Protein 6CP9 (pdb70)

InterPro domains:
  IPR006914 VENN motif-containing domain [PF04829] (2862-2911)
  IPR008638 Filamentous haemagglutinin FhaB/tRNA nuclease CdiA-like, TPS domain [PF05860] (38-288)
  IPR008638 Filamentous haemagglutinin FhaB/tRNA nuclease CdiA-like, TPS domain [SM00912] (46-168)
  IPR008638 Filamentous haemagglutinin FhaB/tRNA nuclease CdiA-like, TPS domain [TIGR01901] (64-163)
  IPR011050 Pectin lyase fold/virulence factor [SSF51126] (42-374)
  IPR012334 Pectin lyase fold [G3DSA:2.160.20.10] (32-325)
  IPR025157 Hemagglutinin repeat [PF13332] (1862-1915)
  IPR025157 Hemagglutinin repeat [PF13332] (1922-1990)
  IPR025157 Hemagglutinin repeat [PF13332] (2048-2116)
  IPR025157 Hemagglutinin repeat [PF13332] (2131-2283)
  IPR025157 Hemagglutinin repeat [PF13332] (2364-2531)

Structure (mmCIF, N/CA/C/O backbone):
data_6CP9
#
_entry.id   6CP9
#
_cell.length_a   102.643
_cell.length_b   145.446
_cell.length_c   84.281
_cell.angle_alpha   90.00
_cell.angle_beta   90.00
_cell.angle_gamma   90.00
#
_symmetry.space_group_name_H-M   'P 21 21 2'
#
loop_
_entity.id
_entity.type
_entity.pdbx_description
1 polymer CdiA
2 polymer CdiI
3 water water
#
loop_
_atom_site.group_PDB
_atom_site.id
_atom_site.type_symbol
_atom_site.label_atom_id
_atom_site.label_alt_id
_atom_site.label_comp_id
_atom_site.label_asym_id
_atom_site.label_entity_id
_atom_site.label_seq_id
_atom_site.pdbx_PDB_ins_code
_atom_site.Cartn_x
_atom_site.Cartn_y
_atom_site.Cartn_z
_atom_site.occupancy
_atom_site.B_iso_or_equiv
_atom_site.auth_seq_id
_atom_site.auth_comp_id
_atom_site.auth_asym_id
_atom_site.auth_atom_id
_atom_site.pdbx_PDB_model_num
ATOM 1 N N . THR A 1 6 ? 42.579 13.919 -40.796 1.00 151.23 144 THR A N 1
ATOM 2 C CA . THR A 1 6 ? 42.272 13.660 -39.394 1.00 147.82 144 THR A CA 1
ATOM 3 C C . THR A 1 6 ? 40.961 12.914 -39.222 1.00 150.94 144 THR A C 1
ATOM 4 O O . THR A 1 6 ? 40.956 11.763 -38.819 1.00 154.27 144 THR A O 1
ATOM 8 N N . ALA A 1 7 ? 39.844 13.568 -39.540 1.00 151.52 145 ALA A N 1
ATOM 9 C CA . ALA A 1 7 ? 38.523 12.983 -39.324 1.00 149.88 145 ALA A CA 1
ATOM 10 C C . ALA A 1 7 ? 38.370 11.632 -40.017 1.00 154.77 145 ALA A C 1
ATOM 11 O O . ALA A 1 7 ? 37.404 10.904 -39.762 1.00 151.65 145 ALA A O 1
ATOM 13 N N . GLN A 1 8 ? 39.316 11.292 -40.896 1.00 155.73 146 GLN A N 1
ATOM 14 C CA . GLN A 1 8 ? 39.422 9.948 -41.448 1.00 158.48 146 GLN A CA 1
ATOM 15 C C . GLN A 1 8 ? 40.274 9.032 -40.575 1.00 149.58 146 GLN A C 1
ATOM 16 O O . GLN A 1 8 ? 40.045 7.816 -40.569 1.00 152.79 146 GLN A O 1
ATOM 22 N N . THR A 1 9 ? 41.254 9.582 -39.846 1.00 138.39 147 THR A N 1
ATOM 23 C CA . THR A 1 9 ? 41.952 8.807 -38.817 1.00 126.89 147 THR A CA 1
ATOM 24 C C . THR A 1 9 ? 40.958 8.214 -37.831 1.00 126.72 147 THR A C 1
ATOM 25 O O . THR A 1 9 ? 41.050 7.039 -37.453 1.00 124.26 147 THR A O 1
ATOM 29 N N . ILE A 1 10 ? 39.993 9.031 -37.409 1.00 126.75 148 ILE A N 1
ATOM 30 C CA . ILE A 1 10 ? 38.913 8.562 -36.550 1.00 126.71 148 ILE A CA 1
ATOM 31 C C . ILE A 1 10 ? 38.065 7.521 -37.279 1.00 133.78 148 ILE A C 1
ATOM 32 O O . ILE A 1 10 ? 37.592 6.551 -36.673 1.00 135.87 148 ILE A O 1
ATOM 37 N N . ALA A 1 11 ? 37.880 7.691 -38.596 1.00 134.76 149 ALA A N 1
ATOM 38 C CA . ALA A 1 11 ? 37.041 6.773 -39.364 1.00 130.35 149 ALA A CA 1
ATOM 39 C C . ALA A 1 11 ? 37.694 5.405 -39.547 1.00 122.14 149 ALA A C 1
ATOM 40 O O . ALA A 1 11 ? 36.990 4.389 -39.601 1.00 122.32 149 ALA A O 1
ATOM 42 N N . ASN A 1 12 ? 39.022 5.350 -39.651 1.00 115.55 150 ASN A N 1
ATOM 43 C CA . ASN A 1 12 ? 39.728 4.081 -39.777 1.00 111.31 150 ASN A CA 1
ATOM 44 C C . ASN A 1 12 ? 40.099 3.477 -38.431 1.00 104.07 150 ASN A C 1
ATOM 45 O O . ASN A 1 12 ? 40.792 2.453 -38.392 1.00 103.20 150 ASN A O 1
ATOM 50 N N . SER A 1 13 ? 39.653 4.080 -37.332 1.00 100.97 151 SER A N 1
ATOM 51 C CA . SER A 1 13 ? 40.052 3.625 -36.011 1.00 95.11 151 SER A CA 1
ATOM 52 C C . SER A 1 13 ? 39.186 2.456 -35.568 1.00 89.54 151 SER A C 1
ATOM 53 O O . SER A 1 13 ? 38.280 2.000 -36.271 1.00 93.48 151 SER A O 1
ATOM 56 N N . VAL A 1 14 ? 39.473 1.986 -34.357 1.00 80.94 152 VAL A N 1
ATOM 57 C CA . VAL A 1 14 ? 38.700 0.928 -33.726 1.00 77.27 152 VAL A CA 1
ATOM 58 C C . VAL A 1 14 ? 37.606 1.500 -32.843 1.00 77.43 152 VAL A C 1
ATOM 59 O O . VAL A 1 14 ? 36.792 0.732 -32.311 1.00 74.47 152 VAL A O 1
ATOM 63 N N . VAL A 1 15 ? 37.583 2.818 -32.646 1.00 73.89 153 VAL A N 1
ATOM 64 C CA . VAL A 1 15 ? 36.623 3.487 -31.779 1.00 74.33 153 VAL A CA 1
ATOM 65 C C . VAL A 1 15 ? 35.494 4.017 -32.647 1.00 87.90 153 VAL A C 1
ATOM 66 O O . VAL A 1 15 ? 35.670 4.996 -33.380 1.00 91.23 153 VAL A O 1
ATOM 70 N N . ASP A 1 16 ? 34.323 3.396 -32.519 1.00 91.20 154 ASP A N 1
ATOM 71 C CA . ASP A 1 16 ? 33.132 3.850 -33.221 1.00 94.95 154 ASP A CA 1
ATOM 72 C C . ASP A 1 16 ? 32.760 5.253 -32.760 1.00 96.05 154 ASP A C 1
ATOM 73 O O . ASP A 1 16 ? 33.085 5.679 -31.649 1.00 96.41 154 ASP A O 1
ATOM 78 N N . ALA A 1 17 ? 32.072 5.977 -33.631 1.00 78.75 155 ALA A N 1
ATOM 79 C CA . ALA A 1 17 ? 31.648 7.335 -33.297 1.00 90.85 155 ALA A CA 1
ATOM 80 C C . ALA A 1 17 ? 30.746 7.341 -32.065 1.00 92.70 155 ALA A C 1
ATOM 81 O O . ALA A 1 17 ? 30.795 8.276 -31.254 1.00 93.31 155 ALA A O 1
ATOM 83 N N . LYS A 1 18 ? 29.948 6.281 -31.896 1.00 86.89 156 LYS A N 1
ATOM 84 C CA . LYS A 1 18 ? 29.044 6.174 -30.760 1.00 79.33 156 LYS A CA 1
ATOM 85 C C . LYS A 1 18 ? 29.814 6.018 -29.461 1.00 80.30 156 LYS A C 1
ATOM 86 O O . LYS A 1 18 ? 29.327 6.425 -28.398 1.00 84.18 156 LYS A O 1
ATOM 92 N N . LYS A 1 19 ? 31.018 5.432 -29.530 1.00 70.65 157 LYS A N 1
ATOM 93 C CA . LYS A 1 19 ? 31.825 5.195 -28.350 1.00 75.59 157 LYS A CA 1
ATOM 94 C C . LYS A 1 19 ? 32.475 6.464 -27.831 1.00 84.40 157 LYS A C 1
ATOM 95 O O . LYS A 1 19 ? 32.945 6.477 -26.687 1.00 84.39 157 LYS A O 1
ATOM 101 N N . PHE A 1 20 ? 32.506 7.535 -28.630 1.00 86.47 158 PHE A N 1
ATOM 102 C CA . PHE A 1 20 ? 33.162 8.737 -28.138 1.00 83.34 158 PHE A CA 1
ATOM 103 C C . PHE A 1 20 ? 32.295 9.455 -27.130 1.00 74.54 158 PHE A C 1
ATOM 104 O O . PHE A 1 20 ? 32.820 10.147 -26.256 1.00 73.48 158 PHE A O 1
ATOM 112 N N . ASP A 1 21 ? 30.979 9.273 -27.199 1.00 72.69 159 ASP A N 1
ATOM 113 C CA . ASP A 1 21 ? 30.140 9.764 -26.112 1.00 76.28 159 ASP A CA 1
ATOM 114 C C . ASP A 1 21 ? 30.482 9.070 -24.801 1.00 70.21 159 ASP A C 1
ATOM 115 O O . ASP A 1 21 ? 30.563 9.722 -23.755 1.00 67.05 159 ASP A O 1
ATOM 120 N N . TYR A 1 22 ? 30.738 7.758 -24.844 1.00 63.45 160 TYR A N 1
ATOM 121 C CA . TYR A 1 22 ? 31.136 7.056 -23.631 1.00 60.95 160 TYR A CA 1
ATOM 122 C C . TYR A 1 22 ? 32.475 7.556 -23.118 1.00 67.62 160 TYR A C 1
ATOM 123 O O . TYR A 1 22 ? 32.657 7.736 -21.911 1.00 74.37 160 TYR A O 1
ATOM 132 N N . LEU A 1 23 ? 33.429 7.781 -24.019 1.00 72.50 161 LEU A N 1
ATOM 133 C CA . LEU A 1 23 ? 34.781 8.139 -23.596 1.00 73.37 161 LEU A CA 1
ATOM 134 C C . LEU A 1 23 ? 34.832 9.493 -22.919 1.00 78.65 161 LEU A C 1
ATOM 135 O O . LEU A 1 23 ? 35.713 9.727 -22.086 1.00 82.56 161 LEU A O 1
ATOM 140 N N . PHE A 1 24 ? 33.944 10.415 -23.286 1.00 73.83 162 PHE A N 1
ATOM 141 C CA . PHE A 1 24 ? 33.924 11.731 -22.660 1.00 69.48 162 PHE A CA 1
ATOM 142 C C . PHE A 1 24 ? 32.817 11.879 -21.628 1.00 72.86 162 PHE A C 1
ATOM 143 O O . PHE A 1 24 ? 32.432 13.003 -21.297 1.00 72.58 162 PHE A O 1
ATOM 151 N N . GLY A 1 25 ? 32.300 10.768 -21.113 1.00 71.55 163 GLY A N 1
ATOM 152 C CA . GLY A 1 25 ? 31.340 10.845 -20.031 1.00 71.50 163 GLY A CA 1
ATOM 153 C C . GLY A 1 25 ? 29.959 11.290 -20.444 1.00 74.50 163 GLY A C 1
ATOM 154 O O . GLY A 1 25 ? 29.237 11.878 -19.634 1.00 77.43 163 GLY A O 1
ATOM 155 N N . LYS A 1 26 ? 29.552 11.010 -21.675 1.00 78.62 164 LYS A N 1
ATOM 156 C CA . LYS A 1 26 ? 28.219 11.394 -22.115 1.00 80.93 164 LYS A CA 1
ATOM 157 C C . LYS A 1 26 ? 27.312 10.213 -22.449 1.00 80.69 164 LYS A C 1
ATOM 158 O O . LYS A 1 26 ? 26.165 10.436 -22.840 1.00 88.65 164 LYS A O 1
ATOM 164 N N . ALA A 1 27 ? 27.757 8.970 -22.253 1.00 79.04 165 ALA A N 1
ATOM 165 C CA . ALA A 1 27 ? 26.909 7.801 -22.506 1.00 75.17 165 ALA A CA 1
ATOM 166 C C . ALA A 1 27 ? 26.048 7.539 -21.276 1.00 78.09 165 ALA A C 1
ATOM 167 O O . ALA A 1 27 ? 26.354 6.702 -20.419 1.00 78.44 165 ALA A O 1
ATOM 169 N N . THR A 1 28 ? 24.939 8.265 -21.210 1.00 75.80 166 THR A N 1
ATOM 170 C CA . THR A 1 28 ? 24.009 8.103 -20.106 1.00 82.85 166 THR A CA 1
ATOM 171 C C . THR A 1 28 ? 23.489 6.663 -20.016 1.00 86.09 166 THR A C 1
ATOM 172 O O . THR A 1 28 ? 23.237 6.002 -21.029 1.00 85.28 166 THR A O 1
ATOM 176 N N . GLY A 1 29 ? 23.335 6.180 -18.777 1.00 82.47 167 GLY A N 1
ATOM 177 C CA . GLY A 1 29 ? 23.029 4.783 -18.534 1.00 73.79 167 GLY A CA 1
ATOM 178 C C . GLY A 1 29 ? 21.583 4.383 -18.800 1.00 78.16 167 GLY A C 1
ATOM 179 O O . GLY A 1 29 ? 20.648 5.192 -18.791 1.00 73.13 167 GLY A O 1
ATOM 180 N N . ASN A 1 30 ? 21.417 3.080 -19.017 1.00 76.45 168 ASN A N 1
ATOM 181 C CA . ASN A 1 30 ? 20.121 2.439 -19.232 1.00 74.98 168 ASN A CA 1
ATOM 182 C C . ASN A 1 30 ? 20.286 0.943 -18.941 1.00 75.32 168 ASN A C 1
ATOM 183 O O . ASN A 1 30 ? 21.330 0.508 -18.448 1.00 79.55 168 ASN A O 1
ATOM 188 N N . SER A 1 31 ? 19.263 0.145 -19.262 1.00 68.24 169 SER A N 1
ATOM 189 C CA . SER A 1 31 ? 19.270 -1.264 -18.873 1.00 74.11 169 SER A CA 1
ATOM 190 C C . SER A 1 31 ? 20.471 -2.030 -19.424 1.00 73.06 169 SER A C 1
ATOM 191 O O . SER A 1 31 ? 20.865 -3.043 -18.838 1.00 65.18 169 SER A O 1
ATOM 194 N N . HIS A 1 32 ? 21.017 -1.605 -20.567 1.00 64.92 170 HIS A N 1
ATOM 195 C CA . HIS A 1 32 ? 22.129 -2.271 -21.227 1.00 63.97 170 HIS A CA 1
ATOM 196 C C . HIS A 1 32 ? 23.436 -1.473 -21.172 1.00 71.47 170 HIS A C 1
ATOM 197 O O . HIS A 1 32 ? 24.434 -1.865 -21.804 1.00 63.37 170 HIS A O 1
ATOM 204 N N . THR A 1 33 ? 23.444 -0.342 -20.470 1.00 66.60 171 THR A N 1
ATOM 205 C CA . THR A 1 33 ? 24.579 0.572 -20.421 1.00 63.93 171 THR A CA 1
ATOM 206 C C . THR A 1 33 ? 24.818 0.949 -18.972 1.00 64.38 171 THR A C 1
ATOM 207 O O . THR A 1 33 ? 23.928 1.520 -18.323 1.00 65.60 171 THR A O 1
ATOM 211 N N . LEU A 1 34 ? 25.993 0.600 -18.460 1.00 63.97 172 LEU A N 1
ATOM 212 C CA . LEU A 1 34 ? 26.377 0.995 -17.120 1.00 64.83 172 LEU A CA 1
ATOM 213 C C . LEU A 1 34 ? 26.842 2.454 -17.126 1.00 65.11 172 LEU A C 1
ATOM 214 O O . LEU A 1 34 ? 27.689 2.849 -17.936 1.00 76.30 172 LEU A O 1
ATOM 219 N N . ASP A 1 35 ? 26.285 3.269 -16.242 1.00 66.67 173 ASP A N 1
ATOM 220 C CA . ASP A 1 35 ? 26.597 4.691 -16.309 1.00 72.55 173 ASP A CA 1
ATOM 221 C C . ASP A 1 35 ? 27.969 4.921 -15.684 1.00 68.44 173 ASP A C 1
ATOM 222 O O . ASP A 1 35 ? 28.125 4.804 -14.466 1.00 68.40 173 ASP A O 1
ATOM 227 N N . ARG A 1 36 ? 28.951 5.294 -16.507 1.00 65.90 174 ARG A N 1
ATOM 228 C CA . ARG A 1 36 ? 30.272 5.687 -16.027 1.00 65.79 174 ARG A CA 1
ATOM 229 C C . ARG A 1 36 ? 30.587 7.108 -16.476 1.00 66.11 174 ARG A C 1
ATOM 230 O O . ARG A 1 36 ? 31.737 7.446 -16.746 1.00 69.11 174 ARG A O 1
ATOM 238 N N . THR A 1 37 ? 29.563 7.945 -16.595 1.00 79.73 175 THR A N 1
ATOM 239 C CA . THR A 1 37 ? 29.765 9.269 -17.173 1.00 78.38 175 THR A CA 1
ATOM 240 C C . THR A 1 37 ? 30.694 10.110 -16.314 1.00 76.51 175 THR A C 1
ATOM 241 O O . THR A 1 37 ? 31.632 10.731 -16.829 1.00 77.84 175 THR A O 1
ATOM 245 N N . ASN A 1 38 ? 30.485 10.094 -14.991 1.00 72.46 176 ASN A N 1
ATOM 246 C CA . ASN A 1 38 ? 31.312 10.904 -14.101 1.00 72.31 176 ASN A CA 1
ATOM 247 C C . ASN A 1 38 ? 32.766 10.456 -14.133 1.00 78.02 176 ASN A C 1
ATOM 248 O O . ASN A 1 38 ? 33.683 11.279 -14.281 1.00 75.77 176 ASN A O 1
ATOM 253 N N . GLN A 1 39 ? 32.989 9.142 -14.048 1.00 68.52 177 GLN A N 1
ATOM 254 C CA . GLN A 1 39 ? 34.343 8.621 -13.943 1.00 70.79 177 GLN A CA 1
ATOM 255 C C . GLN A 1 39 ? 35.146 8.971 -15.179 1.00 67.33 177 GLN A C 1
ATOM 256 O O . GLN A 1 39 ? 36.267 9.478 -15.084 1.00 72.42 177 GLN A O 1
ATOM 262 N N . LEU A 1 40 ? 34.555 8.754 -16.348 1.00 67.45 178 LEU A N 1
ATOM 263 C CA . LEU A 1 40 ? 35.261 8.961 -17.606 1.00 67.77 178 LEU A CA 1
ATOM 264 C C . LEU A 1 40 ? 35.478 10.447 -17.886 1.00 65.21 178 LEU A C 1
ATOM 265 O O . LEU A 1 40 ? 36.540 10.838 -18.370 1.00 65.00 178 LEU A O 1
ATOM 270 N N . ALA A 1 41 ? 34.481 11.283 -17.598 1.00 66.49 179 ALA A N 1
ATOM 271 C CA . ALA A 1 41 ? 34.635 12.723 -17.785 1.00 73.52 179 ALA A CA 1
ATOM 272 C C . ALA A 1 41 ? 35.753 13.279 -16.907 1.00 70.81 179 ALA A C 1
ATOM 273 O O . ALA A 1 41 ? 36.574 14.076 -17.374 1.00 68.07 179 ALA A O 1
ATOM 275 N N . LEU A 1 42 ? 35.800 12.853 -15.636 1.00 68.62 180 LEU A N 1
ATOM 276 C CA . LEU A 1 42 ? 36.835 13.294 -14.697 1.00 68.77 180 LEU A CA 1
ATOM 277 C C . LEU A 1 42 ? 38.211 12.832 -15.125 1.00 72.20 180 LEU A C 1
ATOM 278 O O . LEU A 1 42 ? 39.198 13.548 -14.927 1.00 83.37 180 LEU A O 1
ATOM 283 N N . GLU A 1 43 ? 38.307 11.613 -15.655 1.00 66.09 181 GLU A N 1
ATOM 284 C CA . GLU A 1 43 ? 39.602 11.113 -16.079 1.00 66.13 181 GLU A CA 1
ATOM 285 C C . GLU A 1 43 ? 40.102 11.860 -17.310 1.00 70.17 181 GLU A C 1
ATOM 286 O O . GLU A 1 43 ? 41.279 12.238 -17.374 1.00 73.71 181 GLU A O 1
ATOM 300 N N . LYS A 1 45 ? 39.511 14.862 -18.196 1.00 67.11 183 LYS A N 1
ATOM 301 C CA . LYS A 1 45 ? 39.998 16.159 -17.755 1.00 69.24 183 LYS A CA 1
ATOM 302 C C . LYS A 1 45 ? 41.326 16.013 -17.027 1.00 67.60 183 LYS A C 1
ATOM 303 O O . LYS A 1 45 ? 42.208 16.863 -17.173 1.00 72.64 183 LYS A O 1
ATOM 309 N N . ARG A 1 46 ? 41.471 14.971 -16.207 1.00 67.01 184 ARG A N 1
ATOM 310 C CA . ARG A 1 46 ? 42.737 14.746 -15.520 1.00 67.01 184 ARG A CA 1
ATOM 311 C C . ARG A 1 46 ? 43.874 14.554 -16.516 1.00 66.50 184 ARG A C 1
ATOM 312 O O . ARG A 1 46 ? 44.911 15.214 -16.420 1.00 76.19 184 ARG A O 1
ATOM 320 N N . LEU A 1 47 ? 43.657 13.735 -17.538 1.00 68.14 185 LEU A N 1
ATOM 321 C CA . LEU A 1 47 ? 44.695 13.460 -18.524 1.00 69.79 185 LEU A CA 1
ATOM 322 C C . LEU A 1 47 ? 44.907 14.618 -19.488 1.00 70.96 185 LEU A C 1
ATOM 323 O O . LEU A 1 47 ? 45.841 14.577 -20.289 1.00 75.25 185 LEU A O 1
ATOM 328 N N . GLY A 1 48 ? 44.044 15.619 -19.469 1.00 59.10 186 GLY A N 1
ATOM 329 C CA . GLY A 1 48 ? 44.132 16.710 -20.421 1.00 68.76 186 GLY A CA 1
ATOM 330 C C . GLY A 1 48 ? 43.582 16.405 -21.799 1.00 69.56 186 GLY A C 1
ATOM 331 O O . GLY A 1 48 ? 43.960 17.067 -22.770 1.00 71.38 186 GLY A O 1
ATOM 332 N N . VAL A 1 49 ? 42.662 15.456 -21.909 1.00 63.86 187 VAL A N 1
ATOM 333 C CA . VAL A 1 49 ? 42.035 15.103 -23.175 1.00 71.89 187 VAL A CA 1
ATOM 334 C C . VAL A 1 49 ? 40.714 15.851 -23.230 1.00 76.94 187 VAL A C 1
ATOM 335 O O . VAL A 1 49 ? 39.783 15.556 -22.468 1.00 75.58 187 VAL A O 1
ATOM 339 N N . ALA A 1 50 ? 40.650 16.827 -24.126 1.00 74.05 188 ALA A N 1
ATOM 340 C CA . ALA A 1 50 ? 39.471 17.658 -24.297 1.00 76.32 188 ALA A CA 1
ATOM 341 C C . ALA A 1 50 ? 38.494 17.017 -25.278 1.00 79.61 188 ALA A C 1
ATOM 342 O O . ALA A 1 50 ? 38.876 16.255 -26.168 1.00 80.71 188 ALA A O 1
ATOM 344 N N . ASP A 1 51 ? 37.220 17.370 -25.130 1.00 75.81 189 ASP A N 1
ATOM 345 C CA . ASP A 1 51 ? 36.185 16.857 -26.027 1.00 83.14 189 ASP A CA 1
ATOM 346 C C . ASP A 1 51 ? 36.171 17.665 -27.329 1.00 86.17 189 ASP A C 1
ATOM 347 O O . ASP A 1 51 ? 35.160 18.222 -27.752 1.00 95.32 189 ASP A O 1
ATOM 352 N N . ASP A 1 52 ? 37.328 17.730 -27.964 1.00 85.70 190 ASP A N 1
ATOM 353 C CA . ASP A 1 52 ? 37.468 18.421 -29.238 1.00 88.87 190 ASP A CA 1
ATOM 354 C C . ASP A 1 52 ? 38.023 17.451 -30.282 1.00 95.38 190 ASP A C 1
ATOM 355 O O . ASP A 1 52 ? 38.151 16.246 -30.040 1.00 92.49 190 ASP A O 1
ATOM 360 N N . ILE A 1 53 ? 38.345 17.990 -31.458 1.00 102.16 191 ILE A N 1
ATOM 361 C CA . ILE A 1 53 ? 38.879 17.159 -32.534 1.00 110.42 191 ILE A CA 1
ATOM 362 C C . ILE A 1 53 ? 40.234 16.565 -32.161 1.00 107.10 191 ILE A C 1
ATOM 363 O O . ILE A 1 53 ? 40.504 15.391 -32.448 1.00 103.71 191 ILE A O 1
ATOM 368 N N . ASN A 1 54 ? 41.117 17.360 -31.540 1.00 105.90 192 ASN A N 1
ATOM 369 C CA . ASN A 1 54 ? 42.396 16.816 -31.088 1.00 97.16 192 ASN A CA 1
ATOM 370 C C . ASN A 1 54 ? 42.169 15.722 -30.055 1.00 92.61 192 ASN A C 1
ATOM 371 O O . ASN A 1 54 ? 42.775 14.651 -30.129 1.00 94.37 192 ASN A O 1
ATOM 376 N N . GLY A 1 55 ? 41.281 15.967 -29.095 1.00 87.42 193 GLY A N 1
ATOM 377 C CA . GLY A 1 55 ? 40.991 14.948 -28.108 1.00 79.69 193 GLY A CA 1
ATOM 378 C C . GLY A 1 55 ? 40.536 13.642 -28.729 1.00 74.48 193 GLY A C 1
ATOM 379 O O . GLY A 1 55 ? 40.987 12.571 -28.324 1.00 73.40 193 GLY A O 1
ATOM 380 N N . HIS A 1 56 ? 39.636 13.707 -29.716 1.00 75.52 194 HIS A N 1
ATOM 381 C CA . HIS A 1 56 ? 39.157 12.479 -30.350 1.00 78.83 194 HIS A CA 1
ATOM 382 C C . HIS A 1 56 ? 40.272 11.754 -31.084 1.00 81.18 194 HIS A C 1
ATOM 383 O O . HIS A 1 56 ? 40.363 10.521 -31.030 1.00 80.31 194 HIS A O 1
ATOM 390 N N . ALA A 1 57 ? 41.134 12.505 -31.770 1.00 81.55 195 ALA A N 1
ATOM 391 C CA . ALA A 1 57 ? 42.188 11.894 -32.569 1.00 81.14 195 ALA A CA 1
ATOM 392 C C . ALA A 1 57 ? 43.217 11.217 -31.674 1.00 82.56 195 ALA A C 1
ATOM 393 O O . ALA A 1 57 ? 43.717 10.130 -31.994 1.00 82.41 195 ALA A O 1
ATOM 395 N N . VAL A 1 58 ? 43.515 11.841 -30.531 1.00 75.93 196 VAL A N 1
ATOM 396 C CA . VAL A 1 58 ? 44.455 11.281 -29.570 1.00 67.17 196 VAL A CA 1
ATOM 397 C C . VAL A 1 58 ? 43.958 9.933 -29.055 1.00 72.37 196 VAL A C 1
ATOM 398 O O . VAL A 1 58 ? 44.697 8.936 -29.054 1.00 75.45 196 VAL A O 1
ATOM 402 N N . LEU A 1 59 ? 42.680 9.869 -28.659 1.00 62.24 197 LEU A N 1
ATOM 403 C CA . LEU A 1 59 ? 42.132 8.616 -28.163 1.00 59.82 197 LEU A CA 1
ATOM 404 C C . LEU A 1 59 ? 42.012 7.598 -29.286 1.00 65.09 197 LEU A C 1
ATOM 405 O O . LEU A 1 59 ? 42.351 6.421 -29.107 1.00 62.55 197 LEU A O 1
ATOM 410 N N . ALA A 1 60 ? 41.498 8.029 -30.442 1.00 69.59 198 ALA A N 1
ATOM 411 C CA . ALA A 1 60 ? 41.347 7.128 -31.580 1.00 71.08 198 ALA A CA 1
ATOM 412 C C . ALA A 1 60 ? 42.661 6.440 -31.913 1.00 74.68 198 ALA A C 1
ATOM 413 O O . ALA A 1 60 ? 42.725 5.214 -32.059 1.00 69.82 198 ALA A O 1
ATOM 415 N N . GLU A 1 61 ? 43.727 7.225 -32.019 1.00 77.83 199 GLU A N 1
ATOM 416 C CA . GLU A 1 61 ? 45.019 6.659 -32.359 1.00 85.20 199 GLU A CA 1
ATOM 417 C C . GLU A 1 61 ? 45.494 5.697 -31.277 1.00 77.90 199 GLU A C 1
ATOM 418 O O . GLU A 1 61 ? 45.964 4.593 -31.584 1.00 69.54 199 GLU A O 1
ATOM 424 N N . HIS A 1 62 ? 45.318 6.062 -30.005 1.00 56.46 200 HIS A N 1
ATOM 425 C CA . HIS A 1 62 ? 45.792 5.202 -28.924 1.00 57.86 200 HIS A CA 1
ATOM 426 C C . HIS A 1 62 ? 45.064 3.852 -28.904 1.00 67.96 200 HIS A C 1
ATOM 427 O O . HIS A 1 62 ? 45.704 2.793 -28.854 1.00 71.61 200 HIS A O 1
ATOM 434 N N . PHE A 1 63 ? 43.722 3.862 -28.939 1.00 69.20 201 PHE A N 1
ATOM 435 C CA . PHE A 1 63 ? 43.013 2.584 -28.857 1.00 63.54 201 PHE A CA 1
ATOM 436 C C . PHE A 1 63 ? 43.172 1.772 -30.129 1.00 63.51 201 PHE A C 1
ATOM 437 O O . PHE A 1 63 ? 43.145 0.538 -30.077 1.00 62.54 201 PHE A O 1
ATOM 445 N N . THR A 1 64 ? 43.370 2.426 -31.269 1.00 64.82 202 THR A N 1
ATOM 446 C CA . THR A 1 64 ? 43.710 1.655 -32.457 1.00 71.78 202 THR A CA 1
ATOM 447 C C . THR A 1 64 ? 45.078 1.014 -32.301 1.00 75.68 202 THR A C 1
ATOM 448 O O . THR A 1 64 ? 45.252 -0.175 -32.583 1.00 72.91 202 THR A O 1
ATOM 452 N N . GLN A 1 65 ? 46.044 1.778 -31.796 1.00 74.84 203 GLN A N 1
ATOM 453 C CA . GLN A 1 65 ? 47.395 1.258 -31.666 1.00 67.54 203 GLN A CA 1
ATOM 454 C C . GLN A 1 65 ? 47.465 0.167 -30.610 1.00 65.19 203 GLN A C 1
ATOM 455 O O . GLN A 1 65 ? 48.312 -0.728 -30.697 1.00 63.93 203 GLN A O 1
ATOM 461 N N . ALA A 1 66 ? 46.572 0.222 -29.618 1.00 55.46 204 ALA A N 1
ATOM 462 C CA . ALA A 1 66 ? 46.546 -0.794 -28.575 1.00 51.46 204 ALA A CA 1
ATOM 463 C C . ALA A 1 66 ? 46.190 -2.171 -29.123 1.00 62.50 204 ALA A C 1
ATOM 464 O O . ALA A 1 66 ? 46.468 -3.187 -28.479 1.00 70.61 204 ALA A O 1
ATOM 466 N N . THR A 1 67 ? 45.500 -2.229 -30.249 1.00 60.13 205 THR A N 1
ATOM 467 C CA . THR A 1 67 ? 45.197 -3.515 -30.853 1.00 68.80 205 THR A CA 1
ATOM 468 C C . THR A 1 67 ? 46.354 -4.071 -31.670 1.00 76.25 205 THR A C 1
ATOM 469 O O . THR A 1 67 ? 46.327 -5.253 -32.027 1.00 80.20 205 THR A O 1
ATOM 473 N N . LYS A 1 68 ? 47.322 -3.235 -32.051 1.00 79.53 206 LYS A N 1
ATOM 474 C CA . LYS A 1 68 ? 48.407 -3.701 -32.914 1.00 79.73 206 LYS A CA 1
ATOM 475 C C . LYS A 1 68 ? 49.464 -4.534 -32.190 1.00 81.76 206 LYS A C 1
ATOM 476 O O . LYS A 1 68 ? 50.160 -5.309 -32.847 1.00 91.77 206 LYS A O 1
ATOM 482 N N . ASP A 1 69 ? 49.645 -4.371 -30.878 1.00 80.70 207 ASP A N 1
ATOM 483 C CA . ASP A 1 69 ? 50.546 -5.237 -30.117 1.00 89.63 207 ASP A CA 1
ATOM 484 C C . ASP A 1 69 ? 49.758 -6.450 -29.623 1.00 86.51 207 ASP A C 1
ATOM 485 O O . ASP A 1 69 ? 48.736 -6.286 -28.954 1.00 92.52 207 ASP A O 1
ATOM 490 N N . SER A 1 70 ? 50.330 -7.641 -29.760 1.00 81.44 208 SER A N 1
ATOM 491 C CA . SER A 1 70 ? 49.665 -8.857 -29.309 1.00 79.15 208 SER A CA 1
ATOM 492 C C . SER A 1 70 ? 50.101 -9.289 -27.922 1.00 76.26 208 SER A C 1
ATOM 493 O O . SER A 1 70 ? 49.521 -10.228 -27.364 1.00 79.18 208 SER A O 1
ATOM 496 N N . ASN A 1 71 ? 51.038 -8.559 -27.333 1.00 70.90 209 ASN A N 1
ATOM 497 C CA . ASN A 1 71 ? 51.631 -8.829 -26.035 1.00 64.46 209 ASN A CA 1
ATOM 498 C C . ASN A 1 71 ? 51.005 -8.003 -24.920 1.00 59.27 209 ASN A C 1
ATOM 499 O O . ASN A 1 71 ? 51.565 -7.953 -23.818 1.00 58.00 209 ASN A O 1
ATOM 504 N N . ASN A 1 72 ? 49.895 -7.308 -25.191 1.00 53.48 210 ASN A N 1
ATOM 505 C CA . ASN A 1 72 ? 49.200 -6.588 -24.138 1.00 51.77 210 ASN A CA 1
ATOM 506 C C . ASN A 1 72 ? 47.833 -7.180 -23.843 1.00 56.93 210 ASN A C 1
ATOM 507 O O . ASN A 1 72 ? 47.025 -6.509 -23.192 1.00 61.50 210 ASN A O 1
ATOM 512 N N . ILE A 1 73 ? 47.550 -8.396 -24.322 1.00 59.62 211 ILE A N 1
ATOM 513 C CA . ILE A 1 73 ? 46.260 -9.063 -24.099 1.00 55.60 211 ILE A CA 1
ATOM 514 C C . ILE A 1 73 ? 46.303 -9.806 -22.774 1.00 59.70 211 ILE A C 1
ATOM 515 O O . ILE A 1 73 ? 47.018 -10.798 -22.639 1.00 69.89 211 ILE A O 1
ATOM 520 N N . VAL A 1 74 ? 45.487 -9.381 -21.814 1.00 58.58 212 VAL A N 1
ATOM 521 C CA . VAL A 1 74 ? 45.529 -9.994 -20.490 1.00 57.62 212 VAL A CA 1
ATOM 522 C C . VAL A 1 74 ? 44.417 -11.003 -20.237 1.00 58.59 212 VAL A C 1
ATOM 523 O O . VAL A 1 74 ? 44.561 -11.836 -19.330 1.00 60.85 212 VAL A O 1
ATOM 527 N N . LYS A 1 75 ? 43.309 -10.938 -20.975 1.00 57.94 213 LYS A N 1
ATOM 528 C CA . LYS A 1 75 ? 42.233 -11.896 -20.783 1.00 48.10 213 LYS A CA 1
ATOM 529 C C . LYS A 1 75 ? 41.470 -12.042 -22.093 1.00 52.50 213 LYS A C 1
ATOM 530 O O . LYS A 1 75 ? 41.248 -11.056 -22.801 1.00 64.08 213 LYS A O 1
ATOM 536 N N . LYS A 1 76 ? 41.083 -13.277 -22.405 1.00 56.93 214 LYS A N 1
ATOM 537 C CA . LYS A 1 76 ? 40.286 -13.630 -23.568 1.00 62.46 214 LYS A CA 1
ATOM 538 C C . LYS A 1 76 ? 39.006 -14.337 -23.132 1.00 69.00 214 LYS A C 1
ATOM 539 O O . LYS A 1 76 ? 38.973 -15.011 -22.100 1.00 74.71 214 LYS A O 1
ATOM 545 N N . TYR A 1 77 ? 37.945 -14.188 -23.923 1.00 66.38 215 TYR A N 1
ATOM 546 C CA . TYR A 1 77 ? 36.691 -14.867 -23.616 1.00 62.37 215 TYR A CA 1
ATOM 547 C C . TYR A 1 77 ? 35.945 -15.144 -24.915 1.00 66.79 215 TYR A C 1
ATOM 548 O O . TYR A 1 77 ? 35.897 -14.286 -25.802 1.00 71.03 215 TYR A O 1
ATOM 557 N N . THR A 1 78 ? 35.374 -16.348 -25.022 1.00 66.49 216 THR A N 1
ATOM 558 C CA . THR A 1 78 ? 34.601 -16.753 -26.191 1.00 70.33 216 THR A CA 1
ATOM 559 C C . THR A 1 78 ? 33.304 -17.423 -25.775 1.00 69.79 216 THR A C 1
ATOM 560 O O . THR A 1 78 ? 33.310 -18.348 -24.962 1.00 68.17 216 THR A O 1
ATOM 564 N N . ASP A 1 79 ? 32.195 -16.995 -26.364 1.00 74.43 217 ASP A N 1
ATOM 565 C CA . ASP A 1 79 ? 30.945 -17.710 -26.160 1.00 75.53 217 ASP A CA 1
ATOM 566 C C . ASP A 1 79 ? 30.265 -17.840 -27.519 1.00 78.31 217 ASP A C 1
ATOM 567 O O . ASP A 1 79 ? 30.879 -17.576 -28.562 1.00 79.00 217 ASP A O 1
ATOM 572 N N . GLN A 1 80 ? 29.004 -18.294 -27.506 1.00 80.56 218 GLN A N 1
ATOM 573 C CA . GLN A 1 80 ? 28.275 -18.496 -28.750 1.00 85.95 218 GLN A CA 1
ATOM 574 C C . GLN A 1 80 ? 28.180 -17.234 -29.588 1.00 85.07 218 GLN A C 1
ATOM 575 O O . GLN A 1 80 ? 27.977 -17.332 -30.798 1.00 90.64 218 GLN A O 1
ATOM 581 N N . TYR A 1 81 ? 28.317 -16.054 -28.980 1.00 84.80 219 TYR A N 1
ATOM 582 C CA . TYR A 1 81 ? 28.178 -14.825 -29.744 1.00 87.02 219 TYR A CA 1
ATOM 583 C C . TYR A 1 81 ? 29.464 -14.382 -30.428 1.00 93.97 219 TYR A C 1
ATOM 584 O O . TYR A 1 81 ? 29.394 -13.849 -31.539 1.00 102.95 219 TYR A O 1
ATOM 593 N N . GLY A 1 82 ? 30.632 -14.601 -29.834 1.00 86.75 220 GLY A N 1
ATOM 594 C CA . GLY A 1 82 ? 31.858 -14.205 -30.500 1.00 80.33 220 GLY A CA 1
ATOM 595 C C . GLY A 1 82 ? 33.047 -14.250 -29.562 1.00 80.75 220 GLY A C 1
ATOM 596 O O . GLY A 1 82 ? 32.970 -14.785 -28.454 1.00 82.61 220 GLY A O 1
ATOM 597 N N . SER A 1 83 ? 34.135 -13.624 -30.005 1.00 75.90 221 SER A N 1
ATOM 598 C CA . SER A 1 83 ? 35.399 -13.664 -29.283 1.00 65.81 221 SER A CA 1
ATOM 599 C C . SER A 1 83 ? 35.782 -12.270 -28.827 1.00 66.37 221 SER A C 1
ATOM 600 O O . SER A 1 83 ? 35.768 -11.328 -29.625 1.00 68.22 221 SER A O 1
ATOM 603 N N . PHE A 1 84 ? 36.194 -12.160 -27.563 1.00 66.07 222 PHE A N 1
ATOM 604 C CA . PHE A 1 84 ? 36.446 -10.878 -26.918 1.00 61.29 222 PHE A CA 1
ATOM 605 C C . PHE A 1 84 ? 37.777 -10.955 -26.197 1.00 62.92 222 PHE A C 1
ATOM 606 O O . PHE A 1 84 ? 38.263 -12.043 -25.882 1.00 68.10 222 PHE A O 1
ATOM 614 N N . GLU A 1 85 ? 38.376 -9.790 -25.955 1.00 66.31 223 GLU A N 1
ATOM 615 C CA . GLU A 1 85 ? 39.683 -9.739 -25.318 1.00 61.00 223 GLU A CA 1
ATOM 616 C C . GLU A 1 85 ? 39.828 -8.447 -24.531 1.00 59.98 223 GLU A C 1
ATOM 617 O O . GLU A 1 85 ? 39.267 -7.412 -24.896 1.00 62.72 223 GLU A O 1
ATOM 623 N N . ILE A 1 86 ? 40.608 -8.513 -23.458 1.00 57.47 224 ILE A N 1
ATOM 624 C CA . ILE A 1 86 ? 40.959 -7.340 -22.662 1.00 58.40 224 ILE A CA 1
ATOM 625 C C . ILE A 1 86 ? 42.438 -7.026 -22.848 1.00 56.45 224 ILE A C 1
ATOM 626 O O . ILE A 1 86 ? 43.292 -7.925 -22.780 1.00 58.91 224 ILE A O 1
ATOM 631 N N . ARG A 1 87 ? 42.738 -5.744 -23.058 1.00 48.47 225 ARG A N 1
ATOM 632 C CA . ARG A 1 87 ? 44.086 -5.273 -23.345 1.00 49.98 225 ARG A CA 1
ATOM 633 C C . ARG A 1 87 ? 44.480 -4.161 -22.382 1.00 50.02 225 ARG A C 1
ATOM 634 O O . ARG A 1 87 ? 43.652 -3.334 -22.014 1.00 56.48 225 ARG A O 1
ATOM 642 N N . GLU A 1 88 ? 45.720 -4.184 -21.918 1.00 56.98 226 GLU A N 1
ATOM 643 C CA . GLU A 1 88 ? 46.256 -3.107 -21.093 1.00 58.80 226 GLU A CA 1
ATOM 644 C C . GLU A 1 88 ? 47.102 -2.160 -21.951 1.00 62.06 226 GLU A C 1
ATOM 645 O O . GLU A 1 88 ? 47.911 -2.598 -22.782 1.00 61.06 226 GLU A O 1
ATOM 651 N N . SER A 1 89 ? 46.939 -0.860 -21.738 1.00 52.42 227 SER A N 1
ATOM 652 C CA . SER A 1 89 ? 47.713 0.078 -22.535 1.00 56.64 227 SER A CA 1
ATOM 653 C C . SER A 1 89 ? 48.042 1.306 -21.700 1.00 53.45 227 SER A C 1
ATOM 654 O O . SER A 1 89 ? 47.206 1.807 -20.947 1.00 64.38 227 SER A O 1
ATOM 657 N N . PHE A 1 90 ? 49.263 1.792 -21.866 1.00 48.83 228 PHE A N 1
ATOM 658 C CA . PHE A 1 90 ? 49.769 2.930 -21.112 1.00 50.55 228 PHE A CA 1
ATOM 659 C C . PHE A 1 90 ? 49.511 4.213 -21.886 1.00 53.64 228 PHE A C 1
ATOM 660 O O . PHE A 1 90 ? 49.708 4.265 -23.104 1.00 59.57 228 PHE A O 1
ATOM 668 N N . PHE A 1 91 ? 49.029 5.226 -21.181 1.00 53.99 229 PHE A N 1
ATOM 669 C CA . PHE A 1 91 ? 48.654 6.486 -21.809 1.00 62.39 229 PHE A CA 1
ATOM 670 C C . PHE A 1 91 ? 49.044 7.633 -20.888 1.00 65.69 229 PHE A C 1
ATOM 671 O O . PHE A 1 91 ? 48.633 7.665 -19.724 1.00 66.27 229 PHE A O 1
ATOM 679 N N . ILE A 1 92 ? 49.846 8.558 -21.399 1.00 63.53 230 ILE A N 1
ATOM 680 C CA . ILE A 1 92 ? 50.113 9.831 -20.748 1.00 58.37 230 ILE A CA 1
ATOM 681 C C . ILE A 1 92 ? 49.490 10.930 -21.607 1.00 60.83 230 ILE A C 1
ATOM 682 O O . ILE A 1 92 ? 49.684 10.956 -22.827 1.00 67.86 230 ILE A O 1
ATOM 687 N N . GLY A 1 93 ? 48.685 11.792 -20.985 1.00 62.26 231 GLY A N 1
ATOM 688 C CA . GLY A 1 93 ? 47.958 12.818 -21.700 1.00 54.19 231 GLY A CA 1
ATOM 689 C C . GLY A 1 93 ? 48.645 14.171 -21.736 1.00 59.45 231 GLY A C 1
ATOM 690 O O . GLY A 1 93 ? 49.653 14.398 -21.065 1.00 67.35 231 GLY A O 1
ATOM 691 N N . PRO A 1 94 ? 48.061 15.118 -22.478 1.00 63.22 232 PRO A N 1
ATOM 692 C CA . PRO A 1 94 ? 48.662 16.460 -22.584 1.00 67.21 232 PRO A CA 1
ATOM 693 C C . PRO A 1 94 ? 48.925 17.131 -21.247 1.00 70.72 232 PRO A C 1
ATOM 694 O O . PRO A 1 94 ? 49.866 17.919 -21.143 1.00 71.83 232 PRO A O 1
ATOM 698 N N . SER A 1 95 ? 48.149 16.818 -20.207 1.00 73.09 233 SER A N 1
ATOM 699 C CA . SER A 1 95 ? 48.431 17.369 -18.886 1.00 69.79 233 SER A CA 1
ATOM 700 C C . SER A 1 95 ? 49.698 16.777 -18.263 1.00 66.04 233 SER A C 1
ATOM 701 O O . SER A 1 95 ? 50.204 17.330 -17.286 1.00 65.74 233 SER A O 1
ATOM 704 N N . GLY A 1 96 ? 50.206 15.663 -18.784 1.00 59.96 234 GLY A N 1
ATOM 705 C CA . GLY A 1 96 ? 51.304 14.966 -18.163 1.00 63.54 234 GLY A CA 1
ATOM 706 C C . GLY A 1 96 ? 50.899 13.874 -17.190 1.00 74.77 234 GLY A C 1
ATOM 707 O O . GLY A 1 96 ? 51.762 13.089 -16.775 1.00 86.70 234 GLY A O 1
ATOM 708 N N . LYS A 1 97 ? 49.632 13.813 -16.784 1.00 69.90 235 LYS A N 1
ATOM 709 C CA . LYS A 1 97 ? 49.164 12.736 -15.924 1.00 61.16 235 LYS A CA 1
ATOM 710 C C . LYS A 1 97 ? 48.967 11.470 -16.746 1.00 59.67 235 LYS A C 1
ATOM 711 O O . LYS A 1 97 ? 48.742 11.515 -17.955 1.00 60.01 235 LYS A O 1
ATOM 717 N N . ALA A 1 98 ? 49.103 10.327 -16.095 1.00 60.10 236 ALA A N 1
ATOM 718 C CA . ALA A 1 98 ? 49.133 9.068 -16.818 1.00 54.41 236 ALA A CA 1
ATOM 719 C C . ALA A 1 98 ? 48.129 8.089 -16.240 1.00 59.51 236 ALA A C 1
ATOM 720 O O . ALA A 1 98 ? 47.655 8.231 -15.112 1.00 73.31 236 ALA A O 1
ATOM 722 N N . THR A 1 99 ? 47.787 7.104 -17.057 1.00 56.35 237 THR A N 1
ATOM 723 C CA . THR A 1 99 ? 46.931 6.027 -16.620 1.00 59.37 237 THR A CA 1
ATOM 724 C C . THR A 1 99 ? 47.224 4.817 -17.489 1.00 59.50 237 THR A C 1
ATOM 725 O O . THR A 1 99 ? 47.926 4.905 -18.496 1.00 60.18 237 THR A O 1
ATOM 729 N N . VAL A 1 100 ? 46.717 3.671 -17.053 1.00 59.68 238 VAL A N 1
ATOM 730 C CA . VAL A 1 100 ? 46.699 2.454 -17.849 1.00 49.97 238 VAL A CA 1
ATOM 731 C C . VAL A 1 100 ? 45.251 2.181 -18.198 1.00 53.53 238 VAL A C 1
ATOM 732 O O . VAL A 1 100 ? 44.413 2.001 -17.305 1.00 57.24 238 VAL A O 1
ATOM 736 N N . PHE A 1 101 ? 44.961 2.102 -19.486 1.00 51.52 239 PHE A N 1
ATOM 737 C CA . PHE A 1 101 ? 43.612 1.804 -19.940 1.00 50.25 239 PHE A CA 1
ATOM 738 C C . PHE A 1 101 ? 43.474 0.290 -20.031 1.00 56.52 239 PHE A C 1
ATOM 739 O O . PHE A 1 101 ? 44.308 -0.379 -20.660 1.00 52.41 239 PHE A O 1
ATOM 747 N N . GLU A 1 102 ? 42.434 -0.239 -19.378 1.00 52.88 240 GLU A N 1
ATOM 748 C CA . GLU A 1 102 ? 42.029 -1.634 -19.509 1.00 51.95 240 GLU A CA 1
ATOM 749 C C . GLU A 1 102 ? 40.842 -1.622 -20.472 1.00 49.91 240 GLU A C 1
ATOM 750 O O . GLU A 1 102 ? 39.726 -1.259 -20.087 1.00 53.70 240 GLU A O 1
ATOM 756 N N . SER A 1 103 ? 41.084 -1.988 -21.734 1.00 47.11 241 SER A N 1
ATOM 757 C CA . SER A 1 103 ? 40.082 -1.877 -22.782 1.00 45.27 241 SER A CA 1
ATOM 758 C C . SER A 1 103 ? 39.625 -3.258 -23.215 1.00 57.86 241 SER A C 1
ATOM 759 O O . SER A 1 103 ? 40.402 -4.223 -23.205 1.00 58.11 241 SER A O 1
ATOM 762 N N . THR A 1 104 ? 38.334 -3.343 -23.555 1.00 56.73 242 THR A N 1
ATOM 763 C CA . THR A 1 104 ? 37.710 -4.572 -24.002 1.00 52.68 242 THR A CA 1
ATOM 764 C C . THR A 1 104 ? 37.330 -4.437 -25.466 1.00 59.10 242 THR A C 1
ATOM 765 O O . THR A 1 104 ? 36.648 -3.476 -25.843 1.00 66.42 242 THR A O 1
ATOM 769 N N . PHE A 1 105 ? 37.731 -5.419 -26.273 1.00 53.09 243 PHE A N 1
ATOM 770 C CA . PHE A 1 105 ? 37.413 -5.466 -27.689 1.00 56.25 243 PHE A CA 1
ATOM 771 C C . PHE A 1 105 ? 36.650 -6.753 -28.025 1.00 62.28 243 PHE A C 1
ATOM 772 O O . PHE A 1 105 ? 36.695 -7.743 -27.292 1.00 66.22 243 PHE A O 1
ATOM 780 N N . GLU A 1 106 ? 35.908 -6.725 -29.123 1.00 53.43 244 GLU A N 1
ATOM 781 C CA . GLU A 1 106 ? 35.473 -7.947 -29.790 1.00 58.75 244 GLU A CA 1
ATOM 782 C C . GLU A 1 106 ? 36.406 -8.201 -30.970 1.00 66.87 244 GLU A C 1
ATOM 783 O O . GLU A 1 106 ? 36.755 -7.268 -31.699 1.00 71.94 244 GLU A O 1
ATOM 789 N N . VAL A 1 107 ? 36.845 -9.444 -31.135 1.00 66.03 245 VAL A N 1
ATOM 790 C CA . VAL A 1 107 ? 37.656 -9.809 -32.289 1.00 71.03 245 VAL A CA 1
ATOM 791 C C . VAL A 1 107 ? 36.714 -10.291 -33.386 1.00 75.89 245 VAL A C 1
ATOM 792 O O . VAL A 1 107 ? 36.256 -11.437 -33.384 1.00 88.07 245 VAL A O 1
ATOM 804 N N . LYS A 1 109 ? 34.896 -11.247 -37.113 1.00 111.33 247 LYS A N 1
ATOM 805 C CA . LYS A 1 109 ? 35.184 -12.382 -37.979 1.00 115.20 247 LYS A CA 1
ATOM 806 C C . LYS A 1 109 ? 36.124 -11.983 -39.109 1.00 118.96 247 LYS A C 1
ATOM 807 O O . LYS A 1 109 ? 36.958 -12.790 -39.533 1.00 121.85 247 LYS A O 1
ATOM 813 N N . ASP A 1 110 ? 36.032 -10.743 -39.591 1.00 122.15 248 ASP A N 1
ATOM 814 C CA . ASP A 1 110 ? 36.979 -10.267 -40.592 1.00 132.93 248 ASP A CA 1
ATOM 815 C C . ASP A 1 110 ? 38.324 -9.893 -39.982 1.00 130.31 248 ASP A C 1
ATOM 816 O O . ASP A 1 110 ? 39.159 -9.302 -40.671 1.00 142.60 248 ASP A O 1
ATOM 821 N N . GLY A 1 111 ? 38.527 -10.155 -38.694 1.00 117.33 249 GLY A N 1
ATOM 822 C CA . GLY A 1 111 ? 39.807 -9.964 -38.054 1.00 110.42 249 GLY A CA 1
ATOM 823 C C . GLY A 1 111 ? 40.005 -8.620 -37.387 1.00 103.98 249 GLY A C 1
ATOM 824 O O . GLY A 1 111 ? 40.895 -8.494 -36.536 1.00 95.25 249 GLY A O 1
ATOM 825 N N . SER A 1 112 ? 39.196 -7.619 -37.734 1.00 100.82 250 SER A N 1
ATOM 826 C CA . SER A 1 112 ? 39.367 -6.293 -37.171 1.00 90.52 250 SER A CA 1
ATOM 827 C C . SER A 1 112 ? 38.971 -6.304 -35.708 1.00 82.47 250 SER A C 1
ATOM 828 O O . SER A 1 112 ? 38.431 -7.282 -35.191 1.00 82.50 250 SER A O 1
ATOM 831 N N . HIS A 1 113 ? 39.259 -5.204 -35.033 1.00 79.53 251 HIS A N 1
ATOM 832 C CA . HIS A 1 113 ? 38.976 -5.081 -33.617 1.00 73.47 251 HIS A CA 1
ATOM 833 C C . HIS A 1 113 ? 37.938 -3.991 -33.400 1.00 70.78 251 HIS A C 1
ATOM 834 O O . HIS A 1 113 ? 37.986 -2.936 -34.039 1.00 73.23 251 HIS A O 1
ATOM 841 N N . ARG A 1 114 ? 36.973 -4.275 -32.531 1.00 71.09 252 ARG A N 1
ATOM 842 C CA . ARG A 1 114 ? 35.874 -3.360 -32.231 1.00 71.68 252 ARG A CA 1
ATOM 843 C C . ARG A 1 114 ? 35.983 -2.954 -30.762 1.00 69.04 252 ARG A C 1
ATOM 844 O O . ARG A 1 114 ? 35.873 -3.796 -29.861 1.00 67.02 252 ARG A O 1
ATOM 852 N N . PHE A 1 115 ? 36.250 -1.673 -30.532 1.00 71.81 253 PHE A N 1
ATOM 853 C CA . PHE A 1 115 ? 36.319 -1.135 -29.178 1.00 65.15 253 PHE A CA 1
ATOM 854 C C . PHE A 1 115 ? 34.939 -1.200 -28.546 1.00 63.87 253 PHE A C 1
ATOM 855 O O . PHE A 1 115 ? 33.971 -0.694 -29.123 1.00 62.61 253 PHE A O 1
ATOM 863 N N . ILE A 1 116 ? 34.856 -1.802 -27.351 1.00 63.81 254 ILE A N 1
ATOM 864 C CA . ILE A 1 116 ? 33.601 -1.927 -26.590 1.00 57.85 254 ILE A CA 1
ATOM 865 C C . ILE A 1 116 ? 33.571 -0.940 -25.423 1.00 54.12 254 ILE A C 1
ATOM 866 O O . ILE A 1 116 ? 32.672 -0.118 -25.324 1.00 63.46 254 ILE A O 1
ATOM 871 N N . THR A 1 117 ? 34.568 -1.004 -24.537 1.00 58.30 255 THR A N 1
ATOM 872 C CA . THR A 1 117 ? 34.634 -0.119 -23.377 1.00 56.78 255 THR A CA 1
ATOM 873 C C . THR A 1 117 ? 36.072 -0.093 -22.877 1.00 56.65 255 THR A C 1
ATOM 874 O O . THR A 1 117 ? 36.929 -0.850 -23.333 1.00 65.72 255 THR A O 1
ATOM 878 N N . THR A 1 118 ? 36.327 0.793 -21.924 1.00 56.38 256 THR A N 1
ATOM 879 C CA . THR A 1 118 ? 37.640 0.882 -21.302 1.00 58.79 256 THR A CA 1
ATOM 880 C C . THR A 1 118 ? 37.471 1.501 -19.930 1.00 60.61 256 THR A C 1
ATOM 881 O O . THR A 1 118 ? 36.555 2.291 -19.700 1.00 60.25 256 THR A O 1
ATOM 885 N N . ILE A 1 119 ? 38.377 1.137 -19.034 1.00 64.49 257 ILE A N 1
ATOM 886 C CA . ILE A 1 119 ? 38.451 1.693 -17.688 1.00 66.30 257 ILE A CA 1
ATOM 887 C C . ILE A 1 119 ? 39.856 2.245 -17.468 1.00 62.03 257 ILE A C 1
ATOM 888 O O . ILE A 1 119 ? 40.845 1.533 -17.721 1.00 54.65 257 ILE A O 1
ATOM 893 N N . PRO A 1 120 ? 40.015 3.466 -16.963 1.00 66.08 258 PRO A N 1
ATOM 894 C CA . PRO A 1 120 ? 41.359 3.903 -16.562 1.00 66.64 258 PRO A CA 1
ATOM 895 C C . PRO A 1 120 ? 41.688 3.354 -15.185 1.00 67.31 258 PRO A C 1
ATOM 896 O O . PRO A 1 120 ? 40.842 3.313 -14.288 1.00 79.61 258 PRO A O 1
ATOM 900 N N . LYS A 1 121 ? 42.935 2.936 -15.020 1.00 65.07 259 LYS A N 1
ATOM 901 C CA . LYS A 1 121 ? 43.431 2.415 -13.752 1.00 71.62 259 LYS A CA 1
ATOM 902 C C . LYS A 1 121 ? 44.708 3.177 -13.433 1.00 86.54 259 LYS A C 1
ATOM 903 O O . LYS A 1 121 ? 45.771 2.865 -13.975 1.00 91.95 259 LYS A O 1
ATOM 909 N N . ASN A 1 122 ? 44.585 4.175 -12.552 1.00 97.81 260 ASN A N 1
ATOM 910 C CA . ASN A 1 122 ? 45.679 5.107 -12.292 1.00 107.81 260 ASN A CA 1
ATOM 911 C C . ASN A 1 122 ? 46.811 4.446 -11.510 1.00 117.29 260 ASN A C 1
ATOM 912 O O . ASN A 1 122 ? 47.964 4.431 -11.960 1.00 125.26 260 ASN A O 1
ATOM 917 N N . GLY A 1 123 ? 46.505 3.901 -10.333 1.00 117.07 261 GLY A N 1
ATOM 918 C CA . GLY A 1 123 ? 47.523 3.421 -9.407 1.00 116.65 261 GLY A CA 1
ATOM 919 C C . GLY A 1 123 ? 48.511 2.409 -9.958 1.00 118.17 261 GLY A C 1
ATOM 920 O O . GLY A 1 123 ? 48.238 1.733 -10.951 1.00 118.31 261 GLY A O 1
ATOM 929 N N . PHE B 2 2 ? 35.114 -10.014 -17.614 1.00 60.27 2 PHE B N 1
ATOM 930 C CA . PHE B 2 2 ? 34.109 -10.936 -18.115 1.00 57.50 2 PHE B CA 1
ATOM 931 C C . PHE B 2 2 ? 33.429 -11.646 -16.954 1.00 58.76 2 PHE B C 1
ATOM 932 O O . PHE B 2 2 ? 34.084 -12.083 -16.006 1.00 60.30 2 PHE B O 1
ATOM 940 N N . ILE B 2 3 ? 32.102 -11.736 -17.018 1.00 64.51 3 ILE B N 1
ATOM 941 C CA . ILE B 2 3 ? 31.367 -12.623 -16.122 1.00 62.65 3 ILE B CA 1
ATOM 942 C C . ILE B 2 3 ? 31.533 -14.046 -16.652 1.00 65.83 3 ILE B C 1
ATOM 943 O O . ILE B 2 3 ? 30.873 -14.452 -17.607 1.00 78.25 3 ILE B O 1
ATOM 948 N N . GLU B 2 4 ? 32.440 -14.800 -16.049 1.00 61.78 4 GLU B N 1
ATOM 949 C CA . GLU B 2 4 ? 32.728 -16.149 -16.512 1.00 66.96 4 GLU B CA 1
ATOM 950 C C . GLU B 2 4 ? 31.855 -17.213 -15.864 1.00 68.11 4 GLU B C 1
ATOM 951 O O . GLU B 2 4 ? 31.727 -18.299 -16.430 1.00 70.44 4 GLU B O 1
ATOM 957 N N . ASN B 2 5 ? 31.296 -16.948 -14.685 1.00 66.29 5 ASN B N 1
ATOM 958 C CA . ASN B 2 5 ? 30.404 -17.880 -14.003 1.00 68.73 5 ASN B CA 1
ATOM 959 C C . ASN B 2 5 ? 29.067 -17.198 -13.769 1.00 71.58 5 ASN B C 1
ATOM 960 O O . ASN B 2 5 ? 28.941 -16.326 -12.901 1.00 72.51 5 ASN B O 1
ATOM 965 N N . LYS B 2 6 ? 28.074 -17.625 -14.526 1.00 65.52 6 LYS B N 1
ATOM 966 C CA . LYS B 2 6 ? 26.732 -17.082 -14.477 1.00 64.89 6 LYS B CA 1
ATOM 967 C C . LYS B 2 6 ? 25.766 -18.258 -14.484 1.00 62.74 6 LYS B C 1
ATOM 968 O O . LYS B 2 6 ? 26.118 -19.358 -14.924 1.00 57.91 6 LYS B O 1
ATOM 974 N N . PRO B 2 7 ? 24.553 -18.056 -13.976 1.00 62.63 7 PRO B N 1
ATOM 975 C CA . PRO B 2 7 ? 23.516 -19.076 -14.156 1.00 56.05 7 PRO B CA 1
ATOM 976 C C . PRO B 2 7 ? 23.293 -19.330 -15.637 1.00 58.20 7 PRO B C 1
ATOM 977 O O . PRO B 2 7 ? 23.403 -18.418 -16.464 1.00 60.82 7 PRO B O 1
ATOM 981 N N . GLY B 2 8 ? 23.023 -20.595 -15.968 1.00 57.33 8 GLY B N 1
ATOM 982 C CA . GLY B 2 8 ? 22.660 -20.939 -17.327 1.00 61.08 8 GLY B CA 1
ATOM 983 C C . GLY B 2 8 ? 21.368 -20.267 -17.742 1.00 70.89 8 GLY B C 1
ATOM 984 O O . GLY B 2 8 ? 20.579 -19.807 -16.917 1.00 73.77 8 GLY B O 1
ATOM 985 N N . GLU B 2 9 ? 21.170 -20.180 -19.054 1.00 91.88 9 GLU B N 1
ATOM 986 C CA . GLU B 2 9 ? 19.995 -19.493 -19.568 1.00 94.20 9 GLU B CA 1
ATOM 987 C C . GLU B 2 9 ? 18.711 -20.156 -19.073 1.00 89.32 9 GLU B C 1
ATOM 988 O O . GLU B 2 9 ? 17.705 -19.477 -18.849 1.00 88.77 9 GLU B O 1
ATOM 994 N N . ILE B 2 10 ? 18.739 -21.471 -18.859 1.00 85.12 10 ILE B N 1
ATOM 995 C CA . ILE B 2 10 ? 17.577 -22.168 -18.323 1.00 78.04 10 ILE B CA 1
ATOM 996 C C . ILE B 2 10 ? 17.377 -21.840 -16.852 1.00 82.50 10 ILE B C 1
ATOM 997 O O . ILE B 2 10 ? 16.242 -21.688 -16.390 1.00 89.57 10 ILE B O 1
ATOM 1002 N N . GLU B 2 11 ? 18.463 -21.763 -16.081 1.00 82.04 11 GLU B N 1
ATOM 1003 C CA . GLU B 2 11 ? 18.326 -21.430 -14.665 1.00 76.33 11 GLU B CA 1
ATOM 1004 C C . GLU B 2 11 ? 17.689 -20.052 -14.487 1.00 75.55 11 GLU B C 1
ATOM 1005 O O . GLU B 2 11 ? 16.835 -19.861 -13.609 1.00 89.77 11 GLU B O 1
ATOM 1011 N N . LEU B 2 12 ? 18.105 -19.075 -15.298 1.00 66.66 12 LEU B N 1
ATOM 1012 C CA . LEU B 2 12 ? 17.513 -17.741 -15.257 1.00 70.51 12 LEU B CA 1
ATOM 1013 C C . LEU B 2 12 ? 16.058 -17.767 -15.721 1.00 76.38 12 LEU B C 1
ATOM 1014 O O . LEU B 2 12 ? 15.217 -17.009 -15.217 1.00 72.11 12 LEU B O 1
ATOM 1019 N N . LEU B 2 13 ? 15.756 -18.609 -16.709 1.00 76.19 13 LEU B N 1
ATOM 1020 C CA . LEU B 2 13 ? 14.384 -18.764 -17.164 1.00 78.61 13 LEU B CA 1
ATOM 1021 C C . LEU B 2 13 ? 13.481 -19.216 -16.020 1.00 88.01 13 LEU B C 1
ATOM 1022 O O . LEU B 2 13 ? 12.392 -18.663 -15.817 1.00 85.50 13 LEU B O 1
ATOM 1027 N N . SER B 2 14 ? 13.936 -20.200 -15.235 1.00 86.22 14 SER B N 1
ATOM 1028 C CA . SER B 2 14 ? 13.146 -20.653 -14.092 1.00 80.42 14 SER B CA 1
ATOM 1029 C C . SER B 2 14 ? 13.013 -19.549 -13.057 1.00 81.42 14 SER B C 1
ATOM 1030 O O . SER B 2 14 ? 11.937 -19.337 -12.490 1.00 87.70 14 SER B O 1
ATOM 1033 N N . PHE B 2 15 ? 14.119 -18.865 -12.769 1.00 75.33 15 PHE B N 1
ATOM 1034 C CA . PHE B 2 15 ? 14.122 -17.848 -11.728 1.00 75.78 15 PHE B CA 1
ATOM 1035 C C . PHE B 2 15 ? 13.171 -16.697 -12.046 1.00 71.78 15 PHE B C 1
ATOM 1036 O O . PHE B 2 15 ? 12.492 -16.182 -11.152 1.00 69.82 15 PHE B O 1
ATOM 1044 N N . PHE B 2 16 ? 13.176 -16.221 -13.290 1.00 74.37 16 PHE B N 1
ATOM 1045 C CA . PHE B 2 16 ? 12.356 -15.083 -13.671 1.00 73.67 16 PHE B CA 1
ATOM 1046 C C . PHE B 2 16 ? 11.047 -15.483 -14.313 1.00 74.58 16 PHE B C 1
ATOM 1047 O O . PHE B 2 16 ? 10.234 -14.605 -14.594 1.00 69.84 16 PHE B O 1
ATOM 1055 N N . GLU B 2 17 ? 10.849 -16.775 -14.574 1.00 81.53 17 GLU B N 1
ATOM 1056 C CA . GLU B 2 17 ? 9.638 -17.281 -15.207 1.00 87.59 17 GLU B CA 1
ATOM 1057 C C . GLU B 2 17 ? 9.346 -16.526 -16.502 1.00 87.73 17 GLU B C 1
ATOM 1058 O O . GLU B 2 17 ? 8.195 -16.402 -16.924 1.00 94.98 17 GLU B O 1
ATOM 1064 N N . SER B 2 18 ? 10.409 -16.072 -17.165 1.00 78.60 18 SER B N 1
ATOM 1065 C CA . SER B 2 18 ? 10.316 -15.346 -18.422 1.00 73.70 18 SER B CA 1
ATOM 1066 C C . SER B 2 18 ? 11.679 -15.324 -19.086 1.00 77.04 18 SER B C 1
ATOM 1067 O O . SER B 2 18 ? 12.710 -15.361 -18.417 1.00 78.22 18 SER B O 1
ATOM 1070 N N . GLU B 2 19 ? 11.671 -15.304 -20.409 1.00 82.39 19 GLU B N 1
ATOM 1071 C CA . GLU B 2 19 ? 12.885 -15.066 -21.162 1.00 81.99 19 GLU B CA 1
ATOM 1072 C C . GLU B 2 19 ? 13.324 -13.617 -20.920 1.00 76.66 19 GLU B C 1
ATOM 1073 O O . GLU B 2 19 ? 12.587 -12.820 -20.326 1.00 69.52 19 GLU B O 1
ATOM 1079 N N . PRO B 2 20 ? 14.547 -13.252 -21.310 1.00 69.20 20 PRO B N 1
ATOM 1080 C CA . PRO B 2 20 ? 14.928 -11.841 -21.229 1.00 59.64 20 PRO B CA 1
ATOM 1081 C C . PRO B 2 20 ? 13.983 -10.989 -22.046 1.00 61.86 20 PRO B C 1
ATOM 1082 O O . PRO B 2 20 ? 13.512 -11.393 -23.109 1.00 71.57 20 PRO B O 1
ATOM 1086 N N . VAL B 2 21 ? 13.711 -9.799 -21.529 1.00 61.99 21 VAL B N 1
ATOM 1087 C CA . VAL B 2 21 ? 13.002 -8.772 -22.283 1.00 60.99 21 VAL B CA 1
ATOM 1088 C C . VAL B 2 21 ? 13.809 -8.347 -23.512 1.00 66.63 21 VAL B C 1
ATOM 1089 O O . VAL B 2 21 ? 13.253 -8.152 -24.605 1.00 66.38 21 VAL B O 1
ATOM 1093 N N . SER B 2 22 ? 15.129 -8.183 -23.356 1.00 58.62 22 SER B N 1
ATOM 1094 C CA . SER B 2 22 ? 15.931 -7.701 -24.467 1.00 55.30 22 SER B CA 1
ATOM 1095 C C . SER B 2 22 ? 17.380 -8.139 -24.318 1.00 63.71 22 SER B C 1
ATOM 1096 O O . SER B 2 22 ? 17.894 -8.354 -23.211 1.00 64.86 22 SER B O 1
ATOM 1099 N N . PHE B 2 23 ? 18.036 -8.220 -25.462 1.00 63.99 23 PHE B N 1
ATOM 1100 C CA . PHE B 2 23 ? 19.421 -8.621 -25.552 1.00 61.07 23 PHE B CA 1
ATOM 1101 C C . PHE B 2 23 ? 20.174 -7.561 -26.340 1.00 60.09 23 PHE B C 1
ATOM 1102 O O . PHE B 2 23 ? 19.692 -7.101 -27.379 1.00 58.83 23 PHE B O 1
ATOM 1110 N N . GLU B 2 24 ? 21.354 -7.182 -25.855 1.00 60.40 24 GLU B N 1
ATOM 1111 C CA . GLU B 2 24 ? 22.216 -6.227 -26.546 1.00 60.59 24 GLU B CA 1
ATOM 1112 C C . GLU B 2 24 ? 23.453 -6.980 -27.006 1.00 68.53 24 GLU B C 1
ATOM 1113 O O . GLU B 2 24 ? 24.221 -7.485 -26.187 1.00 71.22 24 GLU B O 1
ATOM 1119 N N . ARG B 2 25 ? 23.603 -7.092 -28.326 1.00 74.23 25 ARG B N 1
ATOM 1120 C CA . ARG B 2 25 ? 24.725 -7.804 -28.915 1.00 68.67 25 ARG B CA 1
ATOM 1121 C C . ARG B 2 25 ? 26.061 -7.096 -28.647 1.00 69.98 25 ARG B C 1
ATOM 1122 O O . ARG B 2 25 ? 27.080 -7.759 -28.412 1.00 55.06 25 ARG B O 1
ATOM 1130 N N . ASP B 2 26 ? 26.065 -5.759 -28.625 1.00 67.72 26 ASP B N 1
ATOM 1131 C CA . ASP B 2 26 ? 27.313 -5.013 -28.491 1.00 73.16 26 ASP B CA 1
ATOM 1132 C C . ASP B 2 26 ? 28.129 -5.478 -27.286 1.00 75.08 26 ASP B C 1
ATOM 1133 O O . ASP B 2 26 ? 29.348 -5.668 -27.385 1.00 73.94 26 ASP 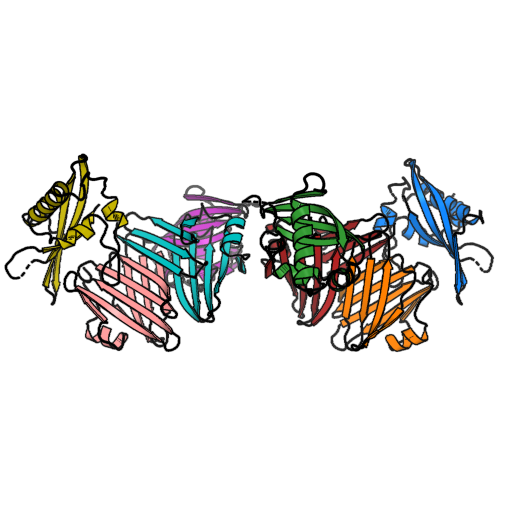B O 1
ATOM 1138 N N . ASN B 2 27 ? 27.472 -5.708 -26.149 1.00 66.34 27 ASN B N 1
ATOM 1139 C CA . ASN B 2 27 ? 28.180 -6.038 -24.920 1.00 58.22 27 ASN B CA 1
ATOM 1140 C C . ASN B 2 27 ? 27.597 -7.280 -24.247 1.00 57.14 27 ASN B C 1
ATOM 1141 O O . ASN B 2 27 ? 27.697 -7.422 -23.020 1.00 59.37 27 ASN B O 1
ATOM 1146 N N . ILE B 2 28 ? 26.953 -8.162 -25.022 1.00 55.08 28 ILE B N 1
ATOM 1147 C CA . ILE B 2 28 ? 26.332 -9.397 -24.525 1.00 57.17 28 ILE B CA 1
ATOM 1148 C C . ILE B 2 28 ? 25.595 -9.117 -23.217 1.00 59.86 28 ILE B C 1
ATOM 1149 O O . ILE B 2 28 ? 25.972 -9.638 -22.164 1.00 59.46 28 ILE B O 1
ATOM 1154 N N . SER B 2 29 ? 24.574 -8.262 -23.241 1.00 55.83 29 SER B N 1
ATOM 1155 C CA . SER B 2 29 ? 23.910 -7.868 -22.006 1.00 54.72 29 SER B CA 1
ATOM 1156 C C . SER B 2 29 ? 22.422 -8.198 -22.080 1.00 56.56 29 SER B C 1
ATOM 1157 O O . SER B 2 29 ? 21.809 -8.144 -23.156 1.00 55.19 29 SER B O 1
ATOM 1160 N N . PHE B 2 30 ? 21.864 -8.621 -20.948 1.00 58.44 30 PHE B N 1
ATOM 1161 C CA . PHE B 2 30 ? 20.493 -9.114 -20.890 1.00 60.02 30 PHE B CA 1
ATOM 1162 C C . PHE B 2 30 ? 19.702 -8.299 -19.881 1.00 57.92 30 PHE B C 1
ATOM 1163 O O . PHE B 2 30 ? 20.214 -7.935 -18.827 1.00 59.38 30 PHE B O 1
ATOM 1171 N N . LEU B 2 31 ? 18.427 -8.069 -20.168 1.00 55.55 31 LEU B N 1
ATOM 1172 C CA . LEU B 2 31 ? 17.537 -7.437 -19.207 1.00 52.21 31 LEU B CA 1
ATOM 1173 C C . LEU B 2 31 ? 16.401 -8.395 -18.874 1.00 64.35 31 LEU B C 1
ATOM 1174 O O . LEU B 2 31 ? 15.741 -8.929 -19.779 1.00 69.55 31 LEU B O 1
ATOM 1179 N N . TYR B 2 32 ? 16.208 -8.644 -17.581 1.00 63.62 32 TYR B N 1
ATOM 1180 C CA . TYR B 2 32 ? 15.063 -9.390 -17.076 1.00 63.24 32 TYR B CA 1
ATOM 1181 C C . TYR B 2 32 ? 14.215 -8.486 -16.185 1.00 63.80 32 TYR B C 1
ATOM 1182 O O . TYR B 2 32 ? 14.749 -7.589 -15.517 1.00 67.85 32 TYR B O 1
ATOM 1191 N N . THR B 2 33 ? 12.909 -8.807 -16.104 1.00 59.04 33 THR B N 1
ATOM 1192 C CA . THR B 2 33 ? 11.884 -8.059 -15.377 1.00 62.23 33 THR B CA 1
ATOM 1193 C C . THR B 2 33 ? 11.015 -9.014 -14.575 1.00 65.20 33 THR B C 1
ATOM 1194 O O . THR B 2 33 ? 10.595 -10.063 -15.077 1.00 69.67 33 THR B O 1
ATOM 1198 N N . ALA B 2 34 ? 10.661 -8.599 -13.367 1.00 64.35 34 ALA B N 1
ATOM 1199 C CA . ALA B 2 34 ? 9.706 -9.339 -12.569 1.00 67.66 34 ALA B CA 1
ATOM 1200 C C . ALA B 2 34 ? 8.815 -8.336 -11.850 1.00 76.27 34 ALA B C 1
ATOM 1201 O O . ALA B 2 34 ? 9.254 -7.228 -11.510 1.00 70.90 34 ALA B O 1
ATOM 1203 N N . LYS B 2 35 ? 7.559 -8.758 -11.607 1.00 81.89 35 LYS B N 1
ATOM 1204 C CA . LYS B 2 35 ? 6.545 -7.958 -10.934 1.00 81.95 35 LYS B CA 1
ATOM 1205 C C . LYS B 2 35 ? 5.884 -8.773 -9.835 1.00 79.58 35 LYS B C 1
ATOM 1206 O O . LYS B 2 35 ? 5.759 -9.996 -9.935 1.00 79.72 35 LYS B O 1
ATOM 1212 N N . ASN B 2 36 ? 5.421 -8.085 -8.803 1.00 75.26 36 ASN B N 1
ATOM 1213 C CA . ASN B 2 36 ? 4.464 -8.672 -7.885 1.00 82.20 36 ASN B CA 1
ATOM 1214 C C . ASN B 2 36 ? 3.098 -8.062 -8.206 1.00 88.73 36 ASN B C 1
ATOM 1215 O O . ASN B 2 36 ? 2.981 -7.182 -9.060 1.00 97.72 36 ASN B O 1
ATOM 1220 N N . LYS B 2 37 ? 2.057 -8.492 -7.504 1.00 85.24 37 LYS B N 1
ATOM 1221 C CA . LYS B 2 37 ? 0.715 -8.045 -7.854 1.00 91.86 37 LYS B CA 1
ATOM 1222 C C . LYS B 2 37 ? 0.308 -6.732 -7.179 1.00 89.49 37 LYS B C 1
ATOM 1223 O O . LYS B 2 37 ? -0.889 -6.410 -7.172 1.00 87.39 37 LYS B O 1
ATOM 1229 N N . CYS B 2 38 ? 1.264 -5.972 -6.618 1.00 74.18 38 CYS B N 1
ATOM 1230 C CA . CYS B 2 38 ? 0.972 -4.725 -5.916 1.00 72.94 38 CYS B CA 1
ATOM 1231 C C . CYS B 2 38 ? 1.625 -3.490 -6.538 1.00 76.14 38 CYS B C 1
ATOM 1232 O O . CYS B 2 38 ? 1.708 -2.448 -5.878 1.00 78.63 38 CYS B O 1
ATOM 1235 N N . GLY B 2 39 ? 2.075 -3.564 -7.791 1.00 73.91 39 GLY B N 1
ATOM 1236 C CA . GLY B 2 39 ? 2.704 -2.438 -8.459 1.00 74.87 39 GLY B CA 1
ATOM 1237 C C . GLY B 2 39 ? 4.215 -2.354 -8.299 1.00 82.82 39 GLY B C 1
ATOM 1238 O O . GLY B 2 39 ? 4.833 -1.394 -8.795 1.00 80.04 39 GLY B O 1
ATOM 1239 N N . LEU B 2 40 ? 4.830 -3.325 -7.631 1.00 84.51 40 LEU B N 1
ATOM 1240 C CA . LEU B 2 40 ? 6.268 -3.341 -7.428 1.00 75.66 40 LEU B CA 1
ATOM 1241 C C . LEU B 2 40 ? 6.921 -4.181 -8.519 1.00 69.14 40 LEU B C 1
ATOM 1242 O O . LEU B 2 40 ? 6.486 -5.309 -8.776 1.00 71.08 40 LEU B O 1
ATOM 1247 N N . SER B 2 41 ? 7.935 -3.625 -9.184 1.00 59.69 41 SER B N 1
ATOM 1248 C CA . SER B 2 41 ? 8.637 -4.365 -10.223 1.00 60.96 41 SER B CA 1
ATOM 1249 C C . SER B 2 41 ? 10.136 -4.168 -10.078 1.00 66.30 41 SER B C 1
ATOM 1250 O O . SER B 2 41 ? 10.606 -3.169 -9.523 1.00 66.72 41 SER B O 1
ATOM 1253 N N . VAL B 2 42 ? 10.891 -5.101 -10.656 1.00 63.22 42 VAL B N 1
ATOM 1254 C CA . VAL B 2 42 ? 12.345 -5.058 -10.595 1.00 55.69 42 VAL B CA 1
ATOM 1255 C C . VAL B 2 42 ? 12.943 -5.425 -11.954 1.00 59.14 42 VAL B C 1
ATOM 1256 O O . VAL B 2 42 ? 12.522 -6.398 -12.586 1.00 67.62 42 VAL B O 1
ATOM 1260 N N . ASP B 2 43 ? 13.898 -4.610 -12.412 1.00 57.25 43 ASP B N 1
ATOM 1261 C CA . ASP B 2 43 ? 14.658 -4.819 -13.642 1.00 59.33 43 ASP B CA 1
ATOM 1262 C C . ASP B 2 43 ? 16.056 -5.291 -13.276 1.00 63.41 43 ASP B C 1
ATOM 1263 O O . ASP B 2 43 ? 16.797 -4.569 -12.605 1.00 67.64 43 ASP B O 1
ATOM 1268 N N . PHE B 2 44 ? 16.430 -6.476 -13.720 1.00 58.25 44 PHE B N 1
ATOM 1269 C CA . PHE B 2 44 ? 17.758 -7.004 -13.429 1.00 57.58 44 PHE B CA 1
ATOM 1270 C C . PHE B 2 44 ? 18.516 -7.161 -14.743 1.00 54.59 44 PHE B C 1
ATOM 1271 O O . PHE B 2 44 ? 18.013 -7.786 -15.684 1.00 58.87 44 PHE B O 1
ATOM 1279 N N . SER B 2 45 ? 19.711 -6.584 -14.827 1.00 51.50 45 SER B N 1
ATOM 1280 C CA . SER B 2 45 ? 20.475 -6.706 -16.060 1.00 48.00 45 SER B CA 1
ATOM 1281 C C . SER B 2 45 ? 21.945 -6.866 -15.745 1.00 51.53 45 SER B C 1
ATOM 1282 O O . SER B 2 45 ? 22.423 -6.521 -14.660 1.00 53.43 45 SER B O 1
ATOM 1285 N N . PHE B 2 46 ? 22.661 -7.402 -16.729 1.00 53.93 46 PHE B N 1
ATOM 1286 C CA . PHE B 2 46 ? 24.073 -7.698 -16.570 1.00 52.81 46 PHE B CA 1
ATOM 1287 C C . PHE B 2 46 ? 24.675 -7.802 -17.953 1.00 58.68 46 PHE B C 1
ATOM 1288 O O . PHE B 2 46 ? 23.981 -8.139 -18.917 1.00 61.89 46 PHE B O 1
ATOM 1296 N N . SER B 2 47 ? 25.973 -7.513 -18.032 1.00 60.35 47 SER B N 1
ATOM 1297 C CA . SER B 2 47 ? 26.741 -7.577 -19.269 1.00 54.05 47 SER B CA 1
ATOM 1298 C C . SER B 2 47 ? 27.852 -8.595 -19.084 1.00 48.14 47 SER B C 1
ATOM 1299 O O . SER B 2 47 ? 28.705 -8.425 -18.213 1.00 51.54 47 SER B O 1
ATOM 1302 N N . VAL B 2 48 ? 27.825 -9.664 -19.889 1.00 50.15 48 VAL B N 1
ATOM 1303 C CA . VAL B 2 48 ? 28.849 -10.698 -19.756 1.00 45.74 48 VAL B CA 1
ATOM 1304 C C . VAL B 2 48 ? 30.219 -10.166 -20.148 1.00 55.05 48 VAL B C 1
ATOM 1305 O O . VAL B 2 48 ? 31.220 -10.564 -19.551 1.00 58.19 48 VAL B O 1
ATOM 1309 N N . VAL B 2 49 ? 30.308 -9.267 -21.143 1.00 52.67 49 VAL B N 1
ATOM 1310 C CA . VAL B 2 49 ? 31.628 -8.885 -21.619 1.00 62.11 49 VAL B CA 1
ATOM 1311 C C . VAL B 2 49 ? 32.177 -7.651 -20.930 1.00 64.52 49 VAL B C 1
ATOM 1312 O O . VAL B 2 49 ? 33.385 -7.405 -21.016 1.00 65.82 49 VAL B O 1
ATOM 1316 N N . GLU B 2 50 ? 31.331 -6.852 -20.294 1.00 62.50 50 GLU B N 1
ATOM 1317 C CA . GLU B 2 50 ? 31.789 -5.699 -19.532 1.00 47.31 50 GLU B CA 1
ATOM 1318 C C . GLU B 2 50 ? 31.782 -5.923 -18.018 1.00 55.06 50 GLU B C 1
ATOM 1319 O O . GLU B 2 50 ? 32.237 -5.043 -17.275 1.00 54.33 50 GLU B O 1
ATOM 1325 N N . GLY B 2 51 ? 31.235 -7.036 -17.538 1.00 61.26 51 GLY B N 1
ATOM 1326 C CA . GLY B 2 51 ? 31.345 -7.401 -16.132 1.00 59.12 51 GLY B CA 1
ATOM 1327 C C . GLY B 2 51 ? 30.567 -6.593 -15.111 1.00 58.59 51 GLY B C 1
ATOM 1328 O O . GLY B 2 51 ? 31.102 -6.293 -14.039 1.00 53.54 51 GLY B O 1
ATOM 1329 N N . TRP B 2 52 ? 29.304 -6.261 -15.386 1.00 57.02 52 TRP B N 1
ATOM 1330 C CA . TRP B 2 52 ? 28.512 -5.512 -14.411 1.00 55.97 52 TRP B CA 1
ATOM 1331 C C . TRP B 2 52 ? 27.134 -6.123 -14.235 1.00 49.15 52 TRP B C 1
ATOM 1332 O O . TRP B 2 52 ? 26.672 -6.913 -15.058 1.00 56.38 52 TRP B O 1
ATOM 1343 N N . ILE B 2 53 ? 26.504 -5.765 -13.115 1.00 52.52 53 ILE B N 1
ATOM 1344 C CA . ILE B 2 53 ? 25.101 -6.055 -12.825 1.00 52.03 53 ILE B CA 1
ATOM 1345 C C . ILE B 2 53 ? 24.410 -4.741 -12.470 1.00 50.10 53 ILE B C 1
ATOM 1346 O O . ILE B 2 53 ? 24.988 -3.912 -11.762 1.00 57.74 53 ILE B O 1
ATOM 1351 N N . GLN B 2 54 ? 23.161 -4.576 -12.916 1.00 50.87 54 GLN B N 1
ATOM 1352 C CA . GLN B 2 54 ? 22.314 -3.447 -12.550 1.00 55.39 54 GLN B CA 1
ATOM 1353 C C . GLN B 2 54 ? 20.924 -3.935 -12.132 1.00 59.10 54 GLN B C 1
ATOM 1354 O O . GLN B 2 54 ? 20.397 -4.916 -12.668 1.00 59.74 54 GLN B O 1
ATOM 1360 N N . TYR B 2 55 ? 20.316 -3.230 -11.186 1.00 46.00 55 TYR B N 1
ATOM 1361 C CA . TYR B 2 55 ? 18.915 -3.462 -10.910 1.00 47.87 55 TYR B CA 1
ATOM 1362 C C . TYR B 2 55 ? 18.254 -2.133 -10.571 1.00 58.62 55 TYR B C 1
ATOM 1363 O O . TYR B 2 55 ? 18.886 -1.225 -10.006 1.00 54.59 55 TYR B O 1
ATOM 1372 N N . THR B 2 56 ? 17.007 -2.002 -11.019 1.00 57.94 56 THR B N 1
ATOM 1373 C CA . THR B 2 56 ? 16.145 -0.863 -10.747 1.00 55.98 56 THR B CA 1
ATOM 1374 C C . THR B 2 56 ? 14.833 -1.390 -10.185 1.00 61.95 56 THR B C 1
ATOM 1375 O O . THR B 2 56 ? 14.274 -2.356 -10.711 1.00 64.83 56 THR B O 1
ATOM 1379 N N . VAL B 2 57 ? 14.354 -0.784 -9.111 1.00 60.25 57 VAL B N 1
ATOM 1380 C CA . VAL B 2 57 ? 13.066 -1.130 -8.528 1.00 60.20 57 VAL B CA 1
ATOM 1381 C C . VAL B 2 57 ? 12.085 -0.001 -8.800 1.00 69.84 57 VAL B C 1
ATOM 1382 O O . VAL B 2 57 ? 12.403 1.180 -8.593 1.00 73.70 57 VAL B O 1
ATOM 1386 N N . ARG B 2 58 ? 10.898 -0.364 -9.278 1.00 71.36 58 ARG B N 1
ATOM 1387 C CA . ARG B 2 58 ? 9.850 0.599 -9.569 1.00 63.04 58 ARG B CA 1
ATOM 1388 C C . ARG B 2 58 ? 8.620 0.264 -8.743 1.00 64.42 58 ARG B C 1
ATOM 1389 O O . ARG B 2 58 ? 8.212 -0.904 -8.651 1.00 70.53 58 ARG B O 1
ATOM 1397 N N . LEU B 2 59 ? 8.055 1.288 -8.131 1.00 65.61 59 LEU B N 1
ATOM 1398 C CA . LEU B 2 59 ? 6.742 1.236 -7.505 1.00 65.61 59 LEU B CA 1
ATOM 1399 C C . LEU B 2 59 ? 5.840 2.073 -8.387 1.00 75.74 59 LEU B C 1
ATOM 1400 O O . LEU B 2 59 ? 6.150 3.242 -8.643 1.00 68.68 59 LEU B O 1
ATOM 1405 N N . HIS B 2 60 ? 4.820 1.428 -8.956 1.00 88.69 60 HIS B N 1
ATOM 1406 C CA . HIS B 2 60 ? 3.877 2.065 -9.868 1.00 93.53 60 HIS B CA 1
ATOM 1407 C C . HIS B 2 60 ? 4.624 2.766 -10.991 1.00 100.04 60 HIS B C 1
ATOM 1408 O O . HIS B 2 60 ? 4.313 3.902 -11.359 1.00 96.99 60 HIS B O 1
ATOM 1415 N N . GLU B 2 61 ? 5.637 2.074 -11.525 1.00 102.90 61 GLU B N 1
ATOM 1416 C CA . GLU B 2 61 ? 6.435 2.518 -12.658 1.00 110.29 61 GLU B CA 1
ATOM 1417 C C . GLU B 2 61 ? 7.261 3.761 -12.344 1.00 103.68 61 GLU B C 1
ATOM 1418 O O . GLU B 2 61 ? 7.851 4.356 -13.251 1.00 113.13 61 GLU B O 1
ATOM 1424 N N . ASN B 2 62 ? 7.298 4.185 -11.087 1.00 91.54 62 ASN B N 1
ATOM 1425 C CA . ASN B 2 62 ? 8.232 5.200 -10.621 1.00 87.00 62 ASN B CA 1
ATOM 1426 C C . ASN B 2 62 ? 9.463 4.518 -10.033 1.00 74.06 62 ASN B C 1
ATOM 1427 O O . ASN B 2 62 ? 9.344 3.609 -9.204 1.00 70.78 62 ASN B O 1
ATOM 1432 N N . GLU B 2 63 ? 10.639 4.942 -10.476 1.00 70.73 63 GLU B N 1
ATOM 1433 C CA . GLU B 2 63 ? 11.883 4.343 -10.000 1.00 59.08 63 GLU B CA 1
ATOM 1434 C C . GLU B 2 63 ? 12.108 4.726 -8.545 1.00 62.10 63 GLU B C 1
ATOM 1435 O O . GLU B 2 63 ? 12.091 5.914 -8.214 1.00 68.16 63 GLU B O 1
ATOM 1441 N N . ILE B 2 64 ? 12.300 3.746 -7.660 1.00 62.32 64 ILE B N 1
ATOM 1442 C CA . ILE B 2 64 ? 12.623 4.066 -6.279 1.00 68.78 64 ILE B CA 1
ATOM 1443 C C . ILE B 2 64 ? 14.035 3.631 -5.890 1.00 72.02 64 ILE B C 1
ATOM 1444 O O . ILE B 2 64 ? 14.683 4.327 -5.097 1.00 68.28 64 ILE B O 1
ATOM 1449 N N . LEU B 2 65 ? 14.539 2.523 -6.429 1.00 67.20 65 LEU B N 1
ATOM 1450 C CA . LEU B 2 65 ? 15.893 2.090 -6.150 1.00 68.83 65 LEU B CA 1
ATOM 1451 C C . LEU B 2 65 ? 16.587 1.756 -7.461 1.00 65.11 65 LEU B C 1
ATOM 1452 O O . LEU B 2 65 ? 16.002 1.132 -8.348 1.00 66.21 65 LEU B O 1
ATOM 1457 N N . HIS B 2 66 ? 17.836 2.188 -7.576 1.00 60.68 66 HIS B N 1
ATOM 1458 C CA . HIS B 2 66 ? 18.711 1.786 -8.661 1.00 62.45 66 HIS B CA 1
ATOM 1459 C C . HIS B 2 66 ? 20.078 1.495 -8.077 1.00 54.28 66 HIS B C 1
ATOM 1460 O O . HIS B 2 66 ? 20.605 2.289 -7.299 1.00 57.01 66 HIS B O 1
ATOM 1467 N N . ASN B 2 67 ? 20.637 0.356 -8.435 1.00 51.83 67 ASN B N 1
ATOM 1468 C CA . ASN B 2 67 ? 21.975 0.022 -8.006 1.00 53.69 67 ASN B CA 1
ATOM 1469 C C . ASN B 2 67 ? 22.783 -0.465 -9.197 1.00 52.85 67 ASN B C 1
ATOM 1470 O O . ASN B 2 67 ? 22.278 -1.231 -10.026 1.00 56.26 67 ASN B O 1
ATOM 1475 N N . SER B 2 68 ? 24.065 -0.100 -9.246 1.00 51.57 68 SER B N 1
ATOM 1476 C CA . SER B 2 68 ? 24.913 -0.651 -10.297 1.00 57.17 68 SER B CA 1
ATOM 1477 C C . SER B 2 68 ? 26.229 -1.136 -9.708 1.00 57.06 68 SER B C 1
ATOM 1478 O O . SER B 2 68 ? 26.876 -0.430 -8.922 1.00 62.52 68 SER B O 1
ATOM 1481 N N . ILE B 2 69 ? 26.628 -2.342 -10.095 1.00 53.62 69 ILE B N 1
ATOM 1482 C CA . ILE B 2 69 ? 27.815 -2.976 -9.530 1.00 69.72 69 ILE B CA 1
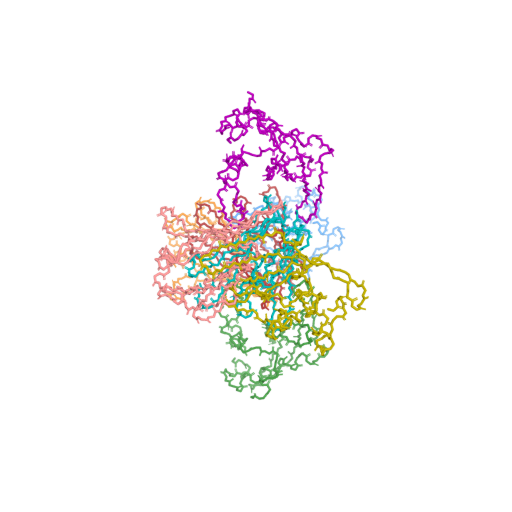ATOM 1483 C C . ILE B 2 69 ? 28.773 -3.279 -10.668 1.00 66.13 69 ILE B C 1
ATOM 1484 O O . ILE B 2 69 ? 28.435 -4.054 -11.574 1.00 64.81 69 ILE B O 1
ATOM 1489 N N . ASP B 2 70 ? 29.962 -2.679 -10.612 1.00 59.99 70 ASP B N 1
ATOM 1490 C CA . ASP B 2 70 ? 31.028 -2.889 -11.586 1.00 67.57 70 ASP B CA 1
ATOM 1491 C C . ASP B 2 70 ? 31.981 -3.965 -11.080 1.00 75.82 70 ASP B C 1
ATOM 1492 O O . ASP B 2 70 ? 32.092 -4.203 -9.879 1.00 92.25 70 ASP B O 1
ATOM 1497 N N . GLY B 2 71 ? 32.675 -4.619 -12.004 1.00 71.10 71 GLY B N 1
ATOM 1498 C CA . GLY B 2 71 ? 33.641 -5.632 -11.591 1.00 62.31 71 GLY B CA 1
ATOM 1499 C C . GLY B 2 71 ? 33.037 -6.937 -11.098 1.00 61.03 71 GLY B C 1
ATOM 1500 O O . GLY B 2 71 ? 33.505 -7.498 -10.104 1.00 71.15 71 GLY B O 1
ATOM 1501 N N . VAL B 2 72 ? 32.004 -7.429 -11.761 1.00 53.80 72 VAL B N 1
ATOM 1502 C CA . VAL B 2 72 ? 31.423 -8.729 -11.464 1.00 48.80 72 VAL B CA 1
ATOM 1503 C C . VAL B 2 72 ? 32.065 -9.739 -12.388 1.00 50.87 72 VAL B C 1
ATOM 1504 O O . VAL B 2 72 ? 32.042 -9.550 -13.605 1.00 58.32 72 VAL B O 1
ATOM 1508 N N . SER B 2 73 ? 32.669 -10.794 -11.819 1.00 48.50 73 SER B N 1
ATOM 1509 C CA . SER B 2 73 ? 33.187 -11.887 -12.619 1.00 53.55 73 SER B CA 1
ATOM 1510 C C . SER B 2 73 ? 32.338 -13.131 -12.499 1.00 51.77 73 SER B C 1
ATOM 1511 O O . SER B 2 73 ? 32.586 -14.102 -13.239 1.00 52.72 73 SER B O 1
ATOM 1514 N N . SER B 2 74 ? 31.387 -13.137 -11.560 1.00 53.32 74 SER B N 1
ATOM 1515 C CA . SER B 2 74 ? 30.463 -14.253 -11.393 1.00 60.65 74 SER B CA 1
ATOM 1516 C C . SER B 2 74 ? 29.231 -13.826 -10.596 1.00 56.26 74 SER B C 1
ATOM 1517 O O . SER B 2 74 ? 29.295 -12.956 -9.735 1.00 54.95 74 SER B O 1
ATOM 1520 N N . PHE B 2 75 ? 28.101 -14.448 -10.901 1.00 57.28 75 PHE B N 1
ATOM 1521 C CA . PHE B 2 75 ? 26.981 -14.403 -9.977 1.00 56.54 75 PHE B CA 1
ATOM 1522 C C . PHE B 2 75 ? 26.251 -15.733 -10.080 1.00 56.53 75 PHE B C 1
ATOM 1523 O O . PHE B 2 75 ? 26.446 -16.500 -11.031 1.00 64.43 75 PHE B O 1
ATOM 1531 N N . SER B 2 76 ? 25.425 -16.015 -9.077 1.00 49.32 76 SER B N 1
ATOM 1532 C CA . SER B 2 76 ? 24.830 -17.337 -8.966 1.00 51.36 76 SER B CA 1
ATOM 1533 C C . SER B 2 76 ? 23.385 -17.235 -8.470 1.00 54.15 76 SER B C 1
ATOM 1534 O O . SER B 2 76 ? 22.962 -16.221 -7.911 1.00 59.40 76 SER B O 1
ATOM 1537 N N . ILE B 2 77 ? 22.631 -18.310 -8.655 1.00 60.12 77 ILE B N 1
ATOM 1538 C CA . ILE B 2 77 ? 21.289 -18.445 -8.090 1.00 59.56 77 ILE B CA 1
ATOM 1539 C C . ILE B 2 77 ? 21.367 -19.463 -6.961 1.00 62.20 77 ILE B C 1
ATOM 1540 O O . ILE B 2 77 ? 21.774 -20.609 -7.180 1.00 67.85 77 ILE B O 1
ATOM 1545 N N . ARG B 2 78 ? 20.988 -19.046 -5.758 1.00 57.85 78 ARG B N 1
ATOM 1546 C CA . ARG B 2 78 ? 21.079 -19.878 -4.573 1.00 63.14 78 ARG B CA 1
ATOM 1547 C C . ARG B 2 78 ? 19.717 -20.051 -3.926 1.00 72.33 78 ARG B C 1
ATOM 1548 O O . ARG B 2 78 ? 18.766 -19.306 -4.189 1.00 70.82 78 ARG B O 1
ATOM 1556 N N . ASN B 2 79 ? 19.665 -21.011 -3.009 1.00 75.89 79 ASN B N 1
ATOM 1557 C CA . ASN B 2 79 ? 18.424 -21.361 -2.348 1.00 77.08 79 ASN B CA 1
ATOM 1558 C C . ASN B 2 79 ? 18.679 -21.498 -0.861 1.00 78.48 79 ASN B C 1
ATOM 1559 O O . ASN B 2 79 ? 19.710 -22.033 -0.448 1.00 84.21 79 ASN B O 1
ATOM 1564 N N . ASP B 2 80 ? 17.737 -20.992 -0.071 1.00 75.21 80 ASP B N 1
ATOM 1565 C CA . ASP B 2 80 ? 17.638 -21.319 1.342 1.00 84.49 80 ASP B CA 1
ATOM 1566 C C . ASP B 2 80 ? 16.172 -21.607 1.619 1.00 93.27 80 ASP B C 1
ATOM 1567 O O . ASP B 2 80 ? 15.374 -21.669 0.679 1.00 92.80 80 ASP B O 1
ATOM 1572 N N . ASN B 2 81 ? 15.801 -21.761 2.888 1.00 106.10 81 ASN B N 1
ATOM 1573 C CA . ASN B 2 81 ? 14.427 -22.125 3.223 1.00 116.69 81 ASN B CA 1
ATOM 1574 C C . ASN B 2 81 ? 13.403 -21.077 2.785 1.00 112.98 81 ASN B C 1
ATOM 1575 O O . ASN B 2 81 ? 12.223 -21.410 2.629 1.00 115.93 81 ASN B O 1
ATOM 1580 N N . LEU B 2 82 ? 13.823 -19.823 2.586 1.00 101.10 82 LEU B N 1
ATOM 1581 C CA . LEU B 2 82 ? 12.908 -18.761 2.176 1.00 95.07 82 LEU B CA 1
ATOM 1582 C C . LEU B 2 82 ? 12.646 -18.740 0.676 1.00 85.49 82 LEU B C 1
ATOM 1583 O O . LEU B 2 82 ? 11.687 -18.100 0.247 1.00 87.90 82 LEU B O 1
ATOM 1588 N N . GLY B 2 83 ? 13.495 -19.358 -0.126 1.00 81.21 83 GLY B N 1
ATOM 1589 C CA . GLY B 2 83 ? 13.318 -19.443 -1.556 1.00 69.56 83 GLY B CA 1
ATOM 1590 C C . GLY B 2 83 ? 14.620 -19.162 -2.265 1.00 76.48 83 GLY B C 1
ATOM 1591 O O . GLY B 2 83 ? 15.690 -19.135 -1.654 1.00 76.08 83 GLY B O 1
ATOM 1592 N N . ASP B 2 84 ? 14.515 -18.930 -3.573 1.00 77.31 84 ASP B N 1
ATOM 1593 C CA . ASP B 2 84 ? 15.674 -18.659 -4.408 1.00 66.55 84 ASP B CA 1
ATOM 1594 C C . ASP B 2 84 ? 16.039 -17.188 -4.388 1.00 66.87 84 ASP B C 1
ATOM 1595 O O . ASP B 2 84 ? 15.193 -16.318 -4.165 1.00 78.78 84 ASP B O 1
ATOM 1600 N N . TYR B 2 85 ? 17.322 -16.923 -4.631 1.00 63.19 85 TYR B N 1
ATOM 1601 C CA . TYR B 2 85 ? 17.829 -15.567 -4.714 1.00 58.27 85 TYR B CA 1
ATOM 1602 C C . TYR B 2 85 ? 19.055 -15.538 -5.600 1.00 60.83 85 TYR B C 1
ATOM 1603 O O . TYR B 2 85 ? 19.836 -16.493 -5.627 1.00 59.62 85 TYR B O 1
ATOM 1612 N N . ILE B 2 86 ? 19.211 -14.416 -6.317 1.00 63.51 86 ILE B N 1
ATOM 1613 C CA . ILE B 2 86 ? 20.432 -14.127 -7.061 1.00 53.74 86 ILE B CA 1
ATOM 1614 C C . ILE B 2 86 ? 21.459 -13.670 -6.038 1.00 56.12 86 ILE B C 1
ATOM 1615 O O . ILE B 2 86 ? 21.138 -12.865 -5.155 1.00 55.37 86 ILE B O 1
ATOM 1620 N N . TYR B 2 87 ? 22.680 -14.216 -6.117 1.00 52.97 87 TYR B N 1
ATOM 1621 C CA . TYR B 2 87 ? 23.758 -13.834 -5.208 1.00 52.72 87 TYR B CA 1
ATOM 1622 C C . TYR B 2 87 ? 24.976 -13.382 -6.013 1.00 54.38 87 TYR B C 1
ATOM 1623 O O . TYR B 2 87 ? 25.357 -14.026 -7.002 1.00 55.04 87 TYR B O 1
ATOM 1632 N N . ALA B 2 88 ? 25.562 -12.258 -5.601 1.00 48.38 88 ALA B N 1
ATOM 1633 C CA . ALA B 2 88 ? 26.780 -11.725 -6.198 1.00 52.42 88 ALA B CA 1
ATOM 1634 C C . ALA B 2 88 ? 27.661 -11.171 -5.096 1.00 55.51 88 ALA B C 1
ATOM 1635 O O . ALA B 2 88 ? 27.171 -10.520 -4.166 1.00 59.53 88 ALA B O 1
ATOM 1637 N N . GLU B 2 89 ? 28.963 -11.401 -5.237 1.00 54.00 89 GLU B N 1
ATOM 1638 C CA . GLU B 2 89 ? 29.974 -11.046 -4.248 1.00 62.74 89 GLU B CA 1
ATOM 1639 C C . GLU B 2 89 ? 31.161 -10.458 -5.001 1.00 62.88 89 GLU B C 1
ATOM 1640 O O . GLU B 2 89 ? 31.514 -10.969 -6.066 1.00 58.33 89 GLU B O 1
ATOM 1646 N N . ILE B 2 90 ? 31.682 -9.324 -4.528 1.00 63.16 90 ILE B N 1
ATOM 1647 C CA . ILE B 2 90 ? 32.847 -8.661 -5.104 1.00 46.60 90 ILE B CA 1
ATOM 1648 C C . ILE B 2 90 ? 33.839 -8.515 -3.965 1.00 71.22 90 ILE B C 1
ATOM 1649 O O . ILE B 2 90 ? 33.548 -7.847 -2.966 1.00 74.18 90 ILE B O 1
ATOM 1654 N N . ILE B 2 91 ? 35.004 -9.122 -4.103 1.00 68.28 91 ILE B N 1
ATOM 1655 C CA . ILE B 2 91 ? 35.985 -9.157 -3.030 1.00 77.66 91 ILE B CA 1
ATOM 1656 C C . ILE B 2 91 ? 37.222 -8.407 -3.497 1.00 74.77 91 ILE B C 1
ATOM 1657 O O . ILE B 2 91 ? 37.796 -8.734 -4.542 1.00 82.76 91 ILE B O 1
ATOM 1662 N N . THR B 2 92 ? 37.617 -7.399 -2.740 1.00 74.40 92 THR B N 1
ATOM 1663 C CA . THR B 2 92 ? 38.857 -6.671 -2.943 1.00 80.32 92 THR B CA 1
ATOM 1664 C C . THR B 2 92 ? 39.654 -6.720 -1.649 1.00 88.62 92 THR B C 1
ATOM 1665 O O . THR B 2 92 ? 39.186 -7.241 -0.629 1.00 93.53 92 THR B O 1
ATOM 1669 N N . LYS B 2 93 ? 40.880 -6.185 -1.692 1.00 90.82 93 LYS B N 1
ATOM 1670 C CA . LYS B 2 93 ? 41.714 -6.234 -0.503 1.00 92.82 93 LYS B CA 1
ATOM 1671 C C . LYS B 2 93 ? 41.037 -5.548 0.666 1.00 97.72 93 LYS B C 1
ATOM 1672 O O . LYS B 2 93 ? 40.941 -6.121 1.753 1.00 105.99 93 LYS B O 1
ATOM 1678 N N . GLU B 2 94 ? 40.460 -4.375 0.439 1.00 96.90 94 GLU B N 1
ATOM 1679 C CA . GLU B 2 94 ? 39.931 -3.599 1.550 1.00 105.46 94 GLU B CA 1
ATOM 1680 C C . GLU B 2 94 ? 38.439 -3.802 1.770 1.00 101.76 94 GLU B C 1
ATOM 1681 O O . GLU B 2 94 ? 37.981 -3.687 2.911 1.00 105.16 94 GLU B O 1
ATOM 1687 N N . LEU B 2 95 ? 37.699 -4.206 0.734 1.00 91.33 95 LEU B N 1
ATOM 1688 C CA . LEU B 2 95 ? 36.241 -4.148 0.710 1.00 99.89 95 LEU B CA 1
ATOM 1689 C C . LEU B 2 95 ? 35.629 -5.473 0.262 1.00 92.94 95 LEU B C 1
ATOM 1690 O O . LEU B 2 95 ? 36.183 -6.177 -0.584 1.00 96.72 95 LEU B O 1
ATOM 1695 N N . ILE B 2 96 ? 34.468 -5.799 0.827 1.00 85.42 96 ILE B N 1
ATOM 1696 C CA . ILE B 2 96 ? 33.655 -6.929 0.378 1.00 74.12 96 ILE B CA 1
ATOM 1697 C C . ILE B 2 96 ? 32.229 -6.437 0.169 1.00 66.42 96 ILE B C 1
ATOM 1698 O O . ILE B 2 96 ? 31.575 -5.999 1.122 1.00 71.80 96 ILE B O 1
ATOM 1703 N N . ASN B 2 97 ? 31.760 -6.485 -1.074 1.00 62.30 97 ASN B N 1
ATOM 1704 C CA . ASN B 2 97 ? 30.393 -6.140 -1.436 1.00 52.89 97 ASN B CA 1
ATOM 1705 C C . ASN B 2 97 ? 29.582 -7.391 -1.734 1.00 50.84 97 ASN B C 1
ATOM 1706 O O . ASN B 2 97 ? 30.049 -8.268 -2.468 1.00 57.19 97 ASN B O 1
ATOM 1711 N N . LYS B 2 98 ? 28.330 -7.437 -1.234 1.00 56.30 98 LYS B N 1
ATOM 1712 C CA . LYS B 2 98 ? 27.385 -8.533 -1.486 1.00 51.84 98 LYS B CA 1
ATOM 1713 C C . LYS B 2 98 ? 26.017 -8.011 -1.902 1.00 57.60 98 LYS B C 1
ATOM 1714 O O . LYS B 2 98 ? 25.540 -6.999 -1.377 1.00 63.95 98 LYS B O 1
ATOM 1720 N N . ILE B 2 99 ? 25.366 -8.710 -2.829 1.00 56.98 99 ILE B N 1
ATOM 1721 C CA . ILE B 2 99 ? 23.974 -8.409 -3.129 1.00 61.62 99 ILE B CA 1
ATOM 1722 C C . ILE B 2 99 ? 23.187 -9.704 -3.210 1.00 63.58 99 ILE B C 1
ATOM 1723 O O . ILE B 2 99 ? 23.694 -10.754 -3.628 1.00 59.30 99 ILE B O 1
ATOM 1728 N N . GLU B 2 100 ? 21.913 -9.591 -2.853 1.00 52.21 100 GLU B N 1
ATOM 1729 C CA . GLU B 2 100 ? 21.026 -10.725 -2.729 1.00 55.20 100 GLU B CA 1
ATOM 1730 C C . GLU B 2 100 ? 19.654 -10.259 -3.184 1.00 53.98 100 GLU B C 1
ATOM 1731 O O . GLU B 2 100 ? 19.057 -9.356 -2.576 1.00 49.23 100 GLU B O 1
ATOM 1737 N N . ILE B 2 101 ? 19.171 -10.839 -4.268 1.00 52.21 101 ILE B N 1
ATOM 1738 C CA . ILE B 2 101 ? 17.931 -10.404 -4.875 1.00 51.04 101 ILE B CA 1
ATOM 1739 C C . ILE B 2 101 ? 16.945 -11.566 -4.880 1.00 55.09 101 ILE B C 1
ATOM 1740 O O . ILE B 2 101 ? 17.209 -12.623 -5.474 1.00 61.83 101 ILE B O 1
ATOM 1745 N N . ARG B 2 102 ? 15.801 -11.350 -4.252 1.00 49.30 102 ARG B N 1
ATOM 1746 C CA . ARG B 2 102 ? 14.691 -12.287 -4.254 1.00 56.38 102 ARG B CA 1
ATOM 1747 C C . ARG B 2 102 ? 13.518 -11.643 -4.972 1.00 62.88 102 ARG B C 1
ATOM 1748 O O . ARG B 2 102 ? 13.283 -10.436 -4.831 1.00 63.48 102 ARG B O 1
ATOM 1756 N N . ILE B 2 103 ? 12.805 -12.436 -5.765 1.00 64.28 103 ILE B N 1
ATOM 1757 C CA . ILE B 2 103 ? 11.557 -11.981 -6.360 1.00 63.11 103 ILE B CA 1
ATOM 1758 C C . ILE B 2 103 ? 10.371 -12.844 -5.971 1.00 71.57 103 ILE B C 1
ATOM 1759 O O . ILE B 2 103 ? 9.231 -12.377 -6.069 1.00 82.33 103 ILE B O 1
ATOM 1764 N N . ARG B 2 104 ? 10.584 -14.079 -5.540 1.00 76.09 104 ARG B N 1
ATOM 1765 C CA . ARG B 2 104 ? 9.551 -14.948 -5.021 1.00 74.31 104 ARG B CA 1
ATOM 1766 C C . ARG B 2 104 ? 9.995 -15.505 -3.679 1.00 77.24 104 ARG B C 1
ATOM 1767 O O . ARG B 2 104 ? 11.157 -15.905 -3.518 1.00 83.68 104 ARG B O 1
ATOM 1775 N N . PRO B 2 105 ? 9.098 -15.524 -2.685 1.00 76.96 105 PRO B N 1
ATOM 1776 C CA . PRO B 2 105 ? 7.683 -15.139 -2.776 1.00 80.08 105 PRO B CA 1
ATOM 1777 C C . PRO B 2 105 ? 7.447 -13.625 -2.888 1.00 85.79 105 PRO B C 1
ATOM 1778 O O . PRO B 2 105 ? 6.375 -13.193 -3.334 1.00 88.12 105 PRO B O 1
ATOM 1782 N N . ASP B 2 106 ? 8.441 -12.843 -2.466 1.00 85.00 106 ASP B N 1
ATOM 1783 C CA . ASP B 2 106 ? 8.376 -11.390 -2.463 1.00 85.15 106 ASP B CA 1
ATOM 1784 C C . ASP B 2 106 ? 9.645 -10.808 -3.078 1.00 85.68 106 ASP B C 1
ATOM 1785 O O . ASP B 2 106 ? 10.726 -11.412 -3.021 1.00 81.37 106 ASP B O 1
ATOM 1790 N N . ILE B 2 107 ? 9.500 -9.610 -3.639 1.00 81.39 107 ILE B N 1
ATOM 1791 C CA . ILE B 2 107 ? 10.630 -8.837 -4.133 1.00 69.32 107 ILE B CA 1
ATOM 1792 C C . ILE B 2 107 ? 11.381 -8.266 -2.935 1.00 75.28 107 ILE B C 1
ATOM 1793 O O . ILE B 2 107 ? 10.805 -7.553 -2.108 1.00 78.57 107 ILE B O 1
ATOM 1798 N N . LYS B 2 108 ? 12.666 -8.600 -2.819 1.00 67.53 108 LYS B N 1
ATOM 1799 C CA . LYS B 2 108 ? 13.413 -8.288 -1.600 1.00 69.29 108 LYS B CA 1
ATOM 1800 C C . LYS B 2 108 ? 14.911 -8.266 -1.909 1.00 69.55 108 LYS B C 1
ATOM 1801 O O . LYS B 2 108 ? 15.479 -9.274 -2.359 1.00 66.84 108 LYS B O 1
ATOM 1807 N N . ILE B 2 109 ? 15.554 -7.127 -1.666 1.00 60.64 109 ILE B N 1
ATOM 1808 C CA . ILE B 2 109 ? 16.946 -6.916 -2.026 1.00 55.70 109 ILE B CA 1
ATOM 1809 C C . ILE B 2 109 ? 17.727 -6.619 -0.759 1.00 60.37 109 ILE B C 1
ATOM 1810 O O . ILE B 2 109 ? 17.305 -5.786 0.050 1.00 62.47 109 ILE B O 1
ATOM 1815 N N . LYS B 2 110 ? 18.858 -7.302 -0.590 1.00 65.15 110 LYS B N 1
ATOM 1816 C CA . LYS B 2 110 ? 19.734 -7.158 0.570 1.00 70.93 110 LYS B CA 1
ATOM 1817 C C . LYS B 2 110 ? 21.168 -6.973 0.074 1.00 68.15 110 LYS B C 1
ATOM 1818 O O . LYS B 2 110 ? 21.679 -7.813 -0.680 1.00 71.41 110 LYS B O 1
ATOM 1824 N N . SER B 2 111 ? 21.810 -5.874 0.476 1.00 62.55 111 SER B N 1
ATOM 1825 C CA . SER B 2 111 ? 23.144 -5.533 -0.016 1.00 48.81 111 SER B CA 1
ATOM 1826 C C . SER B 2 111 ? 24.026 -4.978 1.104 1.00 53.75 111 SER B C 1
ATOM 1827 O O . SER B 2 111 ? 23.547 -4.391 2.085 1.00 55.75 111 SER B O 1
ATOM 1830 N N . SER B 2 112 ? 25.336 -5.145 0.943 1.00 55.22 112 SER B N 1
ATOM 1831 C CA . SER B 2 112 ? 26.224 -4.690 1.999 1.00 60.75 112 SER B CA 1
ATOM 1832 C C . SER B 2 112 ? 27.628 -4.454 1.471 1.00 62.91 112 SER B C 1
ATOM 1833 O O . SER B 2 112 ? 28.061 -5.028 0.469 1.00 63.83 112 SER B O 1
ATOM 1836 N N . SER B 2 113 ? 28.355 -3.636 2.206 1.00 70.16 113 SER B N 1
ATOM 1837 C CA . SER B 2 113 ? 29.701 -3.250 1.824 1.00 58.58 113 SER B CA 1
ATOM 1838 C C . SER B 2 113 ? 30.509 -3.160 3.108 1.00 63.27 113 SER B C 1
ATOM 1839 O O . SER B 2 113 ? 30.210 -2.314 3.948 1.00 65.31 113 SER B O 1
ATOM 1842 N N . VAL B 2 114 ? 31.445 -4.091 3.305 1.00 70.79 114 VAL B N 1
ATOM 1843 C CA . VAL B 2 114 ? 32.290 -4.160 4.498 1.00 80.59 114 VAL B CA 1
ATOM 1844 C C . VAL B 2 114 ? 33.741 -3.844 4.148 1.00 91.50 114 VAL B C 1
ATOM 1845 O O . VAL B 2 114 ? 34.235 -4.181 3.066 1.00 88.30 114 VAL B O 1
ATOM 1849 N N . ILE B 2 115 ? 34.429 -3.201 5.084 1.00 107.49 115 ILE B N 1
ATOM 1850 C CA . ILE B 2 115 ? 35.887 -3.099 5.041 1.00 116.33 115 ILE B CA 1
ATOM 1851 C C . ILE B 2 115 ? 36.485 -4.136 5.984 1.00 121.46 115 ILE B C 1
ATOM 1852 O O . ILE B 2 115 ? 36.021 -4.284 7.118 1.00 122.94 115 ILE B O 1
ATOM 1857 N N . ALA C 1 7 ? 37.920 -13.813 36.964 1.00 141.15 145 ALA C N 1
ATOM 1858 C CA . ALA C 1 7 ? 36.810 -13.369 37.807 1.00 147.00 145 ALA C CA 1
ATOM 1859 C C . ALA C 1 7 ? 37.097 -12.004 38.421 1.00 152.16 145 ALA C C 1
ATOM 1860 O O . ALA C 1 7 ? 36.192 -11.194 38.626 1.00 154.05 145 ALA C O 1
ATOM 1862 N N . GLN C 1 8 ? 38.370 -11.763 38.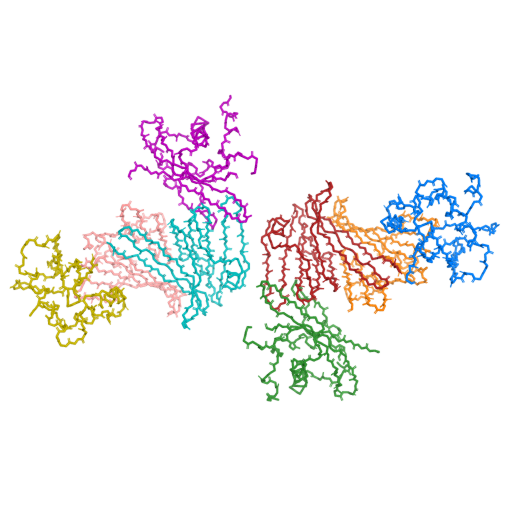733 1.00 151.28 146 GLN C N 1
ATOM 1863 C CA . GLN C 1 8 ? 38.764 -10.480 39.300 1.00 153.75 146 GLN C CA 1
ATOM 1864 C C . GLN C 1 8 ? 39.116 -9.480 38.206 1.00 156.44 146 GLN C C 1
ATOM 1865 O O . GLN C 1 8 ? 38.744 -8.305 38.294 1.00 158.72 146 GLN C O 1
ATOM 1871 N N . THR C 1 9 ? 39.821 -9.934 37.164 1.00 155.80 147 THR C N 1
ATOM 1872 C CA . THR C 1 9 ? 40.123 -9.084 36.019 1.00 152.65 147 THR C CA 1
ATOM 1873 C C . THR C 1 9 ? 38.891 -8.800 35.167 1.00 150.83 147 THR C C 1
ATOM 1874 O O . THR C 1 9 ? 38.947 -7.913 34.307 1.00 147.65 147 THR C O 1
ATOM 1878 N N . ILE C 1 10 ? 37.791 -9.536 35.380 1.00 153.57 148 ILE C N 1
ATOM 1879 C CA . ILE C 1 10 ? 36.509 -9.209 34.763 1.00 153.15 148 ILE C CA 1
ATOM 1880 C C . ILE C 1 10 ? 35.736 -8.172 35.576 1.00 157.04 148 ILE C C 1
ATOM 1881 O O . ILE C 1 10 ? 34.619 -7.798 35.193 1.00 158.72 148 ILE C O 1
ATOM 1886 N N . ALA C 1 11 ? 36.304 -7.682 36.679 1.00 156.94 149 ALA C N 1
ATOM 1887 C CA . ALA C 1 11 ? 35.668 -6.662 37.504 1.00 155.96 149 ALA C CA 1
ATOM 1888 C C . ALA C 1 11 ? 36.176 -5.255 37.222 1.00 149.27 149 ALA C C 1
ATOM 1889 O O . ALA C 1 11 ? 35.412 -4.295 37.358 1.00 153.34 149 ALA C O 1
ATOM 1891 N N . ASN C 1 12 ? 37.442 -5.106 36.831 1.00 140.05 150 ASN C N 1
ATOM 1892 C CA . ASN C 1 12 ? 38.048 -3.798 36.621 1.00 133.89 150 ASN C CA 1
ATOM 1893 C C . ASN C 1 12 ? 38.137 -3.429 35.144 1.00 121.77 150 ASN C C 1
ATOM 1894 O O . ASN C 1 12 ? 38.888 -2.516 34.782 1.00 117.34 150 ASN C O 1
ATOM 1899 N N . SER C 1 13 ? 37.376 -4.102 34.287 1.00 116.43 151 SER C N 1
ATOM 1900 C CA . SER C 1 13 ? 37.646 -4.028 32.862 1.00 107.26 151 SER C CA 1
ATOM 1901 C C . SER C 1 13 ? 36.952 -2.833 32.208 1.00 101.17 151 SER C C 1
ATOM 1902 O O . SER C 1 13 ? 36.200 -2.078 32.831 1.00 103.98 151 SER C O 1
ATOM 1905 N N . VAL C 1 14 ? 37.240 -2.667 30.915 1.00 93.34 152 VAL C N 1
ATOM 1906 C CA . VAL C 1 14 ? 36.637 -1.634 30.085 1.00 87.06 152 VAL C CA 1
ATOM 1907 C C . VAL C 1 14 ? 35.498 -2.163 29.229 1.00 84.03 152 VAL C C 1
ATOM 1908 O O . VAL C 1 14 ? 34.847 -1.370 28.537 1.00 86.67 152 VAL C O 1
ATOM 1912 N N . VAL C 1 15 ? 35.264 -3.470 29.217 1.00 81.02 153 VAL C N 1
ATOM 1913 C CA . VAL C 1 15 ? 34.197 -4.080 28.434 1.00 80.62 153 VAL C CA 1
ATOM 1914 C C . VAL C 1 15 ? 32.981 -4.267 29.340 1.00 91.62 153 VAL C C 1
ATOM 1915 O O . VAL C 1 15 ? 33.025 -5.058 30.285 1.00 98.49 153 VAL C O 1
ATOM 1919 N N . ASP C 1 16 ? 31.894 -3.543 29.073 1.00 95.41 154 ASP C N 1
ATOM 1920 C CA . ASP C 1 16 ? 30.652 -3.763 29.811 1.00 98.35 154 ASP C CA 1
ATOM 1921 C C . ASP C 1 16 ? 30.089 -5.158 29.531 1.00 98.84 154 ASP C C 1
ATOM 1922 O O . ASP C 1 16 ? 30.292 -5.736 28.458 1.00 97.15 154 ASP C O 1
ATOM 1927 N N . ALA C 1 17 ? 29.305 -5.665 30.489 1.00 96.76 155 ALA C N 1
ATOM 1928 C CA . ALA C 1 17 ? 28.753 -7.015 30.385 1.00 94.24 155 ALA C CA 1
ATOM 1929 C C . ALA C 1 17 ? 27.889 -7.191 29.144 1.00 96.80 155 ALA C C 1
ATOM 1930 O O . ALA C 1 17 ? 27.869 -8.273 28.547 1.00 97.40 155 ALA C O 1
ATOM 1932 N N . LYS C 1 18 ? 27.156 -6.149 28.747 1.00 100.64 156 LYS C N 1
ATOM 1933 C CA . LYS C 1 18 ? 26.331 -6.249 27.547 1.00 96.22 156 LYS C CA 1
ATOM 1934 C C . LYS C 1 18 ? 27.156 -6.281 26.271 1.00 91.23 156 LYS C C 1
ATOM 1935 O O . LYS C 1 18 ? 26.645 -6.702 25.232 1.00 95.53 156 LYS C O 1
ATOM 1941 N N . LYS C 1 19 ? 28.403 -5.820 26.307 1.00 88.96 157 LYS C N 1
ATOM 1942 C CA . LYS C 1 19 ? 29.215 -5.859 25.097 1.00 83.21 157 LYS C CA 1
ATOM 1943 C C . LYS C 1 19 ? 29.632 -7.275 24.725 1.00 85.15 157 LYS C C 1
ATOM 1944 O O . LYS C 1 19 ? 30.167 -7.480 23.629 1.00 85.32 157 LYS C O 1
ATOM 1950 N N . PHE C 1 20 ? 29.425 -8.251 25.609 1.00 86.60 158 PHE C N 1
ATOM 1951 C CA . PHE C 1 20 ? 29.860 -9.608 25.308 1.00 87.46 158 PHE C CA 1
ATOM 1952 C C . PHE C 1 20 ? 28.950 -10.302 24.307 1.00 91.53 158 PHE C C 1
ATOM 1953 O O . PHE C 1 20 ? 29.412 -11.206 23.606 1.00 97.46 158 PHE C O 1
ATOM 1961 N N . ASP C 1 21 ? 27.686 -9.886 24.193 1.00 89.01 159 ASP C N 1
ATOM 1962 C CA . ASP C 1 21 ? 26.859 -10.391 23.100 1.00 87.89 159 ASP C CA 1
ATOM 1963 C C . ASP C 1 21 ? 27.464 -10.001 21.753 1.00 83.13 159 ASP C C 1
ATOM 1964 O O . ASP C 1 21 ? 27.482 -10.801 20.808 1.00 80.01 159 ASP C O 1
ATOM 1969 N N . TYR C 1 22 ? 27.977 -8.772 21.648 1.00 74.97 160 TYR C N 1
ATOM 1970 C CA . TYR C 1 22 ? 28.640 -8.380 20.416 1.00 75.36 160 TYR C CA 1
ATOM 1971 C C . TYR C 1 22 ? 29.913 -9.184 20.197 1.00 78.04 160 TYR C C 1
ATOM 1972 O O . TYR C 1 22 ? 30.207 -9.592 19.068 1.00 78.91 160 TYR C O 1
ATOM 1981 N N . LEU C 1 23 ? 30.694 -9.401 21.257 1.00 75.50 161 LEU C N 1
ATOM 1982 C CA . LEU C 1 23 ? 32.000 -10.014 21.053 1.00 78.83 161 LEU C CA 1
ATOM 1983 C C . LEU C 1 23 ? 31.881 -11.444 20.565 1.00 79.12 161 LEU C C 1
ATOM 1984 O O . LEU C 1 23 ? 32.736 -11.907 19.809 1.00 75.76 161 LEU C O 1
ATOM 1989 N N . PHE C 1 24 ? 30.822 -12.144 20.948 1.00 83.67 162 PHE C N 1
ATOM 1990 C CA . PHE C 1 24 ? 30.612 -13.514 20.511 1.00 85.21 162 PHE C CA 1
ATOM 1991 C C . PHE C 1 24 ? 29.636 -13.611 19.350 1.00 87.69 162 PHE C C 1
ATOM 1992 O O . PHE C 1 24 ? 29.050 -14.672 19.127 1.00 93.80 162 PHE C O 1
ATOM 2000 N N . GLY C 1 25 ? 29.438 -12.519 18.616 1.00 85.04 163 GLY C N 1
ATOM 2001 C CA . GLY C 1 25 ? 28.629 -12.577 17.413 1.00 84.54 163 GLY C CA 1
ATOM 2002 C C . GLY C 1 25 ? 27.147 -12.717 17.674 1.00 82.20 163 GLY C C 1
ATOM 2003 O O . GLY C 1 25 ? 26.427 -13.289 16.848 1.00 77.62 163 GLY C O 1
ATOM 2004 N N . LYS C 1 26 ? 26.661 -12.190 18.795 1.00 82.59 164 LYS C N 1
ATOM 2005 C CA . LYS C 1 26 ? 25.253 -12.310 19.139 1.00 88.84 164 LYS C CA 1
ATOM 2006 C C . LYS C 1 26 ? 24.529 -10.968 19.138 1.00 85.46 164 LYS C C 1
ATOM 2007 O O . LYS C 1 26 ? 23.368 -10.903 19.544 1.00 92.67 164 LYS C O 1
ATOM 2013 N N . ALA C 1 27 ? 25.181 -9.893 18.694 1.00 77.88 165 ALA C N 1
ATOM 2014 C CA . ALA C 1 27 ? 24.521 -8.592 18.587 1.00 73.71 165 ALA C CA 1
ATOM 2015 C C . ALA C 1 27 ? 23.803 -8.526 17.240 1.00 79.43 165 ALA C C 1
ATOM 2016 O O . ALA C 1 27 ? 24.300 -7.999 16.241 1.00 65.59 165 ALA C O 1
ATOM 2018 N N . THR C 1 28 ? 22.591 -9.065 17.227 1.00 81.53 166 THR C N 1
ATOM 2019 C CA . THR C 1 28 ? 21.786 -9.055 16.017 1.00 80.76 166 THR C CA 1
ATOM 2020 C C . THR C 1 28 ? 21.545 -7.624 15.516 1.00 81.37 166 THR C C 1
ATOM 2021 O O . THR C 1 28 ? 21.389 -6.681 16.302 1.00 90.42 166 THR C O 1
ATOM 2025 N N . GLY C 1 29 ? 21.542 -7.457 14.193 1.00 71.74 167 GLY C N 1
ATOM 2026 C CA . GLY C 1 29 ? 21.488 -6.123 13.617 1.00 69.20 167 GLY C CA 1
ATOM 2027 C C . GLY C 1 29 ? 20.110 -5.483 13.684 1.00 76.33 167 GLY C C 1
ATOM 2028 O O . GLY C 1 29 ? 19.076 -6.147 13.704 1.00 84.00 167 GLY C O 1
ATOM 2029 N N . ASN C 1 30 ? 20.109 -4.160 13.707 1.00 71.34 168 ASN C N 1
ATOM 2030 C CA . ASN C 1 30 ? 18.893 -3.355 13.739 1.00 67.77 168 ASN C CA 1
ATOM 2031 C C . ASN C 1 30 ? 19.288 -1.924 13.384 1.00 68.55 168 ASN C C 1
ATOM 2032 O O . ASN C 1 30 ? 20.422 -1.674 12.955 1.00 67.81 168 ASN C O 1
ATOM 2037 N N . SER C 1 31 ? 18.362 -0.975 13.589 1.00 73.27 169 SER C N 1
ATOM 2038 C CA . SER C 1 31 ? 18.570 0.402 13.131 1.00 71.11 169 SER C CA 1
ATOM 2039 C C . SER C 1 31 ? 19.825 1.032 13.720 1.00 69.36 169 SER C C 1
ATOM 2040 O O . SER C 1 31 ? 20.480 1.841 13.056 1.00 63.59 169 SER C O 1
ATOM 2043 N N . HIS C 1 32 ? 20.191 0.658 14.944 1.00 67.76 170 HIS C N 1
ATOM 2044 C CA . HIS C 1 32 ? 21.330 1.246 15.624 1.00 64.79 170 HIS C CA 1
ATOM 2045 C C . HIS C 1 32 ? 22.517 0.308 15.699 1.00 67.77 170 HIS C C 1
ATOM 2046 O O . HIS C 1 32 ? 23.535 0.669 16.296 1.00 67.78 170 HIS C O 1
ATOM 2053 N N . THR C 1 33 ? 22.423 -0.874 15.100 1.00 62.07 171 THR C N 1
ATOM 2054 C CA . THR C 1 33 ? 23.435 -1.898 15.270 1.00 60.54 171 THR C CA 1
ATOM 2055 C C . THR C 1 33 ? 23.806 -2.469 13.917 1.00 60.39 171 THR C C 1
ATOM 2056 O O . THR C 1 33 ? 22.968 -3.070 13.240 1.00 69.43 171 THR C O 1
ATOM 2060 N N . LEU C 1 34 ? 25.053 -2.284 13.521 1.00 65.05 172 LEU C N 1
ATOM 2061 C CA . LEU C 1 34 ? 25.542 -2.911 12.304 1.00 61.25 172 LEU C CA 1
ATOM 2062 C C . LEU C 1 34 ? 25.857 -4.384 12.590 1.00 68.29 172 LEU C C 1
ATOM 2063 O O . LEU C 1 34 ? 26.501 -4.711 13.592 1.00 81.90 172 LEU C O 1
ATOM 2068 N N . ASP C 1 35 ? 25.344 -5.272 11.748 1.00 66.99 173 ASP C N 1
ATOM 2069 C CA . ASP C 1 35 ? 25.426 -6.704 12.005 1.00 72.18 173 ASP C CA 1
ATOM 2070 C C . ASP C 1 35 ? 26.819 -7.218 11.660 1.00 72.30 173 ASP C C 1
ATOM 2071 O O . ASP C 1 35 ? 27.230 -7.197 10.496 1.00 67.29 173 ASP C O 1
ATOM 2076 N N . ARG C 1 36 ? 27.546 -7.661 12.673 1.00 68.32 174 ARG C N 1
ATOM 2077 C CA . ARG C 1 36 ? 28.824 -8.329 12.466 1.00 72.73 174 ARG C CA 1
ATOM 2078 C C . ARG C 1 36 ? 28.843 -9.687 13.149 1.00 80.01 174 ARG C C 1
ATOM 2079 O O . ARG C 1 36 ? 29.887 -10.136 13.614 1.00 91.19 174 ARG C O 1
ATOM 2087 N N . THR C 1 37 ? 27.680 -10.337 13.230 1.00 85.62 175 THR C N 1
ATOM 2088 C CA . THR C 1 37 ? 27.549 -11.552 14.028 1.00 80.56 175 THR C CA 1
ATOM 2089 C C . THR C 1 37 ? 28.394 -12.693 13.469 1.00 79.05 175 THR C C 1
ATOM 2090 O O . THR C 1 37 ? 29.034 -13.426 14.231 1.00 84.74 175 THR C O 1
ATOM 2094 N N . ASN C 1 38 ? 28.393 -12.879 12.148 1.00 73.80 176 ASN C N 1
ATOM 2095 C CA . ASN C 1 38 ? 29.184 -13.957 11.566 1.00 83.91 176 ASN C CA 1
ATOM 2096 C C . ASN C 1 38 ? 30.681 -13.703 11.714 1.00 88.10 176 ASN C C 1
ATOM 2097 O O . ASN C 1 38 ? 31.447 -14.623 12.025 1.00 91.99 176 ASN C O 1
ATOM 2102 N N . GLN C 1 39 ? 31.122 -12.471 11.481 1.00 79.92 177 GLN C N 1
ATOM 2103 C CA . GLN C 1 39 ? 32.549 -12.189 11.554 1.00 79.38 177 GLN C CA 1
ATOM 2104 C C . GLN C 1 39 ? 33.078 -12.385 12.972 1.00 89.70 177 GLN C C 1
ATOM 2105 O O . GLN C 1 39 ? 34.136 -13.001 13.178 1.00 89.46 177 GLN C O 1
ATOM 2111 N N . LEU C 1 40 ? 32.354 -11.866 13.970 1.00 87.91 178 LEU C N 1
ATOM 2112 C CA . LEU C 1 40 ? 32.829 -11.981 15.346 1.00 83.40 178 LEU C CA 1
ATOM 2113 C C . LEU C 1 40 ? 32.691 -13.411 15.872 1.00 81.17 178 LEU C C 1
ATOM 2114 O O . LEU C 1 40 ? 33.541 -13.876 16.641 1.00 76.84 178 LEU C O 1
ATOM 2119 N N . ALA C 1 41 ? 31.608 -14.111 15.514 1.00 77.88 179 ALA C N 1
ATOM 2120 C CA . ALA C 1 41 ? 31.470 -15.503 15.931 1.00 84.97 179 ALA C CA 1
ATOM 2121 C C . ALA C 1 41 ? 32.597 -16.353 15.353 1.00 85.81 179 ALA C C 1
ATOM 2122 O O . ALA C 1 41 ? 33.230 -17.139 16.065 1.00 81.67 179 ALA C O 1
ATOM 2124 N N . LEU C 1 42 ? 32.881 -16.179 14.062 1.00 86.19 180 LEU C N 1
ATOM 2125 C CA . LEU C 1 42 ? 33.963 -16.927 13.444 1.00 84.14 180 LEU C CA 1
ATOM 2126 C C . LEU C 1 42 ? 35.299 -16.554 14.056 1.00 87.67 180 LEU C C 1
ATOM 2127 O O . LEU C 1 42 ? 36.169 -17.416 14.233 1.00 98.14 180 LEU C O 1
ATOM 2132 N N . GLU C 1 43 ? 35.489 -15.279 14.390 1.00 80.89 181 GLU C N 1
ATOM 2133 C CA . GLU C 1 43 ? 36.774 -14.902 14.958 1.00 85.03 181 GLU C CA 1
ATOM 2134 C C . GLU C 1 43 ? 36.971 -15.490 16.351 1.00 94.61 181 GLU C C 1
ATOM 2135 O O . GLU C 1 43 ? 38.104 -15.801 16.732 1.00 100.41 181 GLU C O 1
ATOM 2149 N N . LYS C 1 45 ? 35.679 -18.432 17.491 1.00 96.77 183 LYS C N 1
ATOM 2150 C CA . LYS C 1 45 ? 35.981 -19.850 17.337 1.00 94.23 183 LYS C CA 1
ATOM 2151 C C . LYS C 1 45 ? 37.412 -20.037 16.869 1.00 91.28 183 LYS C C 1
ATOM 2152 O O . LYS C 1 45 ? 38.134 -20.897 17.381 1.00 88.87 183 LYS C O 1
ATOM 2158 N N . ARG C 1 46 ? 37.844 -19.219 15.908 1.00 92.92 184 ARG C N 1
ATOM 2159 C CA . ARG C 1 46 ? 39.218 -19.296 15.425 1.00 91.27 184 ARG C CA 1
ATOM 2160 C C . ARG C 1 46 ? 40.208 -19.043 16.552 1.00 94.21 184 ARG C C 1
ATOM 2161 O O . ARG C 1 46 ? 41.203 -19.762 16.687 1.00 99.25 184 ARG C O 1
ATOM 2169 N N . LEU C 1 47 ? 39.936 -18.046 17.395 1.00 93.20 185 LEU C N 1
ATOM 2170 C CA . LEU C 1 47 ? 40.872 -17.697 18.454 1.00 96.76 185 LEU C CA 1
ATOM 2171 C C . LEU C 1 47 ? 40.867 -18.687 19.608 1.00 106.11 185 LEU C C 1
ATOM 2172 O O . LEU C 1 47 ? 41.802 -18.672 20.420 1.00 106.91 185 LEU C O 1
ATOM 2177 N N . GLY C 1 48 ? 39.864 -19.553 19.689 1.00 97.83 186 GLY C N 1
ATOM 2178 C CA . GLY C 1 48 ? 39.787 -20.471 20.803 1.00 99.98 186 GLY C CA 1
ATOM 2179 C C . GLY C 1 48 ? 39.268 -19.844 22.070 1.00 98.51 186 GLY C C 1
ATOM 2180 O O . GLY C 1 48 ? 39.586 -20.322 23.166 1.00 97.44 186 GLY C O 1
ATOM 2181 N N . VAL C 1 49 ? 38.476 -18.784 21.951 1.00 95.16 187 VAL C N 1
ATOM 2182 C CA . VAL C 1 49 ? 37.878 -18.107 23.093 1.00 97.08 187 VAL C CA 1
ATOM 2183 C C . VAL C 1 49 ? 36.442 -18.593 23.196 1.00 98.81 187 VAL C C 1
ATOM 2184 O O . VAL C 1 49 ? 35.608 -18.273 22.341 1.00 93.95 187 VAL C O 1
ATOM 2188 N N . ALA C 1 50 ? 36.144 -19.338 24.257 1.00 105.84 188 ALA C N 1
ATOM 2189 C CA . ALA C 1 50 ? 34.799 -19.843 24.468 1.00 110.27 188 ALA C CA 1
ATOM 2190 C C . ALA C 1 50 ? 33.946 -18.787 25.165 1.00 111.30 188 ALA C C 1
ATOM 2191 O O . ALA C 1 50 ? 34.455 -17.847 25.784 1.00 103.29 188 ALA C O 1
ATOM 2193 N N . ASP C 1 51 ? 32.628 -18.920 25.004 1.00 113.76 189 ASP C N 1
ATOM 2194 C CA . ASP C 1 51 ? 31.677 -18.005 25.627 1.00 113.87 189 ASP C CA 1
ATOM 2195 C C . ASP C 1 51 ? 31.376 -18.412 27.067 1.00 118.11 189 ASP C C 1
ATOM 2196 O O . ASP C 1 51 ? 30.211 -18.548 27.449 1.00 123.11 189 ASP C O 1
ATOM 2201 N N . ASP C 1 52 ? 32.410 -18.574 27.884 1.00 116.99 190 ASP C N 1
ATOM 2202 C CA . ASP C 1 52 ? 32.232 -18.902 29.289 1.00 118.87 190 ASP C CA 1
ATOM 2203 C C . ASP C 1 52 ? 32.874 -17.811 30.140 1.00 118.00 190 ASP C C 1
ATOM 2204 O O . ASP C 1 52 ? 33.303 -16.767 29.639 1.00 111.36 190 ASP C O 1
ATOM 2209 N N . ILE C 1 53 ? 32.943 -18.066 31.447 1.00 123.75 191 ILE C N 1
ATOM 2210 C CA . ILE C 1 53 ? 33.584 -17.115 32.346 1.00 124.87 191 ILE C CA 1
ATOM 2211 C C . ILE C 1 53 ? 35.046 -16.937 31.964 1.00 118.29 191 ILE C C 1
ATOM 2212 O O . ILE C 1 53 ? 35.571 -15.814 31.959 1.00 113.26 191 ILE C O 1
ATOM 2217 N N . ASN C 1 54 ? 35.713 -18.037 31.598 1.00 118.16 192 ASN C N 1
ATOM 2218 C CA . ASN C 1 54 ? 37.106 -17.966 31.179 1.00 118.25 192 ASN C CA 1
ATOM 2219 C C . ASN C 1 54 ? 37.258 -17.104 29.928 1.00 115.64 192 ASN C C 1
ATOM 2220 O O . ASN C 1 54 ? 38.111 -16.210 29.869 1.00 108.45 192 ASN C O 1
ATOM 2225 N N . GLY C 1 55 ? 36.420 -17.347 28.922 1.00 119.71 193 GLY C N 1
ATOM 2226 C CA . GLY C 1 55 ? 36.514 -16.570 27.696 1.00 120.11 193 GLY C CA 1
ATOM 2227 C C . GLY C 1 55 ? 36.341 -15.084 27.927 1.00 119.99 193 GLY C C 1
ATOM 2228 O O . GLY C 1 55 ? 37.113 -14.269 27.414 1.00 116.47 193 GLY C O 1
ATOM 2229 N N . HIS C 1 56 ? 35.333 -14.713 28.721 1.00 116.45 194 HIS C N 1
ATOM 2230 C CA . HIS C 1 56 ? 35.077 -13.302 28.979 1.00 107.22 194 HIS C CA 1
ATOM 2231 C C . HIS C 1 56 ? 36.259 -12.658 29.684 1.00 111.56 194 HIS C C 1
ATOM 2232 O O . HIS C 1 56 ? 36.638 -11.524 29.370 1.00 108.75 194 HIS C O 1
ATOM 2239 N N . ALA C 1 57 ? 36.881 -13.384 30.613 1.00 117.44 195 ALA C N 1
ATOM 2240 C CA . ALA C 1 57 ? 37.987 -12.813 31.371 1.00 118.49 195 ALA C CA 1
ATOM 2241 C C . ALA C 1 57 ? 39.201 -12.579 30.479 1.00 113.52 195 ALA C C 1
ATOM 2242 O O . ALA C 1 57 ? 39.918 -11.586 30.646 1.00 112.82 195 ALA C O 1
ATOM 2244 N N . VAL C 1 58 ? 39.453 -13.490 29.536 1.00 110.93 196 VAL C N 1
ATOM 2245 C CA . VAL C 1 58 ? 40.563 -13.316 28.603 1.00 103.20 196 VAL C CA 1
ATOM 2246 C C . VAL C 1 58 ? 40.350 -12.074 27.744 1.00 98.29 196 VAL C C 1
ATOM 2247 O O . VAL C 1 58 ? 41.274 -11.281 27.524 1.00 96.05 196 VAL C O 1
ATOM 2251 N N . LEU C 1 59 ? 39.129 -11.890 27.235 1.00 96.19 197 LEU C N 1
ATOM 2252 C CA . LEU C 1 59 ? 38.843 -10.718 26.417 1.00 89.23 197 LEU C CA 1
ATOM 2253 C C . LEU C 1 59 ? 38.883 -9.453 27.258 1.00 86.91 197 LEU C C 1
ATOM 2254 O O . LEU C 1 59 ? 39.550 -8.477 26.894 1.00 85.15 197 LEU C O 1
ATOM 2259 N N . ALA C 1 60 ? 38.205 -9.468 28.410 1.00 86.93 198 ALA C N 1
ATOM 2260 C CA . ALA C 1 60 ? 38.193 -8.303 29.291 1.00 89.14 198 ALA C CA 1
ATOM 2261 C C . ALA C 1 60 ? 39.607 -7.848 29.603 1.00 93.97 198 ALA C C 1
ATOM 2262 O O . ALA C 1 60 ? 39.937 -6.661 29.495 1.00 95.32 198 ALA C O 1
ATOM 2264 N N . GLU C 1 61 ? 40.466 -8.796 29.966 1.00 97.00 199 GLU C N 1
ATOM 2265 C CA . GLU C 1 61 ? 41.839 -8.451 30.289 1.00 98.30 199 GLU C CA 1
ATOM 2266 C C . GLU C 1 61 ? 42.546 -7.875 29.066 1.00 91.08 199 GLU C C 1
ATOM 2267 O O . GLU C 1 61 ? 43.292 -6.895 29.173 1.00 88.93 199 GLU C O 1
ATOM 2273 N N . HIS C 1 62 ? 42.302 -8.451 27.888 1.00 89.30 200 HIS C N 1
ATOM 2274 C CA . HIS C 1 62 ? 43.000 -7.983 26.698 1.00 84.22 200 HIS C CA 1
ATOM 2275 C C . HIS C 1 62 ? 42.640 -6.538 26.363 1.00 87.69 200 HIS C C 1
ATOM 2276 O O . HIS C 1 62 ? 43.528 -5.690 26.204 1.00 90.89 200 HIS C O 1
ATOM 2283 N N . PHE C 1 63 ? 41.341 -6.229 26.268 1.00 79.28 201 PHE C N 1
ATOM 2284 C CA . PHE C 1 63 ? 40.944 -4.874 25.888 1.00 79.37 201 PHE C CA 1
ATOM 2285 C C . PHE C 1 63 ? 41.234 -3.861 26.993 1.00 81.96 201 PHE C C 1
ATOM 2286 O O . PHE C 1 63 ? 41.438 -2.677 26.703 1.00 80.89 201 PHE C O 1
ATOM 2294 N N . THR C 1 64 ? 41.262 -4.290 28.255 1.00 81.47 202 THR C N 1
ATOM 2295 C CA . THR C 1 64 ? 41.666 -3.368 29.309 1.00 83.83 202 THR C CA 1
ATOM 2296 C C . THR C 1 64 ? 43.122 -2.969 29.148 1.00 86.75 202 THR C C 1
ATOM 2297 O O . THR C 1 64 ? 43.462 -1.790 29.291 1.00 90.71 202 THR C O 1
ATOM 2301 N N . GLN C 1 65 ? 43.992 -3.933 28.821 1.00 86.55 203 GLN C N 1
ATOM 2302 C CA . GLN C 1 65 ? 45.404 -3.628 28.610 1.00 83.92 203 GLN C CA 1
ATOM 2303 C C . GLN C 1 65 ? 45.616 -2.751 27.387 1.00 82.54 203 GLN C C 1
ATOM 2304 O O . GLN C 1 65 ? 46.512 -1.904 27.389 1.00 83.99 203 GLN C O 1
ATOM 2310 N N . ALA C 1 66 ? 44.764 -2.887 26.369 1.00 81.69 204 ALA C N 1
ATOM 2311 C CA . ALA C 1 66 ? 44.879 -2.044 25.186 1.00 75.65 204 ALA C CA 1
ATOM 2312 C C . ALA C 1 66 ? 44.662 -0.568 25.509 1.00 76.65 204 ALA C C 1
ATOM 2313 O O . ALA C 1 66 ? 45.190 0.299 24.802 1.00 74.98 204 ALA C O 1
ATOM 2315 N N . THR C 1 67 ? 43.886 -0.254 26.558 1.00 75.46 205 THR C N 1
ATOM 2316 C CA . THR C 1 67 ? 43.734 1.143 26.955 1.00 79.66 205 THR C CA 1
ATOM 2317 C C . THR C 1 67 ? 44.918 1.630 27.788 1.00 89.05 205 THR C C 1
ATOM 2318 O O . THR C 1 67 ? 45.182 2.840 27.842 1.00 92.71 205 THR C O 1
ATOM 2322 N N . LYS C 1 68 ? 45.633 0.714 28.451 1.00 87.29 206 LYS C N 1
ATOM 2323 C CA . LYS C 1 68 ? 46.774 1.080 29.286 1.00 87.63 206 LYS C CA 1
ATOM 2324 C C . LYS C 1 68 ? 48.032 1.384 28.479 1.00 79.87 206 LYS C C 1
ATOM 2325 O O . LYS C 1 68 ? 48.964 1.974 29.027 1.00 87.73 206 LYS C O 1
ATOM 2331 N N . ASP C 1 69 ? 48.071 1.015 27.201 1.00 81.93 207 ASP C N 1
ATOM 2332 C CA . ASP C 1 69 ? 49.175 1.341 26.307 1.00 83.12 207 ASP C CA 1
ATOM 2333 C C . ASP C 1 69 ? 49.101 2.801 25.885 1.00 91.17 207 ASP C C 1
ATOM 2334 O O . ASP C 1 69 ? 48.011 3.394 25.805 1.00 95.30 207 ASP C O 1
ATOM 2339 N N . SER C 1 70 ? 50.274 3.401 25.668 1.00 85.22 208 SER C N 1
ATOM 2340 C CA . SER C 1 70 ? 50.341 4.764 25.151 1.00 88.63 208 SER C CA 1
ATOM 2341 C C . SER C 1 70 ? 50.771 4.867 23.691 1.00 87.95 208 SER C C 1
ATOM 2342 O O . SER C 1 70 ? 50.821 5.976 23.151 1.00 93.82 208 SER C O 1
ATOM 2345 N N . ASN C 1 71 ? 51.109 3.762 23.045 1.00 83.23 209 ASN C N 1
ATOM 2346 C CA . ASN C 1 71 ? 51.597 3.795 21.671 1.00 77.08 209 ASN C CA 1
ATOM 2347 C C . ASN C 1 71 ? 50.656 3.216 20.623 1.00 74.75 209 ASN C C 1
ATOM 2348 O O . ASN C 1 71 ? 51.025 3.181 19.448 1.00 70.39 209 ASN C O 1
ATOM 2353 N N . ASN C 1 72 ? 49.445 2.799 20.991 1.00 72.83 210 ASN C N 1
ATOM 2354 C CA . ASN C 1 72 ? 48.551 2.158 20.038 1.00 70.43 210 ASN C CA 1
ATOM 2355 C C . ASN C 1 72 ? 47.305 2.983 19.732 1.00 78.11 210 ASN C C 1
ATOM 2356 O O . ASN C 1 72 ? 46.296 2.432 19.281 1.00 76.47 210 ASN C O 1
ATOM 2361 N N . ILE C 1 73 ? 47.325 4.280 19.998 1.00 77.36 211 ILE C N 1
ATOM 2362 C CA . ILE C 1 73 ? 46.176 5.100 19.643 1.00 71.02 211 ILE C CA 1
ATOM 2363 C C . ILE C 1 73 ? 46.311 5.450 18.170 1.00 70.41 211 ILE C C 1
ATOM 2364 O O . ILE C 1 73 ? 47.270 6.108 17.763 1.00 73.15 211 ILE C O 1
ATOM 2369 N N . VAL C 1 74 ? 45.347 5.016 17.370 1.00 76.35 212 VAL C N 1
ATOM 2370 C CA . VAL C 1 74 ? 45.407 5.180 15.926 1.00 77.20 212 VAL C CA 1
ATOM 2371 C C . VAL C 1 74 ? 44.605 6.385 15.464 1.00 75.49 212 VAL C C 1
ATOM 2372 O O . VAL C 1 74 ? 44.951 7.042 14.477 1.00 82.76 212 VAL C O 1
ATOM 2376 N N . LYS C 1 75 ? 43.563 6.721 16.205 1.00 72.06 213 LYS C N 1
ATOM 2377 C CA . LYS C 1 75 ? 42.726 7.852 15.847 1.00 71.40 213 LYS C CA 1
ATOM 2378 C C . LYS C 1 75 ? 42.045 8.374 17.101 1.00 66.18 213 LYS C C 1
ATOM 2379 O O . LYS C 1 75 ? 41.652 7.603 17.979 1.00 69.17 213 LYS C O 1
ATOM 2385 N N . LYS C 1 76 ? 41.950 9.686 17.184 1.00 61.60 214 LYS C N 1
ATOM 2386 C CA . LYS C 1 76 ? 41.226 10.365 18.233 1.00 63.15 214 LYS C CA 1
ATOM 2387 C C . LYS C 1 76 ? 40.154 11.218 17.574 1.00 71.19 214 LYS C C 1
ATOM 2388 O O . LYS C 1 76 ? 40.342 11.710 16.457 1.00 72.04 214 LYS C O 1
ATOM 2394 N N . TYR C 1 77 ? 39.022 11.373 18.261 1.00 72.69 215 TYR C N 1
ATOM 2395 C CA . TYR C 1 77 ? 37.930 12.199 17.762 1.00 68.49 215 TYR C CA 1
ATOM 2396 C C . TYR C 1 77 ? 37.114 12.743 18.931 1.00 70.46 215 TYR C C 1
ATOM 2397 O O . TYR C 1 77 ? 36.793 12.010 19.876 1.00 62.57 215 TYR C O 1
ATOM 2406 N N . THR C 1 78 ? 36.770 14.030 18.853 1.00 71.83 216 THR C N 1
ATOM 2407 C CA . THR C 1 78 ? 35.963 14.697 19.873 1.00 77.75 216 THR C CA 1
ATOM 2408 C C . THR C 1 78 ? 34.921 15.595 19.222 1.00 78.50 216 THR C C 1
ATOM 2409 O O . THR C 1 78 ? 35.231 16.334 18.284 1.00 77.39 216 THR C O 1
ATOM 2413 N N . ASP C 1 79 ? 33.681 15.499 19.692 1.00 80.58 217 ASP C N 1
ATOM 2414 C CA . ASP C 1 79 ? 32.619 16.422 19.306 1.00 82.07 217 ASP C CA 1
ATOM 2415 C C . ASP C 1 79 ? 31.803 16.773 20.549 1.00 82.41 217 ASP C C 1
ATOM 2416 O O . ASP C 1 79 ? 32.241 16.557 21.683 1.00 76.19 217 ASP C O 1
ATOM 2421 N N . GLN C 1 80 ? 30.631 17.386 20.337 1.00 87.38 218 GLN C N 1
ATOM 2422 C CA . GLN C 1 80 ? 29.782 17.768 21.461 1.00 88.87 218 GLN C CA 1
ATOM 2423 C C . GLN C 1 80 ? 29.339 16.562 22.299 1.00 84.94 218 GLN C C 1
ATOM 2424 O O . GLN C 1 80 ? 28.987 16.738 23.467 1.00 88.31 218 GLN C O 1
ATOM 2430 N N . TYR C 1 81 ? 29.375 15.342 21.748 1.00 78.52 219 TYR C N 1
ATOM 2431 C CA . TYR C 1 81 ? 28.900 14.179 22.487 1.00 84.75 219 TYR C CA 1
ATOM 2432 C C . TYR C 1 81 ? 29.964 13.617 23.426 1.00 90.34 219 TYR C C 1
ATOM 2433 O O . TYR C 1 81 ? 29.618 13.083 24.483 1.00 93.47 219 TYR C O 1
ATOM 2442 N N . GLY C 1 82 ? 31.240 13.687 23.058 1.00 65.61 220 GLY C N 1
ATOM 2443 C CA . GLY C 1 82 ? 32.291 13.211 23.936 1.00 68.15 220 GLY C CA 1
ATOM 2444 C C . GLY C 1 82 ? 33.599 13.046 23.189 1.00 72.88 220 GLY C C 1
ATOM 2445 O O . GLY C 1 82 ? 33.770 13.544 22.075 1.00 73.47 220 GLY C O 1
ATOM 2446 N N . SER C 1 83 ? 34.523 12.335 23.826 1.00 76.00 221 SER C N 1
ATOM 2447 C CA . SER C 1 83 ? 35.828 12.057 23.236 1.00 67.85 221 SER C CA 1
ATOM 2448 C C . SER C 1 83 ? 35.998 10.564 23.043 1.00 65.55 221 SER C C 1
ATOM 2449 O O . SER C 1 83 ? 35.696 9.777 23.943 1.00 69.73 221 SER C O 1
ATOM 2452 N N . PHE C 1 84 ? 36.518 10.190 21.877 1.00 67.03 222 PHE C N 1
ATOM 2453 C CA . PHE C 1 84 ? 36.636 8.800 21.465 1.00 63.43 222 PHE C CA 1
ATOM 2454 C C . PHE C 1 84 ? 38.048 8.521 20.937 1.00 61.22 222 PHE C C 1
ATOM 2455 O O . PHE C 1 84 ? 38.794 9.434 20.570 1.00 63.76 222 PHE C O 1
ATOM 2463 N N . GLU C 1 85 ? 38.398 7.232 20.907 1.00 56.67 223 GLU C N 1
ATOM 2464 C CA . GLU C 1 85 ? 39.709 6.752 20.486 1.00 62.83 223 GLU C CA 1
ATOM 2465 C C . GLU C 1 85 ? 39.559 5.419 19.777 1.00 59.73 223 GLU C C 1
ATOM 2466 O O . GLU C 1 85 ? 38.711 4.601 20.144 1.00 59.46 223 GLU C O 1
ATOM 2472 N N . ILE C 1 86 ? 40.438 5.176 18.813 1.00 60.38 224 ILE C N 1
ATOM 2473 C CA . ILE C 1 86 ? 40.597 3.866 18.190 1.00 65.25 224 ILE C CA 1
ATOM 2474 C C . ILE C 1 86 ? 41.982 3.354 18.566 1.00 69.08 224 ILE C C 1
ATOM 2475 O O . ILE C 1 86 ? 42.965 4.098 18.478 1.00 71.68 224 ILE C O 1
ATOM 2480 N N . ARG C 1 87 ? 42.067 2.096 18.993 1.00 70.52 225 ARG C N 1
ATOM 2481 C CA . ARG C 1 87 ? 43.329 1.511 19.435 1.00 69.03 225 ARG C CA 1
ATOM 2482 C C . ARG C 1 87 ? 43.585 0.174 18.759 1.00 70.96 225 ARG C C 1
ATOM 2483 O O . ARG C 1 87 ? 42.694 -0.677 18.697 1.00 75.25 225 ARG C O 1
ATOM 2491 N N . GLU C 1 88 ? 44.828 -0.042 18.323 1.00 73.57 226 GLU C N 1
ATOM 2492 C CA . GLU C 1 88 ? 45.223 -1.335 17.774 1.00 79.11 226 GLU C CA 1
ATOM 2493 C C . GLU C 1 88 ? 45.844 -2.182 18.875 1.00 76.84 226 GLU C C 1
ATOM 2494 O O . GLU C 1 88 ? 46.496 -1.665 19.787 1.00 78.79 226 GLU C O 1
ATOM 2500 N N . SER C 1 89 ? 45.555 -3.476 18.838 1.00 73.45 227 SER C N 1
ATOM 2501 C CA . SER C 1 89 ? 46.112 -4.393 19.812 1.00 76.65 227 SER C CA 1
ATOM 2502 C C . SER C 1 89 ? 46.285 -5.770 19.176 1.00 81.96 227 SER C C 1
ATOM 2503 O O . SER C 1 89 ? 45.525 -6.161 18.282 1.00 78.88 227 SER C O 1
ATOM 2506 N N . PHE C 1 90 ? 47.363 -6.445 19.573 1.00 86.26 228 PHE C N 1
ATOM 2507 C CA . PHE C 1 90 ? 47.699 -7.782 19.106 1.00 84.81 228 PHE C CA 1
ATOM 2508 C C . PHE C 1 90 ? 47.200 -8.792 20.131 1.00 84.70 228 PHE C C 1
ATOM 2509 O O . PHE C 1 90 ? 47.349 -8.577 21.336 1.00 89.46 228 PHE C O 1
ATOM 2517 N N . PHE C 1 91 ? 46.565 -9.865 19.661 1.00 84.85 229 PHE C N 1
ATOM 2518 C CA . PHE C 1 91 ? 45.946 -10.838 20.559 1.00 89.48 229 PHE C CA 1
ATOM 2519 C C . PHE C 1 91 ? 46.211 -12.252 20.067 1.00 93.75 229 PHE C C 1
ATOM 2520 O O . PHE C 1 91 ? 45.796 -12.617 18.961 1.00 94.83 229 PHE C O 1
ATOM 2528 N N . ILE C 1 92 ? 46.816 -13.067 20.927 1.00 96.04 230 ILE C N 1
ATOM 2529 C CA . ILE C 1 92 ? 46.977 -14.493 20.690 1.00 97.01 230 ILE C CA 1
ATOM 2530 C C . ILE C 1 92 ? 45.956 -15.194 21.569 1.00 101.96 230 ILE C C 1
ATOM 2531 O O . ILE C 1 92 ? 45.924 -14.985 22.787 1.00 107.46 230 ILE C O 1
ATOM 2536 N N . GLY C 1 93 ? 45.115 -16.019 20.965 1.00 102.56 231 GLY C N 1
ATOM 2537 C CA . GLY C 1 93 ? 44.034 -16.632 21.697 1.00 100.90 231 GLY C CA 1
ATOM 2538 C C . GLY C 1 93 ? 44.436 -17.981 22.238 1.00 100.69 231 GLY C C 1
ATOM 2539 O O . GLY C 1 93 ? 45.521 -18.496 21.940 1.00 103.92 231 GLY C O 1
ATOM 2540 N N . PRO C 1 94 ? 43.564 -18.587 23.044 1.00 97.21 232 PRO C N 1
ATOM 2541 C CA . PRO C 1 94 ? 43.880 -19.921 23.591 1.00 94.51 232 PRO C CA 1
ATOM 2542 C C . PRO C 1 94 ? 44.204 -20.960 22.529 1.00 106.88 232 PRO C C 1
ATOM 2543 O O . PRO C 1 94 ? 44.957 -21.904 22.807 1.00 111.29 232 PRO C O 1
ATOM 2547 N N . SER C 1 95 ? 43.662 -20.818 21.316 1.00 104.70 233 SER C N 1
ATOM 2548 C CA . SER C 1 95 ? 44.000 -21.731 20.230 1.00 108.03 233 SER C CA 1
ATOM 2549 C C . SER C 1 95 ? 45.412 -21.508 19.696 1.00 110.86 233 SER C C 1
ATOM 2550 O O . SER C 1 95 ? 45.934 -22.360 18.970 1.00 108.84 233 SER C O 1
ATOM 2553 N N . GLY C 1 96 ? 46.035 -20.382 20.023 1.00 115.16 234 GLY C N 1
ATOM 2554 C CA . GLY C 1 96 ? 47.317 -20.028 19.467 1.00 118.74 234 GLY C CA 1
ATOM 2555 C C . GLY C 1 96 ? 47.244 -19.190 18.209 1.00 116.29 234 GLY C C 1
ATOM 2556 O O . GLY C 1 96 ? 48.252 -18.599 17.814 1.00 121.72 234 GLY C O 1
ATOM 2557 N N . LYS C 1 97 ? 46.082 -19.111 17.573 1.00 109.18 235 LYS C N 1
ATOM 2558 C CA . LYS C 1 97 ? 45.944 -18.224 16.434 1.00 109.72 235 LYS C CA 1
ATOM 2559 C C . LYS C 1 97 ? 45.878 -16.783 16.922 1.00 103.79 235 LYS C C 1
ATOM 2560 O O . LYS C 1 97 ? 45.482 -16.495 18.056 1.00 90.00 235 LYS C O 1
ATOM 2566 N N . ALA C 1 98 ? 46.291 -15.873 16.062 1.00 93.35 236 ALA C N 1
ATOM 2567 C CA . ALA C 1 98 ? 46.435 -14.492 16.465 1.00 99.02 236 ALA C CA 1
ATOM 2568 C C . ALA C 1 98 ? 45.574 -13.608 15.581 1.00 99.30 236 ALA C C 1
ATOM 2569 O O . ALA C 1 98 ? 45.223 -13.963 14.451 1.00 100.97 236 ALA C O 1
ATOM 2571 N N . THR C 1 99 ? 45.253 -12.435 16.112 1.00 98.27 237 THR C N 1
ATOM 2572 C CA . THR C 1 99 ? 44.464 -11.466 15.380 1.00 92.84 237 THR C CA 1
ATOM 2573 C C . THR C 1 99 ? 44.861 -10.076 15.837 1.00 87.53 237 THR C C 1
ATOM 2574 O O . THR C 1 99 ? 45.537 -9.898 16.850 1.00 84.99 237 THR C O 1
ATOM 2578 N N . VAL C 1 100 ? 44.462 -9.088 15.051 1.00 84.32 238 VAL C N 1
ATOM 2579 C CA . VAL C 1 100 ? 44.638 -7.691 15.409 1.00 83.24 238 VAL C CA 1
ATOM 2580 C C . VAL C 1 100 ? 43.259 -7.090 15.612 1.00 77.32 238 VAL C C 1
ATOM 2581 O O . VAL C 1 100 ? 42.390 -7.185 14.734 1.00 83.99 238 VAL C O 1
ATOM 2585 N N . PHE C 1 101 ? 43.046 -6.513 16.781 1.00 71.45 239 PHE C N 1
ATOM 2586 C CA . PHE C 1 101 ? 41.798 -5.842 17.101 1.00 74.13 239 PHE C CA 1
ATOM 2587 C C . PHE C 1 101 ? 41.936 -4.345 16.861 1.00 76.45 239 PHE C C 1
ATOM 2588 O O . PHE C 1 101 ? 42.897 -3.718 17.323 1.00 72.80 239 PHE C O 1
ATOM 2596 N N . GLU C 1 102 ? 41.015 -3.798 16.082 1.00 65.87 240 GLU C N 1
ATOM 2597 C CA . GLU C 1 102 ? 40.865 -2.360 15.932 1.00 65.41 240 GLU C CA 1
ATOM 2598 C C . GLU C 1 102 ? 39.642 -2.003 16.763 1.00 65.27 240 GLU C C 1
ATOM 2599 O O . GLU C 1 102 ? 38.508 -2.256 16.343 1.00 64.37 240 GLU C O 1
ATOM 2605 N N . SER C 1 103 ? 39.874 -1.457 17.959 1.00 61.50 241 SER C N 1
ATOM 2606 C CA . SER C 1 103 ? 38.825 -1.207 18.943 1.00 69.36 241 SER C CA 1
ATOM 2607 C C . SER C 1 103 ? 38.588 0.282 19.131 1.00 71.73 241 SER C C 1
ATOM 2608 O O . SER C 1 103 ? 39.539 1.073 19.160 1.00 63.64 241 SER C O 1
ATOM 2611 N N . THR C 1 104 ? 37.315 0.645 19.326 1.00 71.16 242 THR C N 1
ATOM 2612 C CA . THR C 1 104 ? 36.912 2.024 19.552 1.00 58.56 242 THR C CA 1
ATOM 2613 C C . THR C 1 104 ? 36.479 2.196 20.997 1.00 69.52 242 THR C C 1
ATOM 2614 O O . THR C 1 104 ? 35.689 1.400 21.515 1.00 75.48 242 THR C O 1
ATOM 2618 N N . PHE C 1 105 ? 37.025 3.214 21.652 1.00 63.94 243 PHE C N 1
ATOM 2619 C CA . PHE C 1 105 ? 36.687 3.526 23.029 1.00 65.38 243 PHE C CA 1
ATOM 2620 C C . PHE C 1 105 ? 36.139 4.936 23.143 1.00 74.35 243 PHE C C 1
ATOM 2621 O O . PHE C 1 105 ? 36.426 5.811 22.321 1.00 81.35 243 PHE C O 1
ATOM 2629 N N . GLU C 1 106 ? 35.347 5.148 24.176 1.00 72.20 244 GLU C N 1
ATOM 2630 C CA . GLU C 1 106 ? 35.050 6.487 24.630 1.00 76.74 244 GLU C CA 1
ATOM 2631 C C . GLU C 1 106 ? 35.925 6.777 25.830 1.00 81.91 244 GLU C C 1
ATOM 2632 O O . GLU C 1 106 ? 36.044 5.945 26.735 1.00 84.81 244 GLU C O 1
ATOM 2638 N N . VAL C 1 107 ? 36.549 7.946 25.819 1.00 84.22 245 VAL C N 1
ATOM 2639 C CA . VAL C 1 107 ? 37.302 8.435 26.960 1.00 87.77 245 VAL C CA 1
ATOM 2640 C C . VAL C 1 107 ? 36.328 9.227 27.826 1.00 89.69 245 VAL C C 1
ATOM 2641 O O . VAL C 1 107 ? 35.842 10.286 27.423 1.00 91.78 245 VAL C O 1
ATOM 2653 N N . LYS C 1 109 ? 34.685 11.373 31.094 1.00 110.63 247 LYS C N 1
ATOM 2654 C CA . LYS C 1 109 ? 35.118 12.580 31.796 1.00 115.87 247 LYS C CA 1
ATOM 2655 C C . LYS C 1 109 ? 35.975 12.254 33.008 1.00 114.41 247 LYS C C 1
ATOM 2656 O O . LYS C 1 109 ? 36.898 13.008 33.330 1.00 114.39 247 LYS C O 1
ATOM 2662 N N . ASP C 1 110 ? 35.706 11.138 33.678 1.00 115.54 248 ASP C N 1
ATOM 2663 C CA . ASP C 1 110 ? 36.537 10.720 34.797 1.00 120.94 248 ASP C CA 1
ATOM 2664 C C . ASP C 1 110 ? 37.836 10.050 34.356 1.00 120.63 248 ASP C C 1
ATOM 2665 O O . ASP C 1 110 ? 38.588 9.578 35.212 1.00 125.85 248 ASP C O 1
ATOM 2670 N N . GLY C 1 111 ? 38.125 10.011 33.055 1.00 116.53 249 GLY C N 1
ATOM 2671 C CA . GLY C 1 111 ? 39.378 9.496 32.549 1.00 115.19 249 GLY C CA 1
ATOM 2672 C C . GLY C 1 111 ? 39.360 8.041 32.132 1.00 114.00 249 GLY C C 1
ATOM 2673 O O . GLY C 1 111 ? 40.245 7.617 31.379 1.00 107.79 249 GLY C O 1
ATOM 2674 N N . SER C 1 112 ? 38.366 7.275 32.576 1.00 119.15 250 SER C N 1
ATOM 2675 C CA . SER C 1 112 ? 38.284 5.859 32.261 1.00 114.23 250 SER C CA 1
ATOM 2676 C C . SER C 1 112 ? 37.940 5.664 30.792 1.00 103.22 250 SER C C 1
ATOM 2677 O O . SER C 1 112 ? 37.531 6.595 30.097 1.00 100.89 250 SER C O 1
ATOM 2680 N N . HIS C 1 113 ? 38.082 4.421 30.328 1.00 102.41 251 HIS C N 1
ATOM 2681 C CA . HIS C 1 113 ? 37.863 4.051 28.932 1.00 98.45 251 HIS C CA 1
ATOM 2682 C C . HIS C 1 113 ? 36.691 3.089 28.841 1.00 108.11 251 HIS C C 1
ATOM 2683 O O . HIS C 1 113 ? 36.624 2.124 29.606 1.00 100.62 251 HIS C O 1
ATOM 2690 N N . ARG C 1 114 ? 35.798 3.322 27.878 1.00 73.89 252 ARG C N 1
ATOM 2691 C CA . ARG C 1 114 ? 34.605 2.498 27.687 1.00 73.71 252 ARG C CA 1
ATOM 2692 C C . ARG C 1 114 ? 34.675 1.822 26.325 1.00 80.46 252 ARG C C 1
ATOM 2693 O O . ARG C 1 114 ? 34.667 2.498 25.290 1.00 84.73 252 ARG C O 1
ATOM 2701 N N . PHE C 1 115 ? 34.753 0.492 26.331 1.00 73.41 253 PHE C N 1
ATOM 2702 C CA . PHE C 1 115 ? 34.741 -0.269 25.095 1.00 72.39 253 PHE C CA 1
ATOM 2703 C C . PHE C 1 115 ? 33.400 -0.086 24.396 1.00 72.94 253 PHE C C 1
ATOM 2704 O O . PHE C 1 115 ? 32.346 -0.270 25.006 1.00 73.18 253 PHE C O 1
ATOM 2712 N N . ILE C 1 116 ? 33.442 0.288 23.118 1.00 66.37 254 ILE C N 1
ATOM 2713 C CA . ILE C 1 116 ? 32.249 0.440 22.301 1.00 65.36 254 ILE C CA 1
ATOM 2714 C C . ILE C 1 116 ? 32.130 -0.694 21.309 1.00 67.98 254 ILE C C 1
ATOM 2715 O O . ILE C 1 116 ? 31.121 -1.408 21.283 1.00 72.75 254 ILE C O 1
ATOM 2720 N N . THR C 1 117 ? 33.155 -0.901 20.497 1.00 65.98 255 THR C N 1
ATOM 2721 C CA . THR C 1 117 ? 33.135 -1.951 19.496 1.00 67.16 255 THR C CA 1
ATOM 2722 C C . THR C 1 117 ? 34.565 -2.310 19.134 1.00 68.89 255 THR C C 1
ATOM 2723 O O . THR C 1 117 ? 35.524 -1.663 19.571 1.00 70.15 255 THR C O 1
ATOM 2727 N N . THR C 1 118 ? 34.693 -3.361 18.328 1.00 65.42 256 THR C N 1
ATOM 2728 C CA . THR C 1 118 ? 35.992 -3.789 17.843 1.00 71.00 256 THR C CA 1
ATOM 2729 C C . THR C 1 118 ? 35.812 -4.573 16.557 1.00 72.22 256 THR C C 1
ATOM 2730 O O . THR C 1 118 ? 34.767 -5.184 16.327 1.00 71.94 256 THR C O 1
ATOM 2734 N N . ILE C 1 119 ? 36.851 -4.549 15.727 1.00 72.48 257 ILE C N 1
ATOM 2735 C CA . ILE C 1 119 ? 36.904 -5.306 14.490 1.00 79.52 257 ILE C CA 1
ATOM 2736 C C . ILE C 1 119 ? 38.157 -6.181 14.524 1.00 81.75 257 ILE C C 1
ATOM 2737 O O . ILE C 1 119 ? 39.231 -5.683 14.867 1.00 85.09 257 ILE C O 1
ATOM 2742 N N . PRO C 1 120 ? 38.064 -7.463 14.207 1.00 80.31 258 PRO C N 1
ATOM 2743 C CA . PRO C 1 120 ? 39.276 -8.276 14.081 1.00 85.87 258 PRO C CA 1
ATOM 2744 C C . PRO C 1 120 ? 39.899 -8.090 12.711 1.00 90.01 258 PRO C C 1
ATOM 2745 O O . PRO C 1 120 ? 39.205 -7.874 11.713 1.00 94.69 258 PRO C O 1
ATOM 2749 N N . LYS C 1 121 ? 41.227 -8.161 12.676 1.00 86.62 259 LYS C N 1
ATOM 2750 C CA . LYS C 1 121 ? 41.979 -8.107 11.426 1.00 96.47 259 LYS C CA 1
ATOM 2751 C C . LYS C 1 121 ? 42.916 -9.306 11.380 1.00 102.21 259 LYS C C 1
ATOM 2752 O O . LYS C 1 121 ? 43.819 -9.413 12.216 1.00 97.57 259 LYS C O 1
ATOM 2758 N N . ASN C 1 122 ? 42.714 -10.197 10.411 1.00 110.06 260 ASN C N 1
ATOM 2759 C CA . ASN C 1 122 ? 43.570 -11.366 10.236 1.00 124.09 260 ASN C CA 1
ATOM 2760 C C . ASN C 1 122 ? 44.559 -11.158 9.087 1.00 132.83 260 ASN C C 1
ATOM 2761 O O . ASN C 1 122 ? 44.499 -10.180 8.337 1.00 136.57 260 ASN C O 1
ATOM 2766 N N . GLY C 1 123 ? 45.470 -12.114 8.947 1.00 136.16 261 GLY C N 1
ATOM 2767 C CA . GLY C 1 123 ? 46.454 -12.077 7.879 1.00 138.29 261 GLY C CA 1
ATOM 2768 C C . GLY C 1 123 ? 46.500 -13.371 7.095 1.00 138.43 261 GLY C C 1
ATOM 2769 O O . GLY C 1 123 ? 45.737 -14.295 7.380 1.00 136.69 261 GLY C O 1
ATOM 2778 N N . PHE D 2 2 ? 35.501 7.024 12.441 1.00 66.93 2 PHE D N 1
ATOM 2779 C CA . PHE D 2 2 ? 34.642 8.136 12.829 1.00 70.78 2 PHE D CA 1
ATOM 2780 C C . PHE D 2 2 ? 34.085 8.841 11.599 1.00 68.24 2 PHE D C 1
ATOM 2781 O O . PHE D 2 2 ? 34.834 9.130 10.659 1.00 67.36 2 PHE D O 1
ATOM 2789 N N . ILE D 2 3 ? 32.774 9.100 11.604 1.00 64.38 3 ILE D N 1
ATOM 2790 C CA . ILE D 2 3 ? 32.177 10.016 10.635 1.00 64.38 3 ILE D CA 1
ATOM 2791 C C . ILE D 2 3 ? 32.532 11.422 11.106 1.00 74.65 3 ILE D C 1
ATOM 2792 O O . ILE D 2 3 ? 31.928 11.955 12.040 1.00 74.88 3 ILE D O 1
ATOM 2797 N N . GLU D 2 4 ? 33.542 12.015 10.481 1.00 74.82 4 GLU D N 1
ATOM 2798 C CA . GLU D 2 4 ? 34.048 13.294 10.951 1.00 79.36 4 GLU D CA 1
ATOM 2799 C C . GLU D 2 4 ? 33.348 14.481 10.309 1.00 75.42 4 GLU D C 1
ATOM 2800 O O . GLU D 2 4 ? 33.307 15.562 10.901 1.00 79.86 4 GLU D O 1
ATOM 2806 N N . ASN D 2 5 ? 32.811 14.314 9.109 1.00 71.72 5 ASN D N 1
ATOM 2807 C CA . ASN D 2 5 ? 32.101 15.384 8.425 1.00 73.37 5 ASN D CA 1
ATOM 2808 C C . ASN D 2 5 ? 30.700 14.875 8.114 1.00 77.02 5 ASN D C 1
ATOM 2809 O O . ASN D 2 5 ? 30.521 14.023 7.238 1.00 82.53 5 ASN D O 1
ATOM 2814 N N . LYS D 2 6 ? 29.715 15.385 8.835 1.00 69.75 6 LYS D N 1
ATOM 2815 C CA . LYS D 2 6 ? 28.326 15.015 8.643 1.00 66.57 6 LYS D CA 1
ATOM 2816 C C . LYS D 2 6 ? 27.521 16.301 8.678 1.00 71.82 6 LYS D C 1
ATOM 2817 O O . LYS D 2 6 ? 27.987 17.313 9.214 1.00 69.74 6 LYS D O 1
ATOM 2823 N N . PRO D 2 7 ? 26.318 16.307 8.097 1.00 74.37 7 PRO D N 1
ATOM 2824 C CA . PRO D 2 7 ? 25.422 17.446 8.315 1.00 68.44 7 PRO D CA 1
ATOM 2825 C C . PRO D 2 7 ? 25.116 17.596 9.797 1.00 70.10 7 PRO D C 1
ATOM 2826 O O . PRO D 2 7 ? 24.977 16.606 10.519 1.00 74.11 7 PRO D O 1
ATOM 2830 N N . GLY D 2 8 ? 25.024 18.851 10.249 1.00 68.56 8 GLY D N 1
ATOM 2831 C CA . GLY D 2 8 ? 24.602 19.121 11.613 1.00 66.86 8 GLY D CA 1
ATOM 2832 C C . GLY D 2 8 ? 23.179 18.659 11.865 1.00 73.68 8 GLY D C 1
ATOM 2833 O O . GLY D 2 8 ? 22.389 18.436 10.939 1.00 80.96 8 GLY D O 1
ATOM 2834 N N . GLU D 2 9 ? 22.852 18.490 13.149 1.00 84.62 9 GLU D N 1
ATOM 2835 C CA . GLU D 2 9 ? 21.526 17.990 13.508 1.00 80.64 9 GLU D CA 1
ATOM 2836 C C . GLU D 2 9 ? 20.403 18.877 12.973 1.00 80.79 9 GLU D C 1
ATOM 2837 O O . GLU D 2 9 ? 19.325 18.362 12.650 1.00 77.96 9 GLU D O 1
ATOM 2843 N N . ILE D 2 10 ? 20.628 20.194 12.844 1.00 84.64 10 ILE D N 1
ATOM 2844 C CA . ILE D 2 10 ? 19.570 21.070 12.323 1.00 88.26 10 ILE D CA 1
ATOM 2845 C C . ILE D 2 10 ? 19.351 20.848 10.828 1.00 87.75 10 ILE D C 1
ATOM 2846 O O . ILE D 2 10 ? 18.210 20.856 10.351 1.00 86.36 10 ILE D O 1
ATOM 2851 N N . GLU D 2 11 ? 20.430 20.683 10.055 1.00 90.62 11 GLU D N 1
ATOM 2852 C CA . GLU D 2 11 ? 20.258 20.428 8.628 1.00 89.78 11 GLU D CA 1
ATOM 2853 C C . GLU D 2 11 ? 19.475 19.144 8.402 1.00 82.32 11 GLU D C 1
ATOM 2854 O O . GLU D 2 11 ? 18.543 19.114 7.595 1.00 80.21 11 GLU D O 1
ATOM 2860 N N . LEU D 2 12 ? 19.827 18.077 9.138 1.00 79.92 12 LEU D N 1
ATOM 2861 C CA . LEU D 2 12 ? 19.100 16.810 9.044 1.00 73.56 12 LEU D CA 1
ATOM 2862 C C . LEU D 2 12 ? 17.650 16.970 9.486 1.00 77.55 12 LEU D C 1
ATOM 2863 O O . LEU D 2 12 ? 16.748 16.342 8.917 1.00 73.19 12 LEU D O 1
ATOM 2868 N N . LEU D 2 13 ? 17.409 17.806 10.499 1.00 73.57 13 LEU D N 1
ATOM 2869 C CA . LEU D 2 13 ? 16.042 18.115 10.882 1.00 76.30 13 LEU D CA 1
ATOM 2870 C C . LEU D 2 13 ? 15.273 18.691 9.697 1.00 85.20 13 LEU D C 1
ATOM 2871 O O . LEU D 2 13 ? 14.150 18.262 9.408 1.00 88.50 13 LEU D O 1
ATOM 2876 N N . SER D 2 14 ? 15.893 19.615 8.958 1.00 83.89 14 SER D N 1
ATOM 2877 C CA . SER D 2 14 ? 15.246 20.207 7.791 1.00 84.20 14 SER D CA 1
ATOM 2878 C C . SER D 2 14 ? 15.025 19.175 6.690 1.00 81.99 14 SER D C 1
ATOM 2879 O O . SER D 2 14 ? 13.946 19.121 6.085 1.00 87.56 14 SER D O 1
ATOM 2882 N N . PHE D 2 15 ? 16.050 18.365 6.399 1.00 75.76 15 PHE D N 1
ATOM 2883 C CA . PHE D 2 15 ? 15.971 17.390 5.311 1.00 68.57 15 PHE D CA 1
ATOM 2884 C C . PHE D 2 15 ? 14.853 16.379 5.540 1.00 77.05 15 PHE D C 1
ATOM 2885 O O . PHE D 2 15 ? 14.111 16.052 4.608 1.00 82.60 15 PHE D O 1
ATOM 2893 N N . PHE D 2 16 ? 14.713 15.871 6.768 1.00 75.05 16 PHE D N 1
ATOM 2894 C CA . PHE D 2 16 ? 13.686 14.881 7.065 1.00 75.59 16 PHE D CA 1
ATOM 2895 C C . PHE D 2 16 ? 12.397 15.483 7.592 1.00 89.53 16 PHE D C 1
ATOM 2896 O O . PHE D 2 16 ? 11.429 14.737 7.784 1.00 94.63 16 PHE D O 1
ATOM 2904 N N . GLU D 2 17 ? 12.361 16.793 7.842 1.00 89.37 17 GLU D N 1
ATOM 2905 C CA . GLU D 2 17 ? 11.159 17.435 8.356 1.00 88.87 17 GLU D CA 1
ATOM 2906 C C . GLU D 2 17 ? 10.645 16.719 9.594 1.00 81.32 17 GLU D C 1
ATOM 2907 O O . GLU D 2 17 ? 9.440 16.607 9.809 1.00 86.23 17 GLU D O 1
ATOM 2913 N N . SER D 2 18 ? 11.568 16.180 10.384 1.00 73.49 18 SER D N 1
ATOM 2914 C CA . SER D 2 18 ? 11.226 15.470 11.606 1.00 73.53 18 SER D CA 1
ATOM 2915 C C . SER D 2 18 ? 12.481 15.295 12.431 1.00 76.55 18 SER D C 1
ATOM 2916 O O . SER D 2 18 ? 13.586 15.167 11.887 1.00 72.18 18 SER D O 1
ATOM 2919 N N . GLU D 2 19 ? 12.298 15.283 13.750 1.00 80.15 19 GLU D N 1
ATOM 2920 C CA . GLU D 2 19 ? 13.398 14.942 14.631 1.00 75.90 19 GLU D CA 1
ATOM 2921 C C . GLU D 2 19 ? 13.807 13.499 14.364 1.00 74.93 19 GLU D C 1
ATOM 2922 O O . GLU D 2 19 ? 13.084 12.768 13.686 1.00 77.00 19 GLU D O 1
ATOM 2928 N N . PRO D 2 20 ? 14.980 13.073 14.843 1.00 81.57 20 PRO D N 1
ATOM 2929 C CA . PRO D 2 20 ? 15.307 11.649 14.784 1.00 69.81 20 PRO D CA 1
ATOM 2930 C C . PRO D 2 20 ? 14.224 10.820 15.450 1.00 70.98 20 PRO D C 1
ATOM 2931 O O . PRO D 2 20 ? 13.613 11.231 16.435 1.00 84.99 20 PRO D O 1
ATOM 2935 N N . VAL D 2 21 ? 13.952 9.658 14.876 1.00 66.94 21 VAL D N 1
ATOM 2936 C CA . VAL D 2 21 ? 13.079 8.707 15.555 1.00 69.38 21 VAL D CA 1
ATOM 2937 C C . VAL D 2 21 ? 13.720 8.236 16.858 1.00 69.09 21 VAL D C 1
ATOM 2938 O O . VAL D 2 21 ? 13.039 8.061 17.868 1.00 67.89 21 VAL D O 1
ATOM 2942 N N . SER D 2 22 ? 15.030 7.980 16.849 1.00 70.74 22 SER D N 1
ATOM 2943 C CA . SER D 2 22 ? 15.701 7.492 18.052 1.00 66.51 22 SER D CA 1
ATOM 2944 C C . SER D 2 22 ? 17.189 7.786 17.976 1.00 63.80 22 SER D C 1
ATOM 2945 O O . SER D 2 22 ? 17.758 7.936 16.893 1.00 67.46 22 SER D O 1
ATOM 2948 N N . PHE D 2 23 ? 17.792 7.885 19.154 1.00 64.28 23 PHE D N 1
ATOM 2949 C CA . PHE D 2 23 ? 19.208 8.131 19.325 1.00 63.36 23 PHE D CA 1
ATOM 2950 C C . PHE D 2 23 ? 19.794 7.127 20.315 1.00 66.64 23 PHE D C 1
ATOM 2951 O O . PHE D 2 23 ? 19.179 6.822 21.340 1.00 68.01 23 PHE D O 1
ATOM 2959 N N . GLU D 2 24 ? 20.970 6.593 19.992 1.00 66.33 24 GLU D N 1
ATOM 2960 C CA . GLU D 2 24 ? 21.681 5.663 20.865 1.00 63.80 24 GLU D CA 1
ATOM 2961 C C . GLU D 2 24 ? 23.005 6.283 21.294 1.00 63.66 24 GLU D C 1
ATOM 2962 O O . GLU D 2 24 ? 23.901 6.481 20.468 1.00 69.44 24 GLU D O 1
ATOM 2968 N N . ARG D 2 25 ? 23.130 6.583 22.588 1.00 65.75 25 ARG D N 1
ATOM 2969 C CA . ARG D 2 25 ? 24.343 7.212 23.111 1.00 68.82 25 ARG D CA 1
ATOM 2970 C C . ARG D 2 25 ? 25.554 6.283 23.013 1.00 68.24 25 ARG D C 1
ATOM 2971 O O . ARG D 2 25 ? 26.679 6.759 22.840 1.00 73.63 25 ARG D O 1
ATOM 2979 N N . ASP D 2 26 ? 25.345 4.965 23.134 1.00 64.52 26 ASP D N 1
ATOM 2980 C CA . ASP D 2 26 ? 26.458 4.023 23.175 1.00 71.79 26 ASP D CA 1
ATOM 2981 C C . ASP D 2 26 ? 27.420 4.222 22.009 1.00 77.45 26 ASP D C 1
ATOM 2982 O O . ASP D 2 26 ? 28.646 4.201 22.199 1.00 67.75 26 ASP D O 1
ATOM 2987 N N . ASN D 2 27 ? 26.884 4.431 20.798 1.00 64.65 27 ASN D N 1
ATOM 2988 C CA . ASN D 2 27 ? 27.682 4.564 19.585 1.00 65.56 27 ASN D CA 1
ATOM 2989 C C . ASN D 2 27 ? 27.276 5.795 18.761 1.00 72.01 27 ASN D C 1
ATOM 2990 O O . ASN D 2 27 ? 27.475 5.818 17.538 1.00 68.04 27 ASN D O 1
ATOM 2995 N N . ILE D 2 28 ? 26.706 6.824 19.408 1.00 69.38 28 ILE D N 1
ATOM 2996 C CA . ILE D 2 28 ? 26.273 8.063 18.753 1.00 68.73 28 ILE D CA 1
ATOM 2997 C C . ILE D 2 28 ? 25.578 7.737 17.435 1.00 72.32 28 ILE D C 1
ATOM 2998 O O . ILE D 2 28 ? 26.035 8.129 16.354 1.00 80.09 28 ILE D O 1
ATOM 3003 N N . SER D 2 29 ? 24.480 7.005 17.499 1.00 57.13 29 SER D N 1
ATOM 3004 C CA . SER D 2 29 ? 23.801 6.607 16.281 1.00 57.83 29 SER D CA 1
ATOM 3005 C C . SER D 2 29 ? 22.365 7.123 16.291 1.00 62.89 29 SER D C 1
ATOM 3006 O O . SER D 2 29 ? 21.644 7.028 17.300 1.00 63.83 29 SER D O 1
ATOM 3009 N N . PHE D 2 30 ? 21.957 7.624 15.134 1.00 58.94 30 PHE D N 1
ATOM 3010 C CA . PHE D 2 30 ? 20.685 8.287 14.929 1.00 58.48 30 PHE D CA 1
ATOM 3011 C C . PHE D 2 30 ? 19.893 7.500 13.896 1.00 58.72 30 PHE D C 1
ATOM 3012 O O . PHE D 2 30 ? 20.474 6.885 13.006 1.00 54.79 30 PHE D O 1
ATOM 3020 N N . LEU D 2 31 ? 18.567 7.482 14.035 1.00 58.08 31 LEU D N 1
ATOM 3021 C CA . LEU D 2 31 ? 17.673 6.935 13.019 1.00 52.47 31 LEU D CA 1
ATOM 3022 C C . LEU D 2 31 ? 16.670 8.003 12.583 1.00 63.42 31 LEU D C 1
ATOM 3023 O O . LEU D 2 31 ? 15.977 8.589 13.423 1.00 72.89 31 LEU D O 1
ATOM 3028 N N . TYR D 2 32 ? 16.580 8.249 11.278 1.00 61.52 32 TYR D N 1
ATOM 3029 C CA . TYR D 2 32 ? 15.547 9.104 10.705 1.00 59.99 32 TYR D CA 1
ATOM 3030 C C . TYR D 2 32 ? 14.636 8.274 9.808 1.00 63.64 32 TYR D C 1
ATOM 3031 O O . TYR D 2 32 ? 15.047 7.234 9.283 1.00 75.59 32 TYR D O 1
ATOM 3040 N N . THR D 2 33 ? 13.405 8.757 9.615 1.00 60.19 33 THR D N 1
ATOM 3041 C CA . THR D 2 33 ? 12.373 8.084 8.836 1.00 59.10 33 THR D CA 1
ATOM 3042 C C . THR D 2 33 ? 11.685 9.100 7.940 1.00 65.86 33 THR D C 1
ATOM 3043 O O . THR D 2 33 ? 11.536 10.267 8.305 1.00 69.04 33 THR D O 1
ATOM 3047 N N . ALA D 2 34 ? 11.281 8.658 6.753 1.00 74.78 34 ALA D N 1
ATOM 3048 C CA . ALA D 2 34 ? 10.443 9.458 5.871 1.00 74.21 34 ALA D CA 1
ATOM 3049 C C . ALA D 2 34 ? 9.442 8.545 5.182 1.00 80.94 34 ALA D C 1
ATOM 3050 O O . ALA D 2 34 ? 9.766 7.391 4.885 1.00 84.39 34 ALA D O 1
ATOM 3052 N N . LYS D 2 35 ? 8.239 9.084 4.886 1.00 82.21 35 LYS D N 1
ATOM 3053 C CA . LYS D 2 35 ? 7.192 8.377 4.146 1.00 85.54 35 LYS D CA 1
ATOM 3054 C C . LYS D 2 35 ? 6.633 9.225 3.008 1.00 89.65 35 LYS D C 1
ATOM 3055 O O . LYS D 2 35 ? 6.699 10.457 3.034 1.00 89.52 35 LYS D O 1
ATOM 3061 N N . ASN D 2 36 ? 6.111 8.541 1.980 1.00 86.63 36 ASN D N 1
ATOM 3062 C CA . ASN D 2 36 ? 5.253 9.137 0.967 1.00 80.29 36 ASN D CA 1
ATOM 3063 C C . ASN D 2 36 ? 3.816 8.674 1.200 1.00 90.79 36 ASN D C 1
ATOM 3064 O O . ASN D 2 36 ? 3.546 7.856 2.087 1.00 90.52 36 ASN D O 1
ATOM 3069 N N . LYS D 2 37 ? 2.900 9.147 0.346 1.00 97.04 37 LYS D N 1
ATOM 3070 C CA . LYS D 2 37 ? 1.472 8.874 0.503 1.00 105.45 37 LYS D CA 1
ATOM 3071 C C . LYS D 2 37 ? 1.044 7.543 -0.114 1.00 107.10 37 LYS D C 1
ATOM 3072 O O . LYS D 2 37 ? -0.164 7.296 -0.234 1.00 109.97 37 LYS D O 1
ATOM 3078 N N . CYS D 2 38 ? 1.994 6.688 -0.511 1.00 97.56 38 CYS D N 1
ATOM 3079 C CA . CYS D 2 38 ? 1.671 5.367 -1.041 1.00 83.61 38 CYS D CA 1
ATOM 3080 C C . CYS D 2 38 ? 2.224 4.258 -0.167 1.00 90.97 38 CYS D C 1
ATOM 3081 O O . CYS D 2 38 ? 2.228 3.097 -0.593 1.00 93.27 38 CYS D O 1
ATOM 3084 N N . GLY D 2 39 ? 2.652 4.578 1.050 1.00 81.30 39 GLY D N 1
ATOM 3085 C CA . GLY D 2 39 ? 3.129 3.580 1.972 1.00 86.49 39 GLY D CA 1
ATOM 3086 C C . GLY D 2 39 ? 4.598 3.285 1.896 1.00 90.55 39 GLY D C 1
ATOM 3087 O O . GLY D 2 39 ? 5.061 2.366 2.583 1.00 95.44 39 GLY D O 1
ATOM 3088 N N . LEU D 2 40 ? 5.349 4.037 1.097 1.00 84.87 40 LEU D N 1
ATOM 3089 C CA . LEU D 2 40 ? 6.778 3.815 0.946 1.00 75.62 40 LEU D CA 1
ATOM 3090 C C . LEU D 2 40 ? 7.510 4.631 1.999 1.00 77.00 40 LEU D C 1
ATOM 3091 O O . LEU D 2 40 ? 7.307 5.846 2.110 1.00 81.73 40 LEU D O 1
ATOM 3096 N N . SER D 2 41 ? 8.368 3.974 2.762 1.00 70.68 41 SER D N 1
ATOM 3097 C CA . SER D 2 41 ? 9.142 4.671 3.773 1.00 76.82 41 SER D CA 1
ATOM 3098 C C . SER D 2 41 ? 10.605 4.258 3.671 1.00 76.07 41 SER D C 1
ATOM 3099 O O . SER D 2 41 ? 10.961 3.246 3.056 1.00 77.74 41 SER D O 1
ATOM 3102 N N . VAL D 2 42 ? 11.462 5.081 4.256 1.00 69.67 42 VAL D N 1
ATOM 3103 C CA . VAL D 2 42 ? 12.880 4.788 4.280 1.00 69.34 42 VAL D CA 1
ATOM 3104 C C . VAL D 2 42 ? 13.391 5.090 5.680 1.00 66.22 42 VAL D C 1
ATOM 3105 O O . VAL D 2 42 ? 13.072 6.135 6.251 1.00 70.83 42 VAL D O 1
ATOM 3109 N N . ASP D 2 43 ? 14.153 4.161 6.246 1.00 66.67 43 ASP D N 1
ATOM 3110 C CA . ASP D 2 43 ? 14.807 4.337 7.537 1.00 61.55 43 ASP D CA 1
ATOM 3111 C C . ASP D 2 43 ? 16.277 4.608 7.277 1.00 64.96 43 ASP D C 1
ATOM 3112 O O . ASP D 2 43 ? 16.961 3.781 6.673 1.00 70.85 43 ASP D O 1
ATOM 3117 N N . PHE D 2 44 ? 16.766 5.750 7.727 1.00 64.16 44 PHE D N 1
ATOM 3118 C CA . PHE D 2 44 ? 18.162 6.114 7.541 1.00 55.49 44 PHE D CA 1
ATOM 3119 C C . PHE D 2 44 ? 18.842 6.225 8.900 1.00 58.88 44 PHE D C 1
ATOM 3120 O O . PHE D 2 44 ? 18.357 6.945 9.790 1.00 62.12 44 PHE D O 1
ATOM 3128 N N . SER D 2 45 ? 19.960 5.518 9.069 1.00 57.89 45 SER D N 1
ATOM 3129 C CA . SER D 2 45 ? 20.669 5.580 10.340 1.00 53.33 45 SER D CA 1
ATOM 3130 C C . SER D 2 45 ? 22.167 5.499 10.110 1.00 53.22 45 SER D C 1
ATOM 3131 O O . SER D 2 45 ? 22.637 4.957 9.109 1.00 57.57 45 SER D O 1
ATOM 3134 N N . PHE D 2 46 ? 22.921 5.987 11.090 1.00 62.14 46 PHE D N 1
ATOM 3135 C CA . PHE D 2 46 ? 24.376 6.052 10.972 1.00 62.49 46 PHE D CA 1
ATOM 3136 C C . PHE D 2 46 ? 24.959 6.170 12.369 1.00 67.67 46 PHE D C 1
ATOM 3137 O O . PHE D 2 46 ? 24.287 6.623 13.294 1.00 76.36 46 PHE D O 1
ATOM 3145 N N . SER D 2 47 ? 26.212 5.751 12.516 1.00 67.07 47 SER D N 1
ATOM 3146 C CA . SER D 2 47 ? 26.925 5.829 13.784 1.00 64.32 47 SER D CA 1
ATOM 3147 C C . SER D 2 47 ? 28.119 6.755 13.620 1.00 69.32 47 SER D C 1
ATOM 3148 O O . SER D 2 47 ? 29.051 6.446 12.859 1.00 68.28 47 SER D O 1
ATOM 3151 N N . VAL D 2 48 ? 28.132 7.854 14.380 1.00 56.83 48 VAL D N 1
ATOM 3152 C CA . VAL D 2 48 ? 29.250 8.778 14.239 1.00 55.69 48 VAL D CA 1
ATOM 3153 C C . VAL D 2 48 ? 30.548 8.110 14.682 1.00 53.07 48 VAL D C 1
ATOM 3154 O O . VAL D 2 48 ? 31.595 8.292 14.052 1.00 60.35 48 VAL D O 1
ATOM 3158 N N . VAL D 2 49 ? 30.496 7.276 15.725 1.00 55.04 49 VAL D N 1
ATOM 3159 C CA . VAL D 2 49 ? 31.731 6.723 16.273 1.00 63.50 49 VAL D CA 1
ATOM 3160 C C . VAL D 2 49 ? 32.111 5.358 15.704 1.00 58.47 49 VAL D C 1
ATOM 3161 O O . VAL D 2 49 ? 33.253 4.941 15.885 1.00 70.22 49 VAL D O 1
ATOM 3165 N N . GLU D 2 50 ? 31.185 4.628 15.090 1.00 54.89 50 GLU D N 1
ATOM 3166 C CA . GLU D 2 50 ? 31.519 3.380 14.412 1.00 54.28 50 GLU D CA 1
ATOM 3167 C C . GLU D 2 50 ? 31.571 3.503 12.885 1.00 65.60 50 GLU D C 1
ATOM 3168 O O . GLU D 2 50 ? 31.976 2.553 12.219 1.00 61.05 50 GLU D O 1
ATOM 3174 N N . GLY D 2 51 ? 31.130 4.614 12.304 1.00 67.28 51 GLY D N 1
ATOM 3175 C CA . GLY D 2 51 ? 31.383 4.857 10.891 1.00 53.47 51 GLY D CA 1
ATOM 3176 C C . GLY D 2 51 ? 30.634 4.014 9.882 1.00 58.70 51 GLY D C 1
ATOM 3177 O O . GLY D 2 51 ? 31.236 3.539 8.902 1.00 57.74 51 GLY D O 1
ATOM 3178 N N . TRP D 2 52 ? 29.336 3.809 10.087 1.00 55.67 52 TRP D N 1
ATOM 3179 C CA . TRP D 2 52 ? 28.526 3.068 9.134 1.00 55.17 52 TRP D CA 1
ATOM 3180 C C . TRP D 2 52 ? 27.261 3.863 8.836 1.00 56.63 52 TRP D C 1
ATOM 3181 O O . TRP D 2 52 ? 26.855 4.736 9.607 1.00 59.38 52 TRP D O 1
ATOM 3192 N N . ILE D 2 53 ? 26.660 3.555 7.686 1.00 61.90 53 ILE D N 1
ATOM 3193 C CA . ILE D 2 53 ? 25.337 4.035 7.294 1.00 59.36 53 ILE D CA 1
ATOM 3194 C C . ILE D 2 53 ? 24.503 2.805 6.958 1.00 58.32 53 ILE D C 1
ATOM 3195 O O . ILE D 2 53 ? 25.020 1.832 6.398 1.00 56.86 53 ILE D O 1
ATOM 3200 N N . GLN D 2 54 ? 23.224 2.834 7.324 1.00 54.30 54 GLN D N 1
ATOM 3201 C CA . GLN D 2 54 ? 22.275 1.798 6.953 1.00 54.14 54 GLN D CA 1
ATOM 3202 C C . GLN D 2 54 ? 20.998 2.453 6.451 1.00 64.89 54 GLN D C 1
ATOM 3203 O O . GLN D 2 54 ? 20.595 3.515 6.932 1.00 68.38 54 GLN D O 1
ATOM 3209 N N . TYR D 2 55 ? 20.349 1.803 5.494 1.00 59.44 55 TYR D N 1
ATOM 3210 C CA . TYR D 2 55 ? 19.006 2.211 5.142 1.00 56.72 55 TYR D CA 1
ATOM 3211 C C . TYR D 2 55 ? 18.157 0.991 4.802 1.00 61.27 55 TYR D C 1
ATOM 3212 O O . TYR D 2 55 ? 18.631 0.006 4.223 1.00 51.91 55 TYR D O 1
ATOM 3221 N N . THR D 2 56 ? 16.890 1.074 5.199 1.00 61.21 56 THR D N 1
ATOM 3222 C CA . THR D 2 56 ? 15.880 0.075 4.895 1.00 59.24 56 THR D CA 1
ATOM 3223 C C . THR D 2 56 ? 14.758 0.791 4.167 1.00 64.34 56 THR D C 1
ATOM 3224 O O . THR D 2 56 ? 14.367 1.900 4.553 1.00 59.86 56 THR D O 1
ATOM 3228 N N . VAL D 2 57 ? 14.283 0.204 3.079 1.00 65.70 57 VAL D N 1
ATOM 3229 C CA . VAL D 2 57 ? 13.129 0.743 2.386 1.00 66.43 57 VAL D CA 1
ATOM 3230 C C . VAL D 2 57 ? 11.971 -0.204 2.644 1.00 71.46 57 VAL D C 1
ATOM 3231 O O . VAL D 2 57 ? 12.090 -1.421 2.439 1.00 66.04 57 VAL D O 1
ATOM 3235 N N . ARG D 2 58 ? 10.847 0.356 3.080 1.00 74.53 58 ARG D N 1
ATOM 3236 C CA . ARG D 2 58 ? 9.668 -0.426 3.409 1.00 72.42 58 ARG D CA 1
ATOM 3237 C C . ARG D 2 58 ? 8.479 0.024 2.586 1.00 75.33 58 ARG D C 1
ATOM 3238 O O . ARG D 2 58 ? 8.230 1.226 2.416 1.00 79.84 58 ARG D O 1
ATOM 3246 N N . LEU D 2 59 ? 7.743 -0.945 2.094 1.00 70.80 59 LEU D N 1
ATOM 3247 C CA . LEU D 2 59 ? 6.455 -0.681 1.491 1.00 78.04 59 LEU D CA 1
ATOM 3248 C C . LEU D 2 59 ? 5.441 -1.244 2.484 1.00 86.54 59 LEU D C 1
ATOM 3249 O O . LEU D 2 59 ? 5.252 -2.464 2.568 1.00 86.36 59 LEU D O 1
ATOM 3254 N N . HIS D 2 60 ? 4.798 -0.343 3.232 1.00 115.89 60 HIS D N 1
ATOM 3255 C CA . HIS D 2 60 ? 3.794 -0.689 4.245 1.00 128.76 60 HIS D CA 1
ATOM 3256 C C . HIS D 2 60 ? 4.291 -1.700 5.273 1.00 134.04 60 HIS D C 1
ATOM 3257 O O . HIS D 2 60 ? 3.708 -2.768 5.484 1.00 135.88 60 HIS D O 1
ATOM 3264 N N . GLU D 2 61 ? 5.391 -1.320 5.920 1.00 134.62 61 GLU D N 1
ATOM 3265 C CA . GLU D 2 61 ? 6.037 -2.007 7.032 1.00 141.95 61 GLU D CA 1
ATOM 3266 C C . GLU D 2 61 ? 6.701 -3.306 6.594 1.00 137.76 61 GLU D C 1
ATOM 3267 O O . GLU D 2 61 ? 7.209 -4.045 7.445 1.00 141.31 61 GLU D O 1
ATOM 3273 N N . ASN D 2 62 ? 6.712 -3.611 5.301 1.00 130.41 62 ASN D N 1
ATOM 3274 C CA . ASN D 2 62 ? 7.468 -4.725 4.749 1.00 121.28 62 ASN D CA 1
ATOM 3275 C C . ASN D 2 62 ? 8.787 -4.239 4.160 1.00 112.03 62 ASN D C 1
ATOM 3276 O O . ASN D 2 62 ? 8.805 -3.316 3.341 1.00 103.05 62 ASN D O 1
ATOM 3281 N N . GLU D 2 63 ? 9.883 -4.857 4.585 1.00 110.30 63 GLU D N 1
ATOM 3282 C CA . GLU D 2 63 ? 11.205 -4.497 4.084 1.00 100.57 63 GLU D CA 1
ATOM 3283 C C . GLU D 2 63 ? 11.415 -5.010 2.663 1.00 96.30 63 GLU D C 1
ATOM 3284 O O . GLU D 2 63 ? 11.306 -6.209 2.403 1.00 99.67 63 GLU D O 1
ATOM 3290 N N . ILE D 2 64 ? 11.760 -4.110 1.747 1.00 81.69 64 ILE D N 1
ATOM 3291 C CA . ILE D 2 64 ? 12.001 -4.516 0.368 1.00 80.91 64 ILE D CA 1
ATOM 3292 C C . ILE D 2 64 ? 13.471 -4.301 0.013 1.00 81.87 64 ILE D C 1
ATOM 3293 O O . ILE D 2 64 ? 14.051 -5.071 -0.759 1.00 83.57 64 ILE D O 1
ATOM 3298 N N . LEU D 2 65 ? 14.093 -3.272 0.575 1.00 75.41 65 LEU D N 1
ATOM 3299 C CA . LEU D 2 65 ? 15.514 -3.058 0.381 1.00 77.11 65 LEU D CA 1
ATOM 3300 C C . LEU D 2 65 ? 16.185 -2.837 1.727 1.00 75.75 65 LEU D C 1
ATOM 3301 O O . LEU D 2 65 ? 15.655 -2.128 2.589 1.00 72.31 65 LEU D O 1
ATOM 3306 N N . HIS D 2 66 ? 17.346 -3.462 1.908 1.00 71.97 66 HIS D N 1
ATOM 3307 C CA . HIS D 2 66 ? 18.204 -3.124 3.028 1.00 74.92 66 HIS D CA 1
ATOM 3308 C C . HIS D 2 66 ? 19.651 -3.094 2.569 1.00 76.89 66 HIS D C 1
ATOM 3309 O O . HIS D 2 66 ? 20.136 -4.049 1.951 1.00 78.01 66 HIS D O 1
ATOM 3316 N N . ASN D 2 67 ? 20.333 -1.999 2.884 1.00 69.90 67 ASN D N 1
ATOM 3317 C CA . ASN D 2 67 ? 21.736 -1.819 2.567 1.00 66.97 67 ASN D CA 1
ATOM 3318 C C . ASN D 2 67 ? 22.480 -1.299 3.783 1.00 66.63 67 ASN D C 1
ATOM 3319 O O . ASN D 2 67 ? 21.946 -0.486 4.539 1.00 73.02 67 ASN D O 1
ATOM 3324 N N . SER D 2 68 ? 23.723 -1.756 3.958 1.00 62.32 68 SER D N 1
ATOM 3325 C CA . SER D 2 68 ? 24.608 -1.221 4.988 1.00 61.18 68 SER D CA 1
ATOM 3326 C C . SER D 2 68 ? 25.993 -1.013 4.393 1.00 71.37 68 SER D C 1
ATOM 3327 O O . SER D 2 68 ? 26.481 -1.849 3.622 1.00 67.37 68 SER D O 1
ATOM 3330 N N . ILE D 2 69 ? 26.608 0.115 4.742 1.00 69.05 69 ILE D N 1
ATOM 3331 C CA . ILE D 2 69 ? 27.907 0.516 4.223 1.00 67.84 69 ILE D CA 1
ATOM 3332 C C . ILE D 2 69 ? 28.834 0.717 5.399 1.00 68.11 69 ILE D C 1
ATOM 3333 O O . ILE D 2 69 ? 28.550 1.538 6.280 1.00 73.12 69 ILE D O 1
ATOM 3338 N N . ASP D 2 70 ? 29.952 0.015 5.391 1.00 63.03 70 ASP D N 1
ATOM 3339 C CA . ASP D 2 70 ? 30.986 0.159 6.405 1.00 70.85 70 ASP D CA 1
ATOM 3340 C C . ASP D 2 70 ? 32.025 1.186 5.963 1.00 66.25 70 ASP D C 1
ATOM 3341 O O . ASP D 2 70 ? 32.228 1.437 4.774 1.00 72.85 70 ASP D O 1
ATOM 3346 N N . GLY D 2 71 ? 32.664 1.800 6.941 1.00 62.92 71 GLY D N 1
ATOM 3347 C CA . GLY D 2 71 ? 33.769 2.694 6.650 1.00 68.62 71 GLY D CA 1
ATOM 3348 C C . GLY D 2 71 ? 33.436 4.034 6.031 1.00 72.46 71 GLY D C 1
ATOM 3349 O O . GLY D 2 71 ? 34.193 4.515 5.183 1.00 77.57 71 GLY D O 1
ATOM 3350 N N . VAL D 2 72 ? 32.359 4.678 6.457 1.00 67.23 72 VAL D N 1
ATOM 3351 C CA . VAL D 2 72 ? 32.068 6.022 5.983 1.00 61.65 72 VAL D CA 1
ATOM 3352 C C . VAL D 2 72 ? 32.688 6.999 6.961 1.00 60.57 72 VAL D C 1
ATOM 3353 O O . VAL D 2 72 ? 32.500 6.878 8.174 1.00 73.11 72 VAL D O 1
ATOM 3357 N N . SER D 2 73 ? 33.493 7.918 6.433 1.00 60.22 73 SER D N 1
ATOM 3358 C CA . SER D 2 73 ? 34.103 9.000 7.189 1.00 57.56 73 SER D CA 1
ATOM 3359 C C . SER D 2 73 ? 33.401 10.341 6.979 1.00 56.39 73 SER D C 1
ATOM 3360 O O . SER D 2 73 ? 33.722 11.313 7.677 1.00 59.26 73 SER D O 1
ATOM 3363 N N . SER D 2 74 ? 32.484 10.422 6.020 1.00 53.80 74 SER D N 1
ATOM 3364 C CA . SER D 2 74 ? 31.751 11.657 5.791 1.00 62.63 74 SER D CA 1
ATOM 3365 C C . SER D 2 74 ? 30.495 11.363 4.986 1.00 60.30 74 SER D C 1
ATOM 3366 O O . SER D 2 74 ? 30.442 10.401 4.220 1.00 67.56 74 SER D O 1
ATOM 3369 N N . PHE D 2 75 ? 29.468 12.170 5.208 1.00 55.06 75 PHE D N 1
ATOM 3370 C CA . PHE D 2 75 ? 28.364 12.270 4.256 1.00 59.28 75 PHE D CA 1
ATOM 3371 C C . PHE D 2 75 ? 27.839 13.696 4.312 1.00 56.65 75 PHE D C 1
ATOM 3372 O O . PHE D 2 75 ? 28.209 14.481 5.183 1.00 63.25 75 PHE D O 1
ATOM 3380 N N . SER D 2 76 ? 27.044 14.055 3.321 1.00 59.01 76 SER D N 1
ATOM 3381 C CA . SER D 2 76 ? 26.621 15.436 3.176 1.00 67.11 76 SER D CA 1
ATOM 3382 C C . SER D 2 76 ? 25.184 15.489 2.673 1.00 68.54 76 SER D C 1
ATOM 3383 O O . SER D 2 76 ? 24.597 14.486 2.254 1.00 63.71 76 SER D O 1
ATOM 3386 N N . ILE D 2 77 ? 24.605 16.674 2.769 1.00 72.84 77 ILE D N 1
ATOM 3387 C CA . ILE D 2 77 ? 23.351 16.989 2.102 1.00 72.28 77 ILE D CA 1
ATOM 3388 C C . ILE D 2 77 ? 23.692 17.942 0.973 1.00 71.34 77 ILE D C 1
ATOM 3389 O O . ILE D 2 77 ? 24.293 18.998 1.204 1.00 74.08 77 ILE D O 1
ATOM 3394 N N . ARG D 2 78 ? 23.326 17.565 -0.243 1.00 69.33 78 ARG D N 1
ATOM 3395 C CA . ARG D 2 78 ? 23.628 18.354 -1.423 1.00 70.94 78 ARG D CA 1
ATOM 3396 C C . ARG D 2 78 ? 22.335 18.750 -2.117 1.00 77.05 78 ARG D C 1
ATOM 3397 O O . ARG D 2 78 ? 21.243 18.309 -1.754 1.00 75.08 78 ARG D O 1
ATOM 3405 N N . ASN D 2 79 ? 22.464 19.633 -3.098 1.00 82.63 79 ASN D N 1
ATOM 3406 C CA . ASN D 2 79 ? 21.305 20.098 -3.837 1.00 84.43 79 ASN D CA 1
ATOM 3407 C C . ASN D 2 79 ? 21.641 20.116 -5.318 1.00 82.62 79 ASN D C 1
ATOM 3408 O O . ASN D 2 79 ? 22.749 20.490 -5.701 1.00 86.32 79 ASN D O 1
ATOM 3413 N N . ASP D 2 80 ? 20.684 19.707 -6.144 1.00 85.74 80 ASP D N 1
ATOM 3414 C CA . ASP D 2 80 ? 20.751 19.983 -7.573 1.00 87.01 80 ASP D CA 1
ATOM 3415 C C . ASP D 2 80 ? 19.381 20.495 -7.995 1.00 94.84 80 ASP D C 1
ATOM 3416 O O . ASP D 2 80 ? 18.526 20.713 -7.130 1.00 89.14 80 ASP D O 1
ATOM 3421 N N . ASN D 2 81 ? 19.139 20.672 -9.300 1.00 106.98 81 ASN D N 1
ATOM 3422 C CA . ASN D 2 81 ? 17.853 21.216 -9.729 1.00 110.43 81 ASN D CA 1
ATOM 3423 C C . ASN D 2 81 ? 16.704 20.319 -9.303 1.00 111.59 81 ASN D C 1
ATOM 3424 O O . ASN D 2 81 ? 15.560 20.777 -9.227 1.00 113.91 81 ASN D O 1
ATOM 3429 N N . LEU D 2 82 ? 16.994 19.061 -8.992 1.00 104.49 82 LEU D N 1
ATOM 3430 C CA . LEU D 2 82 ? 15.968 18.127 -8.575 1.00 96.02 82 LEU D CA 1
ATOM 3431 C C . LEU D 2 82 ? 15.592 18.296 -7.106 1.00 96.11 82 LEU D C 1
ATOM 3432 O O . LEU D 2 82 ? 14.482 17.917 -6.717 1.00 102.51 82 LEU D O 1
ATOM 3437 N N . GLY D 2 83 ? 16.473 18.864 -6.276 1.00 90.55 83 GLY D N 1
ATOM 3438 C CA . GLY D 2 83 ? 16.178 19.059 -4.872 1.00 80.67 83 GLY D CA 1
ATOM 3439 C C . GLY D 2 83 ? 17.348 18.612 -4.016 1.00 80.56 83 GLY D C 1
ATOM 3440 O O . GLY D 2 83 ? 18.474 18.452 -4.499 1.00 84.66 83 GLY D O 1
ATOM 3441 N N . ASP D 2 84 ? 17.090 18.406 -2.730 1.00 74.62 84 ASP D N 1
ATOM 3442 C CA . ASP D 2 84 ? 18.137 17.953 -1.830 1.00 71.01 84 ASP D CA 1
ATOM 3443 C C . ASP D 2 84 ? 18.271 16.441 -1.891 1.00 76.13 84 ASP D C 1
ATOM 3444 O O . ASP D 2 84 ? 17.316 15.719 -2.198 1.00 82.41 84 ASP D O 1
ATOM 3449 N N . TYR D 2 85 ? 19.475 15.971 -1.578 1.00 71.65 85 TYR D N 1
ATOM 3450 C CA . TYR D 2 85 ? 19.763 14.552 -1.444 1.00 68.32 85 TYR D CA 1
ATOM 3451 C C . TYR D 2 85 ? 20.909 14.372 -0.470 1.00 70.70 85 TYR D C 1
ATOM 3452 O O . TYR D 2 85 ? 21.777 15.239 -0.336 1.00 76.53 85 TYR D O 1
ATOM 3461 N N . ILE D 2 86 ? 20.862 13.257 0.246 1.00 64.00 86 ILE D N 1
ATOM 3462 C CA . ILE D 2 86 ? 21.983 12.816 1.054 1.00 61.60 86 ILE D CA 1
ATOM 3463 C C . ILE D 2 86 ? 22.993 12.106 0.160 1.00 65.15 86 ILE D C 1
ATOM 3464 O O . ILE D 2 86 ? 22.634 11.256 -0.662 1.00 68.67 86 ILE D O 1
ATOM 3469 N N . TYR D 2 87 ? 24.258 12.472 0.306 1.00 61.30 87 TYR D N 1
ATOM 3470 C CA . TYR D 2 87 ? 25.322 11.945 -0.530 1.00 59.32 87 TYR D CA 1
ATOM 3471 C C . TYR D 2 87 ? 26.412 11.362 0.343 1.00 55.28 87 TYR D C 1
ATOM 3472 O O . TYR D 2 87 ? 26.839 11.997 1.312 1.00 52.14 87 TYR D O 1
ATOM 3481 N N . ALA D 2 88 ? 26.870 10.164 -0.006 1.00 58.62 88 ALA D N 1
ATOM 3482 C CA . ALA D 2 88 ? 28.021 9.589 0.673 1.00 62.91 88 ALA D CA 1
ATOM 3483 C C . ALA D 2 88 ? 28.885 8.857 -0.339 1.00 62.99 88 ALA D C 1
ATOM 3484 O O . ALA D 2 88 ? 28.376 8.216 -1.264 1.00 63.76 88 ALA D O 1
ATOM 3486 N N . GLU D 2 89 ? 30.192 8.958 -0.142 1.00 61.65 89 GLU D N 1
ATOM 3487 C CA . GLU D 2 89 ? 31.192 8.390 -1.029 1.00 58.42 89 GLU D CA 1
ATOM 3488 C C . GLU D 2 89 ? 32.227 7.701 -0.160 1.00 59.43 89 GLU D C 1
ATOM 3489 O O . GLU D 2 89 ? 32.754 8.311 0.773 1.00 66.55 89 GLU D O 1
ATOM 3495 N N . ILE D 2 90 ? 32.513 6.439 -0.471 1.00 57.96 90 ILE D N 1
ATOM 3496 C CA . ILE D 2 90 ? 33.492 5.619 0.235 1.00 54.65 90 ILE D CA 1
ATOM 3497 C C . ILE D 2 90 ? 34.523 5.178 -0.785 1.00 61.95 90 ILE D C 1
ATOM 3498 O O . ILE D 2 90 ? 34.181 4.499 -1.765 1.00 66.59 90 ILE D O 1
ATOM 3503 N N . ILE D 2 91 ? 35.777 5.568 -0.560 1.00 60.50 91 ILE D N 1
ATOM 3504 C CA . ILE D 2 91 ? 36.865 5.342 -1.505 1.00 64.91 91 ILE D CA 1
ATOM 3505 C C . ILE D 2 91 ? 37.920 4.442 -0.881 1.00 64.80 91 ILE D C 1
ATOM 3506 O O . ILE D 2 91 ? 38.505 4.788 0.150 1.00 66.18 91 ILE D O 1
ATOM 3511 N N . THR D 2 92 ? 38.188 3.317 -1.527 1.00 76.24 92 THR D N 1
ATOM 3512 C CA . THR D 2 92 ? 39.291 2.437 -1.184 1.00 77.09 92 THR D CA 1
ATOM 3513 C C . THR D 2 92 ? 40.156 2.290 -2.422 1.00 80.77 92 THR D C 1
ATOM 3514 O O . THR D 2 92 ? 39.817 2.804 -3.488 1.00 83.22 92 THR D O 1
ATOM 3518 N N . LYS D 2 93 ? 41.285 1.585 -2.268 1.00 88.99 93 LYS D N 1
ATOM 3519 C CA . LYS D 2 93 ? 42.275 1.506 -3.341 1.00 84.03 93 LYS D CA 1
ATOM 3520 C C . LYS D 2 93 ? 41.675 0.928 -4.611 1.00 91.71 93 LYS D C 1
ATOM 3521 O O . LYS D 2 93 ? 41.937 1.435 -5.706 1.00 97.08 93 LYS D O 1
ATOM 3527 N N . GLU D 2 94 ? 40.856 -0.121 -4.492 1.00 95.31 94 GLU D N 1
ATOM 3528 C CA . GLU D 2 94 ? 40.332 -0.786 -5.680 1.00 101.69 94 GLU D CA 1
ATOM 3529 C C . GLU D 2 94 ? 38.921 -0.365 -6.046 1.00 94.33 94 GLU D C 1
ATOM 3530 O O . GLU D 2 94 ? 38.544 -0.466 -7.221 1.00 93.08 94 GLU D O 1
ATOM 3536 N N . LEU D 2 95 ? 38.133 0.095 -5.079 1.00 86.89 95 LEU D N 1
ATOM 3537 C CA . LEU D 2 95 ? 36.702 0.250 -5.283 1.00 82.11 95 LEU D CA 1
ATOM 3538 C C . LEU D 2 95 ? 36.216 1.573 -4.720 1.00 80.17 95 LEU D C 1
ATOM 3539 O O . LEU D 2 95 ? 36.755 2.099 -3.743 1.00 88.07 95 LEU D O 1
ATOM 3544 N N . ILE D 2 96 ? 35.175 2.095 -5.348 1.00 75.56 96 ILE D N 1
ATOM 3545 C CA . ILE D 2 96 ? 34.478 3.295 -4.904 1.00 70.26 96 ILE D CA 1
ATOM 3546 C C . ILE D 2 96 ? 32.993 2.973 -4.783 1.00 68.98 96 ILE D C 1
ATOM 3547 O O . ILE D 2 96 ? 32.363 2.557 -5.761 1.00 72.79 96 ILE D O 1
ATOM 3552 N N . ASN D 2 97 ? 32.450 3.111 -3.587 1.00 64.42 97 ASN D N 1
ATOM 3553 C CA . ASN D 2 97 ? 31.013 2.992 -3.359 1.00 54.83 97 ASN D CA 1
ATOM 3554 C C . ASN D 2 97 ? 30.378 4.371 -3.202 1.00 56.14 97 ASN D C 1
ATOM 3555 O O . ASN D 2 97 ? 30.924 5.241 -2.519 1.00 62.04 97 ASN D O 1
ATOM 3560 N N . LYS D 2 98 ? 29.222 4.568 -3.836 1.00 55.81 98 LYS D N 1
ATOM 3561 C CA . LYS D 2 98 ? 28.455 5.805 -3.710 1.00 47.93 98 LYS D CA 1
ATOM 3562 C C . LYS D 2 98 ? 26.985 5.540 -3.403 1.00 58.42 98 LYS D C 1
ATOM 3563 O O . LYS D 2 98 ? 26.394 4.572 -3.888 1.00 64.72 98 LYS D O 1
ATOM 3569 N N . ILE D 2 99 ? 26.393 6.416 -2.598 1.00 59.01 99 ILE D N 1
ATOM 3570 C CA . ILE D 2 99 ? 24.963 6.395 -2.346 1.00 57.53 99 ILE D CA 1
ATOM 3571 C C . ILE D 2 99 ? 24.406 7.803 -2.440 1.00 60.28 99 ILE D C 1
ATOM 3572 O O . ILE D 2 99 ? 25.070 8.789 -2.101 1.00 59.41 99 ILE D O 1
ATOM 3577 N N . GLU D 2 100 ? 23.145 7.863 -2.861 1.00 57.49 100 GLU D N 1
ATOM 3578 C CA . GLU D 2 100 ? 22.409 9.087 -3.107 1.00 59.28 100 GLU D CA 1
ATOM 3579 C C . GLU D 2 100 ? 20.975 8.805 -2.675 1.00 60.89 100 GLU D C 1
ATOM 3580 O O . GLU D 2 100 ? 20.339 7.878 -3.192 1.00 58.30 100 GLU D O 1
ATOM 3586 N N . ILE D 2 101 ? 20.493 9.536 -1.676 1.00 60.36 101 ILE D N 1
ATOM 3587 C CA . ILE D 2 101 ? 19.165 9.303 -1.119 1.00 62.17 101 ILE D CA 1
ATOM 3588 C C . ILE D 2 101 ? 18.350 10.575 -1.243 1.00 62.12 101 ILE D C 1
ATOM 3589 O O . ILE D 2 101 ? 18.747 11.623 -0.720 1.00 70.81 101 ILE D O 1
ATOM 3594 N N . ARG D 2 102 ? 17.205 10.483 -1.908 1.00 60.78 102 ARG D N 1
ATOM 3595 C CA . ARG D 2 102 ? 16.255 11.587 -1.986 1.00 62.53 102 ARG D CA 1
ATOM 3596 C C . ARG D 2 102 ? 14.967 11.188 -1.283 1.00 66.48 102 ARG D C 1
ATOM 3597 O O . ARG D 2 102 ? 14.547 10.032 -1.361 1.00 66.55 102 ARG D O 1
ATOM 3605 N N . ILE D 2 103 ? 14.351 12.131 -0.574 1.00 73.24 103 ILE D N 1
ATOM 3606 C CA . ILE D 2 103 ? 13.022 11.901 -0.022 1.00 76.80 103 ILE D CA 1
ATOM 3607 C C . ILE D 2 103 ? 11.977 12.867 -0.550 1.00 79.62 103 ILE D C 1
ATOM 3608 O O . ILE D 2 103 ? 10.783 12.530 -0.529 1.00 87.74 103 ILE D O 1
ATOM 3613 N N . ARG D 2 104 ? 12.359 14.043 -1.040 1.00 79.11 104 ARG D N 1
ATOM 3614 C CA . ARG D 2 104 ? 11.407 14.954 -1.654 1.00 79.43 104 ARG D CA 1
ATOM 3615 C C . ARG D 2 104 ? 11.951 15.468 -2.977 1.00 83.43 104 ARG D C 1
ATOM 3616 O O . ARG D 2 104 ? 13.138 15.794 -3.081 1.00 88.17 104 ARG D O 1
ATOM 3624 N N . PRO D 2 105 ? 11.107 15.550 -4.010 1.00 88.21 105 PRO D N 1
ATOM 3625 C CA . PRO D 2 105 ? 9.660 15.283 -3.945 1.00 86.86 105 PRO D CA 1
ATOM 3626 C C . PRO D 2 105 ? 9.302 13.793 -3.805 1.00 91.55 105 PRO D C 1
ATOM 3627 O O . PRO D 2 105 ? 8.195 13.484 -3.364 1.00 100.00 105 PRO D O 1
ATOM 3631 N N . ASP D 2 106 ? 10.217 12.893 -4.165 1.00 82.12 106 ASP D N 1
ATOM 3632 C CA . ASP D 2 106 ? 9.976 11.463 -4.068 1.00 78.51 106 ASP D CA 1
ATOM 3633 C C . ASP D 2 106 ? 11.141 10.741 -3.411 1.00 79.03 106 ASP D C 1
ATOM 3634 O O . ASP D 2 106 ? 12.288 11.202 -3.433 1.00 79.30 106 ASP D O 1
ATOM 3639 N N . ILE D 2 107 ? 10.823 9.591 -2.819 1.00 76.17 107 ILE D N 1
ATOM 3640 C CA . ILE D 2 107 ? 11.851 8.710 -2.281 1.00 67.33 107 ILE D CA 1
ATOM 3641 C C . ILE D 2 107 ? 12.564 8.015 -3.431 1.00 66.40 107 ILE D C 1
ATOM 3642 O O . ILE D 2 107 ? 11.949 7.290 -4.218 1.00 71.20 107 ILE D O 1
ATOM 3647 N N . LYS D 2 108 ? 13.874 8.204 -3.517 1.00 72.26 108 LYS D N 1
ATOM 3648 C CA . LYS D 2 108 ? 14.603 7.664 -4.651 1.00 71.64 108 LYS D CA 1
ATOM 3649 C C . LYS D 2 108 ? 16.036 7.440 -4.195 1.00 73.59 108 LYS D C 1
ATOM 3650 O O . LYS D 2 108 ? 16.720 8.373 -3.759 1.00 80.46 108 LYS D O 1
ATOM 3656 N N . ILE D 2 109 ? 16.476 6.194 -4.273 1.00 60.28 109 ILE D N 1
ATOM 3657 C CA . ILE D 2 109 ? 17.795 5.799 -3.813 1.00 65.61 109 ILE D CA 1
ATOM 3658 C C . ILE D 2 109 ? 18.581 5.272 -5.008 1.00 69.56 109 ILE D C 1
ATOM 3659 O O . ILE D 2 109 ? 18.088 4.437 -5.781 1.00 68.94 109 ILE D O 1
ATOM 3664 N N . LYS D 2 110 ? 19.785 5.805 -5.177 1.00 55.49 110 LYS D N 1
ATOM 3665 C CA . LYS D 2 110 ? 20.666 5.463 -6.278 1.00 57.45 110 LYS D CA 1
ATOM 3666 C C . LYS D 2 110 ? 22.028 5.162 -5.665 1.00 55.79 110 LYS D C 1
ATOM 3667 O O . LYS D 2 110 ? 22.551 5.975 -4.894 1.00 59.01 110 LYS D O 1
ATOM 3673 N N . SER D 2 111 ? 22.569 3.976 -5.938 1.00 56.83 111 SER D N 1
ATOM 3674 C CA . SER D 2 111 ? 23.841 3.568 -5.348 1.00 56.90 111 SER D CA 1
ATOM 3675 C C . SER D 2 111 ? 24.715 2.903 -6.407 1.00 51.37 111 SER D C 1
ATOM 3676 O O . SER D 2 111 ? 24.218 2.356 -7.401 1.00 52.70 111 SER D O 1
ATOM 3679 N N . SER D 2 112 ? 26.029 2.947 -6.199 1.00 51.64 112 SER D N 1
ATOM 3680 C CA . SER D 2 112 ? 26.909 2.342 -7.198 1.00 51.68 112 SER D CA 1
ATOM 3681 C C . SER D 2 112 ? 28.252 1.960 -6.596 1.00 53.63 112 SER D C 1
ATOM 3682 O O . SER D 2 112 ? 28.683 2.499 -5.573 1.00 53.81 112 SER D O 1
ATOM 3685 N N . SER D 2 113 ? 28.934 1.059 -7.297 1.00 52.30 113 SER D N 1
ATOM 3686 C CA . SER D 2 113 ? 30.236 0.546 -6.887 1.00 69.82 113 SER D CA 1
ATOM 3687 C C . SER D 2 113 ? 31.085 0.477 -8.148 1.00 68.53 113 SER D C 1
ATOM 3688 O O . SER D 2 113 ? 30.899 -0.424 -8.968 1.00 70.82 113 SER D O 1
ATOM 3691 N N . VAL D 2 114 ? 32.031 1.401 -8.272 1.00 71.33 114 VAL D N 1
ATOM 3692 C CA . VAL D 2 114 ? 32.836 1.590 -9.469 1.00 76.73 114 VAL D CA 1
ATOM 3693 C C . VAL D 2 114 ? 34.247 1.108 -9.198 1.00 76.73 114 VAL D C 1
ATOM 3694 O O . VAL D 2 114 ? 34.780 1.256 -8.093 1.00 80.28 114 VAL D O 1
ATOM 3698 N N . ILE D 2 115 ? 34.855 0.542 -10.200 1.00 81.54 115 ILE D N 1
ATOM 3699 C CA . ILE D 2 115 ? 36.175 -0.031 -10.018 1.00 91.11 115 ILE D CA 1
ATOM 3700 C C . ILE D 2 115 ? 37.213 0.972 -10.502 1.00 101.69 115 ILE D C 1
ATOM 3701 O O . ILE D 2 115 ? 36.972 1.780 -11.409 1.00 97.49 115 ILE D O 1
ATOM 3706 N N . ARG D 2 116 ? 38.362 0.966 -9.840 1.00 111.87 116 ARG D N 1
ATOM 3707 C CA . ARG D 2 116 ? 39.465 1.823 -10.244 1.00 113.89 116 ARG D CA 1
ATOM 3708 C C . ARG D 2 116 ? 40.772 1.109 -9.960 1.00 113.34 116 ARG D C 1
ATOM 3709 O O . ARG D 2 116 ? 40.873 -0.100 -10.165 1.00 109.26 116 ARG D O 1
ATOM 3717 N N . THR E 1 5 ? -11.763 43.099 -2.544 1.00 163.38 143 THR E N 1
ATOM 3718 C CA . THR E 1 5 ? -10.423 43.508 -2.147 1.00 159.80 143 THR E CA 1
ATOM 3719 C C . THR E 1 5 ? -10.131 43.090 -0.711 1.00 158.10 143 THR E C 1
ATOM 3720 O O . THR E 1 5 ? -8.973 42.882 -0.351 1.00 161.13 143 THR E O 1
ATOM 3724 N N . THR E 1 6 ? -11.183 42.966 0.105 1.00 153.80 144 THR E N 1
ATOM 3725 C CA . THR E 1 6 ? -10.989 42.648 1.517 1.00 148.32 144 THR E CA 1
ATOM 3726 C C . THR E 1 6 ? -10.240 41.332 1.686 1.00 144.79 144 THR E C 1
ATOM 3727 O O . THR E 1 6 ? -9.306 41.242 2.491 1.00 142.26 144 THR E O 1
ATOM 3731 N N . ALA E 1 7 ? -10.631 40.303 0.927 1.00 143.16 145 ALA E N 1
ATOM 3732 C CA . ALA E 1 7 ? -9.896 39.043 0.951 1.00 137.10 145 ALA E CA 1
ATOM 3733 C C . ALA E 1 7 ? -8.474 39.210 0.421 1.00 141.59 145 ALA E C 1
ATOM 3734 O O . ALA E 1 7 ? -7.570 38.468 0.823 1.00 138.12 145 ALA E O 1
ATOM 3736 N N . GLN E 1 8 ? -8.252 40.181 -0.472 1.00 146.59 146 GLN E N 1
ATOM 3737 C CA . GLN E 1 8 ? -6.915 40.404 -1.017 1.00 153.09 146 GLN E CA 1
ATOM 3738 C C . GLN E 1 8 ? -6.007 41.115 -0.014 1.00 153.59 146 GLN E C 1
ATOM 3739 O O . GLN E 1 8 ? -4.830 40.760 0.119 1.00 154.56 146 GLN E O 1
ATOM 3745 N N . THR E 1 9 ? -6.535 42.116 0.703 1.00 152.04 147 THR E N 1
ATOM 3746 C CA . THR E 1 9 ? -5.762 42.804 1.736 1.00 146.80 147 THR E CA 1
ATOM 3747 C C . THR E 1 9 ? -5.393 41.875 2.888 1.00 143.79 147 THR E C 1
ATOM 3748 O O . THR E 1 9 ? -4.412 42.140 3.594 1.00 142.66 147 THR E O 1
ATOM 3752 N N . ILE E 1 10 ? -6.150 40.787 3.080 1.00 140.78 148 ILE E N 1
ATOM 3753 C CA . ILE E 1 10 ? -5.777 39.765 4.058 1.00 137.82 148 ILE E CA 1
ATOM 3754 C C . ILE E 1 10 ? -4.482 39.076 3.642 1.00 142.79 148 ILE E C 1
ATOM 3755 O O . ILE E 1 10 ? -3.569 38.893 4.456 1.00 150.53 148 ILE E O 1
ATOM 3760 N N . ALA E 1 11 ? -4.390 38.668 2.369 1.00 142.38 149 ALA E N 1
ATOM 3761 C CA . ALA E 1 11 ? -3.195 37.973 1.896 1.00 135.88 149 ALA E CA 1
ATOM 3762 C C . ALA E 1 11 ? -1.959 38.853 1.999 1.00 138.98 149 ALA E C 1
ATOM 3763 O O . ALA E 1 11 ? -0.851 38.345 2.210 1.00 134.50 149 ALA E O 1
ATOM 3765 N N . ASN E 1 12 ? -2.127 40.166 1.863 1.00 127.43 150 ASN E N 1
ATOM 3766 C CA . ASN E 1 12 ? -1.029 41.120 1.951 1.00 133.69 150 ASN E CA 1
ATOM 3767 C C . ASN E 1 12 ? -0.671 41.491 3.390 1.00 134.18 150 ASN E C 1
ATOM 3768 O O . ASN E 1 12 ? 0.203 42.341 3.595 1.00 139.44 150 ASN E O 1
ATOM 3773 N N . SER E 1 13 ? -1.313 40.871 4.381 1.00 124.59 151 SER E N 1
ATOM 3774 C CA . SER E 1 13 ? -1.103 41.209 5.779 1.00 113.83 151 SER E CA 1
ATOM 3775 C C . SER E 1 13 ? 0.028 40.375 6.362 1.00 106.24 151 SER E C 1
ATOM 3776 O O . SER E 1 13 ? 0.628 39.529 5.696 1.00 107.82 151 SER E O 1
ATOM 3779 N N . VAL E 1 14 ? 0.305 40.602 7.644 1.00 99.59 152 VAL E N 1
ATOM 3780 C CA . VAL E 1 14 ? 1.328 39.833 8.338 1.00 96.97 152 VAL E CA 1
ATOM 3781 C C . VAL E 1 14 ? 0.727 38.645 9.072 1.00 92.91 152 VAL E C 1
ATOM 3782 O O . VAL E 1 14 ? 1.478 37.796 9.585 1.00 88.85 152 VAL E O 1
ATOM 3786 N N . VAL E 1 15 ? -0.599 38.550 9.117 1.00 91.72 153 VAL E N 1
ATOM 3787 C CA . VAL E 1 15 ? -1.296 37.476 9.811 1.00 92.40 153 VAL E CA 1
ATOM 3788 C C . VAL E 1 15 ? -1.610 36.387 8.793 1.00 93.83 153 VAL E C 1
ATOM 3789 O O . VAL E 1 15 ? -2.470 36.559 7.925 1.00 93.30 153 VAL E O 1
ATOM 3793 N N . ASP E 1 16 ? -0.926 35.252 8.926 1.00 97.77 154 ASP E N 1
ATOM 3794 C CA . ASP E 1 16 ? -1.163 34.101 8.076 1.00 103.38 154 ASP E CA 1
ATOM 3795 C C . ASP E 1 16 ? -2.591 33.595 8.270 1.00 104.97 154 ASP E C 1
ATOM 3796 O O . ASP E 1 16 ? -3.222 33.804 9.312 1.00 106.25 154 ASP E O 1
ATOM 3801 N N . ALA E 1 17 ? -3.103 32.917 7.241 1.00 106.18 155 ALA E N 1
ATOM 3802 C CA . ALA E 1 17 ? -4.466 32.400 7.300 1.00 106.13 155 ALA E CA 1
ATOM 3803 C C . ALA E 1 17 ? -4.656 31.425 8.460 1.00 105.75 155 ALA E C 1
ATOM 3804 O O . ALA E 1 17 ? -5.744 31.370 9.049 1.00 108.05 155 ALA E O 1
ATOM 3806 N N . LYS E 1 18 ? -3.618 30.650 8.802 1.00 99.62 156 LYS E N 1
ATOM 3807 C CA . LYS E 1 18 ? -3.720 29.691 9.901 1.00 98.42 156 LYS E CA 1
ATOM 3808 C C . LYS E 1 18 ? -3.803 30.371 11.265 1.00 95.52 156 LYS E C 1
ATOM 3809 O O . LYS E 1 18 ? -4.336 29.784 12.212 1.00 99.28 156 LYS E O 1
ATOM 3815 N N . LYS E 1 19 ? -3.281 31.592 11.395 1.00 88.29 157 LYS E N 1
ATOM 3816 C CA . LYS E 1 19 ? -3.252 32.266 12.690 1.00 81.52 157 LYS E CA 1
ATOM 3817 C C . LYS E 1 19 ? -4.614 32.758 13.147 1.00 84.79 157 LYS E C 1
ATOM 3818 O O . LYS E 1 19 ? -4.751 33.156 14.308 1.00 91.88 157 LYS E O 1
ATOM 3824 N N . PHE E 1 20 ? -5.618 32.760 12.275 1.00 83.51 158 PHE E N 1
ATOM 3825 C CA . PHE E 1 20 ? -6.903 33.314 12.673 1.00 80.22 158 PHE E CA 1
ATOM 3826 C C . PHE E 1 20 ? -7.668 32.381 13.599 1.00 83.51 158 PHE E C 1
ATOM 3827 O O . PHE E 1 20 ? -8.549 32.846 14.329 1.00 84.30 158 PHE E O 1
ATOM 3835 N N . ASP E 1 21 ? -7.370 31.079 13.580 1.00 86.89 159 ASP E N 1
ATOM 3836 C CA . ASP E 1 21 ? -7.947 30.195 14.587 1.00 84.98 159 ASP E CA 1
ATOM 3837 C C . ASP E 1 21 ? -7.497 30.585 15.985 1.00 84.17 159 ASP E C 1
ATOM 3838 O O . ASP E 1 21 ? -8.305 30.613 16.920 1.00 85.78 159 ASP E O 1
ATOM 3843 N N . TYR E 1 22 ? -6.220 30.929 16.141 1.00 82.19 160 TYR E N 1
ATOM 3844 C CA . TYR E 1 22 ? -5.751 31.383 17.442 1.00 77.25 160 TYR E CA 1
ATOM 3845 C C . TYR E 1 22 ? -6.413 32.697 17.837 1.00 78.54 160 TYR E C 1
ATOM 3846 O O . TYR E 1 22 ? -6.781 32.889 19.000 1.00 73.59 160 TYR E O 1
ATOM 3855 N N . LEU E 1 23 ? -6.548 33.625 16.888 1.00 79.47 161 LEU E N 1
ATOM 3856 C CA . LEU E 1 23 ? -7.040 34.952 17.239 1.00 81.67 161 LEU E CA 1
ATOM 3857 C C . LEU E 1 23 ? -8.483 34.905 17.717 1.00 82.25 161 LEU E C 1
ATOM 3858 O O . LEU E 1 23 ? -8.869 35.685 18.597 1.00 83.60 161 LEU E O 1
ATOM 3863 N N . PHE E 1 24 ? -9.278 33.972 17.195 1.00 79.78 162 PHE E N 1
ATOM 3864 C CA . PHE E 1 24 ? -10.668 33.848 17.606 1.00 83.99 162 PHE E CA 1
ATOM 3865 C C . PHE E 1 24 ? -10.872 32.743 18.636 1.00 83.66 162 PHE E C 1
ATOM 3866 O O . PHE E 1 24 ? -12.007 32.306 18.855 1.00 87.19 162 PHE E O 1
ATOM 3874 N N . GLY E 1 25 ? -9.799 32.312 19.296 1.00 80.48 163 GLY E N 1
ATOM 3875 C CA . GLY E 1 25 ? -9.921 31.407 20.418 1.00 80.85 163 GLY E CA 1
ATOM 3876 C C . GLY E 1 25 ? -10.255 29.990 20.037 1.00 81.24 163 GLY E C 1
ATOM 3877 O O . GLY E 1 25 ? -10.943 29.304 20.798 1.00 83.70 163 GLY E O 1
ATOM 3878 N N . LYS E 1 26 ? -9.814 29.538 18.860 1.00 79.70 164 LYS E N 1
ATOM 3879 C CA . LYS E 1 26 ? -10.064 28.172 18.417 1.00 80.80 164 LYS E CA 1
ATOM 3880 C C . LYS E 1 26 ? -8.794 27.345 18.253 1.00 80.33 164 LYS E C 1
ATOM 3881 O O . LYS E 1 26 ? -8.871 26.213 17.762 1.00 83.87 164 LYS E O 1
ATOM 3887 N N . ALA E 1 27 ? -7.632 27.861 18.649 1.00 80.71 165 ALA E N 1
ATOM 3888 C CA . ALA E 1 27 ? -6.393 27.077 18.597 1.00 81.29 165 ALA E CA 1
ATOM 3889 C C . ALA E 1 27 ? -6.304 26.234 19.865 1.00 71.11 165 ALA E C 1
ATOM 3890 O O . ALA E 1 27 ? -5.701 26.625 20.866 1.00 69.55 165 ALA E O 1
ATOM 3892 N N . THR E 1 28 ? -6.937 25.067 19.816 1.00 75.96 166 THR E N 1
ATOM 3893 C CA . THR E 1 28 ? -6.922 24.148 20.943 1.00 80.57 166 THR E CA 1
ATOM 3894 C C . THR E 1 28 ? -5.497 23.777 21.342 1.00 75.21 166 THR E C 1
ATOM 3895 O O . THR E 1 28 ? -4.602 23.652 20.497 1.00 74.92 166 THR E O 1
ATOM 3899 N N . GLY E 1 29 ? -5.281 23.632 22.654 1.00 74.23 167 GLY E N 1
ATOM 3900 C CA . GLY E 1 29 ? -3.942 23.409 23.165 1.00 71.28 167 GLY E CA 1
ATOM 3901 C C . GLY E 1 29 ? -3.422 21.983 22.953 1.00 74.19 167 GLY E C 1
ATOM 3902 O O . GLY E 1 29 ? -4.174 21.018 22.802 1.00 69.63 167 GLY E O 1
ATOM 3903 N N . ASN E 1 30 ? -2.093 21.881 22.917 1.00 74.95 168 ASN E N 1
ATOM 3904 C CA . ASN E 1 30 ? -1.343 20.628 22.803 1.00 73.71 168 ASN E CA 1
ATOM 3905 C C . ASN E 1 30 ? 0.123 20.897 23.175 1.00 80.36 168 ASN E C 1
ATOM 3906 O O . ASN E 1 30 ? 0.470 21.980 23.664 1.00 86.73 168 ASN E O 1
ATOM 3911 N N . SER E 1 31 ? 0.991 19.902 22.941 1.00 74.90 169 SER E N 1
ATOM 3912 C CA . SER E 1 31 ? 2.374 19.998 23.405 1.00 71.79 169 SER E CA 1
ATOM 3913 C C . SER E 1 31 ? 3.102 21.184 22.785 1.00 72.06 169 SER E C 1
ATOM 3914 O O . SER E 1 31 ? 4.012 21.739 23.409 1.00 60.93 169 SER E O 1
ATOM 3917 N N . HIS E 1 32 ? 2.711 21.607 21.580 1.00 67.99 170 HIS E N 1
ATOM 3918 C CA . HIS E 1 32 ? 3.358 22.744 20.939 1.00 68.68 170 HIS E CA 1
ATOM 3919 C C . HIS E 1 32 ? 2.510 24.005 20.957 1.00 69.19 170 HIS E C 1
ATOM 3920 O O . HIS E 1 32 ? 2.960 25.038 20.446 1.00 71.23 170 HIS E O 1
ATOM 3927 N N . THR E 1 33 ? 1.324 23.961 21.565 1.00 65.71 171 THR E N 1
ATOM 3928 C CA . THR E 1 33 ? 0.380 25.065 21.527 1.00 68.71 171 THR E CA 1
ATOM 3929 C C . THR E 1 33 ? -0.120 25.324 22.937 1.00 73.78 171 THR E C 1
ATOM 3930 O O . THR E 1 33 ? -0.737 24.446 23.548 1.00 74.72 171 THR E O 1
ATOM 3934 N N . LEU E 1 34 ? 0.178 26.509 23.460 1.00 61.99 172 LEU E N 1
ATOM 3935 C CA . LEU E 1 34 ? -0.362 26.928 24.740 1.00 63.74 172 LEU E CA 1
ATOM 3936 C C . LEU E 1 34 ? -1.810 27.403 24.569 1.00 69.00 172 LEU E C 1
ATOM 3937 O O . LEU E 1 34 ? -2.123 28.190 23.666 1.00 73.61 172 LEU E O 1
ATOM 3942 N N . ASP E 1 35 ? -2.702 26.895 25.407 1.00 66.45 173 ASP E N 1
ATOM 3943 C CA . ASP E 1 35 ? -4.128 27.150 25.232 1.00 69.58 173 ASP E CA 1
ATOM 3944 C C . ASP E 1 35 ? -4.485 28.544 25.749 1.00 70.83 173 ASP E C 1
ATOM 3945 O O . ASP E 1 35 ? -4.467 28.805 26.957 1.00 72.75 173 ASP E O 1
ATOM 3950 N N . ARG E 1 36 ? -4.848 29.434 24.847 1.00 71.11 174 ARG E N 1
ATOM 3951 C CA . ARG E 1 36 ? -5.389 30.726 25.245 1.00 85.08 174 ARG E CA 1
ATOM 3952 C C . ARG E 1 36 ? -6.768 30.927 24.629 1.00 76.19 174 ARG E C 1
ATOM 3953 O O . ARG E 1 36 ? -7.192 32.049 24.382 1.00 78.05 174 ARG E O 1
ATOM 3961 N N . THR E 1 37 ? -7.476 29.822 24.399 1.00 69.53 175 THR E N 1
ATOM 3962 C CA . THR E 1 37 ? -8.724 29.853 23.635 1.00 76.34 175 THR E CA 1
ATOM 3963 C C . THR E 1 37 ? -9.801 30.673 24.324 1.00 76.79 175 THR E C 1
ATOM 3964 O O . THR E 1 37 ? -10.530 31.421 23.671 1.00 75.59 175 THR E O 1
ATOM 3968 N N . ASN E 1 38 ? -9.967 30.488 25.631 1.00 86.52 176 ASN E N 1
ATOM 3969 C CA . ASN E 1 38 ? -10.989 31.241 26.339 1.00 85.94 176 ASN E CA 1
ATOM 3970 C C . ASN E 1 38 ? -10.619 32.715 26.376 1.00 81.12 176 ASN E C 1
ATOM 3971 O O . ASN E 1 38 ? -11.471 33.591 26.183 1.00 77.27 176 ASN E O 1
ATOM 3976 N N . GLN E 1 39 ? -9.345 33.012 26.613 1.00 81.72 177 GLN E N 1
ATOM 3977 C CA . GLN E 1 39 ? -8.939 34.406 26.709 1.00 70.38 177 GLN E CA 1
ATOM 3978 C C . GLN E 1 39 ? -9.152 35.135 25.388 1.00 73.23 177 GLN E C 1
ATOM 3979 O O . GLN E 1 39 ? -9.634 36.275 25.372 1.00 74.55 177 GLN E O 1
ATOM 3985 N N . LEU E 1 40 ? -8.774 34.513 24.269 1.00 73.85 178 LEU E N 1
ATOM 3986 C CA . LEU E 1 40 ? -8.870 35.209 22.988 1.00 75.23 178 LEU E CA 1
ATOM 3987 C C . LEU E 1 40 ? -10.314 35.311 22.528 1.00 80.79 178 LEU E C 1
ATOM 3988 O O . LEU E 1 40 ? -10.735 36.340 21.988 1.00 91.59 178 LEU E O 1
ATOM 3993 N N . ALA E 1 41 ? -11.090 34.258 22.738 1.00 81.11 179 ALA E N 1
ATOM 3994 C CA . ALA E 1 41 ? -12.490 34.303 22.344 1.00 79.93 179 ALA E CA 1
ATOM 3995 C C . ALA E 1 41 ? -13.233 35.415 23.074 1.00 77.10 179 ALA E C 1
ATOM 3996 O O . ALA E 1 41 ? -14.007 36.164 22.467 1.00 77.14 179 ALA E O 1
ATOM 3998 N N . LEU E 1 42 ? -13.006 35.543 24.380 1.00 74.27 180 LEU E N 1
ATOM 3999 C CA . LEU E 1 42 ? -13.703 36.573 25.131 1.00 72.90 180 LEU E CA 1
ATOM 4000 C C . LEU E 1 42 ? -13.285 37.950 24.671 1.00 77.82 180 LEU E C 1
ATOM 4001 O O . LEU E 1 42 ? -14.119 38.856 24.581 1.00 90.65 180 LEU E O 1
ATOM 4006 N N . GLU E 1 43 ? -12.005 38.120 24.354 1.00 79.22 181 GLU E N 1
ATOM 4007 C CA . GLU E 1 43 ? -11.532 39.436 23.958 1.00 81.89 181 GLU E CA 1
ATOM 4008 C C . GLU E 1 43 ? -12.118 39.856 22.621 1.00 85.48 181 GLU E C 1
ATOM 4009 O O . GLU E 1 43 ? -12.424 41.038 22.428 1.00 89.95 181 GLU E O 1
ATOM 4023 N N . LYS E 1 45 ? -15.066 38.955 21.513 1.00 87.80 183 LYS E N 1
ATOM 4024 C CA . LYS E 1 45 ? -16.423 39.323 21.889 1.00 88.01 183 LYS E CA 1
ATOM 4025 C C . LYS E 1 45 ? -16.461 40.722 22.497 1.00 89.39 183 LYS E C 1
ATOM 4026 O O . LYS E 1 45 ? -17.297 41.552 22.126 1.00 87.16 183 LYS E O 1
ATOM 4032 N N . ARG E 1 46 ? -15.538 41.005 23.416 1.00 87.47 184 ARG E N 1
ATOM 4033 C CA . ARG E 1 46 ? -15.488 42.309 24.062 1.00 79.63 184 ARG E CA 1
ATOM 4034 C C . ARG E 1 46 ? -15.219 43.415 23.053 1.00 90.60 184 ARG E C 1
ATOM 4035 O O . ARG E 1 46 ? -15.819 44.493 23.122 1.00 97.61 184 ARG E O 1
ATOM 4043 N N . LEU E 1 47 ? -14.300 43.175 22.124 1.00 86.80 185 LEU E N 1
ATOM 4044 C CA . LEU E 1 47 ? -13.949 44.175 21.128 1.00 83.72 185 LEU E CA 1
ATOM 4045 C C . LEU E 1 47 ? -14.994 44.282 20.037 1.00 87.26 185 LEU E C 1
ATOM 4046 O O . LEU E 1 47 ? -14.998 45.268 19.294 1.00 93.28 185 LEU E O 1
ATOM 4051 N N . GLY E 1 48 ? -15.884 43.306 19.924 1.00 84.34 186 GLY E N 1
ATOM 4052 C CA . GLY E 1 48 ? -16.860 43.356 18.860 1.00 87.25 186 GLY E CA 1
ATOM 4053 C C . GLY E 1 48 ? -16.320 42.949 17.513 1.00 90.43 186 GLY E C 1
ATOM 4054 O O . GLY E 1 48 ? -16.809 43.428 16.489 1.00 90.92 186 GLY E O 1
ATOM 4055 N N . VAL E 1 49 ? -15.296 42.103 17.481 1.00 91.60 187 VAL E N 1
ATOM 4056 C CA . VAL E 1 49 ? -14.725 41.603 16.235 1.00 92.83 187 VAL E CA 1
ATOM 4057 C C . VAL E 1 49 ? -15.267 40.196 16.009 1.00 91.01 187 VAL E C 1
ATOM 4058 O O . VAL E 1 49 ? -14.964 39.269 16.768 1.00 86.76 187 VAL E O 1
ATOM 4062 N N . ALA E 1 50 ? -16.072 40.034 14.969 1.00 96.63 188 ALA E N 1
ATOM 4063 C CA . ALA E 1 50 ? -16.633 38.732 14.653 1.00 99.75 188 ALA E CA 1
ATOM 4064 C C . ALA E 1 50 ? -15.667 37.931 13.789 1.00 96.86 188 ALA E C 1
ATOM 4065 O O . ALA E 1 50 ? -14.803 38.480 13.105 1.00 91.97 188 ALA E O 1
ATOM 4067 N N . ASP E 1 51 ? -15.820 36.608 13.842 1.00 97.74 189 ASP E N 1
ATOM 4068 C CA . ASP E 1 51 ? -15.026 35.680 13.038 1.00 100.04 189 ASP E CA 1
ATOM 4069 C C . ASP E 1 51 ? -15.605 35.552 11.620 1.00 110.45 189 ASP E C 1
ATOM 4070 O O . ASP E 1 51 ? -15.992 34.477 11.165 1.00 120.27 189 ASP E O 1
ATOM 4075 N N . ASP E 1 52 ? -15.706 36.689 10.932 1.00 112.43 190 ASP E N 1
ATOM 4076 C CA . ASP E 1 52 ? -16.143 36.710 9.538 1.00 117.74 190 ASP E CA 1
ATOM 4077 C C . ASP E 1 52 ? -15.053 37.360 8.686 1.00 124.70 190 ASP E C 1
ATOM 4078 O O . ASP E 1 52 ? -13.937 37.613 9.149 1.00 120.75 190 ASP E O 1
ATOM 4083 N N . ILE E 1 53 ? -15.381 37.622 7.421 1.00 106.97 191 ILE E N 1
ATOM 4084 C CA . ILE E 1 53 ? -14.405 38.229 6.519 1.00 115.76 191 ILE E CA 1
ATOM 4085 C C . ILE E 1 53 ? -14.015 39.622 7.009 1.00 116.95 191 ILE E C 1
ATOM 4086 O O . ILE E 1 53 ? -12.833 39.987 7.000 1.00 119.56 191 ILE E O 1
ATOM 4091 N N . ASN E 1 54 ? -14.997 40.417 7.454 1.00 114.57 192 ASN E N 1
ATOM 4092 C CA . ASN E 1 54 ? -14.709 41.757 7.971 1.00 111.91 192 ASN E CA 1
ATOM 4093 C C . ASN E 1 54 ? -13.832 41.705 9.220 1.00 107.66 192 ASN E C 1
ATOM 4094 O O . ASN E 1 54 ? -12.857 42.459 9.343 1.00 108.62 192 ASN E O 1
ATOM 4099 N N . GLY E 1 55 ? -14.177 40.830 10.166 1.00 97.34 193 GLY E N 1
ATOM 4100 C CA . GLY E 1 55 ? -13.375 40.708 11.370 1.00 95.75 193 GLY E CA 1
ATOM 4101 C C . GLY E 1 55 ? -11.922 40.408 11.062 1.00 98.94 193 GLY E C 1
ATOM 4102 O O . GLY E 1 55 ? -11.018 40.934 11.716 1.00 98.55 193 GLY E O 1
ATOM 4103 N N . HIS E 1 56 ? -11.681 39.518 10.093 1.00 100.81 194 HIS E N 1
ATOM 4104 C CA . HIS E 1 56 ? -10.314 39.195 9.701 1.00 97.21 194 HIS E CA 1
ATOM 4105 C C . HIS E 1 56 ? -9.606 40.420 9.140 1.00 98.73 194 HIS E C 1
ATOM 4106 O O . HIS E 1 56 ? -8.419 40.638 9.401 1.00 103.37 194 HIS E O 1
ATOM 4113 N N . ALA E 1 57 ? -10.318 41.237 8.371 1.00 97.79 195 ALA E N 1
ATOM 4114 C CA . ALA E 1 57 ? -9.663 42.392 7.775 1.00 102.72 195 ALA E CA 1
ATOM 4115 C C . ALA E 1 57 ? -9.267 43.393 8.848 1.00 105.06 195 ALA E C 1
ATOM 4116 O O . ALA E 1 57 ? -8.189 43.995 8.777 1.00 107.39 195 ALA E O 1
ATOM 4118 N N . VAL E 1 58 ? -10.117 43.556 9.865 1.00 102.85 196 VAL E N 1
ATOM 4119 C CA . VAL E 1 58 ? -9.819 44.476 10.955 1.00 98.40 196 VAL E CA 1
ATOM 4120 C C . VAL E 1 58 ? -8.564 44.036 11.693 1.00 99.03 196 VAL E C 1
ATOM 4121 O O . VAL E 1 58 ? -7.691 44.855 12.008 1.00 104.75 196 VAL E O 1
ATOM 4125 N N . LEU E 1 59 ? -8.453 42.741 11.984 1.00 94.53 197 LEU E N 1
ATOM 4126 C CA . LEU E 1 59 ? -7.281 42.244 12.695 1.00 88.97 197 LEU E CA 1
ATOM 4127 C C . LEU E 1 59 ? -6.052 42.276 11.802 1.00 91.56 197 LEU E C 1
ATOM 4128 O O . LEU E 1 59 ? -5.002 42.804 12.189 1.00 95.34 197 LEU E O 1
ATOM 4133 N N . ALA E 1 60 ? -6.174 41.736 10.588 1.00 88.01 198 ALA E N 1
ATOM 4134 C CA . ALA E 1 60 ? -5.047 41.717 9.670 1.00 87.82 198 ALA E CA 1
ATOM 4135 C C . ALA E 1 60 ? -4.480 43.114 9.492 1.00 97.21 198 ALA E C 1
ATOM 4136 O O . ALA E 1 60 ? -3.269 43.327 9.616 1.00 103.05 198 ALA E O 1
ATOM 4138 N N . GLU E 1 61 ? -5.352 44.093 9.250 1.00 98.64 199 GLU E N 1
ATOM 4139 C CA . GLU E 1 61 ? -4.871 45.456 9.064 1.00 103.23 199 GLU E CA 1
ATOM 4140 C C . GLU E 1 61 ? -4.188 45.978 10.328 1.00 96.55 199 GLU E C 1
ATOM 4141 O O . GLU E 1 61 ? -3.138 46.627 10.250 1.00 96.76 199 GLU E O 1
ATOM 4147 N N . HIS E 1 62 ? -4.755 45.689 11.502 1.00 90.09 200 HIS E N 1
ATOM 4148 C CA . HIS E 1 62 ? -4.198 46.222 12.743 1.00 85.17 200 HIS E CA 1
ATOM 4149 C C . HIS E 1 62 ? -2.797 45.679 13.007 1.00 87.36 200 HIS E C 1
ATOM 4150 O O . HIS E 1 62 ? -1.875 46.440 13.325 1.00 89.58 200 HIS E O 1
ATOM 4157 N N . PHE E 1 63 ? -2.620 44.357 12.923 1.00 80.39 201 PHE E N 1
ATOM 4158 C CA . PHE E 1 63 ? -1.297 43.808 13.204 1.00 81.07 201 PHE E CA 1
ATOM 4159 C C . PHE E 1 63 ? -0.299 44.144 12.097 1.00 91.56 201 PHE E C 1
ATOM 4160 O O . PHE E 1 63 ? 0.897 44.277 12.371 1.00 97.33 201 PHE E O 1
ATOM 4168 N N . THR E 1 64 ? -0.760 44.328 10.857 1.00 92.28 202 THR E N 1
ATOM 4169 C CA . THR E 1 64 ? 0.162 44.779 9.816 1.00 99.63 202 THR E CA 1
ATOM 4170 C C . THR E 1 64 ? 0.641 46.198 10.097 1.00 105.39 202 THR E C 1
ATOM 4171 O O . THR E 1 64 ? 1.821 46.516 9.910 1.00 111.80 202 THR E O 1
ATOM 4175 N N . GLN E 1 65 ? -0.267 47.068 10.532 1.00 103.84 203 GLN E N 1
ATOM 4176 C CA . GLN E 1 65 ? 0.105 48.446 10.819 1.00 103.38 203 GLN E CA 1
ATOM 4177 C C . GLN E 1 65 ? 0.998 48.523 12.053 1.00 96.39 203 GLN E C 1
ATOM 4178 O O . GLN E 1 65 ? 1.834 49.428 12.164 1.00 91.36 203 GLN E O 1
ATOM 4184 N N . ALA E 1 66 ? 0.835 47.583 12.988 1.00 89.16 204 ALA E N 1
ATOM 4185 C CA . ALA E 1 66 ? 1.702 47.553 14.159 1.00 88.61 204 ALA E CA 1
ATOM 4186 C C . ALA E 1 66 ? 3.147 47.258 13.777 1.00 97.51 204 ALA E C 1
ATOM 4187 O O . ALA E 1 66 ? 4.074 47.644 14.504 1.00 92.31 204 ALA E O 1
ATOM 4189 N N . THR E 1 67 ? 3.359 46.555 12.655 1.00 102.54 205 THR E N 1
ATOM 4190 C CA . THR E 1 67 ? 4.703 46.284 12.150 1.00 106.20 205 THR E CA 1
ATOM 4191 C C . THR E 1 67 ? 5.305 47.448 11.378 1.00 115.66 205 THR E C 1
ATOM 4192 O O . THR E 1 67 ? 6.528 47.493 11.212 1.00 123.30 205 THR E O 1
ATOM 4196 N N . LYS E 1 68 ? 4.489 48.369 10.863 1.00 120.02 206 LYS E N 1
ATOM 4197 C CA . LYS E 1 68 ? 5.068 49.454 10.080 1.00 123.64 206 LYS E CA 1
ATOM 4198 C C . LYS E 1 68 ? 5.806 50.439 10.969 1.00 127.35 206 LYS E C 1
ATOM 4199 O O . LYS E 1 68 ? 6.736 51.105 10.509 1.00 126.25 206 LYS E O 1
ATOM 4205 N N . ASP E 1 69 ? 5.438 50.494 12.243 1.00 133.24 207 ASP E N 1
ATOM 4206 C CA . ASP E 1 69 ? 6.103 51.314 13.240 1.00 145.48 207 ASP E CA 1
ATOM 4207 C C . ASP E 1 69 ? 7.318 50.592 13.813 1.00 148.87 207 ASP E C 1
ATOM 4208 O O . ASP E 1 69 ? 7.333 49.367 13.959 1.00 150.01 207 ASP E O 1
ATOM 4213 N N . SER E 1 70 ? 8.361 51.360 14.098 1.00 151.69 208 SER E N 1
ATOM 4214 C CA . SER E 1 70 ? 9.498 50.853 14.846 1.00 149.64 208 SER E CA 1
ATOM 4215 C C . SER E 1 70 ? 9.536 51.393 16.270 1.00 142.55 208 SER E C 1
ATOM 4216 O O . SER E 1 70 ? 10.448 51.036 17.022 1.00 144.12 208 SER E O 1
ATOM 4219 N N . ASN E 1 71 ? 8.561 52.220 16.677 1.00 132.21 209 ASN E N 1
ATOM 4220 C CA . ASN E 1 71 ? 8.597 52.831 18.004 1.00 126.07 209 ASN E CA 1
ATOM 4221 C C . ASN E 1 71 ? 7.808 52.039 19.036 1.00 115.06 209 ASN E C 1
ATOM 4222 O O . ASN E 1 71 ? 7.682 52.492 20.181 1.00 110.41 209 ASN E O 1
ATOM 4227 N N . ASN E 1 72 ? 7.259 50.885 18.656 1.00 106.57 210 ASN E N 1
ATOM 4228 C CA . ASN E 1 72 ? 6.528 50.028 19.578 1.00 97.30 210 ASN E CA 1
ATOM 4229 C C . ASN E 1 72 ? 7.226 48.693 19.790 1.00 96.10 210 ASN E C 1
ATOM 4230 O O . ASN E 1 72 ? 6.602 47.754 20.292 1.00 98.46 210 ASN E O 1
ATOM 4235 N N . ILE E 1 73 ? 8.495 48.578 19.413 1.00 93.09 211 ILE E N 1
ATOM 4236 C CA . ILE E 1 73 ? 9.241 47.344 19.622 1.00 93.13 211 ILE E CA 1
ATOM 4237 C C . ILE E 1 73 ? 9.762 47.350 21.049 1.00 94.49 211 ILE E C 1
ATOM 4238 O O . ILE E 1 73 ? 10.516 48.249 21.441 1.00 92.53 211 ILE E O 1
ATOM 4243 N N . VAL E 1 74 ? 9.323 46.374 21.842 1.00 88.68 212 VAL E N 1
ATOM 4244 C CA . VAL E 1 74 ? 9.733 46.310 23.238 1.00 87.99 212 VAL E CA 1
ATOM 4245 C C . VAL E 1 74 ? 10.812 45.264 23.515 1.00 87.12 212 VAL E C 1
ATOM 4246 O O . VAL E 1 74 ? 11.511 45.370 24.535 1.00 87.55 212 VAL E O 1
ATOM 4250 N N . LYS E 1 75 ? 10.970 44.264 22.656 1.00 83.66 213 LYS E N 1
ATOM 4251 C CA . LYS E 1 75 ? 11.985 43.252 22.910 1.00 86.87 213 LYS E CA 1
ATOM 4252 C C . LYS E 1 75 ? 12.442 42.628 21.601 1.00 88.00 213 LYS E C 1
ATOM 4253 O O . LYS E 1 75 ? 11.630 42.398 20.703 1.00 85.56 213 LYS E O 1
ATOM 4259 N N . LYS E 1 76 ? 13.745 42.359 21.497 1.00 90.57 214 LYS E N 1
ATOM 4260 C CA . LYS E 1 76 ? 14.303 41.656 20.352 1.00 92.97 214 LYS E CA 1
ATOM 4261 C C . LYS E 1 76 ? 15.003 40.391 20.834 1.00 98.19 214 LYS E C 1
ATOM 4262 O O . LYS E 1 76 ? 15.462 40.319 21.976 1.00 106.36 214 LYS E O 1
ATOM 4268 N N . TYR E 1 77 ? 15.027 39.370 19.976 1.00 100.36 215 TYR E N 1
ATOM 4269 C CA . TYR E 1 77 ? 15.695 38.110 20.281 1.00 100.14 215 TYR E CA 1
ATOM 4270 C C . TYR E 1 77 ? 16.160 37.439 18.991 1.00 103.15 215 TYR E C 1
ATOM 4271 O O . TYR E 1 77 ? 15.485 37.512 17.958 1.00 97.66 215 TYR E O 1
ATOM 4280 N N . THR E 1 78 ? 17.337 36.816 19.055 1.00 108.55 216 THR E N 1
ATOM 4281 C CA . THR E 1 78 ? 17.923 36.120 17.916 1.00 112.60 216 THR E CA 1
ATOM 4282 C C . THR E 1 78 ? 18.514 34.791 18.371 1.00 117.38 216 THR E C 1
ATOM 4283 O O . THR E 1 78 ? 19.261 34.755 19.353 1.00 122.68 216 THR E O 1
ATOM 4287 N N . ASP E 1 79 ? 18.183 33.700 17.675 1.00 117.38 217 ASP E N 1
ATOM 4288 C CA . ASP E 1 79 ? 18.893 32.452 17.938 1.00 120.60 217 ASP E CA 1
ATOM 4289 C C . ASP E 1 79 ? 19.238 31.786 16.610 1.00 126.19 217 ASP E C 1
ATOM 4290 O O . ASP E 1 79 ? 19.122 32.409 15.549 1.00 127.80 217 ASP E O 1
ATOM 4295 N N . GLN E 1 80 ? 19.691 30.535 16.652 1.00 126.02 218 GLN E N 1
ATOM 4296 C CA . GLN E 1 80 ? 20.102 29.875 15.423 1.00 126.63 218 GLN E CA 1
ATOM 4297 C C . GLN E 1 80 ? 18.967 29.768 14.411 1.00 119.41 218 GLN E C 1
ATOM 4298 O O . GLN E 1 80 ? 19.225 29.656 13.210 1.00 125.88 218 GLN E O 1
ATOM 4304 N N . TYR E 1 81 ? 17.720 29.837 14.852 1.00 118.11 219 TYR E N 1
ATOM 4305 C CA . TYR E 1 81 ? 16.592 29.656 13.946 1.00 117.87 219 TYR E CA 1
ATOM 4306 C C . TYR E 1 81 ? 16.166 30.939 13.236 1.00 120.08 219 TYR E C 1
ATOM 4307 O O . TYR E 1 81 ? 15.765 30.873 12.067 1.00 121.88 219 TYR E O 1
ATOM 4316 N N . GLY E 1 82 ? 16.286 32.105 13.870 1.00 99.74 220 GLY E N 1
ATOM 4317 C CA . GLY E 1 82 ? 15.887 33.335 13.204 1.00 87.24 220 GLY E CA 1
ATOM 4318 C C . GLY E 1 82 ? 15.826 34.519 14.157 1.00 96.83 220 GLY E C 1
ATOM 4319 O O . GLY E 1 82 ? 16.426 34.501 15.237 1.00 84.96 220 GLY E O 1
ATOM 4320 N N . SER E 1 83 ? 15.116 35.564 13.709 1.00 92.27 221 SER E N 1
ATOM 4321 C CA . SER E 1 83 ? 14.970 36.830 14.426 1.00 93.54 221 SER E CA 1
ATOM 4322 C C . SER E 1 83 ? 13.517 37.115 14.796 1.00 94.23 221 SER E C 1
ATOM 4323 O O . SER E 1 83 ? 12.611 36.980 13.965 1.00 96.42 221 SER E O 1
ATOM 4326 N N . PHE E 1 84 ? 13.298 37.550 16.037 1.00 91.05 222 PHE E N 1
ATOM 4327 C CA . PHE E 1 84 ? 11.948 37.763 16.535 1.00 85.85 222 PHE E CA 1
ATOM 4328 C C . PHE E 1 84 ? 11.907 39.058 17.330 1.00 92.54 222 PHE E C 1
ATOM 4329 O O . PHE E 1 84 ? 12.925 39.534 17.832 1.00 105.64 222 PHE E O 1
ATOM 4337 N N . GLU E 1 85 ? 10.713 39.624 17.453 1.00 87.09 223 GLU E N 1
ATOM 4338 C CA . GLU E 1 85 ? 10.536 40.864 18.188 1.00 87.40 223 GLU E CA 1
ATOM 4339 C C . GLU E 1 85 ? 9.125 40.890 18.768 1.00 88.51 223 GLU E C 1
ATOM 4340 O O . GLU E 1 85 ? 8.207 40.254 18.240 1.00 89.14 223 GLU E O 1
ATOM 4346 N N . ILE E 1 86 ? 8.972 41.610 19.876 1.00 82.89 224 ILE E N 1
ATOM 4347 C CA . ILE E 1 86 ? 7.680 41.840 20.505 1.00 79.73 224 ILE E CA 1
ATOM 4348 C C . ILE E 1 86 ? 7.291 43.300 20.308 1.00 86.10 224 ILE E C 1
ATOM 4349 O O . ILE E 1 86 ? 8.130 44.201 20.428 1.00 95.43 224 ILE E O 1
ATOM 4354 N N . ARG E 1 87 ? 6.026 43.529 19.966 1.00 84.06 225 ARG E N 1
ATOM 4355 C CA . ARG E 1 87 ? 5.497 44.860 19.703 1.00 78.24 225 ARG E CA 1
ATOM 4356 C C . ARG E 1 87 ? 4.229 45.068 20.515 1.00 80.90 225 ARG E C 1
ATOM 4357 O O . ARG E 1 87 ? 3.405 44.155 20.625 1.00 90.18 225 ARG E O 1
ATOM 4365 N N . GLU E 1 88 ? 4.088 46.248 21.115 1.00 77.05 226 GLU E N 1
ATOM 4366 C CA . GLU E 1 88 ? 2.846 46.628 21.776 1.00 86.14 226 GLU E CA 1
ATOM 4367 C C . GLU E 1 88 ? 2.048 47.548 20.863 1.00 87.09 226 GLU E C 1
ATOM 4368 O O . GLU E 1 88 ? 2.617 48.440 20.234 1.00 92.58 226 GLU E O 1
ATOM 4374 N N . SER E 1 89 ? 0.729 47.344 20.802 1.00 83.91 227 SER E N 1
ATOM 4375 C CA . SER E 1 89 ? -0.121 48.120 19.900 1.00 80.90 227 SER E CA 1
ATOM 4376 C C . SER E 1 89 ? -1.472 48.387 20.548 1.00 83.71 227 SER E C 1
ATOM 4377 O O . SER E 1 89 ? -2.010 47.538 21.264 1.00 85.10 227 SER E O 1
ATOM 4380 N N . PHE E 1 90 ? -1.999 49.586 20.317 1.00 85.33 228 PHE E N 1
ATOM 4381 C CA . PHE E 1 90 ? -3.263 49.983 20.909 1.00 82.76 228 PHE E CA 1
ATOM 4382 C C . PHE E 1 90 ? -4.377 49.801 19.885 1.00 80.87 228 PHE E C 1
ATOM 4383 O O . PHE E 1 90 ? -4.217 50.158 18.716 1.00 85.99 228 PHE E O 1
ATOM 4391 N N . PHE E 1 91 ? -5.497 49.222 20.319 1.00 75.22 229 PHE E N 1
ATOM 4392 C CA . PHE E 1 91 ? -6.585 48.862 19.410 1.00 76.27 229 PHE E CA 1
ATOM 4393 C C . PHE E 1 91 ? -7.949 49.178 20.008 1.00 82.98 229 PHE E C 1
ATOM 4394 O O . PHE E 1 91 ? -8.255 48.757 21.127 1.00 86.15 229 PHE E O 1
ATOM 4402 N N . ILE E 1 92 ? -8.759 49.936 19.276 1.00 85.38 230 ILE E N 1
ATOM 4403 C CA . ILE E 1 92 ? -10.170 50.114 19.599 1.00 85.12 230 ILE E CA 1
ATOM 4404 C C . ILE E 1 92 ? -10.974 49.339 18.566 1.00 82.66 230 ILE E C 1
ATOM 4405 O O . ILE E 1 92 ? -10.751 49.483 17.359 1.00 88.79 230 ILE E O 1
ATOM 4410 N N . GLY E 1 93 ? -11.875 48.485 19.039 1.00 79.70 231 GLY E N 1
ATOM 4411 C CA . GLY E 1 93 ? -12.625 47.618 18.165 1.00 77.21 231 GLY E CA 1
ATOM 4412 C C . GLY E 1 93 ? -13.957 48.209 17.750 1.00 82.02 231 GLY E C 1
ATOM 4413 O O . GLY E 1 93 ? -14.379 49.273 18.221 1.00 82.61 231 GLY E O 1
ATOM 4414 N N . PRO E 1 94 ? -14.657 47.516 16.860 1.00 84.88 232 PRO E N 1
ATOM 4415 C CA . PRO E 1 94 ? -15.973 48.017 16.430 1.00 90.95 232 PRO E CA 1
ATOM 4416 C C . PRO E 1 94 ? -16.919 48.285 17.588 1.00 94.24 232 PRO E C 1
ATOM 4417 O O . PRO E 1 94 ? -17.751 49.198 17.502 1.00 103.03 232 PRO E O 1
ATOM 4421 N N . SER E 1 95 ? -16.766 47.564 18.700 1.00 90.68 233 SER E N 1
ATOM 4422 C CA . SER E 1 95 ? -17.588 47.797 19.882 1.00 92.62 233 SER E CA 1
ATOM 4423 C C . SER E 1 95 ? -17.247 49.086 20.623 1.00 89.82 233 SER E C 1
ATOM 4424 O O . SER E 1 95 ? -18.020 49.495 21.488 1.00 89.47 233 SER E O 1
ATOM 4427 N N . GLY E 1 96 ? -16.097 49.708 20.364 1.00 88.88 234 GLY E N 1
ATOM 4428 C CA . GLY E 1 96 ? -15.670 50.839 21.157 1.00 88.53 234 GLY E CA 1
ATOM 4429 C C . GLY E 1 96 ? -14.803 50.483 22.349 1.00 93.78 234 GLY E C 1
ATOM 4430 O O . GLY E 1 96 ? -14.195 51.385 22.945 1.00 97.02 234 GLY E O 1
ATOM 4431 N N . LYS E 1 97 ? -14.734 49.204 22.725 1.00 90.10 235 LYS E N 1
ATOM 4432 C CA . LYS E 1 97 ? -13.827 48.778 23.780 1.00 85.88 235 LYS E CA 1
ATOM 4433 C C . LYS E 1 97 ? -12.406 48.773 23.250 1.00 79.68 235 LYS E C 1
ATOM 4434 O O . LYS E 1 97 ? -12.170 48.595 22.054 1.00 78.11 235 LYS E O 1
ATOM 4440 N N . ALA E 1 98 ? -11.448 48.951 24.151 1.00 81.06 236 ALA E N 1
ATOM 4441 C CA . ALA E 1 98 ? -10.055 49.098 23.756 1.00 76.56 236 ALA E CA 1
ATOM 4442 C C . ALA E 1 98 ? -9.200 48.040 24.431 1.00 77.59 236 ALA E C 1
ATOM 4443 O O . ALA E 1 98 ? -9.514 47.557 25.523 1.00 77.35 236 ALA E O 1
ATOM 4445 N N . THR E 1 99 ? -8.083 47.724 23.789 1.00 80.12 237 THR E N 1
ATOM 4446 C CA . THR E 1 99 ? -7.134 46.790 24.356 1.00 74.67 237 THR E CA 1
ATOM 4447 C C . THR E 1 99 ? -5.760 47.123 23.817 1.00 70.04 237 THR E C 1
ATOM 4448 O O . THR E 1 99 ? -5.626 47.816 22.806 1.00 70.98 237 THR E O 1
ATOM 4452 N N . VAL E 1 100 ? -4.744 46.593 24.498 1.00 74.91 238 VAL E N 1
ATOM 4453 C CA . VAL E 1 100 ? -3.347 46.681 24.090 1.00 74.09 238 VAL E CA 1
ATOM 4454 C C . VAL E 1 100 ? -2.889 45.281 23.712 1.00 78.73 238 VAL E C 1
ATOM 4455 O O . VAL E 1 100 ? -3.032 44.340 24.506 1.00 75.90 238 VAL E O 1
ATOM 4459 N N . PHE E 1 101 ? -2.381 45.135 22.491 1.00 80.57 239 PHE E N 1
ATOM 4460 C CA . PHE E 1 101 ? -1.869 43.861 22.012 1.00 79.50 239 PHE E CA 1
ATOM 4461 C C . PHE E 1 101 ? -0.354 43.785 22.178 1.00 83.49 239 PHE E C 1
ATOM 4462 O O . PHE E 1 101 ? 0.381 44.632 21.651 1.00 86.18 239 PHE E O 1
ATOM 4470 N N . GLU E 1 102 ? 0.105 42.744 22.878 1.00 76.11 240 GLU E N 1
ATOM 4471 C CA . GLU E 1 102 ? 1.521 42.390 22.945 1.00 66.46 240 GLU E CA 1
ATOM 4472 C C . GLU E 1 102 ? 1.696 41.231 21.974 1.00 65.41 240 GLU E C 1
ATOM 4473 O O . GLU E 1 102 ? 1.284 40.102 22.254 1.00 69.43 240 GLU E O 1
ATOM 4479 N N . SER E 1 103 ? 2.242 41.530 20.802 1.00 67.60 241 SER E N 1
ATOM 4480 C CA . SER E 1 103 ? 2.345 40.583 19.704 1.00 66.99 241 SER E CA 1
ATOM 4481 C C . SER E 1 103 ? 3.800 40.241 19.414 1.00 70.05 241 SER E C 1
ATOM 4482 O O . SER E 1 103 ? 4.689 41.088 19.560 1.00 70.64 241 SER E O 1
ATOM 4485 N N . THR E 1 104 ? 4.028 38.988 19.023 1.00 72.72 242 THR E N 1
ATOM 4486 C CA . THR E 1 104 ? 5.335 38.469 18.659 1.00 68.64 242 THR E CA 1
ATOM 4487 C C . THR E 1 104 ? 5.348 38.208 17.162 1.00 72.78 242 THR E C 1
ATOM 4488 O O . THR E 1 104 ? 4.455 37.538 16.633 1.00 75.69 242 THR E O 1
ATOM 4492 N N . PHE E 1 105 ? 6.361 38.734 16.490 1.00 76.27 243 PHE E N 1
ATOM 4493 C CA . PHE E 1 105 ? 6.550 38.529 15.069 1.00 77.16 243 PHE E CA 1
ATOM 4494 C C . PHE E 1 105 ? 7.898 37.873 14.849 1.00 84.58 243 PHE E C 1
ATOM 4495 O O . PHE E 1 105 ? 8.814 38.018 15.663 1.00 85.40 243 PHE E O 1
ATOM 4503 N N . GLU E 1 106 ? 8.014 37.150 13.746 1.00 85.18 244 GLU E N 1
ATOM 4504 C CA . GLU E 1 106 ? 9.309 36.789 13.205 1.00 94.35 244 GLU E CA 1
ATOM 4505 C C . GLU E 1 106 ? 9.616 37.756 12.068 1.00 103.27 244 GLU E C 1
ATOM 4506 O O . GLU E 1 106 ? 8.789 37.940 11.169 1.00 111.01 244 GLU E O 1
ATOM 4512 N N . VAL E 1 107 ? 10.792 38.372 12.104 1.00 102.68 245 VAL E N 1
ATOM 4513 C CA . VAL E 1 107 ? 11.232 39.247 11.021 1.00 105.96 245 VAL E CA 1
ATOM 4514 C C . VAL E 1 107 ? 12.033 38.407 10.031 1.00 102.98 245 VAL E C 1
ATOM 4515 O O . VAL E 1 107 ? 13.108 37.896 10.358 1.00 101.20 245 VAL E O 1
ATOM 4527 N N . LYS E 1 109 ? 14.165 37.089 6.559 1.00 144.57 247 LYS E N 1
ATOM 4528 C CA . LYS E 1 109 ? 15.345 37.581 5.850 1.00 145.27 247 LYS E CA 1
ATOM 4529 C C . LYS E 1 109 ? 14.980 38.606 4.786 1.00 146.45 247 LYS E C 1
ATOM 4530 O O . LYS E 1 109 ? 15.744 39.546 4.545 1.00 146.93 247 LYS E O 1
ATOM 4536 N N . ASP E 1 110 ? 13.822 38.457 4.146 1.00 144.32 248 ASP E N 1
ATOM 4537 C CA . ASP E 1 110 ? 13.388 39.444 3.166 1.00 144.73 248 ASP E CA 1
ATOM 4538 C C . ASP E 1 110 ? 12.813 40.705 3.802 1.00 139.36 248 ASP E C 1
ATOM 4539 O O . ASP E 1 110 ? 12.334 41.583 3.076 1.00 141.83 248 ASP E O 1
ATOM 4544 N N . GLY E 1 111 ? 12.832 40.821 5.127 1.00 129.90 249 GLY E N 1
ATOM 4545 C CA . GLY E 1 111 ? 12.404 42.025 5.800 1.00 124.74 249 GLY E CA 1
ATOM 4546 C C . GLY E 1 111 ? 10.954 42.051 6.239 1.00 121.21 249 GLY E C 1
ATOM 4547 O O . GLY E 1 111 ? 10.602 42.871 7.094 1.00 120.09 249 GLY E O 1
ATOM 4548 N N . SER E 1 112 ? 10.101 41.186 5.688 1.00 118.31 250 SER E N 1
ATOM 4549 C CA . SER E 1 112 ? 8.690 41.219 6.051 1.00 116.74 250 SER E CA 1
ATOM 4550 C C . SER E 1 112 ? 8.484 40.682 7.469 1.00 116.07 250 SER E C 1
ATOM 4551 O O . SER E 1 112 ? 9.390 40.141 8.108 1.00 116.26 250 SER E O 1
ATOM 4554 N N . HIS E 1 113 ? 7.272 40.859 7.972 1.00 121.18 251 HIS E N 1
ATOM 4555 C CA . HIS E 1 113 ? 6.929 40.475 9.331 1.00 115.12 251 HIS E CA 1
ATOM 4556 C C . HIS E 1 113 ? 5.864 39.388 9.307 1.00 125.49 251 HIS E C 1
ATOM 4557 O O . HIS E 1 113 ? 4.904 39.470 8.533 1.00 119.74 251 HIS E O 1
ATOM 4564 N N . ARG E 1 114 ? 6.052 38.366 10.156 1.00 86.56 252 ARG E N 1
ATOM 4565 C CA . ARG E 1 114 ? 5.170 37.200 10.256 1.00 86.13 252 ARG E CA 1
ATOM 4566 C C . ARG E 1 114 ? 4.562 37.146 11.655 1.00 87.98 252 ARG E C 1
ATOM 4567 O O . ARG E 1 114 ? 5.274 36.919 12.640 1.00 84.20 252 ARG E O 1
ATOM 4575 N N . PHE E 1 115 ? 3.244 37.308 11.743 1.00 92.57 253 PHE E N 1
ATOM 4576 C CA . PHE E 1 115 ? 2.558 37.232 13.028 1.00 85.63 253 PHE E CA 1
ATOM 4577 C C . PHE E 1 115 ? 2.672 35.822 13.590 1.00 89.66 253 PHE E C 1
ATOM 4578 O O . PHE E 1 115 ? 2.413 34.848 12.878 1.00 92.38 253 PHE E O 1
ATOM 4586 N N . ILE E 1 116 ? 3.088 35.714 14.861 1.00 88.97 254 ILE E N 1
ATOM 4587 C CA . ILE E 1 116 ? 3.207 34.428 15.561 1.00 78.85 254 ILE E CA 1
ATOM 4588 C C . ILE E 1 116 ? 2.101 34.243 16.594 1.00 77.75 254 ILE E C 1
ATOM 4589 O O . ILE E 1 116 ? 1.384 33.245 16.571 1.00 79.41 254 ILE E O 1
ATOM 4594 N N . THR E 1 117 ? 1.962 35.187 17.521 1.00 78.95 255 THR E N 1
ATOM 4595 C CA . THR E 1 117 ? 0.954 35.125 18.575 1.00 71.66 255 THR E CA 1
ATOM 4596 C C . THR E 1 117 ? 0.710 36.530 19.098 1.00 72.00 255 THR E C 1
ATOM 4597 O O . THR E 1 117 ? 1.421 37.473 18.744 1.00 69.37 255 THR E O 1
ATOM 4601 N N . THR E 1 118 ? -0.307 36.662 19.948 1.00 70.54 256 THR E N 1
ATOM 4602 C CA . THR E 1 118 ? -0.515 37.936 20.626 1.00 74.68 256 THR E CA 1
ATOM 4603 C C . THR E 1 118 ? -1.332 37.708 21.888 1.00 71.87 256 THR E C 1
ATOM 4604 O O . THR E 1 118 ? -2.146 36.791 21.947 1.00 70.86 256 THR E O 1
ATOM 4608 N N . ILE E 1 119 ? -1.108 38.545 22.896 1.00 75.48 257 ILE E N 1
ATOM 4609 C CA . ILE E 1 119 ? -1.953 38.502 24.090 1.00 80.76 257 ILE E CA 1
ATOM 4610 C C . ILE E 1 119 ? -2.511 39.898 24.328 1.00 77.62 257 ILE E C 1
ATOM 4611 O O . ILE E 1 119 ? -1.777 40.889 24.224 1.00 83.00 257 ILE E O 1
ATOM 4616 N N . PRO E 1 120 ? -3.796 40.021 24.628 1.00 71.52 258 PRO E N 1
ATOM 4617 C CA . PRO E 1 120 ? -4.349 41.325 24.984 1.00 77.64 258 PRO E CA 1
ATOM 4618 C C . PRO E 1 120 ? -4.085 41.668 26.441 1.00 83.70 258 PRO E C 1
ATOM 4619 O O . PRO E 1 120 ? -3.998 40.792 27.307 1.00 87.78 258 PRO E O 1
ATOM 4623 N N . LYS E 1 121 ? -3.915 42.969 26.689 1.00 88.73 259 LYS E N 1
ATOM 4624 C CA . LYS E 1 121 ? -3.780 43.542 28.030 1.00 101.79 259 LYS E CA 1
ATOM 4625 C C . LYS E 1 121 ? -4.783 44.694 28.168 1.00 117.99 259 LYS E C 1
ATOM 4626 O O . LYS E 1 121 ? -4.498 45.830 27.782 1.00 121.44 259 LYS E O 1
ATOM 4632 N N . ASN E 1 122 ? -5.961 44.394 28.732 1.00 129.61 260 ASN E N 1
ATOM 4633 C CA . ASN E 1 122 ? -7.018 45.399 28.866 1.00 138.71 260 ASN E CA 1
ATOM 4634 C C . ASN E 1 122 ? -6.656 46.462 29.894 1.00 144.96 260 ASN E C 1
ATOM 4635 O O . ASN E 1 122 ? -6.996 47.639 29.726 1.00 148.13 260 ASN E O 1
ATOM 4640 N N . GLY E 1 123 ? -5.991 46.064 30.971 1.00 145.55 261 GLY E N 1
ATOM 4641 C CA . GLY E 1 123 ? -5.640 46.975 32.042 1.00 154.47 261 GLY E CA 1
ATOM 4642 C C . GLY E 1 123 ? -5.292 46.228 33.316 1.00 157.95 261 GLY E C 1
ATOM 4643 O O . GLY E 1 123 ? -5.121 45.007 33.299 1.00 153.13 261 GLY E O 1
ATOM 4652 N N . PHE F 2 2 ? 10.373 35.928 25.464 1.00 84.29 2 PHE F N 1
ATOM 4653 C CA . PHE F 2 2 ? 11.399 35.007 24.997 1.00 83.12 2 PHE F CA 1
ATOM 4654 C C . PHE F 2 2 ? 12.053 34.273 26.159 1.00 82.08 2 PHE F C 1
ATOM 4655 O O . PHE F 2 2 ? 12.487 34.905 27.129 1.00 86.09 2 PHE F O 1
ATOM 4663 N N . ILE F 2 3 ? 12.165 32.951 26.035 1.00 79.61 3 ILE F N 1
ATOM 4664 C CA . ILE F 2 3 ? 13.030 32.178 26.929 1.00 81.48 3 ILE F CA 1
ATOM 4665 C C . ILE F 2 3 ? 14.454 32.447 26.459 1.00 78.87 3 ILE F C 1
ATOM 4666 O O . ILE F 2 3 ? 14.893 31.905 25.446 1.00 81.08 3 ILE F O 1
ATOM 4671 N N . GLU F 2 4 ? 15.162 33.317 27.172 1.00 84.86 4 GLU F N 1
ATOM 4672 C CA . GLU F 2 4 ? 16.483 33.747 26.740 1.00 89.41 4 GLU F CA 1
ATOM 4673 C C . GLU F 2 4 ? 17.605 32.852 27.251 1.00 90.67 4 GLU F C 1
ATOM 4674 O O . GLU F 2 4 ? 18.645 32.762 26.606 1.00 91.76 4 GLU F O 1
ATOM 4680 N N . ASN F 2 5 ? 17.438 32.186 28.387 1.00 98.72 5 ASN F N 1
ATOM 4681 C CA . ASN F 2 5 ? 18.473 31.313 28.937 1.00 95.02 5 ASN F CA 1
ATOM 4682 C C . ASN F 2 5 ? 17.875 29.930 29.151 1.00 87.47 5 ASN F C 1
ATOM 4683 O O . ASN F 2 5 ? 17.007 29.748 30.009 1.00 90.25 5 ASN F O 1
ATOM 4688 N N . LYS F 2 6 ? 18.317 28.969 28.360 1.00 78.01 6 LYS F N 1
ATOM 4689 C CA . LYS F 2 6 ? 17.858 27.592 28.429 1.00 78.14 6 LYS F CA 1
ATOM 4690 C C . LYS F 2 6 ? 19.044 26.655 28.335 1.00 74.02 6 LYS F C 1
ATOM 4691 O O . LYS F 2 6 ? 20.096 27.023 27.797 1.00 72.05 6 LYS F O 1
ATOM 4697 N N . PRO F 2 7 ? 18.919 25.433 28.848 1.00 72.80 7 PRO F N 1
ATOM 4698 C CA . PRO F 2 7 ? 19.932 24.421 28.570 1.00 76.12 7 PRO F CA 1
ATOM 4699 C C . PRO F 2 7 ? 20.051 24.217 27.069 1.00 78.34 7 PRO F C 1
ATOM 4700 O O . PRO F 2 7 ? 19.063 24.295 26.337 1.00 81.35 7 PRO F O 1
ATOM 4704 N N . GLY F 2 8 ? 21.282 23.995 26.612 1.00 79.05 8 GLY F N 1
ATOM 4705 C CA . GLY F 2 8 ? 21.510 23.672 25.218 1.00 82.52 8 GLY F CA 1
ATOM 4706 C C . GLY F 2 8 ? 20.897 22.344 24.816 1.00 86.51 8 GLY F C 1
ATOM 4707 O O . GLY F 2 8 ? 20.545 21.508 25.646 1.00 90.95 8 GLY F O 1
ATOM 4708 N N . GLU F 2 9 ? 20.742 22.162 23.502 1.00 89.94 9 GLU F N 1
ATOM 4709 C CA . GLU F 2 9 ? 20.141 20.930 23.004 1.00 91.14 9 GLU F CA 1
ATOM 4710 C C . GLU F 2 9 ? 20.945 19.698 23.419 1.00 88.67 9 GLU F C 1
ATOM 4711 O O . GLU F 2 9 ? 20.357 18.642 23.686 1.00 81.31 9 GLU F O 1
ATOM 4717 N N . ILE F 2 10 ? 22.272 19.818 23.536 1.00 92.39 10 ILE F N 1
ATOM 4718 C CA . ILE F 2 10 ? 23.060 18.681 24.012 1.00 93.98 10 ILE F CA 1
ATOM 4719 C C . ILE F 2 10 ? 22.809 18.442 25.492 1.00 93.94 10 ILE F C 1
ATOM 4720 O O . ILE F 2 10 ? 22.682 17.292 25.934 1.00 91.17 10 ILE F O 1
ATOM 4725 N N . GLU F 2 11 ? 22.721 19.522 26.279 1.00 94.79 11 GLU F N 1
ATOM 4726 C CA . GLU F 2 11 ? 22.429 19.389 27.703 1.00 92.98 11 GLU F CA 1
ATOM 4727 C C . GLU F 2 11 ? 21.076 18.737 27.917 1.00 87.75 11 GLU F C 1
ATOM 4728 O O . GLU F 2 11 ? 20.924 17.877 28.791 1.00 89.63 11 GLU F O 1
ATOM 4734 N N . LEU F 2 12 ? 20.073 19.172 27.148 1.00 84.06 12 LEU F N 1
ATOM 4735 C CA . LEU F 2 12 ? 18.742 18.573 27.194 1.00 81.01 12 LEU F CA 1
ATOM 4736 C C . LEU F 2 12 ? 18.767 17.139 26.673 1.00 83.34 12 LEU F C 1
ATOM 4737 O O . LEU F 2 12 ? 18.067 16.268 27.202 1.00 84.75 12 LEU F O 1
ATOM 4742 N N . LEU F 2 13 ? 19.579 16.870 25.646 1.00 86.51 13 LEU F N 1
ATOM 4743 C CA . LEU F 2 13 ? 19.736 15.497 25.169 1.00 88.40 13 LEU F CA 1
ATOM 4744 C C . LEU F 2 13 ? 20.217 14.572 26.284 1.00 86.64 13 LEU F C 1
ATOM 4745 O O . LEU F 2 13 ? 19.683 13.470 26.452 1.00 87.28 13 LEU F O 1
ATOM 4750 N N . SER F 2 14 ? 21.197 15.007 27.078 1.00 83.59 14 SER F N 1
ATOM 4751 C CA . SER F 2 14 ? 21.648 14.166 28.186 1.00 88.26 14 SER F CA 1
ATOM 4752 C C . SER F 2 14 ? 20.548 13.991 29.229 1.00 88.31 14 SER F C 1
ATOM 4753 O O . SER F 2 14 ? 20.264 12.869 29.667 1.00 87.57 14 SER F O 1
ATOM 4756 N N . PHE F 2 15 ? 19.892 15.085 29.614 1.00 83.59 15 PHE F N 1
ATOM 4757 C CA . PHE F 2 15 ? 18.893 15.000 30.672 1.00 81.71 15 PHE F CA 1
ATOM 4758 C C . PHE F 2 15 ? 17.777 14.030 30.324 1.00 85.73 15 PHE F C 1
ATOM 4759 O O . PHE F 2 15 ? 17.358 13.232 31.169 1.00 86.32 15 PHE F O 1
ATOM 4767 N N . PHE F 2 16 ? 17.287 14.077 29.091 1.00 84.50 16 PHE F N 1
ATOM 4768 C CA . PHE F 2 16 ? 16.179 13.227 28.696 1.00 86.53 16 PHE F CA 1
ATOM 4769 C C . PHE F 2 16 ? 16.627 11.925 28.057 1.00 93.27 16 PHE F C 1
ATOM 4770 O O . PHE F 2 16 ? 15.774 11.075 27.771 1.00 87.26 16 PHE F O 1
ATOM 4778 N N . GLU F 2 17 ? 17.934 11.758 27.825 1.00 90.34 17 GLU F N 1
ATOM 4779 C CA . GLU F 2 17 ? 18.477 10.561 27.183 1.00 95.99 17 GLU F CA 1
ATOM 4780 C C . GLU F 2 17 ? 17.746 10.271 25.877 1.00 94.88 17 GLU F C 1
ATOM 4781 O O . GLU F 2 17 ? 17.552 9.115 25.497 1.00 101.68 17 GLU F O 1
ATOM 4787 N N . SER F 2 18 ? 17.311 11.331 25.199 1.00 87.06 18 SER F N 1
ATOM 4788 C CA . SER F 2 18 ? 16.575 11.210 23.952 1.00 83.50 18 SER F CA 1
ATOM 4789 C C . SER F 2 18 ? 16.503 12.565 23.266 1.00 83.23 18 SER F C 1
ATOM 4790 O O . SER F 2 18 ? 16.577 13.616 23.911 1.00 78.32 18 SER F O 1
ATOM 4793 N N . GLU F 2 19 ? 16.424 12.514 21.941 1.00 87.39 19 GLU F N 1
ATOM 4794 C CA . GLU F 2 19 ? 16.158 13.681 21.132 1.00 89.06 19 GLU F CA 1
ATOM 4795 C C . GLU F 2 19 ? 14.736 14.164 21.426 1.00 82.66 19 GLU F C 1
ATOM 4796 O O . GLU F 2 19 ? 13.948 13.460 22.065 1.00 80.15 19 GLU F O 1
ATOM 4802 N N . PRO F 2 20 ? 14.390 15.384 21.014 1.00 76.67 20 PRO F N 1
ATOM 4803 C CA . PRO F 2 20 ? 12.990 15.805 21.098 1.00 69.88 20 PRO F CA 1
ATOM 4804 C C . PRO F 2 20 ? 12.101 14.863 20.308 1.00 67.27 20 PRO F C 1
ATOM 4805 O O . PRO F 2 20 ? 12.481 14.370 19.249 1.00 72.83 20 PRO F O 1
ATOM 4809 N N . VAL F 2 21 ? 10.897 14.627 20.824 1.00 67.31 21 VAL F N 1
ATOM 4810 C CA . VAL F 2 21 ? 9.905 13.908 20.034 1.00 67.45 21 VAL F CA 1
ATOM 4811 C C . VAL F 2 21 ? 9.572 14.709 18.776 1.00 71.86 21 VAL F C 1
ATOM 4812 O O . VAL F 2 21 ? 9.496 14.163 17.667 1.00 78.27 21 VAL F O 1
ATOM 4816 N N . SER F 2 22 ? 9.412 16.022 18.921 1.00 63.96 22 SER F N 1
ATOM 4817 C CA . SER F 2 22 ? 9.016 16.849 17.790 1.00 67.98 22 SER F CA 1
ATOM 4818 C C . SER F 2 22 ? 9.460 18.280 18.033 1.00 70.72 22 SER F C 1
ATOM 4819 O O . SER F 2 22 ? 9.647 18.708 19.171 1.00 71.21 22 SER F O 1
ATOM 4822 N N . PHE F 2 23 ? 9.631 19.007 16.938 1.00 73.24 23 PHE F N 1
ATOM 4823 C CA . PHE F 2 23 ? 10.002 20.413 16.967 1.00 75.38 23 PHE F CA 1
ATOM 4824 C C . PHE F 2 23 ? 9.016 21.191 16.105 1.00 73.75 23 PHE F C 1
ATOM 4825 O O . PHE F 2 23 ? 8.620 20.728 15.030 1.00 71.47 23 PHE F O 1
ATOM 4833 N N . GLU F 2 24 ? 8.592 22.353 16.586 1.00 80.30 24 GLU F N 1
ATOM 4834 C CA . GLU F 2 24 ? 7.671 23.203 15.835 1.00 88.05 24 GLU F CA 1
ATOM 4835 C C . GLU F 2 24 ? 8.392 24.497 15.469 1.00 85.31 24 GLU F C 1
ATOM 4836 O O . GLU F 2 24 ? 8.730 25.297 16.347 1.00 86.52 24 GLU F O 1
ATOM 4842 N N . ARG F 2 25 ? 8.624 24.690 14.166 1.00 81.20 25 ARG F N 1
ATOM 4843 C CA . ARG F 2 25 ? 9.339 25.865 13.678 1.00 81.86 25 ARG F CA 1
ATOM 4844 C C . ARG F 2 25 ? 8.568 27.167 13.904 1.00 88.07 25 ARG F C 1
ATOM 4845 O O . ARG F 2 25 ? 9.186 28.222 14.099 1.00 85.81 25 ARG F O 1
ATOM 4853 N N . ASP F 2 26 ? 7.230 27.121 13.851 1.00 95.90 26 ASP F N 1
ATOM 4854 C CA . ASP F 2 26 ? 6.417 28.338 13.946 1.00 99.24 26 ASP F CA 1
ATOM 4855 C C . ASP F 2 26 ? 6.745 29.163 15.185 1.00 93.77 26 ASP F C 1
ATOM 4856 O O . ASP F 2 26 ? 6.787 30.401 15.124 1.00 90.63 26 ASP F O 1
ATOM 4861 N N . ASN F 2 27 ? 6.943 28.495 16.329 1.00 91.92 27 ASN F N 1
ATOM 4862 C CA . ASN F 2 27 ? 7.169 29.179 17.598 1.00 93.06 27 ASN F CA 1
ATOM 4863 C C . ASN F 2 27 ? 8.384 28.632 18.349 1.00 89.20 27 ASN F C 1
ATOM 4864 O O . ASN F 2 27 ? 8.477 28.812 19.571 1.00 92.01 27 ASN F O 1
ATOM 4869 N N . ILE F 2 28 ? 9.325 28.003 17.639 1.00 82.89 28 ILE F N 1
ATOM 4870 C CA . ILE F 2 28 ? 10.551 27.424 18.196 1.00 79.14 28 ILE F CA 1
ATOM 4871 C C . ILE F 2 28 ? 10.246 26.673 19.489 1.00 80.27 28 ILE F C 1
ATOM 4872 O O . ILE F 2 28 ? 10.720 27.044 20.570 1.00 84.00 28 ILE F O 1
ATOM 4877 N N . SER F 2 29 ? 9.442 25.621 19.395 1.00 70.29 29 SER F N 1
ATOM 4878 C CA . SER F 2 29 ? 8.977 24.893 20.564 1.00 65.20 29 SER F CA 1
ATOM 4879 C C . SER F 2 29 ? 9.363 23.432 20.442 1.00 64.88 29 SER F C 1
ATOM 4880 O O . SER F 2 29 ? 9.315 22.854 19.349 1.00 67.30 29 SER F O 1
ATOM 4883 N N . PHE F 2 30 ? 9.762 22.847 21.567 1.00 65.71 30 PHE F N 1
ATOM 4884 C CA . PHE F 2 30 ? 10.272 21.483 21.625 1.00 62.27 30 PHE F CA 1
ATOM 4885 C C . PHE F 2 30 ? 9.455 20.643 22.590 1.00 60.20 30 PHE F C 1
ATOM 4886 O O . PHE F 2 30 ? 9.061 21.119 23.656 1.00 59.45 30 PHE F O 1
ATOM 4894 N N . LEU F 2 31 ? 9.279 19.366 22.258 1.00 62.22 31 LEU F N 1
ATOM 4895 C CA . LEU F 2 31 ? 8.671 18.395 23.162 1.00 62.70 31 LEU F CA 1
ATOM 4896 C C . LEU F 2 31 ? 9.635 17.241 23.435 1.00 70.75 31 LEU F C 1
ATOM 4897 O O . LEU F 2 31 ? 10.113 16.584 22.500 1.00 74.38 31 LEU F O 1
ATOM 4902 N N . TYR F 2 32 ? 9.887 16.980 24.717 1.00 65.42 32 TYR F N 1
ATOM 4903 C CA . TYR F 2 32 ? 10.635 15.829 25.193 1.00 64.42 32 TYR F CA 1
ATOM 4904 C C . TYR F 2 32 ? 9.716 14.929 26.009 1.00 68.02 32 TYR F C 1
ATOM 4905 O O . TYR F 2 32 ? 8.699 15.375 26.544 1.00 73.04 32 TYR F O 1
ATOM 4914 N N . THR F 2 33 ? 10.078 13.649 26.090 1.00 66.48 33 THR F N 1
ATOM 4915 C CA . THR F 2 33 ? 9.306 12.648 26.811 1.00 67.09 33 THR F CA 1
ATOM 4916 C C . THR F 2 33 ? 10.237 11.704 27.561 1.00 77.49 33 THR F C 1
ATOM 4917 O O . THR F 2 33 ? 11.282 11.303 27.040 1.00 78.54 33 THR F O 1
ATOM 4921 N N . ALA F 2 34 ? 9.821 11.300 28.758 1.00 73.88 34 ALA F N 1
ATOM 4922 C CA . ALA F 2 34 ? 10.507 10.256 29.494 1.00 77.39 34 ALA F CA 1
ATOM 4923 C C . ALA F 2 34 ? 9.461 9.370 30.162 1.00 83.69 34 ALA F C 1
ATOM 4924 O O . ALA F 2 34 ? 8.383 9.850 30.530 1.00 81.48 34 ALA F O 1
ATOM 4926 N N . LYS F 2 35 ? 9.778 8.068 30.310 1.00 84.90 35 LYS F N 1
ATOM 4927 C CA . LYS F 2 35 ? 8.896 7.128 31.001 1.00 86.75 35 LYS F CA 1
ATOM 4928 C C . LYS F 2 35 ? 9.696 6.285 31.986 1.00 89.68 35 LYS F C 1
ATOM 4929 O O . LYS F 2 35 ? 10.914 6.166 31.873 1.00 97.07 35 LYS F O 1
ATOM 4935 N N . ASN F 2 36 ? 9.009 5.751 32.999 1.00 86.82 36 ASN F N 1
ATOM 4936 C CA . ASN F 2 36 ? 9.562 4.731 33.881 1.00 91.55 36 ASN F CA 1
ATOM 4937 C C . ASN F 2 36 ? 8.989 3.362 33.526 1.00 104.63 36 ASN F C 1
ATOM 4938 O O . ASN F 2 36 ? 8.215 3.201 32.580 1.00 105.17 36 ASN F O 1
ATOM 4943 N N . LYS F 2 37 ? 9.367 2.360 34.314 1.00 111.65 37 LYS F N 1
ATOM 4944 C CA . LYS F 2 37 ? 9.017 0.980 34.026 1.00 120.30 37 LYS F CA 1
ATOM 4945 C C . LYS F 2 37 ? 7.653 0.597 34.580 1.00 120.08 37 LYS F C 1
ATOM 4946 O O . LYS F 2 37 ? 7.301 -0.589 34.558 1.00 117.61 37 LYS F O 1
ATOM 4952 N N . CYS F 2 38 ? 6.877 1.573 35.062 1.00 102.92 38 CYS F N 1
ATOM 4953 C CA . CYS F 2 38 ? 5.557 1.316 35.622 1.00 103.99 38 CYS F CA 1
ATOM 4954 C C . CYS F 2 38 ? 4.456 2.012 34.841 1.00 107.85 38 CYS F C 1
ATOM 4955 O O . CYS F 2 38 ? 3.327 2.110 35.330 1.00 114.08 38 CYS F O 1
ATOM 4958 N N . GLY F 2 39 ? 4.753 2.486 33.634 1.00 97.55 39 GLY F N 1
ATOM 4959 C CA . GLY F 2 39 ? 3.747 3.128 32.820 1.00 92.78 39 GLY F CA 1
ATOM 4960 C C . GLY F 2 39 ? 3.623 4.610 33.039 1.00 96.75 39 GLY F C 1
ATOM 4961 O O . GLY F 2 39 ? 2.677 5.219 32.524 1.00 89.82 39 GLY F O 1
ATOM 4962 N N . LEU F 2 40 ? 4.519 5.196 33.827 1.00 76.89 40 LEU F N 1
ATOM 4963 C CA . LEU F 2 40 ? 4.511 6.620 34.119 1.00 72.65 40 LEU F CA 1
ATOM 4964 C C . LEU F 2 40 ? 5.377 7.361 33.107 1.00 76.38 40 LEU F C 1
ATOM 4965 O O . LEU F 2 40 ? 6.510 6.961 32.834 1.00 79.41 40 LEU F O 1
ATOM 4970 N N . SER F 2 41 ? 4.823 8.407 32.509 1.00 74.17 41 SER F N 1
ATOM 4971 C CA . SER F 2 41 ? 5.575 9.204 31.560 1.00 73.47 41 SER F CA 1
ATOM 4972 C C . SER F 2 41 ? 5.313 10.672 31.834 1.00 65.79 41 SER F C 1
ATOM 4973 O O . SER F 2 41 ? 4.354 11.042 32.506 1.00 73.54 41 SER F O 1
ATOM 4976 N N . VAL F 2 42 ? 6.190 11.505 31.312 1.00 66.91 42 VAL F N 1
ATOM 4977 C CA . VAL F 2 42 ? 6.029 12.944 31.389 1.00 65.59 42 VAL F CA 1
ATOM 4978 C C . VAL F 2 42 ? 6.402 13.525 30.035 1.00 65.96 42 VAL F C 1
ATOM 4979 O O . VAL F 2 42 ? 7.357 13.076 29.391 1.00 71.73 42 VAL F O 1
ATOM 4983 N N . ASP F 2 43 ? 5.577 14.447 29.564 1.00 62.93 43 ASP F N 1
ATOM 4984 C CA . ASP F 2 43 ? 5.836 15.225 28.362 1.00 64.74 43 ASP F CA 1
ATOM 4985 C C . ASP F 2 43 ? 6.257 16.613 28.814 1.00 66.07 43 ASP F C 1
ATOM 4986 O O . ASP F 2 43 ? 5.516 17.275 29.545 1.00 66.70 43 ASP F O 1
ATOM 4991 N N . PHE F 2 44 ? 7.457 17.031 28.426 1.00 63.08 44 PHE F N 1
ATOM 4992 C CA . PHE F 2 44 ? 7.958 18.345 28.784 1.00 55.72 44 PHE F CA 1
ATOM 4993 C C . PHE F 2 44 ? 8.151 19.151 27.514 1.00 58.87 44 PHE F C 1
ATOM 4994 O O . PHE F 2 44 ? 8.829 18.704 26.582 1.00 64.56 44 PHE F O 1
ATOM 5002 N N . SER F 2 45 ? 7.562 20.337 27.477 1.00 63.43 45 SER F N 1
ATOM 5003 C CA . SER F 2 45 ? 7.653 21.167 26.291 1.00 62.72 45 SER F CA 1
ATOM 5004 C C . SER F 2 45 ? 7.748 22.628 26.687 1.00 60.00 45 SER F C 1
ATOM 5005 O O . SER F 2 45 ? 7.395 23.023 27.802 1.00 60.16 45 SER F O 1
ATOM 5008 N N . PHE F 2 46 ? 8.245 23.423 25.741 1.00 56.90 46 PHE F N 1
ATOM 5009 C CA . PHE F 2 46 ? 8.494 24.833 25.961 1.00 57.33 46 PHE F CA 1
ATOM 5010 C C . PHE F 2 46 ? 8.608 25.508 24.610 1.00 69.26 46 PHE F C 1
ATOM 5011 O O . PHE F 2 46 ? 8.949 24.865 23.615 1.00 77.18 46 PHE F O 1
ATOM 5019 N N . SER F 2 47 ? 8.310 26.808 24.586 1.00 64.06 47 SER F N 1
ATOM 5020 C CA . SER F 2 47 ? 8.430 27.633 23.395 1.00 61.59 47 SER F CA 1
ATOM 5021 C C . SER F 2 47 ? 9.420 28.749 23.683 1.00 67.55 47 SER F C 1
ATOM 5022 O O . SER F 2 47 ? 9.233 29.511 24.634 1.00 77.99 47 SER F O 1
ATOM 5025 N N . VAL F 2 48 ? 10.487 28.819 22.889 1.00 59.50 48 VAL F N 1
ATOM 5026 C CA . VAL F 2 48 ? 11.479 29.867 23.073 1.00 57.67 48 VAL F CA 1
ATOM 5027 C C . VAL F 2 48 ? 10.904 31.245 22.719 1.00 68.27 48 VAL F C 1
ATOM 5028 O O . VAL F 2 48 ? 11.261 32.255 23.341 1.00 69.91 48 VAL F O 1
ATOM 5032 N N . VAL F 2 49 ? 10.038 31.333 21.702 1.00 70.36 49 VAL F N 1
ATOM 5033 C CA . VAL F 2 49 ? 9.609 32.665 21.260 1.00 77.55 49 VAL F CA 1
ATOM 5034 C C . VAL F 2 49 ? 8.308 33.130 21.896 1.00 78.69 49 VAL F C 1
ATOM 5035 O O . VAL F 2 49 ? 7.982 34.322 21.800 1.00 89.21 49 VAL F O 1
ATOM 5039 N N . GLU F 2 50 ? 7.519 32.217 22.462 1.00 74.39 50 GLU F N 1
ATOM 5040 C CA . GLU F 2 50 ? 6.301 32.570 23.180 1.00 69.83 50 GLU F CA 1
ATOM 5041 C C . GLU F 2 50 ? 6.459 32.512 24.697 1.00 69.95 50 GLU F C 1
ATOM 5042 O O . GLU F 2 50 ? 5.597 33.018 25.419 1.00 83.46 50 GLU F O 1
ATOM 5048 N N . GLY F 2 51 ? 7.548 31.948 25.196 1.00 69.24 51 GLY F N 1
ATOM 5049 C CA . GLY F 2 51 ? 7.878 32.026 26.605 1.00 59.31 51 GLY F CA 1
ATOM 5050 C C . GLY F 2 51 ? 7.062 31.210 27.578 1.00 57.34 51 GLY F C 1
ATOM 5051 O O . GLY F 2 51 ? 6.748 31.707 28.667 1.00 64.90 51 GLY F O 1
ATOM 5052 N N . TRP F 2 52 ? 6.758 29.950 27.254 1.00 55.29 52 TRP F N 1
ATOM 5053 C CA . TRP F 2 52 ? 5.973 29.119 28.161 1.00 59.76 52 TRP F CA 1
ATOM 5054 C C . TRP F 2 52 ? 6.610 27.749 28.343 1.00 59.69 52 TRP F C 1
ATOM 5055 O O . TRP F 2 52 ? 7.444 27.312 27.547 1.00 64.72 52 TRP F O 1
ATOM 5066 N N . ILE F 2 53 ? 6.208 27.080 29.425 1.00 57.71 53 ILE F N 1
ATOM 5067 C CA . ILE F 2 53 ? 6.524 25.678 29.675 1.00 55.46 53 ILE F CA 1
ATOM 5068 C C . ILE F 2 53 ? 5.231 24.906 29.925 1.00 59.67 53 ILE F C 1
ATOM 5069 O O . ILE F 2 53 ? 4.297 25.420 30.553 1.00 60.87 53 ILE F O 1
ATOM 5074 N N . GLN F 2 54 ? 5.169 23.676 29.425 1.00 59.75 54 GLN F N 1
ATOM 5075 C CA . GLN F 2 54 ? 4.055 22.786 29.714 1.00 65.24 54 GLN F CA 1
ATOM 5076 C C . GLN 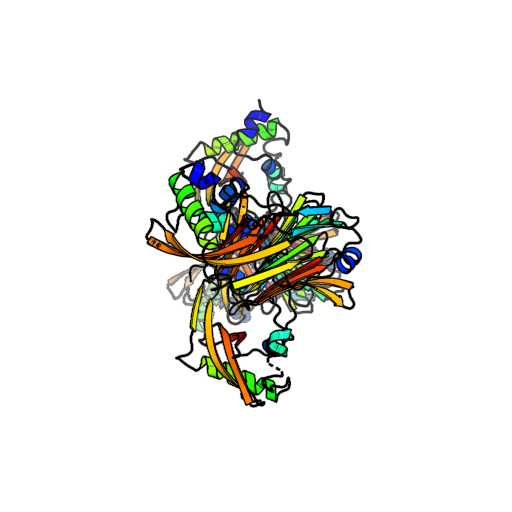F 2 54 ? 4.604 21.427 30.114 1.00 61.12 54 GLN F C 1
ATOM 5077 O O . GLN F 2 54 ? 5.596 20.954 29.556 1.00 64.27 54 GLN F O 1
ATOM 5083 N N . TYR F 2 55 ? 3.924 20.767 31.033 1.00 54.24 55 TYR F N 1
ATOM 5084 C CA . TYR F 2 55 ? 4.225 19.363 31.225 1.00 60.09 55 TYR F CA 1
ATOM 5085 C C . TYR F 2 55 ? 2.939 18.598 31.485 1.00 63.13 55 TYR F C 1
ATOM 5086 O O . TYR F 2 55 ? 2.007 19.107 32.112 1.00 57.72 55 TYR F O 1
ATOM 5095 N N . THR F 2 56 ? 2.891 17.385 30.954 1.00 63.38 56 THR F N 1
ATOM 5096 C CA . THR F 2 56 ? 1.789 16.467 31.176 1.00 62.21 56 THR F CA 1
ATOM 5097 C C . THR F 2 56 ? 2.368 15.173 31.718 1.00 65.49 56 THR F C 1
ATOM 5098 O O . THR F 2 56 ? 3.382 14.678 31.211 1.00 64.02 56 THR F O 1
ATOM 5102 N N . VAL F 2 57 ? 1.756 14.645 32.767 1.00 59.82 57 VAL F N 1
ATOM 5103 C CA . VAL F 2 57 ? 2.129 13.350 33.303 1.00 63.72 57 VAL F CA 1
ATOM 5104 C C . VAL F 2 57 ? 1.027 12.367 32.944 1.00 68.78 57 VAL F C 1
ATOM 5105 O O . VAL F 2 57 ? -0.165 12.659 33.121 1.00 70.97 57 VAL F O 1
ATOM 5109 N N . ARG F 2 58 ? 1.433 11.216 32.412 1.00 66.49 58 ARG F N 1
ATOM 5110 C CA . ARG F 2 58 ? 0.528 10.176 31.962 1.00 68.79 58 ARG F CA 1
ATOM 5111 C C . ARG F 2 58 ? 0.811 8.875 32.701 1.00 71.04 58 ARG F C 1
ATOM 5112 O O . ARG F 2 58 ? 1.970 8.500 32.915 1.00 74.98 58 ARG F O 1
ATOM 5120 N N . LEU F 2 59 ? -0.246 8.195 33.100 1.00 70.78 59 LEU F N 1
ATOM 5121 C CA . LEU F 2 59 ? -0.130 6.842 33.615 1.00 70.68 59 LEU F CA 1
ATOM 5122 C C . LEU F 2 59 ? -0.766 5.960 32.554 1.00 80.69 59 LEU F C 1
ATOM 5123 O O . LEU F 2 59 ? -1.987 5.978 32.376 1.00 88.39 59 LEU F O 1
ATOM 5128 N N . HIS F 2 60 ? 0.075 5.207 31.844 1.00 112.00 60 HIS F N 1
ATOM 5129 C CA . HIS F 2 60 ? -0.335 4.384 30.704 1.00 113.77 60 HIS F CA 1
ATOM 5130 C C . HIS F 2 60 ? -1.054 5.236 29.668 1.00 111.84 60 HIS F C 1
ATOM 5131 O O . HIS F 2 60 ? -2.114 4.878 29.149 1.00 110.13 60 HIS F O 1
ATOM 5138 N N . GLU F 2 61 ? -0.454 6.387 29.369 1.00 111.38 61 GLU F N 1
ATOM 5139 C CA . GLU F 2 61 ? -0.934 7.336 28.373 1.00 119.49 61 GLU F CA 1
ATOM 5140 C C . GLU F 2 61 ? -2.251 7.987 28.762 1.00 119.43 61 GLU F C 1
ATOM 5141 O O . GLU F 2 61 ? -2.835 8.706 27.948 1.00 122.55 61 GLU F O 1
ATOM 5147 N N . ASN F 2 62 ? -2.731 7.769 29.983 1.00 119.64 62 ASN F N 1
ATOM 5148 C CA . ASN F 2 62 ? -3.853 8.531 30.513 1.00 110.43 62 ASN F CA 1
ATOM 5149 C C . ASN F 2 62 ? -3.317 9.719 31.301 1.00 96.19 62 ASN F C 1
ATOM 5150 O O . ASN F 2 62 ? -2.500 9.556 32.212 1.00 95.76 62 ASN F O 1
ATOM 5155 N N . GLU F 2 63 ? -3.805 10.904 30.962 1.00 84.89 63 GLU F N 1
ATOM 5156 C CA . GLU F 2 63 ? -3.344 12.129 31.597 1.00 80.02 63 GLU F CA 1
ATOM 5157 C C . GLU F 2 63 ? -3.839 12.201 33.032 1.00 76.87 63 GLU F C 1
ATOM 5158 O O . GLU F 2 63 ? -5.031 12.034 33.301 1.00 81.30 63 GLU F O 1
ATOM 5164 N N . ILE F 2 64 ? -2.911 12.402 33.967 1.00 74.40 64 ILE F N 1
ATOM 5165 C CA . ILE F 2 64 ? -3.300 12.552 35.359 1.00 72.52 64 ILE F CA 1
ATOM 5166 C C . ILE F 2 64 ? -2.943 13.967 35.810 1.00 75.94 64 ILE F C 1
ATOM 5167 O O . ILE F 2 64 ? -3.661 14.557 36.624 1.00 76.47 64 ILE F O 1
ATOM 5172 N N . LEU F 2 65 ? -1.858 14.546 35.269 1.00 68.75 65 LEU F N 1
ATOM 5173 C CA . LEU F 2 65 ? -1.470 15.916 35.608 1.00 67.34 65 LEU F CA 1
ATOM 5174 C C . LEU F 2 65 ? -1.132 16.759 34.377 1.00 64.78 65 LEU F C 1
ATOM 5175 O O . LEU F 2 65 ? -0.437 16.305 33.463 1.00 65.30 65 LEU F O 1
ATOM 5180 N N . HIS F 2 66 ? -1.592 18.008 34.373 1.00 63.87 66 HIS F N 1
ATOM 5181 C CA . HIS F 2 66 ? -1.184 18.961 33.352 1.00 61.69 66 HIS F CA 1
ATOM 5182 C C . HIS F 2 66 ? -0.935 20.338 33.954 1.00 65.38 66 HIS F C 1
ATOM 5183 O O . HIS F 2 66 ? -1.763 20.857 34.714 1.00 63.06 66 HIS F O 1
ATOM 5190 N N . ASN F 2 67 ? 0.213 20.921 33.619 1.00 63.71 67 ASN F N 1
ATOM 5191 C CA . ASN F 2 67 ? 0.558 22.255 34.067 1.00 60.70 67 ASN F CA 1
ATOM 5192 C C . ASN F 2 67 ? 1.080 23.083 32.901 1.00 61.55 67 ASN F C 1
ATOM 5193 O O . ASN F 2 67 ? 1.739 22.559 32.002 1.00 66.05 67 ASN F O 1
ATOM 5198 N N . SER F 2 68 ? 0.759 24.379 32.903 1.00 58.78 68 SER F N 1
ATOM 5199 C CA . SER F 2 68 ? 1.337 25.307 31.933 1.00 61.19 68 SER F CA 1
ATOM 5200 C C . SER F 2 68 ? 1.747 26.603 32.624 1.00 60.23 68 SER F C 1
ATOM 5201 O O . SER F 2 68 ? 1.028 27.108 33.487 1.00 61.80 68 SER F O 1
ATOM 5204 N N . ILE F 2 69 ? 2.913 27.124 32.259 1.00 57.99 69 ILE F N 1
ATOM 5205 C CA . ILE F 2 69 ? 3.456 28.339 32.863 1.00 75.41 69 ILE F CA 1
ATOM 5206 C C . ILE F 2 69 ? 3.691 29.364 31.761 1.00 64.86 69 ILE F C 1
ATOM 5207 O O . ILE F 2 69 ? 4.470 29.116 30.834 1.00 66.96 69 ILE F O 1
ATOM 5212 N N . ASP F 2 70 ? 3.062 30.525 31.880 1.00 75.08 70 ASP F N 1
ATOM 5213 C CA . ASP F 2 70 ? 3.294 31.610 30.934 1.00 80.97 70 ASP F CA 1
ATOM 5214 C C . ASP F 2 70 ? 4.391 32.512 31.485 1.00 85.95 70 ASP F C 1
ATOM 5215 O O . ASP F 2 70 ? 4.600 32.591 32.697 1.00 90.23 70 ASP F O 1
ATOM 5220 N N . GLY F 2 71 ? 5.103 33.189 30.592 1.00 81.32 71 GLY F N 1
ATOM 5221 C CA . GLY F 2 71 ? 6.114 34.117 31.079 1.00 74.87 71 GLY F CA 1
ATOM 5222 C C . GLY F 2 71 ? 7.378 33.494 31.647 1.00 77.42 71 GLY F C 1
ATOM 5223 O O . GLY F 2 71 ? 7.853 33.920 32.708 1.00 78.95 71 GLY F O 1
ATOM 5224 N N . VAL F 2 72 ? 7.921 32.476 30.990 1.00 71.28 72 VAL F N 1
ATOM 5225 C CA . VAL F 2 72 ? 9.207 31.911 31.374 1.00 70.50 72 VAL F CA 1
ATOM 5226 C C . VAL F 2 72 ? 10.290 32.617 30.566 1.00 80.06 72 VAL F C 1
ATOM 5227 O O . VAL F 2 72 ? 10.267 32.589 29.330 1.00 92.61 72 VAL F O 1
ATOM 5231 N N . SER F 2 73 ? 11.252 33.239 31.248 1.00 71.20 73 SER F N 1
ATOM 5232 C CA . SER F 2 73 ? 12.372 33.845 30.537 1.00 75.47 73 SER F CA 1
ATOM 5233 C C . SER F 2 73 ? 13.657 33.022 30.626 1.00 73.16 73 SER F C 1
ATOM 5234 O O . SER F 2 73 ? 14.622 33.343 29.919 1.00 79.64 73 SER F O 1
ATOM 5237 N N . SER F 2 74 ? 13.688 31.994 31.479 1.00 67.31 74 SER F N 1
ATOM 5238 C CA . SER F 2 74 ? 14.823 31.097 31.609 1.00 72.60 74 SER F CA 1
ATOM 5239 C C . SER F 2 74 ? 14.395 29.845 32.348 1.00 72.76 74 SER F C 1
ATOM 5240 O O . SER F 2 74 ? 13.556 29.892 33.246 1.00 71.87 74 SER F O 1
ATOM 5243 N N . PHE F 2 75 ? 15.030 28.735 31.996 1.00 74.05 75 PHE F N 1
ATOM 5244 C CA . PHE F 2 75 ? 15.024 27.557 32.843 1.00 69.50 75 PHE F CA 1
ATOM 5245 C C . PHE F 2 75 ? 16.369 26.870 32.662 1.00 71.44 75 PHE F C 1
ATOM 5246 O O . PHE F 2 75 ? 17.106 27.149 31.713 1.00 78.19 75 PHE F O 1
ATOM 5254 N N . SER F 2 76 ? 16.703 26.000 33.611 1.00 67.40 76 SER F N 1
ATOM 5255 C CA . SER F 2 76 ? 18.032 25.414 33.671 1.00 64.79 76 SER F CA 1
ATOM 5256 C C . SER F 2 76 ? 17.945 23.981 34.169 1.00 70.69 76 SER F C 1
ATOM 5257 O O . SER F 2 76 ? 16.957 23.568 34.782 1.00 72.04 76 SER F O 1
ATOM 5260 N N . ILE F 2 77 ? 19.036 23.252 33.975 1.00 72.96 77 ILE F N 1
ATOM 5261 C CA . ILE F 2 77 ? 19.205 21.925 34.552 1.00 75.23 77 ILE F CA 1
ATOM 5262 C C . ILE F 2 77 ? 20.166 22.038 35.721 1.00 73.23 77 ILE F C 1
ATOM 5263 O O . ILE F 2 77 ? 21.286 22.534 35.565 1.00 79.90 77 ILE F O 1
ATOM 5268 N N . ARG F 2 78 ? 19.725 21.601 36.894 1.00 67.36 78 ARG F N 1
ATOM 5269 C CA . ARG F 2 78 ? 20.512 21.678 38.113 1.00 68.89 78 ARG F CA 1
ATOM 5270 C C . ARG F 2 78 ? 20.726 20.288 38.693 1.00 80.37 78 ARG F C 1
ATOM 5271 O O . ARG F 2 78 ? 20.065 19.318 38.313 1.00 86.21 78 ARG F O 1
ATOM 5279 N N . ASN F 2 79 ? 21.646 20.211 39.652 1.00 79.57 79 ASN F N 1
ATOM 5280 C CA . ASN F 2 79 ? 22.030 18.954 40.269 1.00 75.74 79 ASN F CA 1
ATOM 5281 C C . ASN F 2 79 ? 22.080 19.132 41.778 1.00 77.35 79 ASN F C 1
ATOM 5282 O O . ASN F 2 79 ? 22.445 20.199 42.279 1.00 81.01 79 ASN F O 1
ATOM 5287 N N . ASP F 2 80 ? 21.634 18.109 42.494 1.00 78.84 80 ASP F N 1
ATOM 5288 C CA . ASP F 2 80 ? 21.901 17.973 43.914 1.00 89.29 80 ASP F CA 1
ATOM 5289 C C . ASP F 2 80 ? 22.268 16.514 44.138 1.00 94.41 80 ASP F C 1
ATOM 5290 O O . ASP F 2 80 ? 22.516 15.774 43.180 1.00 96.37 80 ASP F O 1
ATOM 5295 N N . ASN F 2 81 ? 22.328 16.094 45.403 1.00 99.67 81 ASN F N 1
ATOM 5296 C CA . ASN F 2 81 ? 22.699 14.710 45.677 1.00 110.71 81 ASN F CA 1
ATOM 5297 C C . ASN F 2 81 ? 21.699 13.716 45.099 1.00 110.97 81 ASN F C 1
ATOM 5298 O O . ASN F 2 81 ? 22.079 12.578 44.803 1.00 115.93 81 ASN F O 1
ATOM 5303 N N . LEU F 2 82 ? 20.449 14.130 44.879 1.00 103.73 82 LEU F N 1
ATOM 5304 C CA . LEU F 2 82 ? 19.451 13.207 44.355 1.00 101.46 82 LEU F CA 1
ATOM 5305 C C . LEU F 2 82 ? 19.554 13.024 42.852 1.00 99.65 82 LEU F C 1
ATOM 5306 O O . LEU F 2 82 ? 19.039 12.030 42.329 1.00 108.98 82 LEU F O 1
ATOM 5311 N N . GLY F 2 83 ? 20.188 13.954 42.150 1.00 90.54 83 GLY F N 1
ATOM 5312 C CA . GLY F 2 83 ? 20.379 13.845 40.724 1.00 82.60 83 GLY F CA 1
ATOM 5313 C C . GLY F 2 83 ? 20.061 15.152 40.039 1.00 76.57 83 GLY F C 1
ATOM 5314 O O . GLY F 2 83 ? 20.005 16.205 40.669 1.00 76.94 83 GLY F O 1
ATOM 5315 N N . ASP F 2 84 ? 19.861 15.070 38.729 1.00 72.89 84 ASP F N 1
ATOM 5316 C CA . ASP F 2 84 ? 19.530 16.245 37.944 1.00 72.99 84 ASP F CA 1
ATOM 5317 C C . ASP F 2 84 ? 18.033 16.531 38.016 1.00 75.33 84 ASP F C 1
ATOM 5318 O O . ASP F 2 84 ? 17.209 15.632 38.227 1.00 75.08 84 ASP F O 1
ATOM 5323 N N . TYR F 2 85 ? 17.688 17.806 37.840 1.00 79.21 85 TYR F N 1
ATOM 5324 C CA . TYR F 2 85 ? 16.296 18.234 37.751 1.00 80.93 85 TYR F CA 1
ATOM 5325 C C . TYR F 2 85 ? 16.232 19.500 36.921 1.00 75.19 85 TYR F C 1
ATOM 5326 O O . TYR F 2 85 ? 17.133 20.336 36.989 1.00 73.32 85 TYR F O 1
ATOM 5335 N N . ILE F 2 86 ? 15.160 19.632 36.149 1.00 74.22 86 ILE F N 1
ATOM 5336 C CA . ILE F 2 86 ? 14.862 20.880 35.457 1.00 64.30 86 ILE F CA 1
ATOM 5337 C C . ILE F 2 86 ? 14.231 21.829 36.462 1.00 56.45 86 ILE F C 1
ATOM 5338 O O . ILE F 2 86 ? 13.373 21.432 37.253 1.00 65.01 86 ILE F O 1
ATOM 5343 N N . TYR F 2 87 ? 14.712 23.059 36.484 1.00 54.91 87 TYR F N 1
ATOM 5344 C CA . TYR F 2 87 ? 14.271 24.091 37.406 1.00 58.80 87 TYR F CA 1
ATOM 5345 C C . TYR F 2 87 ? 13.893 25.335 36.616 1.00 62.93 87 TYR F C 1
ATOM 5346 O O . TYR F 2 87 ? 14.636 25.759 35.729 1.00 63.97 87 TYR F O 1
ATOM 5355 N N . ALA F 2 88 ? 12.757 25.928 36.955 1.00 64.50 88 ALA F N 1
ATOM 5356 C CA . ALA F 2 88 ? 12.332 27.193 36.379 1.00 64.06 88 ALA F CA 1
ATOM 5357 C C . ALA F 2 88 ? 11.737 28.009 37.499 1.00 69.49 88 ALA F C 1
ATOM 5358 O O . ALA F 2 88 ? 11.137 27.460 38.426 1.00 70.40 88 ALA F O 1
ATOM 5360 N N . GLU F 2 89 ? 11.944 29.314 37.414 1.00 69.69 89 GLU F N 1
ATOM 5361 C CA . GLU F 2 89 ? 11.543 30.270 38.427 1.00 74.32 89 GLU F CA 1
ATOM 5362 C C . GLU F 2 89 ? 10.916 31.458 37.712 1.00 82.57 89 GLU F C 1
ATOM 5363 O O . GLU F 2 89 ? 11.504 31.981 36.757 1.00 85.65 89 GLU F O 1
ATOM 5369 N N . ILE F 2 90 ? 9.728 31.875 38.157 1.00 77.66 90 ILE F N 1
ATOM 5370 C CA . ILE F 2 90 ? 9.058 33.069 37.641 1.00 65.70 90 ILE F CA 1
ATOM 5371 C C . ILE F 2 90 ? 8.808 34.009 38.819 1.00 77.58 90 ILE F C 1
ATOM 5372 O O . ILE F 2 90 ? 8.118 33.645 39.783 1.00 86.99 90 ILE F O 1
ATOM 5377 N N . ILE F 2 91 ? 9.366 35.217 38.740 1.00 73.89 91 ILE F N 1
ATOM 5378 C CA . ILE F 2 91 ? 9.338 36.184 39.826 1.00 80.03 91 ILE F CA 1
ATOM 5379 C C . ILE F 2 91 ? 8.510 37.376 39.376 1.00 87.57 91 ILE F C 1
ATOM 5380 O O . ILE F 2 91 ? 8.794 37.979 38.332 1.00 89.02 91 ILE F O 1
ATOM 5385 N N . THR F 2 92 ? 7.479 37.700 40.149 1.00 104.50 92 THR F N 1
ATOM 5386 C CA . THR F 2 92 ? 6.694 38.911 39.991 1.00 102.67 92 THR F CA 1
ATOM 5387 C C . THR F 2 92 ? 6.756 39.670 41.307 1.00 110.37 92 THR F C 1
ATOM 5388 O O . THR F 2 92 ? 7.257 39.155 42.313 1.00 110.64 92 THR F O 1
ATOM 5392 N N . LYS F 2 93 ? 6.220 40.898 41.302 1.00 118.67 93 LYS F N 1
ATOM 5393 C CA . LYS F 2 93 ? 6.245 41.714 42.512 1.00 126.11 93 LYS F CA 1
ATOM 5394 C C . LYS F 2 93 ? 5.539 40.999 43.654 1.00 128.82 93 LYS F C 1
ATOM 5395 O O . LYS F 2 93 ? 6.016 41.000 44.795 1.00 135.65 93 LYS F O 1
ATOM 5401 N N . GLU F 2 94 ? 4.416 40.355 43.352 1.00 125.89 94 GLU F N 1
ATOM 5402 C CA . GLU F 2 94 ? 3.557 39.737 44.349 1.00 126.28 94 GLU F CA 1
ATOM 5403 C C . GLU F 2 94 ? 3.765 38.235 44.493 1.00 120.07 94 GLU F C 1
ATOM 5404 O O . GLU F 2 94 ? 3.506 37.697 45.575 1.00 122.11 94 GLU F O 1
ATOM 5410 N N . LEU F 2 95 ? 4.243 37.545 43.452 1.00 110.90 95 LEU F N 1
ATOM 5411 C CA . LEU F 2 95 ? 4.222 36.086 43.436 1.00 109.25 95 LEU F CA 1
ATOM 5412 C C . LEU F 2 95 ? 5.543 35.515 42.925 1.00 104.75 95 LEU F C 1
ATOM 5413 O O . LEU F 2 95 ? 6.205 36.098 42.061 1.00 107.62 95 LEU F O 1
ATOM 5418 N N . ILE F 2 96 ? 5.905 34.347 43.452 1.00 92.42 96 ILE F N 1
ATOM 5419 C CA . ILE F 2 96 ? 7.078 33.604 43.007 1.00 83.56 96 ILE F CA 1
ATOM 5420 C C . ILE F 2 96 ? 6.655 32.176 42.707 1.00 84.54 96 ILE F C 1
ATOM 5421 O O . ILE F 2 96 ? 6.310 31.423 43.627 1.00 86.15 96 ILE F O 1
ATOM 5426 N N . ASN F 2 97 ? 6.746 31.777 41.443 1.00 80.02 97 ASN F N 1
ATOM 5427 C CA . ASN F 2 97 ? 6.475 30.400 41.065 1.00 74.12 97 ASN F CA 1
ATOM 5428 C C . ASN F 2 97 ? 7.783 29.668 40.818 1.00 74.84 97 ASN F C 1
ATOM 5429 O O . ASN F 2 97 ? 8.710 30.215 40.204 1.00 81.92 97 ASN F O 1
ATOM 5434 N N . LYS F 2 98 ? 7.862 28.433 41.316 1.00 69.84 98 LYS F N 1
ATOM 5435 C CA . LYS F 2 98 ? 8.999 27.552 41.078 1.00 67.15 98 LYS F CA 1
ATOM 5436 C C . LYS F 2 98 ? 8.490 26.180 40.663 1.00 66.33 98 LYS F C 1
ATOM 5437 O O . LYS F 2 98 ? 7.468 25.712 41.172 1.00 68.33 98 LYS F O 1
ATOM 5443 N N . ILE F 2 99 ? 9.191 25.534 39.735 1.00 70.32 99 ILE F N 1
ATOM 5444 C CA . ILE F 2 99 ? 8.926 24.137 39.436 1.00 70.17 99 ILE F CA 1
ATOM 5445 C C . ILE F 2 99 ? 10.252 23.415 39.341 1.00 71.58 99 ILE F C 1
ATOM 5446 O O . ILE F 2 99 ? 11.271 23.981 38.941 1.00 73.10 99 ILE F O 1
ATOM 5451 N N . GLU F 2 100 ? 10.205 22.130 39.661 1.00 70.82 100 GLU F N 1
ATOM 5452 C CA . GLU F 2 100 ? 11.369 21.271 39.782 1.00 65.33 100 GLU F CA 1
ATOM 5453 C C . GLU F 2 100 ? 10.946 19.924 39.220 1.00 66.23 100 GLU F C 1
ATOM 5454 O O . GLU F 2 100 ? 9.996 19.316 39.725 1.00 68.06 100 GLU F O 1
ATOM 5460 N N . ILE F 2 101 ? 11.584 19.494 38.135 1.00 63.36 101 ILE F N 1
ATOM 5461 C CA . ILE F 2 101 ? 11.194 18.278 37.430 1.00 62.55 101 ILE F CA 1
ATOM 5462 C C . ILE F 2 101 ? 12.371 17.316 37.425 1.00 67.83 101 ILE F C 1
ATOM 5463 O O . ILE F 2 101 ? 13.468 17.661 36.965 1.00 70.03 101 ILE F O 1
ATOM 5468 N N . ARG F 2 102 ? 12.144 16.114 37.933 1.00 68.50 102 ARG F N 1
ATOM 5469 C CA . ARG F 2 102 ? 13.122 15.039 37.897 1.00 70.29 102 ARG F CA 1
ATOM 5470 C C . ARG F 2 102 ? 12.596 13.892 37.053 1.00 76.17 102 ARG F C 1
ATOM 5471 O O . ARG F 2 102 ? 11.401 13.584 37.081 1.00 75.49 102 ARG F O 1
ATOM 5479 N N . ILE F 2 103 ? 13.484 13.271 36.287 1.00 77.04 103 ILE F N 1
ATOM 5480 C CA . ILE F 2 103 ? 13.152 12.013 35.643 1.00 78.38 103 ILE F CA 1
ATOM 5481 C C . ILE F 2 103 ? 14.063 10.863 36.074 1.00 86.92 103 ILE F C 1
ATOM 5482 O O . ILE F 2 103 ? 13.652 9.695 35.980 1.00 87.95 103 ILE F O 1
ATOM 5487 N N . ARG F 2 104 ? 15.270 11.122 36.570 1.00 85.85 104 ARG F N 1
ATOM 5488 C CA . ARG F 2 104 ? 16.073 10.026 37.089 1.00 80.35 104 ARG F CA 1
ATOM 5489 C C . ARG F 2 104 ? 16.622 10.376 38.463 1.00 82.50 104 ARG F C 1
ATOM 5490 O O . ARG F 2 104 ? 17.125 11.486 38.669 1.00 87.67 104 ARG F O 1
ATOM 5498 N N . PRO F 2 105 ? 16.557 9.444 39.421 1.00 86.80 105 PRO F N 1
ATOM 5499 C CA . PRO F 2 105 ? 16.101 8.059 39.236 1.00 88.68 105 PRO F CA 1
ATOM 5500 C C . PRO F 2 105 ? 14.587 7.864 39.061 1.00 92.28 105 PRO F C 1
ATOM 5501 O O . PRO F 2 105 ? 14.205 6.854 38.478 1.00 98.09 105 PRO F O 1
ATOM 5505 N N . ASP F 2 106 ? 13.745 8.783 39.533 1.00 87.73 106 ASP F N 1
ATOM 5506 C CA . ASP F 2 106 ? 12.304 8.632 39.375 1.00 87.01 106 ASP F CA 1
ATOM 5507 C C . ASP F 2 106 ? 11.681 9.924 38.875 1.00 80.07 106 ASP F C 1
ATOM 5508 O O . ASP F 2 106 ? 12.190 11.017 39.125 1.00 79.90 106 ASP F O 1
ATOM 5513 N N . ILE F 2 107 ? 10.554 9.781 38.184 1.00 75.02 107 ILE F N 1
ATOM 5514 C CA . ILE F 2 107 ? 9.786 10.933 37.726 1.00 72.16 107 ILE F CA 1
ATOM 5515 C C . ILE F 2 107 ? 9.110 11.587 38.919 1.00 72.75 107 ILE F C 1
ATOM 5516 O O . ILE F 2 107 ? 8.323 10.953 39.633 1.00 79.57 107 ILE F O 1
ATOM 5521 N N . LYS F 2 108 ? 9.417 12.863 39.140 1.00 74.19 108 LYS F N 1
ATOM 5522 C CA . LYS F 2 108 ? 9.007 13.547 40.364 1.00 74.39 108 LYS F CA 1
ATOM 5523 C C . LYS F 2 108 ? 8.979 15.040 40.084 1.00 73.41 108 LYS F C 1
ATOM 5524 O O . LYS F 2 108 ? 10.000 15.613 39.694 1.00 74.60 108 LYS F O 1
ATOM 5530 N N . ILE F 2 109 ? 7.821 15.665 40.279 1.00 75.88 109 ILE F N 1
ATOM 5531 C CA . ILE F 2 109 ? 7.610 17.078 39.983 1.00 67.00 109 ILE F CA 1
ATOM 5532 C C . ILE F 2 109 ? 7.277 17.807 41.278 1.00 61.79 109 ILE F C 1
ATOM 5533 O O . ILE F 2 109 ? 6.437 17.353 42.060 1.00 61.17 109 ILE F O 1
ATOM 5538 N N . LYS F 2 110 ? 7.936 18.936 41.496 1.00 62.35 110 LYS F N 1
ATOM 5539 C CA . LYS F 2 110 ? 7.761 19.752 42.689 1.00 63.92 110 LYS F CA 1
ATOM 5540 C C . LYS F 2 110 ? 7.460 21.179 42.233 1.00 66.41 110 LYS F C 1
ATOM 5541 O O . LYS F 2 110 ? 8.244 21.774 41.476 1.00 61.48 110 LYS F O 1
ATOM 5547 N N . SER F 2 111 ? 6.332 21.728 42.689 1.00 62.47 111 SER F N 1
ATOM 5548 C CA . SER F 2 111 ? 5.852 23.030 42.234 1.00 64.60 111 SER F CA 1
ATOM 5549 C C . SER F 2 111 ? 5.414 23.877 43.414 1.00 65.46 111 SER F C 1
ATOM 5550 O O . SER F 2 111 ? 4.974 23.357 44.445 1.00 73.75 111 SER F O 1
ATOM 5553 N N . SER F 2 112 ? 5.525 25.193 43.258 1.00 63.04 112 SER F N 1
ATOM 5554 C CA . SER F 2 112 ? 5.081 26.055 44.345 1.00 68.70 112 SER F CA 1
ATOM 5555 C C . SER F 2 112 ? 4.815 27.464 43.838 1.00 71.10 112 SER F C 1
ATOM 5556 O O . SER F 2 112 ? 5.286 27.884 42.778 1.00 71.07 112 SER F O 1
ATOM 5559 N N . SER F 2 113 ? 4.018 28.176 44.614 1.00 73.84 113 SER F N 1
ATOM 5560 C CA . SER F 2 113 ? 3.668 29.550 44.310 1.00 73.71 113 SER F CA 1
ATOM 5561 C C . SER F 2 113 ? 3.543 30.236 45.662 1.00 92.42 113 SER F C 1
ATOM 5562 O O . SER F 2 113 ? 2.636 29.910 46.425 1.00 91.31 113 SER F O 1
ATOM 5565 N N . VAL F 2 114 ? 4.483 31.123 45.987 1.00 95.90 114 VAL F N 1
ATOM 5566 C CA . VAL F 2 114 ? 4.542 31.766 47.298 1.00 105.52 114 VAL F CA 1
ATOM 5567 C C . VAL F 2 114 ? 4.137 33.229 47.187 1.00 115.79 114 VAL F C 1
ATOM 5568 O O . VAL F 2 114 ? 4.372 33.892 46.171 1.00 115.24 114 VAL F O 1
ATOM 5572 N N . ILE F 2 115 ? 3.496 33.725 48.243 1.00 129.26 115 ILE F N 1
ATOM 5573 C CA . ILE F 2 115 ? 3.093 35.125 48.314 1.00 132.18 115 ILE F CA 1
ATOM 5574 C C . ILE F 2 115 ? 4.308 35.967 48.674 1.00 130.16 115 ILE F C 1
ATOM 5575 O O . ILE F 2 115 ? 5.101 35.603 49.552 1.00 134.62 115 ILE F O 1
ATOM 5580 N N . ARG F 2 116 ? 4.474 37.080 47.976 1.00 122.93 116 ARG F N 1
ATOM 5581 C CA . ARG F 2 116 ? 5.648 37.908 48.165 1.00 119.48 116 ARG F CA 1
ATOM 5582 C C . ARG F 2 116 ? 5.263 39.379 48.140 1.00 119.33 116 ARG F C 1
ATOM 5583 O O . ARG F 2 116 ? 4.249 39.767 48.720 1.00 122.15 116 ARG F O 1
ATOM 5591 N N . SER G 1 13 ? 4.788 35.670 77.193 1.00 140.93 151 SER G N 1
ATOM 5592 C CA . SER G 1 13 ? 4.682 36.145 75.815 1.00 140.33 151 SER G CA 1
ATOM 5593 C C . SER G 1 13 ? 3.532 35.466 75.059 1.00 135.63 151 SER G C 1
ATOM 5594 O O . SER G 1 13 ? 2.818 34.626 75.612 1.00 132.42 151 SER G O 1
ATOM 5597 N N . VAL G 1 14 ? 3.363 35.844 73.787 1.00 131.10 152 VAL G N 1
ATOM 5598 C CA . VAL G 1 14 ? 2.302 35.283 72.952 1.00 127.47 152 VAL G CA 1
ATOM 5599 C C . VAL G 1 14 ? 2.760 34.157 72.025 1.00 125.57 152 VAL G C 1
ATOM 5600 O O . VAL G 1 14 ? 1.903 33.481 71.434 1.00 124.20 152 VAL G O 1
ATOM 5604 N N . VAL G 1 15 ? 4.061 33.926 71.874 1.00 124.21 153 VAL G N 1
ATOM 5605 C CA . VAL G 1 15 ? 4.562 32.896 70.969 1.00 121.16 153 VAL G CA 1
ATOM 5606 C C . VAL G 1 15 ? 4.864 31.638 71.772 1.00 125.90 153 VAL G C 1
ATOM 5607 O O . VAL G 1 15 ? 5.655 31.661 72.722 1.00 131.89 153 VAL G O 1
ATOM 5611 N N . ASP G 1 16 ? 4.167 30.556 71.444 1.00 125.70 154 ASP G N 1
ATOM 5612 C CA . ASP G 1 16 ? 4.409 29.276 72.090 1.00 126.70 154 ASP G CA 1
ATOM 5613 C C . ASP G 1 16 ? 5.837 28.790 71.813 1.00 127.42 154 ASP G C 1
ATOM 5614 O O . ASP G 1 16 ? 6.517 29.246 70.888 1.00 127.67 154 ASP G O 1
ATOM 5619 N N . ALA G 1 17 ? 6.306 27.884 72.678 1.00 125.39 155 ALA G N 1
ATOM 5620 C CA . ALA G 1 17 ? 7.653 27.338 72.544 1.00 126.11 155 ALA G CA 1
ATOM 5621 C C . ALA G 1 17 ? 7.843 26.600 71.221 1.00 127.97 155 ALA G C 1
ATOM 5622 O O . ALA G 1 17 ? 8.924 26.658 70.622 1.00 133.22 155 ALA G O 1
ATOM 5624 N N . LYS G 1 18 ? 6.801 25.914 70.737 1.00 123.74 156 LYS G N 1
ATOM 5625 C CA . LYS G 1 18 ? 6.904 25.179 69.478 1.00 121.68 156 LYS G CA 1
ATOM 5626 C C . LYS G 1 18 ? 7.052 26.084 68.264 1.00 114.36 156 LYS G C 1
ATOM 5627 O O . LYS G 1 18 ? 7.563 25.631 67.235 1.00 114.00 156 LYS G O 1
ATOM 5633 N N . LYS G 1 19 ? 6.627 27.345 68.355 1.00 113.88 157 LYS G N 1
ATOM 5634 C CA . LYS G 1 19 ? 6.685 28.237 67.204 1.00 111.52 157 LYS G CA 1
ATOM 5635 C C . LYS G 1 19 ? 8.107 28.641 66.839 1.00 121.33 157 LYS G C 1
ATOM 5636 O O . LYS G 1 19 ? 8.318 29.197 65.755 1.00 125.20 157 LYS G O 1
ATOM 5642 N N . PHE G 1 20 ? 9.083 28.375 67.705 1.00 123.03 158 PHE G N 1
ATOM 5643 C CA . PHE G 1 20 ? 10.443 28.807 67.428 1.00 124.96 158 PHE G CA 1
ATOM 5644 C C . PHE G 1 20 ? 11.131 27.919 66.404 1.00 127.24 158 PHE G C 1
ATOM 5645 O O . PHE G 1 20 ? 12.039 28.381 65.702 1.00 127.86 158 PHE G O 1
ATOM 5653 N N . ASP G 1 21 ? 10.707 26.659 66.289 1.00 128.74 159 ASP G N 1
ATOM 5654 C CA . ASP G 1 21 ? 11.199 25.831 65.194 1.00 136.90 159 ASP G CA 1
ATOM 5655 C C . ASP G 1 21 ? 10.795 26.420 63.850 1.00 131.84 159 ASP G C 1
ATOM 5656 O O . ASP G 1 21 ? 11.591 26.431 62.904 1.00 135.36 159 ASP G O 1
ATOM 5661 N N . TYR G 1 22 ? 9.559 26.918 63.747 1.00 126.26 160 TYR G N 1
ATOM 5662 C CA . TYR G 1 22 ? 9.129 27.576 62.517 1.00 126.58 160 TYR G CA 1
ATOM 5663 C C . TYR G 1 22 ? 9.865 28.885 62.288 1.00 114.46 160 TYR G C 1
ATOM 5664 O O . TYR G 1 22 ? 10.196 29.224 61.148 1.00 117.77 160 TYR G O 1
ATOM 5673 N N . LEU G 1 23 ? 10.068 29.665 63.346 1.00 112.53 161 LEU G N 1
ATOM 5674 C CA . LEU G 1 23 ? 10.646 30.995 63.180 1.00 113.93 161 LEU G CA 1
ATOM 5675 C C . LEU G 1 23 ? 12.084 30.929 62.702 1.00 122.25 161 LEU G C 1
ATOM 5676 O O . LEU G 1 23 ? 12.512 31.784 61.921 1.00 123.50 161 LEU G O 1
ATOM 5681 N N . PHE G 1 24 ? 12.823 29.894 63.096 1.00 119.85 162 PHE G N 1
ATOM 5682 C CA . PHE G 1 24 ? 14.209 29.740 62.682 1.00 123.39 162 PHE G CA 1
ATOM 5683 C C . PHE G 1 24 ? 14.344 28.794 61.498 1.00 119.12 162 PHE G C 1
ATOM 5684 O O . PHE G 1 24 ? 15.449 28.321 61.206 1.00 118.03 162 PHE G O 1
ATOM 5692 N N . GLY G 1 25 ? 13.247 28.536 60.796 1.00 106.93 163 GLY G N 1
ATOM 5693 C CA . GLY G 1 25 ? 13.311 27.767 59.571 1.00 101.63 163 GLY G CA 1
ATOM 5694 C C . GLY G 1 25 ? 13.532 26.281 59.736 1.00 109.60 163 GLY G C 1
ATOM 5695 O O . GLY G 1 25 ? 14.085 25.652 58.837 1.00 104.38 163 GLY G O 1
ATOM 5696 N N . LYS G 1 26 ? 13.098 25.689 60.848 1.00 116.26 164 LYS G N 1
ATOM 5697 C CA . LYS G 1 26 ? 13.212 24.247 61.036 1.00 117.10 164 LYS G CA 1
ATOM 5698 C C . LYS G 1 26 ? 11.852 23.554 61.101 1.00 115.94 164 LYS G C 1
ATOM 5699 O O . LYS G 1 26 ? 11.788 22.365 61.436 1.00 118.08 164 LYS G O 1
ATOM 5705 N N . ALA G 1 27 ? 10.762 24.263 60.782 1.00 102.83 165 ALA G N 1
ATOM 5706 C CA . ALA G 1 27 ? 9.441 23.633 60.693 1.00 99.11 165 ALA G CA 1
ATOM 5707 C C . ALA G 1 27 ? 9.329 22.981 59.322 1.00 94.70 165 ALA G C 1
ATOM 5708 O O . ALA G 1 27 ? 8.792 23.549 58.366 1.00 88.21 165 ALA G O 1
ATOM 5710 N N . THR G 1 28 ? 9.853 21.759 59.239 1.00 102.77 166 THR G N 1
ATOM 5711 C CA . THR G 1 28 ? 9.812 21.004 57.996 1.00 106.98 166 THR G CA 1
ATOM 5712 C C . THR G 1 28 ? 8.378 20.808 57.521 1.00 105.32 166 THR G C 1
ATOM 5713 O O . THR G 1 28 ? 7.465 20.558 58.316 1.00 109.10 166 THR G O 1
ATOM 5717 N N . GLY G 1 29 ? 8.181 20.915 56.211 1.00 99.30 167 GLY G N 1
ATOM 5718 C CA . GLY G 1 29 ? 6.833 20.921 55.677 1.00 88.15 167 GLY G CA 1
ATOM 5719 C C . GLY G 1 29 ? 6.205 19.541 55.657 1.00 81.45 167 GLY G C 1
ATOM 5720 O O . GLY G 1 29 ? 6.878 18.518 55.565 1.00 80.14 167 GLY G O 1
ATOM 5721 N N . ASN G 1 30 ? 4.883 19.526 55.709 1.00 83.45 168 ASN G N 1
ATOM 5722 C CA . ASN G 1 30 ? 4.104 18.295 55.657 1.00 79.43 168 ASN G CA 1
ATOM 5723 C C . ASN G 1 30 ? 2.671 18.679 55.314 1.00 79.07 168 ASN G C 1
ATOM 5724 O O . ASN G 1 30 ? 2.395 19.829 54.958 1.00 84.04 168 ASN G O 1
ATOM 5729 N N . SER G 1 31 ? 1.756 17.712 55.414 1.00 77.59 169 SER G N 1
ATOM 5730 C CA . SER G 1 31 ? 0.381 17.938 54.968 1.00 68.26 169 SER G CA 1
ATOM 5731 C C . SER G 1 31 ? -0.287 19.074 55.733 1.00 68.87 169 SER G C 1
ATOM 5732 O O . SER G 1 31 ? -1.182 19.728 55.194 1.00 75.32 169 SER G O 1
ATOM 5735 N N . HIS G 1 32 ? 0.128 19.338 56.972 1.00 66.42 170 HIS G N 1
ATOM 5736 C CA . HIS G 1 32 ? -0.439 20.431 57.761 1.00 68.00 170 HIS G CA 1
ATOM 5737 C C . HIS G 1 32 ? 0.495 21.633 57.909 1.00 75.34 170 HIS G C 1
ATOM 5738 O O . HIS G 1 32 ? 0.144 22.594 58.600 1.00 80.23 170 HIS G O 1
ATOM 5745 N N . THR G 1 33 ? 1.666 21.612 57.279 1.00 81.67 171 THR G N 1
ATOM 5746 C CA . THR G 1 33 ? 2.702 22.621 57.487 1.00 80.82 171 THR G CA 1
ATOM 5747 C C . THR G 1 33 ? 3.221 23.076 56.131 1.00 74.28 171 THR G C 1
ATOM 5748 O O . THR G 1 33 ? 3.939 22.330 55.468 1.00 65.19 171 THR G O 1
ATOM 5752 N N . LEU G 1 34 ? 2.945 24.322 55.756 1.00 82.00 172 LEU G N 1
ATOM 5753 C CA . LEU G 1 34 ? 3.492 24.860 54.514 1.00 78.35 172 LEU G CA 1
ATOM 5754 C C . LEU G 1 34 ? 4.963 25.193 54.732 1.00 76.33 172 LEU G C 1
ATOM 5755 O O . LEU G 1 34 ? 5.297 25.982 55.617 1.00 85.10 172 LEU G O 1
ATOM 5760 N N . ASP G 1 35 ? 5.836 24.631 53.899 1.00 84.06 173 ASP G N 1
ATOM 5761 C CA . ASP G 1 35 ? 7.273 24.664 54.158 1.00 87.10 173 ASP G CA 1
ATOM 5762 C C . ASP G 1 35 ? 7.805 26.040 53.817 1.00 88.70 173 ASP G C 1
ATOM 5763 O O . ASP G 1 35 ? 7.881 26.414 52.642 1.00 84.29 173 ASP G O 1
ATOM 5768 N N . ARG G 1 36 ? 8.199 26.780 54.845 1.00 92.69 174 ARG G N 1
ATOM 5769 C CA . ARG G 1 36 ? 8.836 28.075 54.677 1.00 93.36 174 ARG G CA 1
ATOM 5770 C C . ARG G 1 36 ? 10.206 28.101 55.347 1.00 93.91 174 ARG G C 1
ATOM 5771 O O . ARG G 1 36 ? 10.645 29.136 55.846 1.00 88.19 174 ARG G O 1
ATOM 5779 N N . THR G 1 37 ? 10.873 26.945 55.365 1.00 93.00 175 THR G N 1
ATOM 5780 C CA . THR G 1 37 ? 12.131 26.812 56.087 1.00 103.28 175 THR G CA 1
ATOM 5781 C C . THR G 1 37 ? 13.199 27.725 55.494 1.00 108.66 175 THR G C 1
ATOM 5782 O O . THR G 1 37 ? 13.883 28.456 56.221 1.00 111.37 175 THR G O 1
ATOM 5786 N N . ASN G 1 38 ? 13.306 27.745 54.164 1.00 114.38 176 ASN G N 1
ATOM 5787 C CA . ASN G 1 38 ? 14.323 28.569 53.519 1.00 125.02 176 ASN G CA 1
ATOM 5788 C C . ASN G 1 38 ? 14.069 30.055 53.753 1.00 127.60 176 ASN G C 1
ATOM 5789 O O . ASN G 1 38 ? 15.002 30.805 54.058 1.00 139.59 176 ASN G O 1
ATOM 5794 N N . GLN G 1 39 ? 12.817 30.499 53.621 1.00 114.12 177 GLN G N 1
ATOM 5795 C CA . GLN G 1 39 ? 12.529 31.926 53.740 1.00 111.56 177 GLN G CA 1
ATOM 5796 C C . GLN G 1 39 ? 12.839 32.436 55.141 1.00 117.32 177 GLN G C 1
ATOM 5797 O O . GLN G 1 39 ? 13.545 33.440 55.304 1.00 121.89 177 GLN G O 1
ATOM 5803 N N . LEU G 1 40 ? 12.366 31.728 56.171 1.00 114.15 178 LEU G N 1
ATOM 5804 C CA . LEU G 1 40 ? 12.563 32.208 57.535 1.00 112.82 178 LEU G CA 1
ATOM 5805 C C . LEU G 1 40 ? 14.026 32.092 57.941 1.00 117.26 178 LEU G C 1
ATOM 5806 O O . LEU G 1 40 ? 14.553 32.970 58.629 1.00 126.29 178 LEU G O 1
ATOM 5811 N N . ALA G 1 41 ? 14.702 31.023 57.519 1.00 115.10 179 ALA G N 1
ATOM 5812 C CA . ALA G 1 41 ? 16.113 30.867 57.855 1.00 121.98 179 ALA G CA 1
ATOM 5813 C C . ALA G 1 41 ? 16.956 32.016 57.300 1.00 127.85 179 ALA G C 1
ATOM 5814 O O . ALA G 1 41 ? 17.799 32.577 58.010 1.00 133.01 179 ALA G O 1
ATOM 5816 N N . LEU G 1 42 ? 16.740 32.386 56.031 1.00 127.52 180 LEU G N 1
ATOM 5817 C CA . LEU G 1 42 ? 17.524 33.470 55.436 1.00 128.72 180 LEU G CA 1
ATOM 5818 C C . LEU G 1 42 ? 17.228 34.812 56.095 1.00 135.25 180 LEU G C 1
ATOM 5819 O O . LEU G 1 42 ? 18.147 35.601 56.349 1.00 143.31 180 LEU G O 1
ATOM 5824 N N . GLU G 1 43 ? 15.955 35.087 56.390 1.00 132.39 181 GLU G N 1
ATOM 5825 C CA . GLU G 1 43 ? 15.609 36.371 56.991 1.00 133.52 181 GLU G CA 1
ATOM 5826 C C . GLU G 1 43 ? 16.124 36.476 58.422 1.00 138.21 181 GLU G C 1
ATOM 5827 O O . GLU G 1 43 ? 16.382 37.584 58.903 1.00 141.70 181 GLU G O 1
ATOM 5841 N N . LYS G 1 45 ? 19.034 35.204 59.512 1.00 144.95 183 LYS G N 1
ATOM 5842 C CA . LYS G 1 45 ? 20.430 35.606 59.407 1.00 144.47 183 LYS G CA 1
ATOM 5843 C C . LYS G 1 45 ? 20.545 37.090 59.100 1.00 147.15 183 LYS G C 1
ATOM 5844 O O . LYS G 1 45 ? 21.339 37.799 59.726 1.00 156.73 183 LYS G O 1
ATOM 5850 N N . ARG G 1 46 ? 19.728 37.579 58.165 1.00 141.10 184 ARG G N 1
ATOM 5851 C CA . ARG G 1 46 ? 19.753 38.989 57.787 1.00 144.50 184 ARG G CA 1
ATOM 5852 C C . ARG G 1 46 ? 19.462 39.892 58.982 1.00 152.97 184 ARG G C 1
ATOM 5853 O O . ARG G 1 46 ? 20.073 40.959 59.127 1.00 159.21 184 ARG G O 1
ATOM 5861 N N . LEU G 1 47 ? 18.512 39.502 59.834 1.00 156.59 185 LEU G N 1
ATOM 5862 C CA . LEU G 1 47 ? 18.167 40.330 60.982 1.00 166.26 185 LEU G CA 1
ATOM 5863 C C . LEU G 1 47 ? 19.178 40.237 62.124 1.00 172.25 185 LEU G C 1
ATOM 5864 O O . LEU G 1 47 ? 19.202 41.133 62.977 1.00 172.37 185 LEU G O 1
ATOM 5869 N N . GLY G 1 48 ? 20.056 39.233 62.126 1.00 134.22 186 GLY G N 1
ATOM 5870 C CA . GLY G 1 48 ? 20.981 39.054 63.231 1.00 134.34 186 GLY G CA 1
ATOM 5871 C C . GLY G 1 48 ? 20.393 38.363 64.441 1.00 133.65 186 GLY G C 1
ATOM 5872 O O . GLY G 1 48 ? 20.811 38.637 65.571 1.00 131.49 186 GLY G O 1
ATOM 5873 N N . VAL G 1 49 ? 19.400 37.506 64.244 1.00 135.08 187 VAL G N 1
ATOM 5874 C CA . VAL G 1 49 ? 18.757 36.775 65.330 1.00 137.92 187 VAL G CA 1
ATOM 5875 C C . VAL G 1 49 ? 19.281 35.339 65.336 1.00 132.36 187 VAL G C 1
ATOM 5876 O O . VAL G 1 49 ? 19.082 34.592 64.373 1.00 120.51 187 VAL G O 1
ATOM 5880 N N . ALA G 1 50 ? 19.991 34.961 66.400 1.00 137.19 188 ALA G N 1
ATOM 5881 C CA . ALA G 1 50 ? 20.506 33.606 66.549 1.00 134.11 188 ALA G CA 1
ATOM 5882 C C . ALA G 1 50 ? 19.477 32.707 67.235 1.00 131.66 188 ALA G C 1
ATOM 5883 O 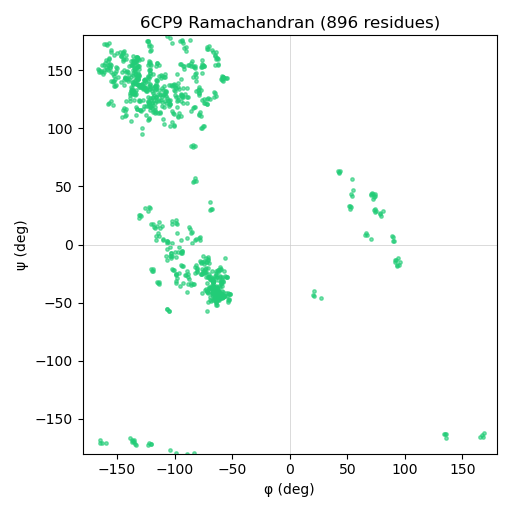O . ALA G 1 50 ? 18.624 33.167 67.996 1.00 130.28 188 ALA G O 1
ATOM 5885 N N . ASP G 1 51 ? 19.577 31.403 66.972 1.00 130.14 189 ASP G N 1
ATOM 5886 C CA . ASP G 1 51 ? 18.685 30.436 67.611 1.00 132.72 189 ASP G CA 1
ATOM 5887 C C . ASP G 1 51 ? 19.212 30.084 68.996 1.00 134.73 189 ASP G C 1
ATOM 5888 O O . ASP G 1 51 ? 19.388 28.908 69.328 1.00 136.43 189 ASP G O 1
ATOM 5893 N N . ASP G 1 52 ? 19.437 31.094 69.818 1.00 136.23 190 ASP G N 1
ATOM 5894 C CA . ASP G 1 52 ? 19.920 30.900 71.174 1.00 140.17 190 ASP G CA 1
ATOM 5895 C C . ASP G 1 52 ? 18.909 31.490 72.155 1.00 138.26 190 ASP G C 1
ATOM 5896 O O . ASP G 1 52 ? 17.798 31.869 71.778 1.00 129.61 190 ASP G O 1
ATOM 5901 N N . ILE G 1 53 ? 19.296 31.541 73.430 1.00 140.55 191 ILE G N 1
ATOM 5902 C CA . ILE G 1 53 ? 18.385 32.048 74.448 1.00 146.75 191 ILE G CA 1
ATOM 5903 C C . ILE G 1 53 ? 18.058 33.512 74.187 1.00 155.03 191 ILE G C 1
ATOM 5904 O O . ILE G 1 53 ? 16.891 33.920 74.216 1.00 159.75 191 ILE G O 1
ATOM 5909 N N . ASN G 1 54 ? 19.081 34.318 73.895 1.00 158.30 192 ASN G N 1
ATOM 5910 C CA . ASN G 1 54 ? 18.851 35.728 73.596 1.00 162.32 192 ASN G CA 1
ATOM 5911 C C . ASN G 1 54 ? 18.005 35.895 72.340 1.00 161.38 192 ASN G C 1
ATOM 5912 O O . ASN G 1 54 ? 17.101 36.737 72.302 1.00 162.19 192 ASN G O 1
ATOM 5917 N N . GLY G 1 55 ? 18.307 35.123 71.293 1.00 158.46 193 GLY G N 1
ATOM 5918 C CA . GLY G 1 55 ? 17.546 35.228 70.056 1.00 158.06 193 GLY G CA 1
ATOM 5919 C C . GLY G 1 55 ? 16.059 34.979 70.239 1.00 159.00 193 GLY G C 1
ATOM 5920 O O . GLY G 1 55 ? 15.225 35.732 69.728 1.00 160.91 193 GLY G O 1
ATOM 5921 N N . HIS G 1 56 ? 15.706 33.927 70.987 1.00 155.37 194 HIS G N 1
ATOM 5922 C CA . HIS G 1 56 ? 14.293 33.616 71.195 1.00 149.75 194 HIS G CA 1
ATOM 5923 C C . HIS G 1 56 ? 13.580 34.765 71.894 1.00 148.09 194 HIS G C 1
ATOM 5924 O O . HIS G 1 56 ? 12.409 35.046 71.611 1.00 151.57 194 HIS G O 1
ATOM 5931 N N . ALA G 1 57 ? 14.272 35.429 72.823 1.00 144.67 195 ALA G N 1
ATOM 5932 C CA . ALA G 1 57 ? 13.658 36.489 73.616 1.00 147.36 195 ALA G CA 1
ATOM 5933 C C . ALA G 1 57 ? 13.354 37.735 72.787 1.00 154.07 195 ALA G C 1
ATOM 5934 O O . ALA G 1 57 ? 12.339 38.404 73.019 1.00 158.65 195 ALA G O 1
ATOM 5936 N N . VAL G 1 58 ? 14.234 38.085 71.843 1.00 154.37 196 VAL G N 1
ATOM 5937 C CA . VAL G 1 58 ? 14.013 39.271 71.013 1.00 157.18 196 VAL G CA 1
ATOM 5938 C C . VAL G 1 58 ? 12.737 39.119 70.196 1.00 152.14 196 VAL G C 1
ATOM 5939 O O . VAL G 1 58 ? 11.949 40.065 70.054 1.00 153.71 196 VAL G O 1
ATOM 5943 N N . LEU G 1 59 ? 12.529 37.930 69.627 1.00 148.69 197 LEU G N 1
ATOM 5944 C CA . LEU G 1 59 ? 11.325 37.659 68.849 1.00 140.70 197 LEU G CA 1
ATOM 5945 C C . LEU G 1 59 ? 10.092 37.606 69.743 1.00 143.57 197 LEU G C 1
ATOM 5946 O O . LEU G 1 59 ? 9.073 38.241 69.446 1.00 148.31 197 LEU G O 1
ATOM 5951 N N . ALA G 1 60 ? 10.176 36.870 70.859 1.00 141.44 198 ALA G N 1
ATOM 5952 C CA . ALA G 1 60 ? 9.048 36.765 71.781 1.00 143.38 198 ALA G CA 1
ATOM 5953 C C . ALA G 1 60 ? 8.541 38.143 72.176 1.00 147.95 198 ALA G C 1
ATOM 5954 O O . ALA G 1 60 ? 7.334 38.407 72.142 1.00 149.15 198 ALA G O 1
ATOM 5956 N N . GLU G 1 61 ? 9.459 39.040 72.544 1.00 150.9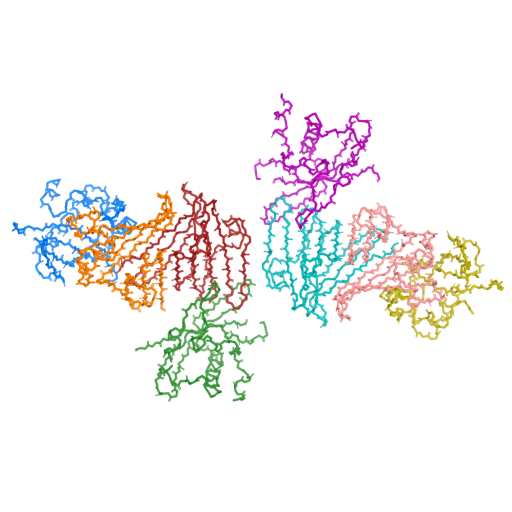8 199 GLU G N 1
ATOM 5957 C CA . GLU G 1 61 ? 9.071 40.394 72.923 1.00 156.82 199 GLU G CA 1
ATOM 5958 C C . GLU G 1 61 ? 8.445 41.136 71.752 1.00 155.04 199 GLU G C 1
ATOM 5959 O O . GLU G 1 61 ? 7.455 41.858 71.922 1.00 157.61 199 GLU G O 1
ATOM 5965 N N . HIS G 1 62 ? 9.014 40.979 70.556 1.00 150.57 200 HIS G N 1
ATOM 5966 C CA . HIS G 1 62 ? 8.514 41.722 69.407 1.00 149.67 200 HIS G CA 1
ATOM 5967 C C . HIS G 1 62 ? 7.075 41.341 69.092 1.00 148.35 200 HIS G C 1
ATOM 5968 O O . HIS G 1 62 ? 6.204 42.208 68.963 1.00 152.36 200 HIS G O 1
ATOM 5975 N N . PHE G 1 63 ? 6.803 40.047 68.962 1.00 144.65 201 PHE G N 1
ATOM 5976 C CA . PHE G 1 63 ? 5.451 39.655 68.583 1.00 154.35 201 PHE G CA 1
ATOM 5977 C C . PHE G 1 63 ? 4.459 39.845 69.730 1.00 159.93 201 PHE G C 1
ATOM 5978 O O . PHE G 1 63 ? 3.273 40.077 69.476 1.00 164.85 201 PHE G O 1
ATOM 5986 N N . THR G 1 64 ? 4.912 39.769 70.989 1.00 160.60 202 THR G N 1
ATOM 5987 C CA . THR G 1 64 ? 4.019 40.103 72.099 1.00 161.60 202 THR G CA 1
ATOM 5988 C C . THR G 1 64 ? 3.663 41.581 72.075 1.00 161.59 202 THR G C 1
ATOM 5989 O O . THR G 1 64 ? 2.513 41.956 72.329 1.00 165.89 202 THR G O 1
ATOM 5993 N N . GLN G 1 65 ? 4.646 42.434 71.782 1.00 164.49 203 GLN G N 1
ATOM 5994 C CA . GLN G 1 65 ? 4.383 43.863 71.693 1.00 165.32 203 GLN G CA 1
ATOM 5995 C C . GLN G 1 65 ? 3.514 44.195 70.492 1.00 165.76 203 GLN G C 1
ATOM 5996 O O . GLN G 1 65 ? 2.728 45.147 70.541 1.00 170.45 203 GLN G O 1
ATOM 6002 N N . ALA G 1 66 ? 3.620 43.412 69.416 1.00 165.57 204 ALA G N 1
ATOM 6003 C CA . ALA G 1 66 ? 2.766 43.638 68.257 1.00 161.74 204 ALA G CA 1
ATOM 6004 C C . ALA G 1 66 ? 1.304 43.413 68.608 1.00 165.40 204 ALA G C 1
ATOM 6005 O O . ALA G 1 66 ? 0.416 44.000 67.979 1.00 168.21 204 ALA G O 1
ATOM 6007 N N . THR G 1 67 ? 1.040 42.585 69.623 1.00 165.78 205 THR G N 1
ATOM 6008 C CA . THR G 1 67 ? -0.320 42.369 70.093 1.00 169.81 205 THR G CA 1
ATOM 6009 C C . THR G 1 67 ? -0.815 43.539 70.926 1.00 179.35 205 THR G C 1
ATOM 6010 O O . THR G 1 67 ? -2.030 43.708 71.078 1.00 180.21 205 THR G O 1
ATOM 6014 N N . LYS G 1 68 ? 0.100 44.343 71.477 1.00 180.36 206 LYS G N 1
ATOM 6015 C CA . LYS G 1 68 ? -0.294 45.470 72.313 1.00 189.29 206 LYS G CA 1
ATOM 6016 C C . LYS G 1 68 ? -0.848 46.627 71.493 1.00 192.53 206 LYS G C 1
ATOM 6017 O O . LYS G 1 68 ? -1.622 47.429 72.022 1.00 193.84 206 LYS G O 1
ATOM 6023 N N . ASP G 1 69 ? -0.504 46.710 70.212 1.00 162.66 207 ASP G N 1
ATOM 6024 C CA . ASP G 1 69 ? -1.038 47.754 69.351 1.00 167.80 207 ASP G CA 1
ATOM 6025 C C . ASP G 1 69 ? -2.423 47.383 68.842 1.00 167.47 207 ASP G C 1
ATOM 6026 O O . ASP G 1 69 ? -2.731 46.216 68.584 1.00 169.16 207 ASP G O 1
ATOM 6031 N N . SER G 1 70 ? -3.271 48.397 68.728 1.00 165.51 208 SER G N 1
ATOM 6032 C CA . SER G 1 70 ? -4.573 48.248 68.110 1.00 157.74 208 SER G CA 1
ATOM 6033 C C . SER G 1 70 ? -4.608 48.844 66.714 1.00 151.90 208 SER G C 1
ATOM 6034 O O . SER G 1 70 ? -5.632 48.733 66.035 1.00 153.23 208 SER G O 1
ATOM 6037 N N . ASN G 1 71 ? -3.512 49.451 66.263 1.00 147.19 209 ASN G N 1
ATOM 6038 C CA . ASN G 1 71 ? -3.469 50.139 64.984 1.00 143.71 209 ASN G CA 1
ATOM 6039 C C . ASN G 1 71 ? -2.773 49.342 63.888 1.00 135.07 209 ASN G C 1
ATOM 6040 O O . ASN G 1 71 ? -2.720 49.805 62.746 1.00 135.64 209 ASN G O 1
ATOM 6045 N N . ASN G 1 72 ? -2.313 48.127 64.176 1.00 127.20 210 ASN G N 1
ATOM 6046 C CA . ASN G 1 72 ? -1.569 47.339 63.200 1.00 122.58 210 ASN G CA 1
ATOM 6047 C C . ASN G 1 72 ? -2.350 46.123 62.715 1.00 119.97 210 ASN G C 1
ATOM 6048 O O . ASN G 1 72 ? -1.766 45.203 62.131 1.00 123.36 210 ASN G O 1
ATOM 6053 N N . ILE G 1 73 ? -3.657 46.106 62.948 1.00 110.28 211 ILE G N 1
ATOM 6054 C CA . ILE G 1 73 ? -4.524 45.036 62.474 1.00 107.58 211 ILE G CA 1
ATOM 6055 C C . ILE G 1 73 ? -4.916 45.344 61.035 1.00 108.71 211 ILE G C 1
ATOM 6056 O O . ILE G 1 73 ? -5.547 46.370 60.760 1.00 110.91 211 ILE G O 1
ATOM 6061 N N . VAL G 1 74 ? -4.526 44.470 60.108 1.00 103.02 212 VAL G N 1
ATOM 6062 C CA . VAL G 1 74 ? -4.816 44.688 58.698 1.00 101.85 212 VAL G CA 1
ATOM 6063 C C . VAL G 1 74 ? -6.017 43.867 58.240 1.00 103.71 212 VAL G C 1
ATOM 6064 O O . VAL G 1 74 ? -6.634 44.203 57.217 1.00 102.82 212 VAL G O 1
ATOM 6068 N N . LYS G 1 75 ? -6.352 42.794 58.950 1.00 100.95 213 LYS G N 1
ATOM 6069 C CA . LYS G 1 75 ? -7.493 41.964 58.608 1.00 96.65 213 LYS G CA 1
ATOM 6070 C C . LYS G 1 75 ? -7.980 41.287 59.875 1.00 98.14 213 LYS G C 1
ATOM 6071 O O . LYS G 1 75 ? -7.180 40.867 60.716 1.00 96.98 213 LYS G O 1
ATOM 6077 N N . LYS G 1 76 ? -9.294 41.216 60.016 1.00 97.25 214 LYS G N 1
ATOM 6078 C CA . LYS G 1 76 ? -9.921 40.423 61.052 1.00 95.31 214 LYS G CA 1
ATOM 6079 C C . LYS G 1 76 ? -10.820 39.417 60.362 1.00 94.75 214 LYS G C 1
ATOM 6080 O O . LYS G 1 76 ? -11.363 39.678 59.282 1.00 96.16 214 LYS G O 1
ATOM 6086 N N . TYR G 1 77 ? -10.943 38.248 60.974 1.00 94.40 215 TYR G N 1
ATOM 6087 C CA . TYR G 1 77 ? -11.791 37.213 60.412 1.00 93.11 215 TYR G CA 1
ATOM 6088 C C . TYR G 1 77 ? -12.318 36.340 61.533 1.00 91.56 215 TYR G C 1
ATOM 6089 O O . TYR G 1 77 ? -11.583 35.960 62.446 1.00 92.60 215 TYR G O 1
ATOM 6098 N N . THR G 1 78 ? -13.599 36.032 61.457 1.00 90.80 216 THR G N 1
ATOM 6099 C CA . THR G 1 78 ? -14.218 35.177 62.450 1.00 96.97 216 THR G CA 1
ATOM 6100 C C . THR G 1 78 ? -15.086 34.171 61.730 1.00 98.94 216 THR G C 1
ATOM 6101 O O . THR G 1 78 ? -15.888 34.532 60.864 1.00 107.21 216 THR G O 1
ATOM 6105 N N . ASP G 1 79 ? -14.891 32.907 62.072 1.00 93.12 217 ASP G N 1
ATOM 6106 C CA . ASP G 1 79 ? -15.746 31.856 61.582 1.00 92.76 217 ASP G CA 1
ATOM 6107 C C . ASP G 1 79 ? -16.038 30.940 62.756 1.00 93.44 217 ASP G C 1
ATOM 6108 O O . ASP G 1 79 ? -15.708 31.251 63.905 1.00 93.24 217 ASP G O 1
ATOM 6113 N N . GLN G 1 80 ? -16.650 29.797 62.455 1.00 94.86 218 GLN G N 1
ATOM 6114 C CA . GLN G 1 80 ? -17.049 28.868 63.495 1.00 95.88 218 GLN G CA 1
ATOM 6115 C C . GLN G 1 80 ? -15.863 28.384 64.327 1.00 97.61 218 GLN G C 1
ATOM 6116 O O . GLN G 1 80 ? -16.057 27.957 65.469 1.00 98.38 218 GLN G O 1
ATOM 6122 N N . TYR G 1 81 ? -14.633 28.474 63.810 1.00 98.77 219 TYR G N 1
ATOM 6123 C CA . TYR G 1 81 ? -13.515 27.908 64.554 1.00 102.86 219 TYR G CA 1
ATOM 6124 C C . TYR G 1 81 ? -12.990 28.864 65.605 1.00 105.08 219 TYR G C 1
ATOM 6125 O O . TYR G 1 81 ? -12.555 28.424 66.670 1.00 114.98 219 TYR G O 1
ATOM 6134 N N . GLY G 1 82 ? -13.031 30.160 65.340 1.00 80.49 220 GLY G N 1
ATOM 6135 C CA . GLY G 1 82 ? -12.558 31.117 66.321 1.00 91.66 220 GLY G CA 1
ATOM 6136 C C . GLY G 1 82 ? -12.401 32.475 65.677 1.00 88.60 220 GLY G C 1
ATOM 6137 O O . GLY G 1 82 ? -12.946 32.732 64.602 1.00 87.00 220 GLY G O 1
ATOM 6138 N N . SER G 1 83 ? -11.678 33.348 66.357 1.00 90.92 221 SER G N 1
ATOM 6139 C CA . SER G 1 83 ? -11.465 34.688 65.835 1.00 97.71 221 SER G CA 1
ATOM 6140 C C . SER G 1 83 ? -9.986 34.923 65.617 1.00 96.89 221 SER G C 1
ATOM 6141 O O . SER G 1 83 ? -9.164 34.623 66.489 1.00 97.81 221 SER G O 1
ATOM 6144 N N . PHE G 1 84 ? -9.665 35.482 64.461 1.00 96.14 222 PHE G N 1
ATOM 6145 C CA . PHE G 1 84 ? -8.291 35.637 64.029 1.00 97.94 222 PHE G CA 1
ATOM 6146 C C . PHE G 1 84 ? -8.077 37.039 63.477 1.00 99.41 222 PHE G C 1
ATOM 6147 O O . PHE G 1 84 ? -9.018 37.737 63.085 1.00 99.09 222 PHE G O 1
ATOM 6155 N N . GLU G 1 85 ? -6.820 37.455 63.481 1.00 95.79 223 GLU G N 1
ATOM 6156 C CA . GLU G 1 85 ? -6.467 38.771 62.993 1.00 100.57 223 GLU G CA 1
ATOM 6157 C C . GLU G 1 85 ? -5.056 38.691 62.445 1.00 101.06 223 GLU G C 1
ATOM 6158 O O . GLU G 1 85 ? -4.249 37.857 62.869 1.00 96.65 223 GLU G O 1
ATOM 6164 N N . ILE G 1 86 ? -4.773 39.545 61.478 1.00 98.43 224 ILE G N 1
ATOM 6165 C CA . ILE G 1 86 ? -3.440 39.661 60.924 1.00 98.32 224 ILE G CA 1
ATOM 6166 C C . ILE G 1 86 ? -2.861 41.001 61.349 1.00 107.95 224 ILE G C 1
ATOM 6167 O O . ILE G 1 86 ? -3.521 42.044 61.225 1.00 109.21 224 ILE G O 1
ATOM 6172 N N . ARG G 1 87 ? -1.623 40.977 61.833 1.00 109.92 225 ARG G N 1
ATOM 6173 C CA . ARG G 1 87 ? -0.969 42.181 62.305 1.00 111.54 225 ARG G CA 1
ATOM 6174 C C . ARG G 1 87 ? 0.362 42.343 61.602 1.00 131.17 225 ARG G C 1
ATOM 6175 O O . ARG G 1 87 ? 1.142 41.388 61.491 1.00 126.58 225 ARG G O 1
ATOM 6183 N N . GLU G 1 88 ? 0.622 43.568 61.158 1.00 132.61 226 GLU G N 1
ATOM 6184 C CA . GLU G 1 88 ? 1.921 43.941 60.627 1.00 134.13 226 GLU G CA 1
ATOM 6185 C C . GLU G 1 88 ? 2.748 44.613 61.727 1.00 131.46 226 GLU G C 1
ATOM 6186 O O . GLU G 1 88 ? 2.239 45.420 62.514 1.00 135.05 226 GLU G O 1
ATOM 6192 N N . SER G 1 89 ? 4.032 44.278 61.783 1.00 125.28 227 SER G N 1
ATOM 6193 C CA . SER G 1 89 ? 4.906 44.897 62.765 1.00 131.92 227 SER G CA 1
ATOM 6194 C C . SER G 1 89 ? 6.274 45.087 62.122 1.00 137.76 227 SER G C 1
ATOM 6195 O O . SER G 1 89 ? 6.775 44.193 61.428 1.00 134.35 227 SER G O 1
ATOM 6198 N N . PHE G 1 90 ? 6.870 46.252 62.363 1.00 133.12 228 PHE G N 1
ATOM 6199 C CA . PHE G 1 90 ? 8.137 46.626 61.749 1.00 141.37 228 PHE G CA 1
ATOM 6200 C C . PHE G 1 90 ? 9.243 46.277 62.738 1.00 142.02 228 PHE G C 1
ATOM 6201 O O . PHE G 1 90 ? 9.140 46.602 63.925 1.00 139.86 228 PHE G O 1
ATOM 6209 N N . PHE G 1 91 ? 10.306 45.639 62.251 1.00 145.97 229 PHE G N 1
ATOM 6210 C CA . PHE G 1 91 ? 11.336 45.078 63.122 1.00 151.12 229 PHE G CA 1
ATOM 6211 C C . PHE G 1 91 ? 12.721 45.406 62.579 1.00 156.17 229 PHE G C 1
ATOM 6212 O O . PHE G 1 91 ? 13.033 45.100 61.423 1.00 155.27 229 PHE G O 1
ATOM 6220 N N . ILE G 1 92 ? 13.544 46.034 63.417 1.00 159.62 230 ILE G N 1
ATOM 6221 C CA . ILE G 1 92 ? 14.964 46.217 63.155 1.00 155.77 230 ILE G CA 1
ATOM 6222 C C . ILE G 1 92 ? 15.709 45.262 64.084 1.00 155.31 230 ILE G C 1
ATOM 6223 O O . ILE G 1 92 ? 15.446 45.226 65.294 1.00 155.99 230 ILE G O 1
ATOM 6228 N N . GLY G 1 93 ? 16.580 44.431 63.506 1.00 149.29 231 GLY G N 1
ATOM 6229 C CA . GLY G 1 93 ? 17.251 43.377 64.238 1.00 146.19 231 GLY G CA 1
ATOM 6230 C C . GLY G 1 93 ? 18.613 43.742 64.796 1.00 150.15 231 GLY G C 1
ATOM 6231 O O . GLY G 1 93 ? 19.119 44.853 64.596 1.00 148.04 231 GLY G O 1
ATOM 6232 N N . PRO G 1 94 ? 19.218 42.811 65.546 1.00 150.85 232 PRO G N 1
ATOM 6233 C CA . PRO G 1 94 ? 20.577 43.058 66.067 1.00 150.66 232 PRO G CA 1
ATOM 6234 C C . PRO G 1 94 ? 21.592 43.384 64.983 1.00 151.67 232 PRO G C 1
ATOM 6235 O O . PRO G 1 94 ? 22.599 44.047 65.266 1.00 154.47 232 PRO G O 1
ATOM 6239 N N . SER G 1 95 ? 21.378 42.902 63.755 1.00 151.35 233 SER G N 1
ATOM 6240 C CA . SER G 1 95 ? 22.247 43.254 62.640 1.00 157.57 233 SER G CA 1
ATOM 6241 C C . SER G 1 95 ? 22.020 44.679 62.141 1.00 165.18 233 SER G C 1
ATOM 6242 O O . SER G 1 95 ? 22.889 45.222 61.448 1.00 170.25 233 SER G O 1
ATOM 6245 N N . GLY G 1 96 ? 20.892 45.307 62.490 1.00 166.00 234 GLY G N 1
ATOM 6246 C CA . GLY G 1 96 ? 20.540 46.610 61.958 1.00 165.80 234 GLY G CA 1
ATOM 6247 C C . GLY G 1 96 ? 19.639 46.614 60.734 1.00 161.49 234 GLY G C 1
ATOM 6248 O O . GLY G 1 96 ? 19.149 47.690 60.358 1.00 156.94 234 GLY G O 1
ATOM 6249 N N . LYS G 1 97 ? 19.426 45.462 60.089 1.00 155.31 235 LYS G N 1
ATOM 6250 C CA . LYS G 1 97 ? 18.498 45.362 58.964 1.00 149.60 235 LYS G CA 1
ATOM 6251 C C . LYS G 1 97 ? 17.050 45.381 59.447 1.00 144.05 235 LYS G C 1
ATOM 6252 O O . LYS G 1 97 ? 16.746 45.023 60.588 1.00 143.01 235 LYS G O 1
ATOM 6258 N N . ALA G 1 98 ? 16.150 45.813 58.565 1.00 145.82 236 ALA G N 1
ATOM 6259 C CA . ALA G 1 98 ? 14.745 45.997 58.900 1.00 137.00 236 ALA G CA 1
ATOM 6260 C C . ALA G 1 98 ? 13.876 45.153 57.975 1.00 135.13 236 ALA G C 1
ATOM 6261 O O . ALA G 1 98 ? 14.280 44.796 56.865 1.00 129.43 236 ALA G O 1
ATOM 6263 N N . THR G 1 99 ? 12.672 44.829 58.451 1.00 135.02 237 THR G N 1
ATOM 6264 C CA . THR G 1 99 ? 11.718 44.042 57.676 1.00 127.03 237 THR G CA 1
ATOM 6265 C C . THR G 1 99 ? 10.296 44.330 58.142 1.00 128.87 237 THR G C 1
ATOM 6266 O O . THR G 1 99 ? 10.070 44.870 59.225 1.00 127.93 237 THR G O 1
ATOM 6270 N N . VAL G 1 100 ? 9.333 43.902 57.332 1.00 133.71 238 VAL G N 1
ATOM 6271 C CA . VAL G 1 100 ? 7.914 44.018 57.656 1.00 137.83 238 VAL G CA 1
ATOM 6272 C C . VAL G 1 100 ? 7.366 42.608 57.908 1.00 136.19 238 VAL G C 1
ATOM 6273 O O . VAL G 1 100 ? 7.409 41.748 57.016 1.00 135.39 238 VAL G O 1
ATOM 6277 N N . PHE G 1 101 ? 6.860 42.371 59.127 1.00 132.52 239 PHE G N 1
ATOM 6278 C CA . PHE G 1 101 ? 6.320 41.073 59.536 1.00 124.06 239 PHE G CA 1
ATOM 6279 C C . PHE G 1 101 ? 4.808 41.030 59.418 1.00 120.85 239 PHE G C 1
ATOM 6280 O O . PHE G 1 101 ? 4.112 41.780 60.106 1.00 123.95 239 PHE G O 1
ATOM 6288 N N . GLU G 1 102 ? 4.300 40.075 58.664 1.00 107.88 240 GLU G N 1
ATOM 6289 C CA . GLU G 1 102 ? 2.864 39.844 58.612 1.00 101.65 240 GLU G CA 1
ATOM 6290 C C . GLU G 1 102 ? 2.564 38.638 59.480 1.00 96.99 240 GLU G C 1
ATOM 6291 O O . GLU G 1 102 ? 2.866 37.513 59.089 1.00 93.09 240 GLU G O 1
ATOM 6297 N N . SER G 1 103 ? 1.996 38.873 60.667 1.00 99.47 241 SER G N 1
ATOM 6298 C CA . SER G 1 103 ? 1.752 37.821 61.650 1.00 101.12 241 SER G CA 1
ATOM 6299 C C . SER G 1 103 ? 0.263 37.520 61.787 1.00 100.51 241 SER G C 1
ATOM 6300 O O . SER G 1 103 ? -0.586 38.407 61.656 1.00 97.90 241 SER G O 1
ATOM 6303 N N . THR G 1 104 ? -0.045 36.248 62.002 1.00 97.44 242 TH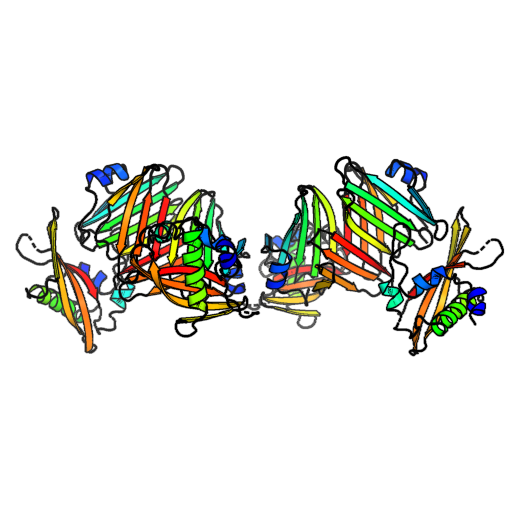R G N 1
ATOM 6304 C CA . THR G 1 104 ? -1.411 35.795 62.187 1.00 94.08 242 THR G CA 1
ATOM 6305 C C . THR G 1 104 ? -1.582 35.357 63.628 1.00 101.16 242 THR G C 1
ATOM 6306 O O . THR G 1 104 ? -0.793 34.552 64.136 1.00 99.72 242 THR G O 1
ATOM 6310 N N . PHE G 1 105 ? -2.601 35.905 64.280 1.00 106.61 243 PHE G N 1
ATOM 6311 C CA . PHE G 1 105 ? -2.925 35.567 65.651 1.00 106.23 243 PHE G CA 1
ATOM 6312 C C . PHE G 1 105 ? -4.338 35.027 65.735 1.00 103.54 243 PHE G C 1
ATOM 6313 O O . PHE G 1 105 ? -5.218 35.401 64.954 1.00 102.81 243 PHE G O 1
ATOM 6321 N N . GLU G 1 106 ? -4.546 34.166 66.719 1.00 104.04 244 GLU G N 1
ATOM 6322 C CA . GLU G 1 106 ? -5.876 33.877 67.211 1.00 106.54 244 GLU G CA 1
ATOM 6323 C C . GLU G 1 106 ? -6.073 34.687 68.477 1.00 118.50 244 GLU G C 1
ATOM 6324 O O . GLU G 1 106 ? -5.191 34.722 69.345 1.00 116.29 244 GLU G O 1
ATOM 6330 N N . VAL G 1 107 ? -7.196 35.369 68.559 1.00 107.42 245 VAL G N 1
ATOM 6331 C CA . VAL G 1 107 ? -7.595 36.011 69.798 1.00 112.65 245 VAL G CA 1
ATOM 6332 C C . VAL G 1 107 ? -8.418 34.983 70.561 1.00 107.32 245 VAL G C 1
ATOM 6333 O O . VAL G 1 107 ? -9.322 34.356 69.998 1.00 103.22 245 VAL G O 1
ATOM 6345 N N . LYS G 1 109 ? -10.544 33.066 73.943 1.00 118.43 247 LYS G N 1
ATOM 6346 C CA . LYS G 1 109 ? -11.827 33.321 74.588 1.00 120.58 247 LYS G CA 1
ATOM 6347 C C . LYS G 1 109 ? -11.651 34.214 75.811 1.00 118.48 247 LYS G C 1
ATOM 6348 O O . LYS G 1 109 ? -12.502 35.061 76.099 1.00 116.51 247 LYS G O 1
ATOM 6354 N N . ASP G 1 110 ? -10.545 34.049 76.527 1.00 123.22 248 ASP G N 1
ATOM 6355 C CA . ASP G 1 110 ? -10.171 34.890 77.655 1.00 113.32 248 ASP G CA 1
ATOM 6356 C C . ASP G 1 110 ? -9.510 36.204 77.242 1.00 114.10 248 ASP G C 1
ATOM 6357 O O . ASP G 1 110 ? -9.073 36.957 78.118 1.00 116.15 248 ASP G O 1
ATOM 6362 N N . GLY G 1 111 ? -9.420 36.509 75.947 1.00 110.74 249 GLY G N 1
ATOM 6363 C CA . GLY G 1 111 ? -8.860 37.766 75.498 1.00 110.07 249 GLY G CA 1
ATOM 6364 C C . GLY G 1 111 ? -7.392 37.737 75.108 1.00 113.08 249 GLY G C 1
ATOM 6365 O O . GLY G 1 111 ? -6.923 38.702 74.488 1.00 112.14 249 GLY G O 1
ATOM 6366 N N . SER G 1 112 ? -6.647 36.691 75.471 1.00 113.67 250 SER G N 1
ATOM 6367 C CA . SER G 1 112 ? -5.219 36.640 75.170 1.00 116.04 250 SER G CA 1
ATOM 6368 C C . SER G 1 112 ? -4.979 36.406 73.678 1.00 115.57 250 SER G C 1
ATOM 6369 O O . SER G 1 112 ? -5.884 36.046 72.923 1.00 113.17 250 SER G O 1
ATOM 6372 N N . HIS G 1 113 ? -3.725 36.587 73.261 1.00 117.53 251 HIS G N 1
ATOM 6373 C CA . HIS G 1 113 ? -3.324 36.429 71.868 1.00 110.50 251 HIS G CA 1
ATOM 6374 C C . HIS G 1 113 ? -2.340 35.280 71.741 1.00 111.19 251 HIS G C 1
ATOM 6375 O O . HIS G 1 113 ? -1.431 35.130 72.567 1.00 113.01 251 HIS G O 1
ATOM 6382 N N . ARG G 1 114 ? -2.554 34.460 70.715 1.00 109.59 252 ARG G N 1
ATOM 6383 C CA . ARG G 1 114 ? -1.729 33.295 70.425 1.00 106.88 252 ARG G CA 1
ATOM 6384 C C . ARG G 1 114 ? -1.137 33.462 69.035 1.00 103.97 252 ARG G C 1
ATOM 6385 O O . ARG G 1 114 ? -1.882 33.581 68.057 1.00 101.04 252 ARG G O 1
ATOM 6393 N N . PHE G 1 115 ? 0.192 33.518 68.953 1.00 107.68 253 PHE G N 1
ATOM 6394 C CA . PHE G 1 115 ? 0.879 33.578 67.666 1.00 105.04 253 PHE G CA 1
ATOM 6395 C C . PHE G 1 115 ? 0.664 32.281 66.888 1.00 103.46 253 PHE G C 1
ATOM 6396 O O . PHE G 1 115 ? 0.820 31.180 67.434 1.00 95.54 253 PHE G O 1
ATOM 6404 N N . ILE G 1 116 ? 0.280 32.412 65.618 1.00 98.34 254 ILE G N 1
ATOM 6405 C CA . ILE G 1 116 ? 0.104 31.277 64.722 1.00 92.95 254 ILE G CA 1
ATOM 6406 C C . ILE G 1 116 ? 1.261 31.173 63.723 1.00 92.70 254 ILE G C 1
ATOM 6407 O O . ILE G 1 116 ? 1.932 30.153 63.654 1.00 90.96 254 ILE G O 1
ATOM 6412 N N . THR G 1 117 ? 1.492 32.239 62.940 1.00 91.89 255 THR G N 1
ATOM 6413 C CA . THR G 1 117 ? 2.559 32.241 61.932 1.00 94.14 255 THR G CA 1
ATOM 6414 C C . THR G 1 117 ? 2.895 33.681 61.539 1.00 93.72 255 THR G C 1
ATOM 6415 O O . THR G 1 117 ? 2.227 34.631 61.958 1.00 90.47 255 THR G O 1
ATOM 6419 N N . THR G 1 118 ? 3.958 33.837 60.737 1.00 87.42 256 THR G N 1
ATOM 6420 C CA . THR G 1 118 ? 4.322 35.153 60.204 1.00 90.10 256 THR G CA 1
ATOM 6421 C C . THR G 1 118 ? 5.191 35.017 58.947 1.00 90.38 256 THR G C 1
ATOM 6422 O O . THR G 1 118 ? 5.893 34.015 58.771 1.00 94.22 256 THR G O 1
ATOM 6426 N N . ILE G 1 119 ? 5.105 36.008 58.056 1.00 87.02 257 ILE G N 1
ATOM 6427 C CA . ILE G 1 119 ? 6.009 36.074 56.901 1.00 95.85 257 ILE G CA 1
ATOM 6428 C C . ILE G 1 119 ? 6.687 37.437 56.867 1.00 102.11 257 ILE G C 1
ATOM 6429 O O . ILE G 1 119 ? 6.037 38.475 57.065 1.00 105.32 257 ILE G O 1
ATOM 6434 N N . PRO G 1 120 ? 7.992 37.472 56.628 1.00 105.44 258 PRO G N 1
ATOM 6435 C CA . PRO G 1 120 ? 8.7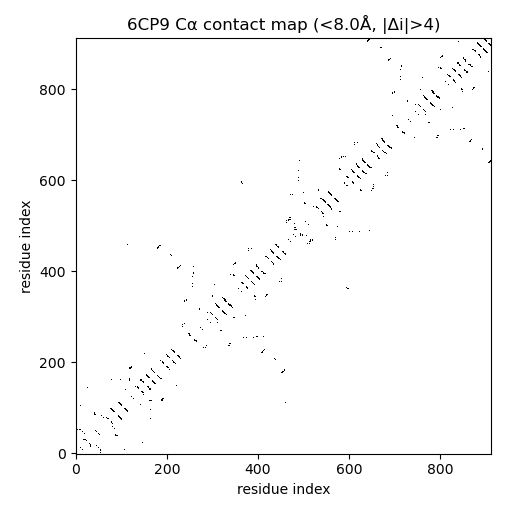00 38.747 56.503 1.00 107.47 258 PRO G CA 1
ATOM 6436 C C . PRO G 1 120 ? 8.578 39.361 55.117 1.00 110.48 258 PRO G C 1
ATOM 6437 O O . PRO G 1 120 ? 8.354 38.673 54.114 1.00 101.96 258 PRO G O 1
ATOM 6441 N N . LYS G 1 121 ? 8.662 40.691 55.095 1.00 124.25 259 LYS G N 1
ATOM 6442 C CA . LYS G 1 121 ? 8.679 41.472 53.859 1.00 129.35 259 LYS G CA 1
ATOM 6443 C C . LYS G 1 121 ? 9.843 42.460 53.820 1.00 137.64 259 LYS G C 1
ATOM 6444 O O . LYS G 1 121 ? 9.695 43.595 53.366 1.00 141.72 259 LYS G O 1
ATOM 6458 N N . PHE H 2 2 ? -6.458 34.565 55.019 1.00 100.68 2 PHE H N 1
ATOM 6459 C CA . PHE H 2 2 ? -7.556 33.694 55.401 1.00 89.86 2 PHE H CA 1
ATOM 6460 C C . PHE H 2 2 ? -8.281 33.168 54.172 1.00 90.68 2 PHE H C 1
ATOM 6461 O O . PHE H 2 2 ? -8.656 33.948 53.291 1.00 93.61 2 PHE H O 1
ATOM 6469 N N . ILE H 2 3 ? -8.518 31.856 54.141 1.00 91.04 3 ILE H N 1
ATOM 6470 C CA . ILE H 2 3 ? -9.457 31.253 53.193 1.00 93.22 3 ILE H CA 1
ATOM 6471 C C . ILE H 2 3 ? -10.844 31.603 53.718 1.00 86.30 3 ILE H C 1
ATOM 6472 O O . ILE H 2 3 ? -11.302 31.030 54.703 1.00 84.79 3 ILE H O 1
ATOM 6477 N N . GLU H 2 4 ? -11.480 32.593 53.108 1.00 88.79 4 GLU H N 1
ATOM 6478 C CA . GLU H 2 4 ? -12.754 33.083 53.605 1.00 88.20 4 GLU H CA 1
ATOM 6479 C C . GLU H 2 4 ? -13.950 32.373 52.987 1.00 87.48 4 GLU H C 1
ATOM 6480 O O . GLU H 2 4 ? -15.016 32.332 53.607 1.00 91.06 4 GLU H O 1
ATOM 6486 N N . ASN H 2 5 ? -13.805 31.838 51.777 1.00 88.63 5 ASN H N 1
ATOM 6487 C CA . ASN H 2 5 ? -14.855 31.099 51.079 1.00 88.01 5 ASN H CA 1
ATOM 6488 C C . ASN H 2 5 ? -14.308 29.714 50.760 1.00 91.51 5 ASN H C 1
ATOM 6489 O O . ASN H 2 5 ? -13.423 29.568 49.912 1.00 95.59 5 ASN H O 1
ATOM 6494 N N . LYS H 2 6 ? -14.817 28.707 51.443 1.00 82.51 6 LYS H N 1
ATOM 6495 C CA . LYS H 2 6 ? -14.397 27.326 51.274 1.00 82.77 6 LYS H CA 1
ATOM 6496 C C . LYS H 2 6 ? -15.632 26.440 51.238 1.00 78.66 6 LYS H C 1
ATOM 6497 O O . LYS H 2 6 ? -16.666 26.792 51.814 1.00 78.04 6 LYS H O 1
ATOM 6503 N N . PRO H 2 7 ? -15.550 25.274 50.603 1.00 79.99 7 PRO H N 1
ATOM 6504 C CA . PRO H 2 7 ? -16.653 24.317 50.710 1.00 75.79 7 PRO H CA 1
ATOM 6505 C C . PRO H 2 7 ? -16.894 23.953 52.168 1.00 73.79 7 PRO H C 1
ATOM 6506 O O . PRO H 2 7 ? -15.965 23.906 52.981 1.00 73.60 7 PRO H O 1
ATOM 6510 N N . GLY H 2 8 ? -18.163 23.745 52.514 1.00 78.19 8 GLY H N 1
ATOM 6511 C CA . GLY H 2 8 ? -18.477 23.239 53.837 1.00 81.99 8 GLY H CA 1
ATOM 6512 C C . GLY H 2 8 ? -17.921 21.843 54.049 1.00 78.36 8 GLY H C 1
ATOM 6513 O O . GLY H 2 8 ? -17.603 21.122 53.106 1.00 81.27 8 GLY H O 1
ATOM 6514 N N . GLU H 2 9 ? -17.786 21.465 55.322 1.00 90.78 9 GLU H N 1
ATOM 6515 C CA . GLU H 2 9 ? -17.214 20.162 55.643 1.00 75.46 9 GLU H CA 1
ATOM 6516 C C . GLU H 2 9 ? -18.017 19.024 55.025 1.00 81.62 9 GLU H C 1
ATOM 6517 O O . GLU H 2 9 ? -17.435 17.988 54.677 1.00 83.78 9 GLU H O 1
ATOM 6523 N N . ILE H 2 10 ? -19.335 19.216 54.837 1.00 81.54 10 ILE H N 1
ATOM 6524 C CA . ILE H 2 10 ? -20.203 18.180 54.273 1.00 80.56 10 ILE H CA 1
ATOM 6525 C C . ILE H 2 10 ? -19.916 17.976 52.788 1.00 79.68 10 ILE H C 1
ATOM 6526 O O . ILE H 2 10 ? -19.945 16.837 52.285 1.00 76.08 10 ILE H O 1
ATOM 6531 N N . GLU H 2 11 ? -19.710 19.076 52.049 1.00 74.53 11 GLU H N 1
ATOM 6532 C CA . GLU H 2 11 ? -19.344 18.969 50.638 1.00 79.43 11 GLU H CA 1
ATOM 6533 C C . GLU H 2 11 ? -18.001 18.269 50.454 1.00 81.27 11 GLU H C 1
ATOM 6534 O O . GLU H 2 11 ? -17.855 17.412 49.568 1.00 81.95 11 GLU H O 1
ATOM 6540 N N . LEU H 2 12 ? -17.007 18.615 51.276 1.00 69.21 12 LEU H N 1
ATOM 6541 C CA . LEU H 2 12 ? -15.720 17.946 51.166 1.00 67.00 12 LEU H CA 1
ATOM 6542 C C . LEU H 2 12 ? -15.861 16.463 51.473 1.00 72.57 12 LEU H C 1
ATOM 6543 O O . LEU H 2 12 ? -15.213 15.627 50.835 1.00 77.29 12 LEU H O 1
ATOM 6548 N N . LEU H 2 13 ? -16.717 16.120 52.440 1.00 71.59 13 LEU H N 1
ATOM 6549 C CA . LEU H 2 13 ? -17.019 14.723 52.717 1.00 69.86 13 LEU H CA 1
ATOM 6550 C C . LEU H 2 13 ? -17.614 14.027 51.495 1.00 73.96 13 LEU H C 1
ATOM 6551 O O . LEU H 2 13 ? -17.261 12.881 51.201 1.00 78.16 13 LEU H O 1
ATOM 6556 N N . SER H 2 14 ? -18.531 14.687 50.779 1.00 71.26 14 SER H N 1
ATOM 6557 C CA . SER H 2 14 ? -19.078 14.064 49.572 1.00 85.27 14 SER H CA 1
ATOM 6558 C C . SER H 2 14 ? -18.016 13.924 48.487 1.00 83.65 14 SER H C 1
ATOM 6559 O O . SER H 2 14 ? -17.882 12.858 47.877 1.00 83.06 14 SER H O 1
ATOM 6562 N N . PHE H 2 15 ? -17.259 14.997 48.229 1.00 76.21 15 PHE H N 1
ATOM 6563 C CA . PHE H 2 15 ? -16.275 14.985 47.153 1.00 70.20 15 PHE H CA 1
ATOM 6564 C C . PHE H 2 15 ? -15.223 13.899 47.367 1.00 77.92 15 PHE H C 1
ATOM 6565 O O . PHE H 2 15 ? -14.837 13.200 46.424 1.00 74.15 15 PHE H O 1
ATOM 6573 N N . PHE H 2 16 ? -14.745 13.747 48.599 1.00 83.68 16 PHE H N 1
ATOM 6574 C CA . PHE H 2 16 ? -13.712 12.778 48.930 1.00 78.95 16 PHE H CA 1
ATOM 6575 C C . PHE H 2 16 ? -14.250 11.451 49.442 1.00 83.48 16 PHE H C 1
ATOM 6576 O O . PHE H 2 16 ? -13.458 10.529 49.645 1.00 89.05 16 PHE H O 1
ATOM 6584 N N . GLU H 2 17 ? -15.555 11.332 49.668 1.00 85.97 17 GLU H N 1
ATOM 6585 C CA . GLU H 2 17 ? -16.157 10.084 50.136 1.00 86.50 17 GLU H CA 1
ATOM 6586 C C . GLU H 2 17 ? -15.462 9.563 51.392 1.00 76.94 17 GLU H C 1
ATOM 6587 O O . GLU H 2 17 ? -15.344 8.348 51.602 1.00 73.83 17 GLU H O 1
ATOM 6593 N N . SER H 2 18 ? -14.978 10.476 52.227 1.00 69.45 18 SER H N 1
ATOM 6594 C CA . SER H 2 18 ? -14.308 10.116 53.473 1.00 73.00 18 SER H CA 1
ATOM 6595 C C . SER H 2 18 ? -14.188 11.352 54.345 1.00 76.42 18 SER H C 1
ATOM 6596 O O . SER H 2 18 ? -14.118 12.481 53.843 1.00 76.06 18 SER H O 1
ATOM 6599 N N . GLU H 2 19 ? -14.195 11.123 55.653 1.00 74.74 19 GLU H N 1
ATOM 6600 C CA . GLU H 2 19 ? -13.899 12.182 56.586 1.00 73.91 19 GLU H CA 1
ATOM 6601 C C . GLU H 2 19 ? -12.452 12.619 56.397 1.00 72.06 19 GLU H C 1
ATOM 6602 O O . GLU H 2 19 ? -11.653 11.885 55.817 1.00 71.87 19 GLU H O 1
ATOM 6608 N N . PRO H 2 20 ? -12.076 13.792 56.904 1.00 74.92 20 PRO H N 1
ATOM 6609 C CA . PRO H 2 20 ? -10.663 14.185 56.841 1.00 77.72 20 PRO H CA 1
ATOM 6610 C C . PRO H 2 20 ? -9.772 13.128 57.482 1.00 71.92 20 PRO H C 1
ATOM 6611 O O . PRO H 2 20 ? -10.126 12.509 58.488 1.00 75.95 20 PRO H O 1
ATOM 6615 N N . VAL H 2 21 ? -8.600 12.929 56.884 1.00 68.98 21 VAL H N 1
ATOM 6616 C CA . VAL H 2 21 ? -7.597 12.066 57.501 1.00 76.99 21 VAL H CA 1
ATOM 6617 C C . VAL H 2 21 ? -7.158 12.627 58.847 1.00 83.17 21 VAL H C 1
ATOM 6618 O O . VAL H 2 21 ? -7.026 11.888 59.831 1.00 88.68 21 VAL H O 1
ATOM 6622 N N . SER H 2 22 ? -6.931 13.937 58.917 1.00 80.18 22 SER H N 1
ATOM 6623 C CA . SER H 2 22 ? -6.478 14.570 60.145 1.00 72.62 22 SER H CA 1
ATOM 6624 C C . SER H 2 22 ? -6.846 16.040 60.104 1.00 72.65 22 SER H C 1
ATOM 6625 O O . SER H 2 22 ? -7.002 16.631 59.032 1.00 81.49 22 SER H O 1
ATOM 6628 N N . PHE H 2 23 ? -6.992 16.608 61.292 1.00 68.90 23 PHE H N 1
ATOM 6629 C CA . PHE H 2 23 ? -7.284 18.014 61.496 1.00 74.66 23 PHE H CA 1
ATOM 6630 C C . PHE H 2 23 ? -6.261 18.571 62.469 1.00 82.84 23 PHE H C 1
ATOM 6631 O O . PHE H 2 23 ? -5.897 17.899 63.436 1.00 89.00 23 PHE H O 1
ATOM 6639 N N . GLU H 2 24 ? -5.756 19.769 62.197 1.00 86.24 24 GLU H N 1
ATOM 6640 C CA . GLU H 2 24 ? -4.807 20.415 63.099 1.00 91.18 24 GLU H CA 1
ATOM 6641 C C . GLU H 2 24 ? -5.414 21.724 63.590 1.00 85.19 24 GLU H C 1
ATOM 6642 O O . GLU H 2 24 ? -5.584 22.661 62.805 1.00 80.69 24 GLU H O 1
ATOM 6648 N N . ARG H 2 25 ? -5.710 21.802 64.890 1.00 84.05 25 ARG H N 1
ATOM 6649 C CA . ARG H 2 25 ? -6.390 22.983 65.421 1.00 88.39 25 ARG H CA 1
ATOM 6650 C C . ARG H 2 25 ? -5.523 24.239 65.343 1.00 83.81 25 ARG H C 1
ATOM 6651 O O . ARG H 2 25 ? -6.056 25.335 65.132 1.00 79.42 25 ARG H O 1
ATOM 6659 N N . ASP H 2 26 ? -4.198 24.098 65.491 1.00 80.97 26 ASP H N 1
ATOM 6660 C CA . ASP H 2 26 ? -3.312 25.259 65.576 1.00 86.04 26 ASP H CA 1
ATOM 6661 C C . ASP H 2 26 ? -3.531 26.239 64.427 1.00 85.77 26 ASP H C 1
ATOM 6662 O O . ASP H 2 26 ? -3.566 27.455 64.640 1.00 83.41 26 ASP H O 1
ATOM 6667 N N . ASN H 2 27 ? -3.700 25.727 63.203 1.00 84.66 27 ASN H N 1
ATOM 6668 C CA . ASN H 2 27 ? -3.834 26.555 62.008 1.00 81.18 27 ASN H CA 1
ATOM 6669 C C . ASN H 2 27 ? -5.060 26.170 61.181 1.00 85.70 27 ASN H C 1
ATOM 6670 O O . ASN H 2 27 ? -5.070 26.399 59.961 1.00 85.33 27 ASN H O 1
ATOM 6675 N N . ILE H 2 28 ? -6.077 25.565 61.816 1.00 76.80 28 ILE H N 1
ATOM 6676 C CA . ILE H 2 28 ? -7.315 25.135 61.161 1.00 76.92 28 ILE H CA 1
ATOM 6677 C C . ILE H 2 28 ? -7.020 24.499 59.809 1.00 75.91 28 ILE H C 1
ATOM 6678 O O . ILE H 2 28 ? -7.404 25.031 58.762 1.00 77.30 28 ILE H O 1
ATOM 6683 N N . SER H 2 29 ? -6.297 23.383 59.815 1.00 61.39 29 SER H N 1
ATOM 6684 C CA . SER H 2 29 ? -5.876 22.754 58.569 1.00 66.02 29 SER H CA 1
ATOM 6685 C C . SER H 2 29 ? -6.330 21.298 58.520 1.00 68.61 29 SER H C 1
ATOM 6686 O O . SER H 2 29 ? -6.273 20.573 59.521 1.00 64.33 29 SER H O 1
ATOM 6689 N N . PHE H 2 30 ? -6.780 20.889 57.335 1.00 65.33 30 PHE H N 1
ATOM 6690 C CA . PHE H 2 30 ? -7.389 19.593 57.091 1.00 66.76 30 PHE H CA 1
ATOM 6691 C C . PHE H 2 30 ? -6.593 18.861 56.030 1.00 67.07 30 PHE H C 1
ATOM 6692 O O . PHE H 2 30 ? -6.135 19.476 55.064 1.00 64.38 30 PHE H O 1
ATOM 6700 N N . LEU H 2 31 ? -6.500 17.539 56.167 1.00 63.56 31 LEU H N 1
ATOM 6701 C CA . LEU H 2 31 ? -5.951 16.695 55.119 1.00 57.85 31 LEU H CA 1
ATOM 6702 C C . LEU H 2 31 ? -7.026 15.710 54.686 1.00 60.97 31 LEU H C 1
ATOM 6703 O O . LEU H 2 31 ? -7.606 15.016 55.527 1.00 70.47 31 LEU H O 1
ATOM 6708 N N . TYR H 2 32 ? -7.305 15.670 53.384 1.00 57.87 32 TYR H N 1
ATOM 6709 C CA . TYR H 2 32 ? -8.167 14.674 52.764 1.00 58.22 32 TYR H CA 1
ATOM 6710 C C . TYR H 2 32 ? -7.352 13.789 51.834 1.00 61.08 32 TYR H C 1
ATOM 6711 O O . TYR H 2 32 ? -6.323 14.200 51.288 1.00 64.43 32 TYR H O 1
ATOM 6720 N N . THR H 2 33 ? -7.852 12.574 51.624 1.00 60.47 33 THR H N 1
ATOM 6721 C CA . THR H 2 33 ? -7.187 11.601 50.786 1.00 61.53 33 THR H CA 1
ATOM 6722 C C . THR H 2 33 ? -8.215 10.894 49.918 1.00 69.60 33 THR H C 1
ATOM 6723 O O . THR H 2 33 ? -9.358 10.673 50.331 1.00 70.27 33 THR H O 1
ATOM 6727 N N . ALA H 2 34 ? -7.812 10.586 48.697 1.00 64.44 34 ALA H N 1
ATOM 6728 C CA . ALA H 2 34 ? -8.564 9.707 47.832 1.00 66.68 34 ALA H CA 1
ATOM 6729 C C . ALA H 2 34 ? -7.569 8.879 47.032 1.00 73.68 34 ALA H C 1
ATOM 6730 O O . ALA H 2 34 ? -6.423 9.286 46.812 1.00 68.28 34 ALA H O 1
ATOM 6732 N N . LYS H 2 35 ? -7.987 7.674 46.675 1.00 71.93 35 LYS H N 1
ATOM 6733 C CA . LYS H 2 35 ? -7.200 6.839 45.792 1.00 74.04 35 LYS H CA 1
ATOM 6734 C C . LYS H 2 35 ? -8.136 6.227 44.761 1.00 76.73 35 LYS H C 1
ATOM 6735 O O . LYS H 2 35 ? -9.350 6.173 44.955 1.00 74.46 35 LYS H O 1
ATOM 6741 N N . ASN H 2 36 ? -7.566 5.827 43.634 1.00 74.54 36 ASN H N 1
ATOM 6742 C CA . ASN H 2 36 ? -8.271 5.012 42.666 1.00 79.83 36 ASN H CA 1
ATOM 6743 C C . ASN H 2 36 ? -7.865 3.549 42.864 1.00 83.23 36 ASN H C 1
ATOM 6744 O O . ASN H 2 36 ? -7.052 3.219 43.731 1.00 86.93 36 ASN H O 1
ATOM 6749 N N . LYS H 2 37 ? -8.421 2.662 42.047 1.00 85.05 37 LYS H N 1
ATOM 6750 C CA . LYS H 2 37 ? -8.178 1.236 42.215 1.00 94.26 37 LYS H CA 1
ATOM 6751 C C . LYS H 2 37 ? -6.920 0.741 41.498 1.00 94.12 37 LYS H C 1
ATOM 6752 O O . LYS H 2 37 ? -6.761 -0.474 41.340 1.00 98.22 37 LYS H O 1
ATOM 6758 N N . CYS H 2 38 ? -6.045 1.645 41.037 1.00 87.98 38 CYS H N 1
ATOM 6759 C CA . CYS H 2 38 ? -4.817 1.278 40.336 1.00 82.05 38 CYS H CA 1
ATOM 6760 C C . CYS H 2 38 ? -3.558 1.796 41.045 1.00 79.56 38 CYS H C 1
ATOM 6761 O O . CYS H 2 38 ? -2.493 1.903 40.424 1.00 79.61 38 CYS H O 1
ATOM 6764 N N . GLY H 2 39 ? -3.667 2.164 42.318 1.00 77.70 39 GLY H N 1
ATOM 6765 C CA . GLY H 2 39 ? -2.530 2.594 43.105 1.00 80.20 39 GLY H CA 1
ATOM 6766 C C . GLY H 2 39 ? -2.213 4.071 43.079 1.00 82.61 39 GLY H C 1
ATOM 6767 O O . GLY H 2 39 ? -1.208 4.481 43.669 1.00 83.02 39 GLY H O 1
ATOM 6768 N N . LEU H 2 40 ? -3.012 4.885 42.401 1.00 74.41 40 LEU H N 1
ATOM 6769 C CA . LEU H 2 40 ? -2.790 6.323 42.363 1.00 65.58 40 LEU H CA 1
ATOM 6770 C C . LEU H 2 40 ? -3.622 6.969 43.461 1.00 65.51 40 LEU H C 1
ATOM 6771 O O . LEU H 2 40 ? -4.822 6.707 43.562 1.00 77.50 40 LEU H O 1
ATOM 6776 N N . SER H 2 41 ? -2.993 7.797 44.288 1.00 58.33 41 SER H N 1
ATOM 6777 C CA . SER H 2 41 ? -3.703 8.502 45.347 1.00 62.49 41 SER H CA 1
ATOM 6778 C C . SER H 2 41 ? -3.311 9.972 45.353 1.00 70.25 41 SER H C 1
ATOM 6779 O O . SER H 2 41 ? -2.268 10.366 44.821 1.00 72.09 41 SER H O 1
ATOM 6782 N N . VAL H 2 42 ? -4.161 10.782 45.980 1.00 75.77 42 VAL H N 1
ATOM 6783 C CA . VAL H 2 42 ? -3.934 12.217 46.087 1.00 71.04 42 VAL H CA 1
ATOM 6784 C C . VAL H 2 42 ? -4.259 12.666 47.510 1.00 71.22 42 VAL H C 1
ATOM 6785 O O . VAL H 2 42 ? -5.273 12.257 48.089 1.00 75.35 42 VAL H O 1
ATOM 6789 N N . ASP H 2 43 ? -3.353 13.450 48.095 1.00 61.49 43 ASP H N 1
ATOM 6790 C CA . ASP H 2 43 ? -3.512 14.062 49.408 1.00 58.48 43 ASP H CA 1
ATOM 6791 C C . ASP H 2 43 ? -3.808 15.535 49.194 1.00 63.19 43 ASP H C 1
ATOM 6792 O O . ASP H 2 43 ? -3.018 16.243 48.567 1.00 61.62 43 ASP H O 1
ATOM 6797 N N . PHE H 2 44 ? -4.947 15.989 49.684 1.00 64.19 44 PHE H N 1
ATOM 6798 C CA . PHE H 2 44 ? -5.349 17.380 49.551 1.00 58.38 44 PHE H CA 1
ATOM 6799 C C . PHE H 2 44 ? -5.394 18.001 50.939 1.00 58.86 44 PHE H C 1
ATOM 6800 O O . PHE H 2 44 ? -5.942 17.401 51.871 1.00 66.32 44 PHE H O 1
ATOM 6808 N N . SER H 2 45 ? -4.749 19.156 51.103 1.00 55.73 45 SER H N 1
ATOM 6809 C CA . SER H 2 45 ? -4.783 19.805 52.412 1.00 58.87 45 SER H CA 1
ATOM 6810 C C . SER H 2 45 ? -4.808 21.314 52.238 1.00 58.48 45 SER H C 1
ATOM 6811 O O . SER H 2 45 ? -4.457 21.850 51.186 1.00 62.76 45 SER H O 1
ATOM 6814 N N . PHE H 2 46 ? -5.254 21.998 53.283 1.00 59.39 46 PHE H N 1
ATOM 6815 C CA . PHE H 2 46 ? -5.393 23.436 53.178 1.00 62.81 46 PHE H CA 1
ATOM 6816 C C . PHE H 2 46 ? -5.493 24.005 54.583 1.00 69.42 46 PHE H C 1
ATOM 6817 O O . PHE H 2 46 ? -5.906 23.311 55.512 1.00 72.58 46 PHE H O 1
ATOM 6825 N N . SER H 2 47 ? -5.103 25.267 54.735 1.00 73.79 47 SER H N 1
ATOM 6826 C CA . SER H 2 47 ? -5.219 25.966 56.011 1.00 78.97 47 SER H CA 1
ATOM 6827 C C . SER H 2 47 ? -6.087 27.205 55.829 1.00 79.44 47 SER H C 1
ATOM 6828 O O . SER H 2 47 ? -5.694 28.137 55.119 1.00 83.24 47 SER H O 1
ATOM 6831 N N . VAL H 2 48 ? -7.248 27.236 56.491 1.00 75.43 48 VAL H N 1
ATOM 6832 C CA . VAL H 2 48 ? -8.109 28.414 56.363 1.00 73.03 48 VAL H CA 1
ATOM 6833 C C . VAL H 2 48 ? -7.469 29.622 57.054 1.00 81.19 48 VAL H C 1
ATOM 6834 O O . VAL H 2 48 ? -7.676 30.763 56.630 1.00 81.75 48 VAL H O 1
ATOM 6838 N N . VAL H 2 49 ? -6.679 29.409 58.108 1.00 84.03 49 VAL H N 1
ATOM 6839 C CA . VAL H 2 49 ? -6.124 30.538 58.854 1.00 88.60 49 VAL H CA 1
ATOM 6840 C C . VAL H 2 49 ? -4.782 31.046 58.288 1.00 85.05 49 VAL H C 1
ATOM 6841 O O . VAL H 2 49 ? -4.475 32.232 58.424 1.00 88.25 49 VAL H O 1
ATOM 6845 N N . GLU H 2 50 ? -4.005 30.200 57.597 1.00 78.23 50 GLU H N 1
ATOM 6846 C CA . GLU H 2 50 ? -2.762 30.604 56.933 1.00 76.68 50 GLU H CA 1
ATOM 6847 C C . GLU H 2 50 ? -2.917 30.749 55.422 1.00 78.46 50 GLU H C 1
ATOM 6848 O O . GLU H 2 50 ? -1.961 31.140 54.752 1.00 82.35 50 GLU H O 1
ATOM 6854 N N . GLY H 2 51 ? -4.056 30.360 54.863 1.00 80.90 51 GLY H N 1
ATOM 6855 C CA . GLY H 2 51 ? -4.385 30.635 53.472 1.00 75.24 51 GLY H CA 1
ATOM 6856 C C . GLY H 2 51 ? -3.615 29.884 52.404 1.00 70.00 51 GLY H C 1
ATOM 6857 O O . GLY H 2 51 ? -3.265 30.483 51.380 1.00 74.95 51 GLY H O 1
ATOM 6858 N N . TRP H 2 52 ? -3.382 28.581 52.576 1.00 64.70 52 TRP H N 1
ATOM 6859 C CA . TRP H 2 52 ? -2.633 27.830 51.570 1.00 66.20 52 TRP H CA 1
ATOM 6860 C C . TRP H 2 52 ? -3.354 26.530 51.211 1.00 64.50 52 TRP H C 1
ATOM 6861 O O . TRP H 2 52 ? -4.209 26.041 51.955 1.00 66.56 52 TRP H O 1
ATOM 6872 N N . ILE H 2 53 ? -3.010 25.996 50.032 1.00 64.06 53 ILE H N 1
ATOM 6873 C CA . ILE H 2 53 ? -3.427 24.671 49.582 1.00 64.61 53 ILE H CA 1
ATOM 6874 C C . ILE H 2 53 ? -2.188 23.868 49.187 1.00 65.06 53 ILE H C 1
ATOM 6875 O O . ILE H 2 53 ? -1.231 24.402 48.609 1.00 63.43 53 ILE H O 1
ATOM 6880 N N . GLN H 2 54 ? -2.204 22.582 49.513 1.00 60.15 54 GLN H N 1
ATOM 6881 C CA . GLN H 2 54 ? -1.173 21.652 49.101 1.00 59.04 54 GLN H CA 1
ATOM 6882 C C . GLN H 2 54 ? -1.848 20.419 48.542 1.00 61.91 54 GLN H C 1
ATOM 6883 O O . GLN H 2 54 ? -2.948 20.052 48.968 1.00 68.90 54 GLN H O 1
ATOM 6889 N N . TYR H 2 55 ? -1.202 19.805 47.561 1.00 54.94 55 TYR H N 1
ATOM 6890 C CA . TYR H 2 55 ? -1.585 18.460 47.164 1.00 61.26 55 TYR H CA 1
ATOM 6891 C C . TYR H 2 55 ? -0.347 17.650 46.796 1.00 63.19 55 TYR H C 1
ATOM 6892 O O . TYR H 2 55 ? 0.648 18.184 46.287 1.00 62.98 55 TYR H O 1
ATOM 6901 N N . THR H 2 56 ? -0.402 16.363 47.138 1.00 56.17 56 THR H N 1
ATOM 6902 C CA . THR H 2 56 ? 0.626 15.398 46.794 1.00 59.55 56 THR H CA 1
ATOM 6903 C C . THR H 2 56 ? -0.059 14.260 46.060 1.00 64.28 56 THR H C 1
ATOM 6904 O O . THR H 2 56 ? -1.106 13.782 46.506 1.00 67.40 56 THR H O 1
ATOM 6908 N N . VAL H 2 57 ? 0.515 13.840 44.937 1.00 63.30 57 VAL H N 1
ATOM 6909 C CA . VAL H 2 57 ? 0.057 12.664 44.205 1.00 59.35 57 VAL H CA 1
ATOM 6910 C C . VAL H 2 57 ? 1.072 11.547 44.411 1.00 71.52 57 VAL H C 1
ATOM 6911 O O . VAL H 2 57 ? 2.286 11.758 44.264 1.00 78.11 57 VAL H O 1
ATOM 6915 N N . ARG H 2 58 ? 0.580 10.363 44.772 1.00 72.59 58 ARG H N 1
ATOM 6916 C CA . ARG H 2 58 ? 1.434 9.211 45.003 1.00 73.02 58 ARG H CA 1
ATOM 6917 C C . ARG H 2 58 ? 1.006 8.105 44.061 1.00 75.29 58 ARG H C 1
ATOM 6918 O O . ARG H 2 58 ? -0.191 7.876 43.867 1.00 73.95 58 ARG H O 1
ATOM 6926 N N . LEU H 2 59 ? 1.994 7.462 43.443 1.00 80.16 59 LEU H N 1
ATOM 6927 C CA . LEU H 2 59 ? 1.804 6.247 42.666 1.00 82.66 59 LEU H CA 1
ATOM 6928 C C . LEU H 2 59 ? 2.515 5.131 43.419 1.00 90.47 59 LEU H C 1
ATOM 6929 O O . LEU H 2 59 ? 3.741 5.165 43.573 1.00 88.75 59 LEU H O 1
ATOM 6934 N N . HIS H 2 60 ? 1.727 4.181 43.926 1.00 95.98 60 HIS H N 1
ATOM 6935 C CA . HIS H 2 60 ? 2.197 3.069 44.752 1.00 99.51 60 HIS H CA 1
ATOM 6936 C C . HIS H 2 60 ? 2.991 3.601 45.935 1.00 109.05 60 HIS H C 1
ATOM 6937 O O . HIS H 2 60 ? 4.030 3.051 46.306 1.00 114.81 60 HIS H O 1
ATOM 6944 N N . GLU H 2 61 ? 2.491 4.683 46.533 1.00 109.93 61 GLU H N 1
ATOM 6945 C CA . GLU H 2 61 ? 3.078 5.341 47.698 1.00 114.21 61 GLU H CA 1
ATOM 6946 C C . GLU H 2 61 ? 4.438 5.982 47.408 1.00 111.50 61 GLU H C 1
ATOM 6947 O O . GLU H 2 61 ? 5.143 6.389 48.340 1.00 114.22 61 GLU H O 1
ATOM 6953 N N . ASN H 2 62 ? 4.836 6.066 46.141 1.00 105.31 62 ASN H N 1
ATOM 6954 C CA . ASN H 2 62 ? 5.953 6.904 45.730 1.00 99.57 62 ASN H CA 1
ATOM 6955 C C . ASN H 2 62 ? 5.415 8.259 45.285 1.00 89.78 62 ASN H C 1
ATOM 6956 O O . ASN H 2 62 ? 4.529 8.342 44.427 1.00 79.14 62 ASN H O 1
ATOM 6961 N N . GLU H 2 63 ? 5.957 9.319 45.862 1.00 91.38 63 GLU H N 1
ATOM 6962 C CA . GLU H 2 63 ? 5.470 10.650 45.546 1.00 86.51 63 GLU H CA 1
ATOM 6963 C C . GLU H 2 63 ? 5.898 11.029 44.133 1.00 84.80 63 GLU H C 1
ATOM 6964 O O . GLU H 2 63 ? 7.086 10.973 43.806 1.00 92.09 63 GLU H O 1
ATOM 6970 N N . ILE H 2 64 ? 4.936 11.411 43.289 1.00 75.26 64 ILE H N 1
ATOM 6971 C CA . ILE H 2 64 ? 5.255 11.828 41.935 1.00 77.14 64 ILE H CA 1
ATOM 6972 C C . ILE H 2 64 ? 4.974 13.311 41.695 1.00 76.47 64 ILE H C 1
ATOM 6973 O O . ILE H 2 64 ? 5.693 13.934 40.906 1.00 76.93 64 ILE H O 1
ATOM 6978 N N . LEU H 2 65 ? 3.961 13.899 42.344 1.00 71.64 65 LEU H N 1
ATOM 6979 C CA . LEU H 2 65 ? 3.733 15.337 42.272 1.00 66.12 65 LEU H CA 1
ATOM 6980 C C . LEU H 2 65 ? 3.506 15.917 43.664 1.00 71.94 65 LEU H C 1
ATOM 6981 O O . LEU H 2 65 ? 2.823 15.314 44.499 1.00 72.43 65 LEU H O 1
ATOM 6986 N N . HIS H 2 66 ? 4.087 17.096 43.909 1.00 70.02 66 HIS H N 1
ATOM 6987 C CA . HIS H 2 66 ? 3.742 17.890 45.075 1.00 65.68 66 HIS H CA 1
ATOM 6988 C C . HIS H 2 66 ? 3.616 19.345 44.659 1.00 72.97 66 HIS H C 1
ATOM 6989 O O . HIS H 2 66 ? 4.532 19.896 44.043 1.00 74.00 66 HIS H O 1
ATOM 6996 N N . ASN H 2 67 ? 2.497 19.976 45.030 1.00 72.85 67 ASN H N 1
ATOM 6997 C CA . ASN H 2 67 ? 2.274 21.382 44.733 1.00 62.10 67 ASN H CA 1
ATOM 6998 C C . ASN H 2 67 ? 1.814 22.108 45.984 1.00 63.85 67 ASN H C 1
ATOM 6999 O O . ASN H 2 67 ? 1.044 21.563 46.779 1.00 70.85 67 ASN H O 1
ATOM 7004 N N . SER H 2 68 ? 2.278 23.342 46.160 1.00 66.47 68 SER H N 1
ATOM 7005 C CA . SER H 2 68 ? 1.783 24.169 47.254 1.00 67.66 68 SER H CA 1
ATOM 7006 C C . SER H 2 68 ? 1.521 25.592 46.777 1.00 66.23 68 SER H C 1
ATOM 7007 O O . SER H 2 68 ? 2.344 26.185 46.078 1.00 65.84 68 SER H O 1
ATOM 7010 N N . ILE H 2 69 ? 0.371 26.130 47.179 1.00 70.04 69 ILE H N 1
ATOM 7011 C CA . ILE H 2 69 ? -0.132 27.421 46.726 1.00 71.21 69 ILE H CA 1
ATOM 7012 C C . ILE H 2 69 ? -0.366 28.318 47.933 1.00 66.13 69 ILE H C 1
ATOM 7013 O O . ILE H 2 69 ? -1.117 27.959 48.846 1.00 72.33 69 ILE H O 1
ATOM 7018 N N . ASP H 2 70 ? 0.282 29.469 47.941 1.00 68.58 70 ASP H N 1
ATOM 7019 C CA . ASP H 2 70 ? 0.128 30.486 48.973 1.00 79.99 70 ASP H CA 1
ATOM 7020 C C . ASP H 2 70 ? -0.891 31.542 48.543 1.00 81.02 70 ASP H C 1
ATOM 7021 O O . ASP H 2 70 ? -1.138 31.765 47.357 1.00 85.16 70 ASP H O 1
ATOM 7026 N N . GLY H 2 71 ? -1.482 32.202 49.525 1.00 82.69 71 GLY H N 1
ATOM 7027 C CA . GLY H 2 71 ? -2.400 33.261 49.165 1.00 83.08 71 GLY H CA 1
ATOM 7028 C C . GLY H 2 71 ? -3.717 32.761 48.612 1.00 83.66 71 GLY H C 1
ATOM 7029 O O . GLY H 2 71 ? -4.250 33.342 47.659 1.00 87.39 71 GLY H O 1
ATOM 7030 N N . VAL H 2 72 ? -4.266 31.709 49.194 1.00 80.46 72 VAL H N 1
ATOM 7031 C CA . VAL H 2 72 ? -5.586 31.233 48.816 1.00 74.56 72 VAL H CA 1
ATOM 7032 C C . VAL H 2 72 ? -6.573 31.969 49.694 1.00 80.42 72 VAL H C 1
ATOM 7033 O O . VAL H 2 72 ? -6.465 31.932 50.922 1.00 93.16 72 VAL H O 1
ATOM 7037 N N . SER H 2 73 ? -7.492 32.691 49.080 1.00 71.79 73 SER H N 1
ATOM 7038 C CA . SER H 2 73 ? -8.567 33.268 49.867 1.00 82.70 73 SER H CA 1
ATOM 7039 C C . SER H 2 73 ? -9.897 32.552 49.654 1.00 74.98 73 SER H C 1
ATOM 7040 O O . SER H 2 73 ? -10.811 32.730 50.458 1.00 77.93 73 SER H O 1
ATOM 7043 N N . SER H 2 74 ? -10.002 31.713 48.630 1.00 71.41 74 SER H N 1
ATOM 7044 C CA . SER H 2 74 ? -11.209 30.950 48.370 1.00 80.16 74 SER H CA 1
ATOM 7045 C C . SER H 2 74 ? -10.888 29.801 47.432 1.00 71.85 74 SER H C 1
ATOM 7046 O O . SER H 2 74 ? -10.072 29.933 46.516 1.00 68.08 74 SER H O 1
ATOM 7049 N N . PHE H 2 75 ? -11.601 28.700 47.643 1.00 64.93 75 PHE H N 1
ATOM 7050 C CA . PHE H 2 75 ? -11.700 27.630 46.676 1.00 66.63 75 PHE H CA 1
ATOM 7051 C C . PHE H 2 75 ? -13.088 27.036 46.800 1.00 64.79 75 PHE H C 1
ATOM 7052 O O . PHE H 2 75 ? -13.779 27.238 47.794 1.00 68.72 75 PHE H O 1
ATOM 7060 N N . SER H 2 76 ? -13.490 26.308 45.772 1.00 64.79 76 SER H N 1
ATOM 7061 C CA . SER H 2 76 ? -14.856 25.833 45.672 1.00 67.16 76 SER H CA 1
ATOM 7062 C C . SER H 2 76 ? -14.860 24.453 45.026 1.00 65.63 76 SER H C 1
ATOM 7063 O O . SER H 2 76 ? -13.875 24.023 44.414 1.00 63.22 76 SER H O 1
ATOM 7066 N N . ILE H 2 77 ? -15.999 23.777 45.140 1.00 70.94 77 ILE H N 1
ATOM 7067 C CA . ILE H 2 77 ? -16.270 22.548 44.402 1.00 69.46 77 ILE H CA 1
ATOM 7068 C C . ILE H 2 77 ? -17.249 22.909 43.297 1.00 66.87 77 ILE H C 1
ATOM 7069 O O . ILE H 2 77 ? -18.285 23.522 43.562 1.00 74.92 77 ILE H O 1
ATOM 7074 N N . ARG H 2 78 ? -16.891 22.604 42.061 1.00 66.30 78 ARG H N 1
ATOM 7075 C CA . ARG H 2 78 ? -17.700 22.948 40.905 1.00 74.90 78 ARG H CA 1
ATOM 7076 C C . ARG H 2 78 ? -18.043 21.680 40.127 1.00 82.53 78 ARG H C 1
ATOM 7077 O O . ARG H 2 78 ? -17.560 20.587 40.432 1.00 80.85 78 ARG H O 1
ATOM 7085 N N . ASN H 2 79 ? -18.940 21.823 39.151 1.00 89.18 79 ASN H N 1
ATOM 7086 C CA . ASN H 2 79 ? -19.398 20.699 38.349 1.00 89.18 79 ASN H CA 1
ATOM 7087 C C . ASN H 2 79 ? -19.465 21.074 36.876 1.00 92.54 79 ASN H C 1
ATOM 7088 O O . ASN H 2 79 ? -19.909 22.171 36.525 1.00 105.08 79 ASN H O 1
ATOM 7093 N N . ASP H 2 80 ? -19.059 20.147 36.014 1.00 85.94 80 ASP H N 1
ATOM 7094 C CA . ASP H 2 80 ? -19.335 20.254 34.586 1.00 88.72 80 ASP H CA 1
ATOM 7095 C C . ASP H 2 80 ? -19.806 18.891 34.087 1.00 94.66 80 ASP H C 1
ATOM 7096 O O . ASP H 2 80 ? -20.149 18.003 34.876 1.00 88.11 80 ASP H O 1
ATOM 7101 N N . ASN H 2 81 ? -19.870 18.734 32.762 1.00 110.53 81 ASN H N 1
ATOM 7102 C CA . ASN H 2 81 ? -20.342 17.470 32.213 1.00 118.34 81 ASN H CA 1
ATOM 7103 C C . ASN H 2 81 ? -19.440 16.313 32.611 1.00 114.43 81 ASN H C 1
ATOM 7104 O O . ASN H 2 81 ? -19.890 15.164 32.610 1.00 118.09 81 ASN H O 1
ATOM 7109 N N . LEU H 2 82 ? -18.187 16.587 32.971 1.00 107.43 82 LEU H N 1
ATOM 7110 C CA . LEU H 2 82 ? -17.276 15.522 33.374 1.00 106.36 82 LEU H CA 1
ATOM 7111 C C . LEU H 2 82 ? -17.449 15.097 34.828 1.00 104.40 82 LEU H C 1
ATOM 7112 O O . LEU H 2 82 ? -17.126 13.952 35.155 1.00 111.38 82 LEU H O 1
ATOM 7117 N N . GLY H 2 83 ? -17.972 15.966 35.696 1.00 95.43 83 GLY H N 1
ATOM 7118 C CA . GLY H 2 83 ? -18.173 15.658 37.097 1.00 81.68 83 GLY H CA 1
ATOM 7119 C C . GLY H 2 83 ? -17.719 16.805 37.987 1.00 78.59 83 GLY H C 1
ATOM 7120 O O . GLY H 2 83 ? -17.532 17.933 37.532 1.00 73.23 83 GLY H O 1
ATOM 7121 N N . ASP H 2 84 ? -17.530 16.497 39.270 1.00 74.49 84 ASP H N 1
ATOM 7122 C CA . ASP H 2 84 ? -17.112 17.492 40.244 1.00 72.95 84 ASP H CA 1
ATOM 7123 C C . ASP H 2 84 ? -15.603 17.703 40.205 1.00 76.35 84 ASP H C 1
ATOM 7124 O O . ASP H 2 84 ? -14.836 16.810 39.821 1.00 81.93 84 ASP H O 1
ATOM 7129 N N . TYR H 2 85 ? -15.184 18.904 40.615 1.00 67.97 85 TYR H N 1
ATOM 7130 C CA . TYR H 2 85 ? -13.776 19.241 40.755 1.00 67.71 85 TYR H CA 1
ATOM 7131 C C . TYR H 2 85 ? -13.603 20.361 41.775 1.00 71.18 85 TYR H C 1
ATOM 7132 O O . TYR H 2 85 ? -14.469 21.228 41.932 1.00 72.46 85 TYR H O 1
ATOM 7141 N N . ILE H 2 86 ? -12.465 20.323 42.470 1.00 68.18 86 ILE H N 1
ATOM 7142 C CA . ILE H 2 86 ? -12.040 21.419 43.332 1.00 59.14 86 ILE H CA 1
ATOM 7143 C C . ILE H 2 86 ? -11.457 22.501 42.437 1.00 59.67 86 ILE H C 1
ATOM 7144 O O . ILE H 2 86 ? -10.656 22.199 41.542 1.00 63.38 86 ILE H O 1
ATOM 7149 N N . TYR H 2 87 ? -11.852 23.759 42.660 1.00 53.55 87 TYR H N 1
ATOM 7150 C CA . TYR H 2 87 ? -11.355 24.871 41.850 1.00 56.32 87 TYR H CA 1
ATOM 7151 C C . TYR H 2 87 ? -10.775 25.959 42.751 1.00 56.64 87 TYR H C 1
ATOM 7152 O O . TYR H 2 87 ? -11.353 26.313 43.785 1.00 57.11 87 TYR H O 1
ATOM 7161 N N . ALA H 2 88 ? -9.617 26.458 42.387 1.00 60.30 88 ALA H N 1
ATOM 7162 C CA . ALA H 2 88 ? -9.075 27.607 43.085 1.00 65.57 88 ALA H CA 1
ATOM 7163 C C . ALA H 2 88 ? -8.392 28.490 42.064 1.00 72.49 88 ALA H C 1
ATOM 7164 O O . ALA H 2 88 ? -7.747 28.000 41.125 1.00 76.72 88 ALA H O 1
ATOM 7166 N N . GLU H 2 89 ? -8.544 29.789 42.278 1.00 69.36 89 GLU H N 1
ATOM 7167 C CA . GLU H 2 89 ? -8.060 30.844 41.409 1.00 75.18 89 GLU H CA 1
ATOM 7168 C C . GLU H 2 89 ? -7.381 31.853 42.319 1.00 79.24 89 GLU H C 1
ATOM 7169 O O . GLU H 2 89 ? -7.941 32.235 43.353 1.00 76.49 89 GLU H O 1
ATOM 7175 N N . ILE H 2 90 ? -6.155 32.227 41.967 1.00 78.62 90 ILE H N 1
ATOM 7176 C CA . ILE H 2 90 ? -5.361 33.196 42.710 1.00 74.28 90 ILE H CA 1
ATOM 7177 C C . ILE H 2 90 ? -5.019 34.287 41.709 1.00 79.25 90 ILE H C 1
ATOM 7178 O O . ILE H 2 90 ? -4.363 34.010 40.695 1.00 80.29 90 ILE H O 1
ATOM 7183 N N . ILE H 2 91 ? -5.455 35.511 41.979 1.00 75.04 91 ILE H N 1
ATOM 7184 C CA . ILE H 2 91 ? -5.309 36.619 41.049 1.00 84.81 91 ILE H CA 1
ATOM 7185 C C . ILE H 2 91 ? -4.439 37.680 41.704 1.00 88.93 91 ILE H C 1
ATOM 7186 O O . ILE H 2 91 ? -4.736 38.134 42.815 1.00 84.61 91 ILE H O 1
ATOM 7191 N N . THR H 2 92 ? -3.355 38.050 41.025 1.00 91.83 92 THR H N 1
ATOM 7192 C CA . THR H 2 92 ? -2.466 39.153 41.384 1.00 97.15 92 THR H CA 1
ATOM 7193 C C . THR H 2 92 ? -2.398 40.123 40.206 1.00 105.36 92 THR H C 1
ATOM 7194 O O . THR H 2 92 ? -2.976 39.874 39.145 1.00 107.82 92 THR H O 1
ATOM 7198 N N . LYS H 2 93 ? -1.698 41.249 40.390 1.00 110.97 93 LYS H N 1
ATOM 7199 C CA . LYS H 2 93 ? -1.626 42.234 39.312 1.00 122.35 93 LYS H CA 1
ATOM 7200 C C . LYS H 2 93 ? -1.018 41.630 38.056 1.00 128.68 93 LYS H C 1
ATOM 7201 O O . LYS H 2 93 ? -1.502 41.867 36.944 1.00 132.17 93 LYS H O 1
ATOM 7207 N N . GLU H 2 94 ? 0.040 40.841 38.217 1.00 132.00 94 GLU H N 1
ATOM 7208 C CA . GLU H 2 94 ? 0.803 40.311 37.098 1.00 130.56 94 GLU H CA 1
ATOM 7209 C C . GLU H 2 94 ? 0.430 38.876 36.729 1.00 124.89 94 GLU H C 1
ATOM 7210 O O . GLU H 2 94 ? 0.594 38.493 35.563 1.00 128.46 94 GLU H O 1
ATOM 7216 N N . LEU H 2 95 ? -0.103 38.093 37.676 1.00 115.18 95 LEU H N 1
ATOM 7217 C CA . LEU H 2 95 ? -0.197 36.648 37.531 1.00 102.22 95 LEU H CA 1
ATOM 7218 C C . LEU H 2 95 ? -1.564 36.120 37.946 1.00 100.01 95 LEU H C 1
ATOM 7219 O O . LEU H 2 95 ? -2.180 36.619 38.891 1.00 99.10 95 LEU H O 1
ATOM 7224 N N . ILE H 2 96 ? -2.003 35.060 37.266 1.00 96.33 96 ILE H N 1
ATOM 7225 C CA . ILE H 2 96 ? -3.213 34.331 37.632 1.00 85.53 96 ILE H CA 1
ATOM 7226 C C . ILE H 2 96 ? -2.884 32.851 37.698 1.00 79.76 96 ILE H C 1
ATOM 7227 O O . ILE H 2 96 ? -2.586 32.229 36.674 1.00 81.72 96 ILE H O 1
ATOM 7232 N N . ASN H 2 97 ? -2.987 32.277 38.884 1.00 82.61 97 ASN H N 1
ATOM 7233 C CA . ASN H 2 97 ? -2.819 30.844 39.078 1.00 71.76 97 ASN H CA 1
ATOM 7234 C C . ASN H 2 97 ? -4.199 30.217 39.213 1.00 66.64 97 ASN H C 1
ATOM 7235 O O . ASN H 2 97 ? -5.093 30.800 39.849 1.00 73.58 97 ASN H O 1
ATOM 7240 N N . LYS H 2 98 ? -4.388 29.062 38.556 1.00 57.28 98 LYS H N 1
ATOM 7241 C CA . LYS H 2 98 ? -5.613 28.274 38.662 1.00 61.40 98 LYS H CA 1
ATOM 7242 C C . LYS H 2 98 ? -5.247 26.819 38.911 1.00 67.52 98 LYS H C 1
ATOM 7243 O O . LYS H 2 98 ? -4.228 26.336 38.410 1.00 61.58 98 LYS H O 1
ATOM 7249 N N . ILE H 2 99 ? -6.068 26.129 39.701 1.00 67.30 99 ILE H N 1
ATOM 7250 C CA . ILE H 2 99 ? -5.961 24.687 39.853 1.00 61.58 99 ILE H CA 1
ATOM 7251 C C . ILE H 2 99 ? -7.346 24.067 39.761 1.00 61.83 99 ILE H C 1
ATOM 7252 O O . ILE H 2 99 ? -8.373 24.688 40.065 1.00 63.14 99 ILE H O 1
ATOM 7257 N N . GLU H 2 100 ? -7.354 22.825 39.303 1.00 54.24 100 GLU H N 1
ATOM 7258 C CA . GLU H 2 100 ? -8.565 22.063 39.065 1.00 59.85 100 GLU H CA 1
ATOM 7259 C C . GLU H 2 100 ? -8.237 20.628 39.452 1.00 57.31 100 GLU H C 1
ATOM 7260 O O . GLU H 2 100 ? -7.339 20.003 38.867 1.00 57.20 100 GLU H O 1
ATOM 7266 N N . ILE H 2 101 ? -8.903 20.132 40.482 1.00 57.95 101 ILE H N 1
ATOM 7267 C CA . ILE H 2 101 ? -8.613 18.809 41.010 1.00 58.91 101 ILE H CA 1
ATOM 7268 C C . ILE H 2 101 ? -9.869 17.963 40.898 1.00 65.18 101 ILE H C 1
ATOM 7269 O O . ILE H 2 101 ? -10.907 18.297 41.487 1.00 64.12 101 ILE H O 1
ATOM 7274 N N . ARG H 2 102 ? -9.760 16.861 40.156 1.00 68.25 102 ARG H N 1
ATOM 7275 C CA . ARG H 2 102 ? -10.808 15.859 40.019 1.00 66.08 102 ARG H CA 1
ATOM 7276 C C . ARG H 2 102 ? -10.311 14.549 40.607 1.00 65.77 102 ARG H C 1
ATOM 7277 O O . ARG H 2 102 ? -9.161 14.159 40.380 1.00 64.30 102 ARG H O 1
ATOM 7285 N N . ILE H 2 103 ? -11.174 13.853 41.339 1.00 65.78 103 ILE H N 1
ATOM 7286 C CA . ILE H 2 103 ? -10.849 12.500 41.767 1.00 74.58 103 ILE H CA 1
ATOM 7287 C C . ILE H 2 103 ? -11.828 11.473 41.231 1.00 82.49 103 ILE H C 1
ATOM 7288 O O . ILE H 2 103 ? -11.468 10.288 41.138 1.00 84.24 103 ILE H O 1
ATOM 7293 N N . ARG H 2 104 ? -13.034 11.882 40.844 1.00 86.38 104 ARG H N 1
ATOM 7294 C CA . ARG H 2 104 ? -13.989 11.005 40.205 1.00 80.41 104 ARG H CA 1
ATOM 7295 C C . ARG H 2 104 ? -14.504 11.673 38.939 1.00 84.87 104 ARG H C 1
ATOM 7296 O O . ARG H 2 104 ? -14.795 12.875 38.943 1.00 93.09 104 ARG H O 1
ATOM 7304 N N . PRO H 2 105 ? -14.603 10.925 37.827 1.00 83.95 105 PRO H N 1
ATOM 7305 C CA . PRO H 2 105 ? -14.374 9.471 37.731 1.00 83.54 105 PRO H CA 1
ATOM 7306 C C . PRO H 2 105 ? -12.901 9.024 37.808 1.00 83.54 105 PRO H C 1
ATOM 7307 O O . PRO H 2 105 ? -12.628 7.893 38.212 1.00 85.01 105 PRO H O 1
ATOM 7311 N N . ASP H 2 106 ? -11.970 9.901 37.451 1.00 76.74 106 ASP H N 1
ATOM 7312 C CA . ASP H 2 106 ? -10.550 9.605 37.546 1.00 80.01 106 ASP H CA 1
ATOM 7313 C C . ASP H 2 106 ? -9.846 10.760 38.239 1.00 77.82 106 ASP H C 1
ATOM 7314 O O . ASP H 2 106 ? -10.292 11.911 38.170 1.00 72.98 106 ASP H O 1
ATOM 7319 N N . ILE H 2 107 ? -8.725 10.433 38.882 1.00 74.40 107 ILE H N 1
ATOM 7320 C CA . ILE H 2 107 ? -7.850 11.429 39.488 1.00 68.18 107 ILE H CA 1
ATOM 7321 C C . ILE H 2 107 ? -7.132 12.190 38.376 1.00 72.85 107 ILE H C 1
ATOM 7322 O O . ILE H 2 107 ? -6.393 11.611 37.572 1.00 67.42 107 ILE H O 1
ATOM 7327 N N . LYS H 2 108 ? -7.331 13.502 38.337 1.00 75.33 108 LYS H N 1
ATOM 7328 C CA . LYS H 2 108 ? -6.843 14.313 37.230 1.00 69.63 108 LYS H CA 1
ATOM 7329 C C . LYS H 2 108 ? -6.678 15.734 37.741 1.00 68.59 108 LYS H C 1
ATOM 7330 O O . LYS H 2 108 ? -7.613 16.315 38.310 1.00 69.97 108 LYS H O 1
ATOM 7336 N N . ILE H 2 109 ? -5.467 16.260 37.603 1.00 62.27 109 ILE H N 1
ATOM 7337 C CA . ILE H 2 109 ? -5.122 17.575 38.106 1.00 63.60 109 ILE H CA 1
ATOM 7338 C C . ILE H 2 109 ? -4.699 18.457 36.932 1.00 68.58 109 ILE H C 1
ATOM 7339 O O . ILE H 2 109 ? -3.879 18.045 36.104 1.00 63.96 109 ILE H O 1
ATOM 7344 N N . LYS H 2 110 ? -5.277 19.661 36.860 1.00 68.27 110 LYS H N 1
ATOM 7345 C CA . LYS H 2 110 ? -5.000 20.645 35.813 1.00 69.60 110 LYS H CA 1
ATOM 7346 C C . LYS H 2 110 ? -4.691 21.983 36.482 1.00 68.46 110 LYS H C 1
ATOM 7347 O O . LYS H 2 110 ? -5.505 22.488 37.265 1.00 69.15 110 LYS H O 1
ATOM 7353 N N . SER H 2 111 ? -3.523 22.556 36.184 1.00 57.37 111 SER H N 1
ATOM 7354 C CA . SER H 2 111 ? -3.073 23.787 36.825 1.00 59.22 111 SER H CA 1
ATOM 7355 C C . SER H 2 111 ? -2.436 24.730 35.798 1.00 62.17 111 SER H C 1
ATOM 7356 O O . SER H 2 111 ? -1.961 24.286 34.748 1.00 64.37 111 SER H O 1
ATOM 7359 N N . SER H 2 112 ? -2.450 26.040 36.080 1.00 61.53 112 SER H N 1
ATOM 7360 C CA . SER H 2 112 ? -1.823 26.979 35.140 1.00 67.02 112 SER H CA 1
ATOM 7361 C C . SER H 2 112 ? -1.423 28.281 35.826 1.00 71.04 112 SER H C 1
ATOM 7362 O O . SER H 2 112 ? -1.933 28.640 36.891 1.00 63.26 112 SER H O 1
ATOM 7365 N N . SER H 2 113 ? -0.499 28.990 35.171 1.00 71.90 113 SER H N 1
ATOM 7366 C CA . SER H 2 113 ? 0.059 30.254 35.651 1.00 74.33 113 SER H CA 1
ATOM 7367 C C . SER H 2 113 ? 0.265 31.171 34.459 1.00 79.38 113 SER H C 1
ATOM 7368 O O . SER H 2 113 ? 1.064 30.856 33.572 1.00 84.92 113 SER H O 1
ATOM 7371 N N . VAL H 2 114 ? -0.511 32.244 34.386 1.00 81.50 114 VAL H N 1
ATOM 7372 C CA . VAL H 2 114 ? -0.365 33.187 33.280 1.00 91.99 114 VAL H CA 1
ATOM 7373 C C . VAL H 2 114 ? 0.203 34.522 33.751 1.00 91.13 114 VAL H C 1
ATOM 7374 O O . VAL H 2 114 ? -0.228 35.043 34.776 1.00 93.76 114 VAL H O 1
#

Secondary structure (DSSP, 8-state):
-HHHHHTSSS-HHHHHHHTT----BTTB---HHHHHH--TT---SSHHHHHHHHHHHHHHTT-GGGEEEEEE-SS-EEEEEEEEEE-TTS-EEEEEEEEE---S--EEEEEEEE--/---B---HHHHHHHHTS--SEEETTTTEEEEEEE-TTSEEEEEEEETTTTEEEEEEEETTEEEEEEEEE---B-EEEEETTEEEEEEEEE-SS-EEEEEEE-SSS-EEEEEEE-/--TTTS-SS-TTHHHHHTT----BTTB---HHHHHH--TT---SSHHHHHHHHHHHHHHHH-SS-EEEEEE-SS-EEEEEEEEEE-TTS-EEEEEEEEE---S--EEEEEEEE--/---B---HHHHHHHHTS--SEEEGGGTEEEEEEE-TTSEEEEEEEETTTTEEEEEEEETTEEEEEEEEE---B-EEEEETTEEEEEEEEE-SSEEEEEEEE-SSS-EEEEEEEE-/-HHHHHHTSSS-TTHHHHHTT----BTTB---HHHHHH---S---SSHHHHHHHHHHHHHHHH-STTEEEEEE-SS-EEEEEEEEEE-TTS-EEEEEEEEE---S--EEEEEEEE--/---B---HHHHHHHHTS--SEEEGGGTEEEEEEE-TTSEEEEEEEETTTTEEEEEEEETTEEEEEEEEE---BEEEEEETTEEEEEEEEE-SSEEEEEEEE-SSS-EEEEEEEE-/--S-TTHHHHHTT----BTTB---HHHHHH--TT---SSHHHHHHHHHHHHHHHH-SS-EEEEEEETTEEEEEEEEEEE-TTS-EEEEEEEEE---S--EEEEEEE-/---B---HHHHHHHHTS--SEEEGGGTEEEEEEE-TTSEEEEEEEETTTTEEEEEEEETTEEEEEEEE----BEEEEEETTEEEEEEEEE-SS-EEEEEEE-SSS-EEEEEE-

Organism: Klebsiella variicola (strain 342) (NCBI:txid507522)

Solvent-accessible surface area: 43316 Å² total

Foldseek 3Di:
DVVLLVPFQEDPVCLCVQLLNPDDDPVRDRPSVVNNVVVVLVQDSDPVSSNLVRVQRRVQVVDPVQWDDWDDDPVAIKTWGWGWDHHPVRAIWIKTWMWTFVVGHTHTDDIDTDRD/DQPAEDDQVVVCVQQVDHFPDADPVQRKTWGKHDDPQQKMKIWMAGQRQAKIKMFIDRVNHTDDIDIGGHFNYWYWDADPQGIWIWTWDDDPFKIKIWIFHPPPHTDIDIDMGD/DVLLVPFQEDPVCVCVQLLNPDDDPVRDRPSVQNVVVVVLVQDPDPRSSSLVRNQVRVQVVDDPFFDDWDDDPVAIKTWGWGWDRGPVRAIWIKTWMWTFVVGDTHTDDIGTHHD/DQAAEDDQVVVCVQQVHHFPDADPVQGKTWGKHDDPQQWMKIWMAGQRQAKIWMFIDRNNHTDDIDMDGHWNYWYWDADPQGIWIWTWDDDPFKIKIWIFHPPPHTDIDIDIDTD/DLVVLLVVFQEDPVCVCVQLLNPDDDPVRDRPSVQNNVVCVLPQDPDSVSSSLVRVQVRVQVVDPPFWDDWDADPVAIKTWGWGWDRHPVRQIWIKTWMWTFVVGHTHTDHIGTDSD/DQAAEDDQVRVCVQLVDHFPDADPVQRKTWGKHADPQQWMKIWMAGQRQAKIKMFIDRVNHTDDIDMGGHFNYWYWDADPQGIWIWTWDDDPFKIKIWTFHPPPHTDIDIDIDTD/DQEDPVCLCVQCLNPDDDPVRDRPSPQNNVVVVQVQDSDPVSVVLVVVQVQVQVVDPPFWPDWDQDPVAIKTWGWGWDRHPNRDIWIKTWMWTFVVGDIHTDDIGID/DQAAEDDQVVVCVQQVDHFPDADPVQGKTWGKHDDPQQWMKIWMAGQRQAKIWMWIDRVNHTDDIDMGGHFRYWYWDADPQGIWIWTWHDDPVKIKIWTFHPPPHTDIDIDMD

Radius of gyration: 38.34 Å; Cα contacts (8 Å, |Δi|>4): 2041; chains: 8; bounding box: 72×75×119 Å

Nearest PDB structures (foldseek):
  6cp9-assembly4_H  TM=1.009E+00  e=1.646E-21  Klebsiella pneumoniae 342
  6z5z-assembly1_A  TM=3.866E-01  e=4.909E-01  Ralstonia solanacearum
  4csd-assembly2_B  TM=4.247E-01  e=1.420E+00  Ralstonia solanacearum
  5xna-assembly1_B  TM=2.150E-01  e=5.177E-01  Ramazzottius varieornatus
  5z4g-assembly2_B  TM=2.779E-01  e=7.360E+00  Ramazzottius varieornatus

Sequence (912 aa):
TAQTIANSVVDAKKFDYLFGKATGNSHTLDRTNQLALEKRLGVADDINGHAVLAEHFTQATKDSNNIVKKYTDQYGSFEIRESFFIGPSGKATVFESTFEVKDGSHRFITTIPKNGFIENKPGEIELLSFFESEPVSFERDNISFLYTAKNKCGLSVDFSFSVVEGWIQYTVRLHENEILHNSIDGVSSFSIRNDNLGDYIYAEIITKELINKIEIRIRPDIKIKSSSVIAQTIANSVVDAKKFDYLFGKATGNSHTLDRTNQLALEKRLGVADDINGHAVLAEHFTQATKDSNNIVKKYTDQYGSFEIRESFFIGPSGKATVFESTFEVKDGSHRFITTIPKNGFIENKPGEIELLSFFESEPVSFERDNISFLYTAKNKCGLSVDFSFSVVEGWIQYTVRLHENEILHNSIDGVSSFSIRNDNLGDYIYAEIITKELINKIEIRIRPDIKIKSSSVIRTTAQTIANSVVDAKKFDYLFGKATGNSHTLDRTNQLALEKRLGVADDINGHAVLAEHFTQATKDSNNIVKKYTDQYGSFEIRESFFIGPSGKATVFESTFEVKDGSHRFITTIPKNGFIENKPGEIELLSFFESEPVSFERDNISFLYTAKNKCGLSVDFSFSVVEGWIQYTVRLHENEILHNSIDGVSSFSIRNDNLGDYIYAEIITKELINKIEIRIRPDIKIKSSSVIRSVVDAKKFDYLFGKATGNSHTLDRTNQLALEKRLGVADDINGHAVLAEHFTQATKDSNNIVKKYTDQYGSFEIRESFFIGPSGKATVFESTFEVKDGSHRFITTIPKFIENKPGEIELLSFFESEPVSFERDNISFLYTAKNKCGLSVDFSFSVVEGWIQYTVRLHENEILHNSIDGVSSFSIRNDNLGDYIYAEIITKELINKIEIRIRPDIKIKSSSV

B-factor: mean 87.97, std 26.15, range [37.86, 193.84]